Protein 5OLP (pdb70)

Structure (mmCIF, N/CA/C/O backbone):
data_5OLP
#
_entry.id   5OLP
#
_cell.length_a   127.545
_cell.length_b   127.545
_cell.length_c   263.641
_cell.angle_alpha   90.00
_cell.angle_beta   90.00
_cell.angle_gamma   90.00
#
_symmetry.space_group_name_H-M   'I 4 2 2'
#
loop_
_entity.id
_entity.type
_entity.pdbx_description
1 polymer 'Pectate lyase'
2 non-polymer 'CALCIUM ION'
3 water water
#
loop_
_atom_site.group_PDB
_atom_site.id
_atom_site.type_symbol
_atom_site.label_atom_id
_atom_site.label_alt_id
_atom_site.label_comp_id
_atom_site.label_asym_id
_atom_site.label_entity_id
_atom_site.label_seq_id
_atom_site.pdbx_PDB_ins_code
_atom_site.Cartn_x
_atom_site.Cartn_y
_atom_site.Cartn_z
_atom_site.occupancy
_atom_site.B_iso_or_equiv
_atom_site.auth_seq_id
_atom_site.auth_comp_id
_atom_site.auth_asym_id
_atom_site.auth_atom_id
_atom_site.pdbx_PDB_model_num
ATOM 1 N N . GLN A 1 20 ? 9.392 69.488 25.402 1.00 48.76 20 GLN A N 1
ATOM 2 C CA . GLN A 1 20 ? 8.435 69.699 26.541 1.00 51.01 20 GLN A CA 1
ATOM 3 C C . GLN A 1 20 ? 8.918 69.155 27.875 1.00 52.28 20 GLN A C 1
ATOM 4 O O . GLN A 1 20 ? 9.394 68.012 27.943 1.00 52.32 20 GLN A O 1
ATOM 10 N N . TYR A 1 21 ? 8.685 69.933 28.937 1.00 48.36 21 TYR A N 1
ATOM 11 C CA . TYR A 1 21 ? 9.216 69.664 30.267 1.00 48.12 21 TYR A CA 1
ATOM 12 C C . TYR A 1 21 ? 8.232 70.031 31.373 1.00 50.01 21 TYR A C 1
ATOM 13 O O . TYR A 1 21 ? 7.490 70.998 31.246 1.00 54.77 21 TYR A O 1
ATOM 22 N N . LYS A 1 22 ? 8.229 69.250 32.451 1.00 49.21 22 LYS A N 1
ATOM 23 C CA . LYS A 1 22 ? 7.788 69.741 33.763 1.00 52.00 22 LYS A CA 1
ATOM 24 C C . LYS A 1 22 ? 8.995 70.433 34.411 1.00 50.73 22 LYS A C 1
ATOM 25 O O . LYS A 1 22 ? 10.100 70.422 33.849 1.00 45.33 22 LYS A O 1
ATOM 31 N N . THR A 1 23 ? 8.784 71.040 35.577 1.00 51.20 23 THR A N 1
ATOM 32 C CA . THR A 1 23 ? 9.895 71.516 36.422 1.00 54.11 23 THR A CA 1
ATOM 33 C C . THR A 1 23 ? 9.574 71.176 37.874 1.00 54.52 23 THR A C 1
ATOM 34 O O . THR A 1 23 ? 8.422 71.259 38.267 1.00 54.28 23 THR A O 1
ATOM 38 N N . VAL A 1 24 ? 10.592 70.767 38.644 1.00 53.61 24 VAL A N 1
ATOM 39 C CA . VAL A 1 24 ? 10.428 70.336 40.042 1.00 55.09 24 VAL A CA 1
ATOM 40 C C . VAL A 1 24 ? 11.173 71.318 40.955 1.00 56.94 24 VAL A C 1
ATOM 41 O O . VAL A 1 24 ? 12.364 71.602 40.738 1.00 57.47 24 VAL A O 1
ATOM 45 N N . LYS A 1 25 ? 10.453 71.839 41.955 1.00 56.85 25 LYS A N 1
ATOM 46 C CA . LYS A 1 25 ? 10.975 72.860 42.873 1.00 50.72 25 LYS A CA 1
ATOM 47 C C . LYS A 1 25 ? 11.572 72.155 44.061 1.00 43.80 25 LYS A C 1
ATOM 48 O O . LYS A 1 25 ? 11.013 71.164 44.551 1.00 40.56 25 LYS A O 1
ATOM 54 N N . VAL A 1 26 ? 12.698 72.686 44.531 1.00 38.01 26 VAL A N 1
ATOM 55 C CA . VAL A 1 26 ? 13.450 72.076 45.613 1.00 37.74 26 VAL A CA 1
ATOM 56 C C . VAL A 1 26 ? 13.910 73.169 46.563 1.00 35.87 26 VAL A C 1
ATOM 57 O O . VAL A 1 26 ? 14.598 74.101 46.149 1.00 36.60 26 VAL A O 1
ATOM 61 N N . LYS A 1 27 ? 13.560 73.034 47.830 1.00 34.22 27 LYS A N 1
ATOM 62 C CA . LYS A 1 27 ? 13.977 73.992 48.844 1.00 36.61 27 LYS A CA 1
ATOM 63 C C . LYS A 1 27 ? 15.361 73.616 49.378 1.00 32.89 27 LYS A C 1
ATOM 64 O O . LYS A 1 27 ? 15.706 72.431 49.482 1.00 32.31 27 LYS A O 1
ATOM 70 N N . ALA A 1 28 ? 16.152 74.638 49.673 1.00 28.21 28 ALA A N 1
ATOM 71 C CA . ALA A 1 28 ? 17.507 74.468 50.211 1.00 27.87 28 ALA A CA 1
ATOM 72 C C . ALA A 1 28 ? 17.983 75.787 50.853 1.00 25.79 28 ALA A C 1
ATOM 73 O O . ALA A 1 28 ? 17.419 76.840 50.569 1.00 23.96 28 ALA A O 1
ATOM 75 N N . PRO A 1 29 ? 19.042 75.733 51.693 1.00 26.04 29 PRO A N 1
ATOM 76 C CA . PRO A 1 29 ? 19.636 76.959 52.269 1.00 26.41 29 PRO A CA 1
ATOM 77 C C . PRO A 1 29 ? 20.507 77.773 51.297 1.00 26.59 29 PRO A C 1
ATOM 78 O O . PRO A 1 29 ? 21.051 78.806 51.686 1.00 28.93 29 PRO A O 1
ATOM 82 N N . PHE A 1 30 ? 20.631 77.317 50.057 1.00 24.31 30 PHE A N 1
ATOM 83 C CA . PHE A 1 30 ? 21.290 78.055 49.005 1.00 23.82 30 PHE A CA 1
ATOM 84 C C . PHE A 1 30 ? 20.348 78.111 47.815 1.00 24.63 30 PHE A C 1
ATOM 85 O O . PHE A 1 30 ? 19.393 77.319 47.723 1.00 22.80 30 PHE A O 1
ATOM 93 N N . PRO A 1 31 ? 20.624 79.028 46.879 1.00 26.78 31 PRO A N 1
ATOM 94 C CA . PRO A 1 31 ? 19.840 79.073 45.637 1.00 27.69 31 PRO A CA 1
ATOM 95 C C . PRO A 1 31 ? 19.867 77.769 44.809 1.00 28.47 31 PRO A C 1
ATOM 96 O O . PRO A 1 31 ? 20.937 77.216 44.540 1.00 26.74 31 PRO A O 1
ATOM 108 N N . GLN A 1 33 ? 17.871 76.231 41.372 1.00 38.67 33 GLN A N 1
ATOM 109 C CA . GLN A 1 33 ? 16.919 76.363 40.250 1.00 43.29 33 GLN A CA 1
ATOM 110 C C . GLN A 1 33 ? 15.995 75.147 40.178 1.00 44.04 33 GLN A C 1
ATOM 111 O O . GLN A 1 33 ? 16.354 74.065 40.637 1.00 41.68 33 GLN A O 1
ATOM 117 N N . PRO A 1 34 ? 14.786 75.313 39.609 1.00 49.29 34 PRO A N 1
ATOM 118 C CA . PRO A 1 34 ? 13.932 74.123 39.506 1.00 47.55 34 PRO A CA 1
ATOM 119 C C . PRO A 1 34 ? 14.478 73.176 38.412 1.00 39.88 34 PRO A C 1
ATOM 120 O O . PRO A 1 34 ? 15.190 73.608 37.500 1.00 36.12 34 PRO A O 1
ATOM 124 N N . ILE A 1 35 ? 14.216 71.894 38.573 1.00 37.76 35 ILE A N 1
ATOM 125 C CA . ILE A 1 35 ? 14.895 70.871 37.786 1.00 38.69 35 ILE A CA 1
ATOM 126 C C . ILE A 1 35 ? 14.008 70.425 36.625 1.00 37.24 35 ILE A C 1
ATOM 127 O O . ILE A 1 35 ? 12.915 69.938 36.847 1.00 34.47 35 ILE A O 1
ATOM 132 N N . LYS A 1 36 ? 14.505 70.570 35.401 1.00 39.92 36 LYS A N 1
ATOM 133 C CA . LYS A 1 36 ? 13.757 70.147 34.202 1.00 41.08 36 LYS A CA 1
ATOM 134 C C . LYS A 1 36 ? 13.610 68.618 34.124 1.00 37.57 36 LYS A C 1
ATOM 135 O O . LYS A 1 36 ? 14.570 67.893 34.370 1.00 36.11 36 LYS A O 1
ATOM 141 N N . VAL A 1 37 ? 12.385 68.159 33.846 1.00 36.80 37 VAL A N 1
ATOM 142 C CA . VAL A 1 37 ? 12.032 66.741 33.694 1.00 36.10 37 VAL A CA 1
ATOM 143 C C . VAL A 1 37 ? 11.360 66.535 32.328 1.00 37.14 37 VAL A C 1
ATOM 144 O O . VAL A 1 37 ? 10.256 67.021 32.086 1.00 39.25 37 VAL A O 1
ATOM 148 N N . PHE A 1 38 ? 12.037 65.806 31.450 1.00 34.84 38 PHE A N 1
ATOM 149 C CA . PHE A 1 38 ? 11.577 65.575 30.078 1.00 34.00 38 PHE A CA 1
ATOM 150 C C . PHE A 1 38 ? 10.303 64.718 30.077 1.00 32.56 38 PHE A C 1
ATOM 151 O O . PHE A 1 38 ? 10.192 63.756 30.826 1.00 31.03 38 PHE A O 1
ATOM 159 N N . ILE A 1 39 ? 9.329 65.111 29.262 1.00 34.14 39 ILE A N 1
ATOM 160 C CA . ILE A 1 39 ? 8.127 64.304 29.024 1.00 34.17 39 ILE A CA 1
ATOM 161 C C . ILE A 1 39 ? 8.392 63.552 27.724 1.00 30.34 39 ILE A C 1
ATOM 162 O O . ILE A 1 39 ? 8.505 64.161 26.674 1.00 30.30 39 ILE A O 1
ATOM 167 N N . TYR A 1 40 ? 8.519 62.236 27.783 1.00 28.88 40 TYR A N 1
ATOM 168 C CA . TYR A 1 40 ? 8.960 61.498 26.595 1.00 28.35 40 TYR A CA 1
ATOM 169 C C . TYR A 1 40 ? 7.817 61.429 25.565 1.00 28.70 40 TYR A C 1
ATOM 170 O O . TYR A 1 40 ? 6.656 61.379 25.952 1.00 28.14 40 TYR A O 1
ATOM 179 N N . PRO A 1 41 ? 8.132 61.471 24.259 1.00 27.99 41 PRO A N 1
ATOM 180 C CA . PRO A 1 41 ? 7.080 61.117 23.296 1.00 29.72 41 PRO A CA 1
ATOM 181 C C . PRO A 1 41 ? 6.441 59.778 23.615 1.00 29.87 41 PRO A C 1
ATOM 182 O O . PRO A 1 41 ? 7.119 58.838 24.067 1.00 28.40 41 PRO A O 1
ATOM 186 N N . ASP A 1 42 ? 5.143 59.688 23.377 1.00 31.33 42 ASP A N 1
ATOM 187 C CA . ASP A 1 42 ? 4.384 58.488 23.681 1.00 34.55 42 ASP A CA 1
ATOM 188 C C . ASP A 1 42 ? 4.550 57.418 22.580 1.00 36.33 42 ASP A C 1
ATOM 189 O O . ASP A 1 42 ? 3.614 57.137 21.822 1.00 38.81 42 ASP A O 1
ATOM 194 N N . ARG A 1 43 ? 5.745 56.828 22.523 1.00 34.10 43 ARG A N 1
ATOM 195 C CA . ARG A 1 43 ? 6.115 55.790 21.560 1.00 35.09 43 ARG A CA 1
ATOM 196 C C . ARG A 1 43 ? 6.898 54.680 22.280 1.00 32.74 43 ARG A C 1
ATOM 197 O O . ARG A 1 43 ? 7.727 54.980 23.141 1.00 30.69 43 ARG A O 1
ATOM 205 N N . ASP A 1 44 ? 6.631 53.419 21.925 1.00 29.63 44 ASP A N 1
ATOM 206 C CA . ASP A 1 44 ? 7.275 52.252 22.543 1.00 30.93 44 ASP A CA 1
ATOM 207 C C . ASP A 1 44 ? 8.024 51.398 21.521 1.00 30.21 44 ASP A C 1
ATOM 208 O O . ASP A 1 44 ? 7.426 50.910 20.555 1.00 31.69 44 ASP A O 1
ATOM 213 N N . PHE A 1 45 ? 9.325 51.206 21.738 1.00 27.66 45 PHE A N 1
ATOM 214 C CA . PHE A 1 45 ? 10.163 50.379 20.863 1.00 26.84 45 PHE A CA 1
ATOM 215 C C . PHE A 1 45 ? 10.568 49.118 21.634 1.00 26.97 45 PHE A C 1
ATOM 216 O O . PHE A 1 45 ? 11.518 49.131 22.433 1.00 24.22 45 PHE A O 1
ATOM 224 N N . LYS A 1 46 ? 9.811 48.044 21.406 1.00 26.49 46 LYS A N 1
ATOM 225 C CA . LYS A 1 46 ? 9.956 46.782 22.134 1.00 28.10 46 LYS A CA 1
ATOM 226 C C . LYS A 1 46 ? 11.172 46.061 21.613 1.00 26.29 46 LYS A C 1
ATOM 227 O O . LYS A 1 46 ? 11.316 45.915 20.408 1.00 26.43 46 LYS A O 1
ATOM 233 N N . ILE A 1 47 ? 12.061 45.630 22.502 1.00 23.58 47 ILE A N 1
ATOM 234 C CA . ILE A 1 47 ? 13.323 45.026 22.045 1.00 23.83 47 ILE A CA 1
ATOM 235 C C . ILE A 1 47 ? 13.126 43.698 21.263 1.00 23.83 47 ILE A C 1
ATOM 236 O O . ILE A 1 47 ? 13.937 43.356 20.390 1.00 21.03 47 ILE A O 1
ATOM 241 N N . THR A 1 48 ? 12.038 42.983 21.549 1.00 25.43 48 THR A N 1
ATOM 242 C CA . THR A 1 48 ? 11.691 41.759 20.787 1.00 26.93 48 THR A CA 1
ATOM 243 C C . THR A 1 48 ? 11.338 42.044 19.324 1.00 28.67 48 THR A C 1
ATOM 244 O O . THR A 1 48 ? 11.522 41.186 18.479 1.00 28.56 48 THR A O 1
ATOM 248 N N . ASP A 1 49 ? 10.863 43.246 19.003 1.00 30.49 49 ASP A N 1
ATOM 249 C CA . ASP A 1 49 ? 10.698 43.623 17.593 1.00 32.17 49 ASP A CA 1
ATOM 250 C C . ASP A 1 49 ? 12.012 43.834 16.841 1.00 30.99 49 ASP A C 1
ATOM 251 O O . ASP A 1 49 ? 11.995 43.943 15.623 1.00 30.92 49 ASP A O 1
ATOM 256 N N . PHE A 1 50 ? 13.142 43.896 17.541 1.00 28.88 50 PHE A N 1
ATOM 257 C CA . PHE A 1 50 ? 14.458 44.027 16.888 1.00 26.96 50 PHE A CA 1
ATOM 258 C C . PHE A 1 50 ? 15.307 42.774 17.080 1.00 26.36 50 PHE A C 1
ATOM 259 O O . PHE A 1 50 ? 16.526 42.825 16.927 1.00 28.78 50 PHE A O 1
ATOM 267 N N . GLY A 1 51 ? 14.670 41.658 17.439 1.00 25.25 51 GLY A N 1
ATOM 268 C CA . GLY A 1 51 ? 15.331 40.354 17.492 1.00 25.56 51 GLY A CA 1
ATOM 269 C C . GLY A 1 51 ? 15.731 39.844 18.868 1.00 25.19 51 GLY A C 1
ATOM 270 O O . GLY A 1 51 ? 16.411 38.823 18.959 1.00 23.45 51 GLY A O 1
ATOM 271 N N . ALA A 1 52 ? 15.312 40.516 19.941 1.00 23.54 52 ALA A N 1
ATOM 272 C CA . ALA A 1 52 ? 15.702 40.082 21.292 1.00 23.90 52 ALA A CA 1
ATOM 273 C C . ALA A 1 52 ? 15.008 38.784 21.695 1.00 23.53 52 ALA A C 1
ATOM 274 O O . ALA A 1 52 ? 13.841 38.565 21.354 1.00 22.12 52 ALA A O 1
ATOM 276 N N . VAL A 1 53 ? 15.731 37.941 22.432 1.00 23.34 53 VAL A N 1
ATOM 277 C CA . VAL A 1 53 ? 15.207 36.656 22.909 1.00 24.23 53 VAL A CA 1
ATOM 278 C C . VAL A 1 53 ? 15.526 36.471 24.390 1.00 23.50 53 VAL A C 1
ATOM 279 O O . VAL A 1 53 ? 16.688 36.649 24.791 1.00 24.00 53 VAL A O 1
ATOM 283 N N . PRO A 1 54 ? 14.512 36.068 25.194 1.00 24.63 54 PRO A N 1
ATOM 284 C CA . PRO A 1 54 ? 14.730 35.891 26.634 1.00 25.09 54 PRO A CA 1
ATOM 285 C C . PRO A 1 54 ? 15.337 34.528 27.027 1.00 27.00 54 PRO A C 1
ATOM 286 O O . PRO A 1 54 ? 15.596 33.658 26.158 1.00 27.33 54 PRO A O 1
ATOM 290 N N . GLY A 1 55 ? 15.561 34.356 28.328 1.00 26.80 55 GLY A N 1
ATOM 291 C CA . GLY A 1 55 ? 16.076 33.111 28.893 1.00 27.63 55 GLY A CA 1
ATOM 292 C C . GLY A 1 55 ? 17.487 33.202 29.420 1.00 29.29 55 GLY A C 1
ATOM 293 O O . GLY A 1 55 ? 17.920 32.295 30.102 1.00 28.69 55 GLY A O 1
ATOM 294 N N . GLY A 1 56 ? 18.218 34.275 29.085 1.00 31.80 56 GLY A N 1
ATOM 295 C CA . GLY A 1 56 ? 19.536 34.528 29.663 1.00 31.00 56 GLY A CA 1
ATOM 296 C C . GLY A 1 56 ? 20.716 33.880 28.973 1.00 33.74 56 GLY A C 1
ATOM 297 O O . GLY A 1 56 ? 21.825 33.913 29.510 1.00 36.84 56 GLY A O 1
ATOM 298 N N . GLU A 1 57 ? 20.509 33.317 27.779 1.00 33.72 57 GLU A N 1
ATOM 299 C CA . GLU A 1 57 ? 21.601 32.748 26.970 1.00 32.98 57 GLU A CA 1
ATOM 300 C C . GLU A 1 57 ? 21.803 33.407 25.587 1.00 30.86 57 GLU A C 1
ATOM 301 O O . GLU A 1 57 ? 22.935 33.504 25.128 1.00 27.28 57 GLU A O 1
ATOM 307 N N . VAL A 1 58 ? 20.725 33.850 24.934 1.00 28.58 58 VAL A N 1
ATOM 308 C CA . VAL A 1 58 ? 20.840 34.646 23.704 1.00 28.31 58 VAL A CA 1
ATOM 309 C C . VAL A 1 58 ? 21.392 36.051 24.041 1.00 27.27 58 VAL A C 1
ATOM 310 O O . VAL A 1 58 ? 20.924 36.682 24.977 1.00 26.07 58 VAL A O 1
ATOM 314 N N . ASP A 1 59 ? 22.393 36.502 23.287 1.00 27.56 59 ASP A N 1
ATOM 315 C CA . ASP A 1 59 ? 23.021 37.808 23.507 1.00 29.17 59 ASP A CA 1
ATOM 316 C C . ASP A 1 59 ? 22.228 38.929 22.814 1.00 27.63 59 ASP A C 1
ATOM 317 O O . ASP A 1 59 ? 22.188 39.000 21.583 1.00 26.79 59 ASP A O 1
ATOM 322 N N . ASN A 1 60 ? 21.627 39.829 23.601 1.00 24.90 60 ASN A N 1
ATOM 323 C CA . ASN A 1 60 ? 20.741 40.859 23.041 1.00 24.13 60 ASN A CA 1
ATOM 324 C C . ASN A 1 60 ? 21.335 42.250 22.798 1.00 23.82 60 ASN A C 1
ATOM 325 O O . ASN A 1 60 ? 20.577 43.187 22.509 1.00 22.03 60 ASN A O 1
ATOM 330 N N . THR A 1 61 ? 22.664 42.369 22.865 1.00 23.35 61 THR A N 1
ATOM 331 C CA . THR A 1 61 ? 23.386 43.632 22.636 1.00 24.14 61 THR A CA 1
ATOM 332 C C . THR A 1 61 ? 22.949 44.334 21.346 1.00 25.82 61 THR A C 1
ATOM 333 O O . THR A 1 61 ? 22.617 45.524 21.376 1.00 24.24 61 THR A O 1
ATOM 337 N N . LYS A 1 62 ? 22.898 43.586 20.237 1.00 26.97 62 LYS A N 1
ATOM 338 C CA . LYS A 1 62 ? 22.550 44.161 18.924 1.00 29.46 62 LYS A CA 1
ATOM 339 C C . LYS A 1 62 ? 21.082 44.546 18.830 1.00 26.32 62 LYS A C 1
ATOM 340 O O . LYS A 1 62 ? 20.762 45.569 18.251 1.00 24.78 62 LYS A O 1
ATOM 346 N N . ALA A 1 63 ? 20.188 43.711 19.351 1.00 24.62 63 ALA A N 1
ATOM 347 C CA . ALA A 1 63 ? 18.764 44.051 19.367 1.00 24.65 63 ALA A CA 1
ATOM 348 C C . ALA A 1 63 ? 18.475 45.355 20.148 1.00 24.27 63 ALA A C 1
ATOM 349 O O . ALA A 1 63 ? 17.684 46.206 19.702 1.00 24.38 63 ALA A O 1
ATOM 351 N N . ILE A 1 64 ? 19.117 45.508 21.304 1.00 22.95 64 ILE A N 1
ATOM 352 C CA . ILE A 1 64 ? 18.924 46.706 22.126 1.00 22.22 64 ILE A CA 1
ATOM 353 C C . ILE A 1 64 ? 19.435 47.957 21.408 1.00 21.51 64 ILE A C 1
ATOM 354 O O . ILE A 1 64 ? 18.715 48.976 21.320 1.00 21.07 64 ILE A O 1
ATOM 359 N N . ALA A 1 65 ? 20.643 47.857 20.859 1.00 21.97 65 ALA A N 1
ATOM 360 C CA . ALA A 1 65 ? 21.232 48.918 20.014 1.00 22.58 65 ALA A CA 1
ATOM 361 C C . ALA A 1 65 ? 20.356 49.333 18.805 1.00 23.18 65 ALA A C 1
ATOM 362 O O . ALA A 1 65 ? 20.242 50.527 18.514 1.00 22.84 65 ALA A O 1
ATOM 364 N N . ALA A 1 66 ? 19.728 48.358 18.136 1.00 24.11 66 ALA A N 1
ATOM 365 C CA . ALA A 1 66 ? 18.810 48.628 16.986 1.00 24.09 66 ALA A CA 1
ATOM 366 C C . ALA A 1 66 ? 17.534 49.351 17.425 1.00 23.28 66 ALA A C 1
ATOM 367 O O . ALA A 1 66 ? 17.075 50.270 16.755 1.00 22.59 66 ALA A O 1
ATOM 369 N N . ALA A 1 67 ? 16.974 48.944 18.564 1.00 22.75 67 ALA A N 1
ATOM 370 C CA . ALA A 1 67 ? 15.831 49.655 19.157 1.00 22.12 67 ALA A CA 1
ATOM 371 C C . ALA A 1 67 ? 16.186 51.115 19.548 1.00 21.78 67 ALA A C 1
ATOM 372 O O . ALA A 1 67 ? 15.408 52.041 19.312 1.00 21.90 67 ALA A O 1
ATOM 374 N N . ILE A 1 68 ? 17.373 51.315 20.113 1.00 21.72 68 ILE A N 1
ATOM 375 C CA . ILE A 1 68 ? 17.824 52.646 20.485 1.00 22.04 68 ILE A CA 1
ATOM 376 C C . ILE A 1 68 ? 18.009 53.513 19.225 1.00 23.16 68 ILE A C 1
ATOM 377 O O . ILE A 1 68 ? 17.622 54.674 19.227 1.00 21.54 68 ILE A O 1
ATOM 382 N N . ASP A 1 69 ? 18.581 52.955 18.162 1.00 24.24 69 ASP A N 1
ATOM 383 C CA . ASP A 1 69 ? 18.785 53.724 16.930 1.00 27.03 69 ASP A CA 1
ATOM 384 C C . ASP A 1 69 ? 17.427 54.185 16.314 1.00 26.12 69 ASP A C 1
ATOM 385 O O . ASP A 1 69 ? 17.274 55.354 15.922 1.00 25.41 69 ASP A O 1
ATOM 390 N N . ALA A 1 70 ? 16.454 53.278 16.279 1.00 24.93 70 ALA A N 1
ATOM 391 C CA . ALA A 1 70 ? 15.124 53.568 15.736 1.00 26.57 70 ALA A CA 1
ATOM 392 C C . ALA A 1 70 ? 14.372 54.598 16.580 1.00 26.06 70 ALA A C 1
ATOM 393 O O . ALA A 1 70 ? 13.786 55.523 16.034 1.00 26.09 70 ALA A O 1
ATOM 395 N N . CYS A 1 71 ? 14.406 54.447 17.906 1.00 26.17 71 CYS A N 1
ATOM 396 C CA . CYS A 1 71 ? 13.772 55.412 18.817 1.00 25.89 71 CYS A CA 1
ATOM 397 C C . CYS A 1 71 ? 14.328 56.834 18.649 1.00 26.83 71 CYS A C 1
ATOM 398 O O . CYS A 1 71 ? 13.566 57.778 18.442 1.00 25.22 71 CYS A O 1
ATOM 401 N N . ASN A 1 72 ? 15.649 56.980 18.730 1.00 26.56 72 ASN A N 1
ATOM 402 C CA . ASN A 1 72 ? 16.303 58.281 18.530 1.00 28.67 72 ASN A CA 1
ATOM 403 C C . ASN A 1 72 ? 16.009 58.882 17.131 1.00 29.72 72 ASN A C 1
ATOM 404 O O . ASN A 1 72 ? 15.752 60.077 17.027 1.00 28.63 72 ASN A O 1
ATOM 409 N N . LYS A 1 73 ? 16.037 58.066 16.075 1.00 31.88 73 LYS A N 1
ATOM 410 C CA . LYS A 1 73 ? 15.723 58.566 14.715 1.00 34.07 73 LYS A CA 1
ATOM 411 C C . LYS A 1 73 ? 14.292 59.087 14.614 1.00 32.63 73 LYS A C 1
ATOM 412 O O . LYS A 1 73 ? 14.046 60.060 13.920 1.00 33.73 73 LYS A O 1
ATOM 418 N N . ALA A 1 74 ? 13.368 58.451 15.332 1.00 29.63 74 ALA A N 1
ATOM 419 C CA . ALA A 1 74 ? 11.978 58.874 15.372 1.00 29.07 74 ALA A CA 1
ATOM 420 C C . ALA A 1 74 ? 11.695 60.090 16.254 1.00 29.55 74 ALA A C 1
ATOM 421 O O . ALA A 1 74 ? 10.554 60.535 16.302 1.00 29.55 74 ALA A O 1
ATOM 423 N N . GLY A 1 75 ? 12.700 60.623 16.950 1.00 29.00 75 GLY A N 1
ATOM 424 C CA . GLY A 1 75 ? 12.513 61.780 17.806 1.00 29.89 75 GLY A CA 1
ATOM 425 C C . GLY A 1 75 ? 12.422 61.439 19.283 1.00 29.25 75 GLY A C 1
ATOM 426 O O . GLY A 1 75 ? 12.209 62.323 20.081 1.00 27.29 75 GLY A O 1
ATOM 427 N N . GLY A 1 76 ? 12.588 60.170 19.646 1.00 28.67 76 GLY A N 1
ATOM 428 C CA . GLY A 1 76 ? 12.582 59.745 21.056 1.00 30.10 76 GLY A CA 1
ATOM 429 C C . GLY A 1 76 ? 11.366 58.951 21.507 1.00 29.11 76 GLY A C 1
ATOM 430 O O . GLY A 1 76 ? 10.430 58.719 20.735 1.00 28.65 76 GLY A O 1
ATOM 431 N N . GLY A 1 77 ? 11.395 58.520 22.768 1.00 27.11 77 GLY A N 1
ATOM 432 C CA . GLY A 1 77 ? 10.379 57.618 23.321 1.00 26.22 77 GLY A CA 1
ATOM 433 C C . GLY A 1 77 ? 10.991 56.600 24.271 1.00 25.73 77 GLY A C 1
ATOM 434 O O . GLY A 1 77 ? 12.078 56.835 24.810 1.00 24.60 77 GLY A O 1
ATOM 435 N N . ARG A 1 78 ? 10.292 55.484 24.479 1.00 24.19 78 ARG A N 1
ATOM 436 C CA . ARG A 1 78 ? 10.751 54.396 25.357 1.00 26.43 78 ARG A CA 1
ATOM 437 C C . ARG A 1 78 ? 11.336 53.192 24.587 1.00 24.76 78 ARG A C 1
ATOM 438 O O . ARG A 1 78 ? 10.736 52.747 23.598 1.00 23.59 78 ARG A O 1
ATOM 446 N N . VAL A 1 79 ? 12.480 52.671 25.051 1.00 22.39 79 VAL A N 1
ATOM 447 C CA . VAL A 1 79 ? 13.018 51.374 24.615 1.00 20.21 79 VAL A CA 1
ATOM 448 C C . VAL A 1 79 ? 12.632 50.408 25.715 1.00 21.00 79 VAL A C 1
ATOM 449 O O . VAL A 1 79 ? 13.081 50.566 26.853 1.00 20.60 79 VAL A O 1
ATOM 453 N N . VAL A 1 80 ? 11.790 49.418 25.413 1.00 20.28 80 VAL A N 1
ATOM 454 C CA . VAL A 1 80 ? 11.174 48.607 26.466 1.00 20.93 80 VAL A CA 1
ATOM 455 C C . VAL A 1 80 ? 11.717 47.178 26.570 1.00 21.52 80 VAL A C 1
ATOM 456 O O . VAL A 1 80 ? 11.722 46.430 25.578 1.00 22.42 80 VAL A O 1
ATOM 460 N N . VAL A 1 81 ? 12.178 46.826 27.777 1.00 20.14 81 VAL A N 1
ATOM 461 C CA . VAL A 1 81 ? 12.565 45.460 28.151 1.00 21.36 81 VAL A CA 1
ATOM 462 C C . VAL A 1 81 ? 11.400 44.835 28.921 1.00 21.48 81 VAL A C 1
ATOM 463 O O . VAL A 1 81 ? 11.113 45.239 30.055 1.00 21.14 81 VAL A O 1
ATOM 467 N N . PRO A 1 82 ? 10.693 43.876 28.307 1.00 22.65 82 PRO A N 1
ATOM 468 C CA . PRO A 1 82 ? 9.541 43.278 28.982 1.00 23.87 82 PRO A CA 1
ATOM 469 C C . PRO A 1 82 ? 9.950 42.225 30.011 1.00 24.09 82 PRO A C 1
ATOM 470 O O . PRO A 1 82 ? 11.142 41.940 30.147 1.00 23.55 82 PRO A O 1
ATOM 474 N N . ALA A 1 83 ? 8.967 41.655 30.714 1.00 25.21 83 ALA A N 1
ATOM 475 C CA . ALA A 1 83 ? 9.200 40.565 31.680 1.00 25.39 83 ALA A CA 1
ATOM 476 C C . ALA A 1 83 ? 9.999 39.415 31.082 1.00 25.51 83 ALA A C 1
ATOM 477 O O . ALA A 1 83 ? 9.777 39.064 29.933 1.00 25.44 83 ALA A O 1
ATOM 479 N N . GLY A 1 84 ? 10.918 38.853 31.874 1.00 25.03 84 GLY A N 1
ATOM 480 C CA . GLY A 1 84 ? 11.834 37.783 31.477 1.00 25.48 84 GLY A CA 1
ATOM 481 C C . GLY A 1 84 ? 13.276 38.161 31.799 1.00 25.48 84 GLY A C 1
ATOM 482 O O . GLY A 1 84 ? 13.526 39.274 32.257 1.00 27.25 84 GLY A O 1
ATOM 483 N N . ILE A 1 85 ? 14.208 37.240 31.568 1.00 24.06 85 ILE A N 1
ATOM 484 C CA . ILE A 1 85 ? 15.650 37.476 31.728 1.00 25.50 85 ILE A CA 1
ATOM 485 C C . ILE A 1 85 ? 16.289 37.668 30.355 1.00 25.85 85 ILE A C 1
ATOM 486 O O . ILE A 1 85 ? 16.124 36.817 29.474 1.00 26.42 85 ILE A O 1
ATOM 491 N N . TRP A 1 86 ? 17.037 38.758 30.185 1.00 23.79 86 TRP A N 1
ATOM 492 C CA . TRP A 1 86 ? 17.603 39.143 28.899 1.00 22.71 86 TRP A CA 1
ATOM 493 C C . TRP A 1 86 ? 19.098 39.354 29.049 1.00 23.14 86 TRP A C 1
ATOM 494 O O . TRP A 1 86 ? 19.516 40.302 29.715 1.00 22.85 86 TRP A O 1
ATOM 505 N N . LEU A 1 87 ? 19.904 38.468 28.452 1.00 22.58 87 LEU A N 1
ATOM 506 C CA . LEU A 1 87 ? 21.364 38.620 28.466 1.00 23.57 87 LEU A CA 1
ATOM 507 C C . LEU A 1 87 ? 21.806 39.717 27.493 1.00 22.95 87 LEU A C 1
ATOM 508 O O . LEU A 1 87 ? 21.294 39.784 26.377 1.00 22.22 87 LEU A O 1
ATOM 513 N N . THR A 1 88 ? 22.772 40.541 27.900 1.00 22.49 88 THR A N 1
ATOM 514 C CA . THR A 1 88 ? 23.300 41.619 27.043 1.00 23.08 88 THR A CA 1
ATOM 515 C C . THR A 1 88 ? 24.726 42.007 27.437 1.00 23.11 88 THR A C 1
ATOM 516 O O . THR A 1 88 ? 25.132 41.848 28.607 1.00 22.90 88 THR A O 1
ATOM 520 N N . GLY A 1 89 ? 25.464 42.526 26.457 1.00 20.91 89 GLY A N 1
ATOM 521 C CA . GLY A 1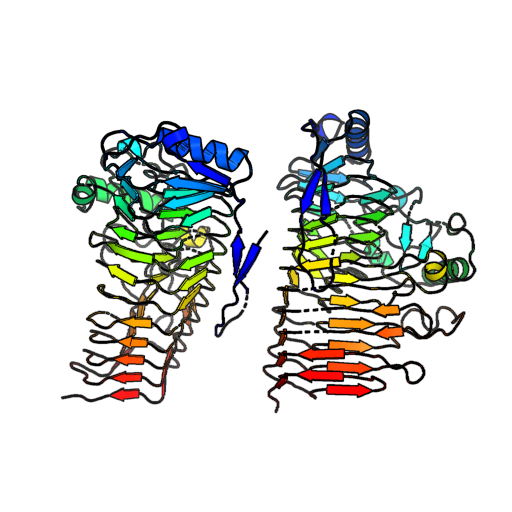 89 ? 26.675 43.292 26.708 1.00 21.14 89 GLY A CA 1
ATOM 522 C C . GLY A 1 89 ? 26.300 44.747 27.016 1.00 20.57 89 GLY A C 1
ATOM 523 O O . GLY A 1 89 ? 25.218 45.011 27.528 1.00 20.60 89 GLY A O 1
ATOM 524 N N . PRO A 1 90 ? 27.178 45.700 26.701 1.00 20.46 90 PRO A N 1
ATOM 525 C CA . PRO A 1 90 ? 26.889 47.091 27.093 1.00 21.69 90 PRO A CA 1
ATOM 526 C C . PRO A 1 90 ? 25.734 47.742 26.323 1.00 21.69 90 PRO A C 1
ATOM 527 O O . PRO A 1 90 ? 25.449 47.385 25.171 1.00 22.38 90 PRO A O 1
ATOM 531 N N . VAL A 1 91 ? 25.066 48.692 26.967 1.00 22.20 91 VAL A N 1
ATOM 532 C CA . VAL A 1 91 ? 23.999 49.448 26.344 1.00 20.91 91 VAL A CA 1
ATOM 533 C C . VAL A 1 91 ? 24.498 50.881 26.205 1.00 20.99 91 VAL A C 1
ATOM 534 O O . VAL A 1 91 ? 24.866 51.501 27.198 1.00 19.83 91 VAL A O 1
ATOM 538 N N . HIS A 1 92 ? 24.523 51.401 24.984 1.00 21.40 92 HIS A N 1
ATOM 539 C CA . HIS A 1 92 ? 25.006 52.770 24.720 1.00 22.35 92 HIS A CA 1
ATOM 540 C C . HIS A 1 92 ? 23.836 53.655 24.346 1.00 22.03 92 HIS A C 1
ATOM 541 O O . HIS A 1 92 ? 23.166 53.414 23.353 1.00 22.01 92 HIS A O 1
ATOM 548 N N . PHE A 1 93 ? 23.600 54.685 25.150 1.00 22.55 93 PHE A N 1
ATOM 549 C CA . PHE A 1 93 ? 22.459 55.586 24.956 1.00 22.10 93 PHE A CA 1
ATOM 550 C C . PHE A 1 93 ? 22.695 56.545 23.800 1.00 23.22 93 PHE A C 1
ATOM 551 O O . PHE A 1 93 ? 23.839 56.877 23.464 1.00 22.13 93 PHE A O 1
ATOM 559 N N . LYS A 1 94 ? 21.592 56.997 23.203 1.00 24.22 94 LYS A N 1
ATOM 560 C CA . LYS A 1 94 ? 21.578 58.231 22.429 1.00 25.31 94 LYS A CA 1
ATOM 561 C C . LYS A 1 94 ? 20.563 59.174 23.074 1.00 23.85 94 LYS A C 1
ATOM 562 O O . LYS A 1 94 ? 19.838 58.782 23.986 1.00 24.61 94 LYS A O 1
ATOM 568 N N . SER A 1 95 ? 20.482 60.404 22.578 1.00 23.00 95 SER A N 1
ATOM 569 C CA . SER A 1 95 ? 19.570 61.391 23.157 1.00 23.34 95 SER A CA 1
ATOM 570 C C . SER A 1 95 ? 18.093 61.009 23.016 1.00 23.32 95 SER A C 1
ATOM 571 O O . SER A 1 95 ? 17.702 60.340 22.055 1.00 20.77 95 SER A O 1
ATOM 574 N N . ASN A 1 96 ? 17.301 61.459 23.993 1.00 23.00 96 ASN A N 1
ATOM 575 C CA . ASN A 1 96 ? 15.838 61.316 24.017 1.00 25.19 96 ASN A CA 1
ATOM 576 C C . ASN A 1 96 ? 15.286 59.885 24.173 1.00 24.98 96 ASN A C 1
ATOM 577 O O . ASN A 1 96 ? 14.148 59.595 23.739 1.00 24.57 96 ASN A O 1
ATOM 582 N N . ILE A 1 97 ? 16.060 59.036 24.863 1.00 24.69 97 ILE A N 1
ATOM 583 C CA . ILE A 1 97 ? 15.756 57.617 25.105 1.00 23.91 97 ILE A CA 1
ATOM 584 C C . ILE A 1 97 ? 15.431 57.419 26.594 1.00 22.33 97 ILE A C 1
ATOM 585 O O . ILE A 1 97 ? 16.155 57.903 27.452 1.00 22.61 97 ILE A O 1
ATOM 590 N N . ASN A 1 98 ? 14.334 56.728 26.881 1.00 21.51 98 ASN A N 1
ATOM 591 C CA . ASN A 1 98 ? 13.999 56.226 28.212 1.00 22.35 98 ASN A CA 1
ATOM 592 C C . ASN A 1 98 ? 14.046 54.673 28.184 1.00 22.55 98 ASN A C 1
ATOM 593 O O . ASN A 1 98 ? 13.182 54.033 27.564 1.00 22.31 98 ASN A O 1
ATOM 598 N N . LEU A 1 99 ? 15.051 54.075 28.831 1.00 21.25 99 LEU A N 1
ATOM 599 C CA . LEU A 1 99 ? 15.143 52.613 28.934 1.00 21.82 99 LEU A CA 1
ATOM 600 C C . LEU A 1 99 ? 14.225 52.149 30.048 1.00 23.71 99 LEU A C 1
ATOM 601 O O . LEU A 1 99 ? 14.474 52.414 31.252 1.00 22.24 99 LEU A O 1
ATOM 606 N N . CYS A 1 100 ? 13.143 51.483 29.647 1.00 24.51 100 CYS A N 1
ATOM 607 C CA . CYS A 1 100 ? 12.086 51.069 30.557 1.00 26.93 100 CYS A CA 1
ATOM 608 C C . CYS A 1 100 ? 12.227 49.597 30.876 1.00 25.64 100 CYS A C 1
ATOM 609 O O . CYS A 1 100 ? 12.171 48.776 29.964 1.00 24.94 100 CYS A O 1
ATOM 612 N N . LEU A 1 101 ? 12.415 49.287 32.157 1.00 24.85 101 LEU A N 1
ATOM 613 C CA . LEU A 1 101 ? 12.489 47.926 32.658 1.00 25.01 101 LEU A CA 1
ATOM 614 C C . LEU A 1 101 ? 11.122 47.611 33.285 1.00 26.51 101 LEU A C 1
ATOM 615 O O . LEU A 1 101 ? 10.780 48.150 34.340 1.00 24.38 101 LEU A O 1
ATOM 620 N N . GLU A 1 102 ? 10.331 46.762 32.627 1.00 26.65 102 GLU A N 1
ATOM 621 C CA . GLU A 1 102 ? 8.990 46.448 33.122 1.00 29.07 102 GLU A CA 1
ATOM 622 C C . GLU A 1 102 ? 9.117 45.575 34.365 1.00 28.41 102 GLU A C 1
ATOM 623 O O . GLU A 1 102 ? 10.201 45.022 34.669 1.00 24.18 10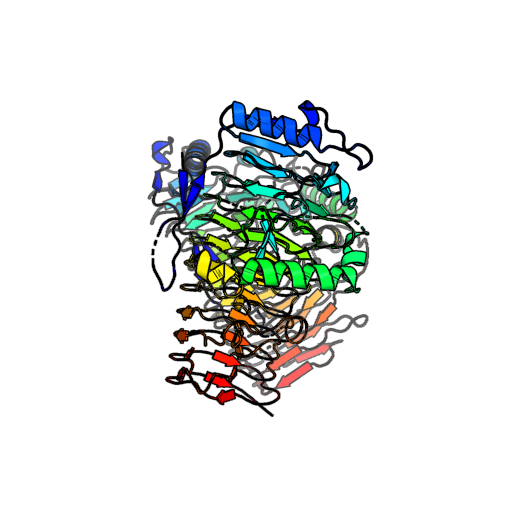2 GLU A O 1
ATOM 629 N N . GLU A 1 103 ? 8.012 45.448 35.084 1.00 29.45 103 GLU A N 1
ATOM 630 C CA . GLU A 1 103 ? 7.983 44.585 36.254 1.00 33.58 103 GLU A CA 1
ATOM 631 C C . GLU A 1 103 ? 8.328 43.145 35.869 1.00 32.44 103 GLU A C 1
ATOM 632 O O . GLU A 1 103 ? 7.880 42.646 34.834 1.00 32.64 103 GLU A O 1
ATOM 638 N N . ASP A 1 104 ? 9.177 42.513 36.681 1.00 31.06 104 ASP A N 1
ATOM 639 C CA . ASP A 1 104 ? 9.742 41.191 36.393 1.00 32.49 104 ASP A CA 1
ATOM 640 C C . ASP A 1 104 ? 10.666 41.103 35.155 1.00 30.27 104 ASP A C 1
ATOM 641 O O . ASP A 1 104 ? 10.997 40.008 34.718 1.00 30.68 104 ASP A O 1
ATOM 646 N N . ALA A 1 105 ? 11.115 42.240 34.625 1.00 27.31 105 ALA A N 1
ATOM 647 C CA . ALA A 1 105 ? 12.222 42.263 33.669 1.00 26.30 105 ALA A CA 1
ATOM 648 C C . ALA A 1 105 ? 13.569 42.249 34.433 1.00 25.30 105 ALA A C 1
ATOM 649 O O . ALA A 1 105 ? 13.698 42.890 35.484 1.00 24.89 105 ALA A O 1
ATOM 651 N N . VAL A 1 106 ? 14.544 41.490 33.909 1.00 24.55 106 VAL A N 1
ATOM 652 C CA . VAL A 1 106 ? 15.903 41.420 34.435 1.00 23.48 106 VAL A CA 1
ATOM 653 C C . VAL A 1 106 ? 16.870 41.584 33.277 1.00 24.03 106 VAL A C 1
ATOM 654 O O . VAL A 1 106 ? 16.898 40.739 32.370 1.00 24.35 106 VAL A O 1
ATOM 658 N N . LEU A 1 107 ? 17.644 42.669 33.283 1.00 23.51 107 LEU A N 1
ATOM 659 C CA . LEU A 1 107 ? 18.808 42.792 32.397 1.00 23.11 107 LEU A CA 1
ATOM 660 C C . LEU A 1 107 ? 20.025 42.143 33.035 1.00 23.86 107 LEU A C 1
ATOM 661 O O . LEU A 1 107 ? 20.580 42.650 34.031 1.00 22.94 107 LEU A O 1
ATOM 666 N N . SER A 1 108 ? 20.441 41.031 32.431 1.00 22.58 108 SER A N 1
ATOM 667 C CA . SER A 1 108 ? 21.562 40.228 32.866 1.00 23.10 108 SER A CA 1
ATOM 668 C C . SER A 1 108 ? 22.781 40.570 32.010 1.00 23.18 108 SER A C 1
ATOM 669 O O . SER A 1 108 ? 22.793 40.275 30.808 1.00 24.95 108 SER A O 1
ATOM 672 N N . PHE A 1 109 ? 23.790 41.201 32.605 1.00 21.29 109 PHE A N 1
ATOM 673 C CA . PHE A 1 109 ? 24.979 41.587 31.845 1.00 22.18 109 PHE A CA 1
ATOM 674 C C . PHE A 1 109 ? 26.060 40.514 31.835 1.00 22.22 109 PHE A C 1
ATOM 675 O O . PHE A 1 109 ? 26.367 39.922 32.881 1.00 20.23 109 PHE A O 1
ATOM 683 N N . THR A 1 110 ? 26.657 40.289 30.661 1.00 21.69 110 THR A N 1
ATOM 684 C CA . THR A 1 110 ? 27.744 39.304 30.548 1.00 23.73 110 THR A CA 1
ATOM 685 C C . THR A 1 110 ? 28.961 39.767 31.351 1.00 23.54 110 THR A C 1
ATOM 686 O O . THR A 1 110 ? 29.131 40.968 31.601 1.00 22.13 110 THR A O 1
ATOM 690 N N . ASP A 1 111 ? 29.793 38.801 31.748 1.00 24.24 111 ASP A N 1
ATOM 691 C CA . ASP A 1 111 ? 31.085 39.065 32.421 1.00 24.98 111 ASP A CA 1
ATOM 692 C C . ASP A 1 111 ? 32.290 38.669 31.542 1.00 25.21 111 ASP A C 1
ATOM 693 O O . ASP A 1 111 ? 33.351 38.334 32.054 1.00 25.00 111 ASP A O 1
ATOM 698 N N . ASN A 1 112 ? 32.111 38.753 30.220 1.00 26.98 112 ASN A N 1
ATOM 699 C CA . ASN A 1 112 ? 33.162 38.517 29.234 1.00 27.94 112 ASN A CA 1
ATOM 700 C C . ASN A 1 112 ? 33.782 39.842 28.824 1.00 26.18 112 ASN A C 1
ATOM 701 O O . ASN A 1 112 ? 33.134 40.624 28.108 1.00 26.72 112 ASN A O 1
ATOM 706 N N . PRO A 1 113 ? 35.037 40.105 29.233 1.00 25.43 113 PRO A N 1
ATOM 707 C CA . PRO A 1 113 ? 35.616 41.446 28.985 1.00 26.22 113 PRO A CA 1
ATOM 708 C C . PRO A 1 113 ? 35.618 41.926 27.530 1.00 27.54 113 PRO A C 1
ATOM 709 O O . PRO A 1 113 ? 35.454 43.136 27.255 1.00 25.85 113 PRO A O 1
ATOM 713 N N . GLU A 1 114 ? 35.767 40.984 26.601 1.00 28.75 114 GLU A N 1
ATOM 714 C CA . GLU A 1 114 ? 35.749 41.297 25.169 1.00 30.50 114 GLU A CA 1
ATOM 715 C C . GLU A 1 114 ? 34.414 41.893 24.653 1.00 27.14 114 GLU A C 1
ATOM 716 O O . GLU A 1 114 ? 34.429 42.645 23.691 1.00 25.66 114 GLU A O 1
ATOM 722 N N . ASP A 1 115 ? 33.283 41.593 25.300 1.00 25.25 115 ASP A N 1
ATOM 723 C CA . ASP A 1 115 ? 31.989 42.238 24.954 1.00 24.39 115 ASP A CA 1
ATOM 724 C C . ASP A 1 115 ? 31.983 43.755 25.239 1.00 23.08 115 ASP A C 1
ATOM 725 O O . ASP A 1 115 ? 31.177 44.494 24.671 1.00 21.12 115 ASP A O 1
ATOM 730 N N . TYR A 1 116 ? 32.891 44.214 26.101 1.00 21.95 116 TYR A N 1
ATOM 731 C CA . TYR A 1 116 ? 32.978 45.634 26.458 1.00 22.33 116 TYR A CA 1
ATOM 732 C C . TYR A 1 116 ? 34.086 46.396 25.718 1.00 22.58 116 TYR A C 1
ATOM 733 O O . TYR A 1 116 ? 34.436 47.492 26.115 1.00 21.85 116 TYR A O 1
ATOM 742 N N . LEU A 1 117 ? 34.615 45.813 24.634 1.00 23.42 117 LEU A N 1
ATOM 743 C CA . LEU A 1 117 ? 35.500 46.521 23.707 1.00 24.31 117 LEU A CA 1
ATOM 744 C C . LEU A 1 117 ? 34.724 46.943 22.436 1.00 24.01 117 LEU A C 1
ATOM 745 O O . LEU A 1 117 ? 33.728 46.312 22.096 1.00 23.74 117 LEU A O 1
ATOM 750 N N . PRO A 1 118 ? 35.133 48.004 21.737 1.00 24.76 118 PRO A N 1
ATOM 751 C CA . PRO A 1 118 ? 36.330 48.805 22.027 1.00 24.69 118 PRO A CA 1
ATOM 752 C C . PRO A 1 118 ? 36.169 49.756 23.208 1.00 23.45 118 PRO A C 1
ATOM 753 O O . PRO A 1 118 ? 35.049 50.018 23.661 1.00 23.88 118 PRO A O 1
ATOM 757 N N . ALA A 1 119 ? 37.292 50.265 23.698 1.00 23.02 119 ALA A N 1
ATOM 758 C CA . ALA A 1 119 ? 37.287 51.164 24.838 1.00 23.01 119 ALA A CA 1
ATOM 759 C C . ALA A 1 119 ? 36.609 52.499 24.485 1.00 22.77 119 ALA A C 1
ATOM 760 O O . ALA A 1 119 ? 36.618 52.929 23.323 1.00 20.75 119 ALA A O 1
ATOM 762 N N . VAL A 1 120 ? 36.039 53.134 25.509 1.00 21.89 120 VAL A N 1
ATOM 763 C CA . VAL A 1 120 ? 35.324 54.394 25.373 1.00 21.63 120 VAL A CA 1
ATOM 764 C C . VAL A 1 120 ? 35.897 55.385 26.394 1.00 21.74 120 VAL A C 1
ATOM 765 O O . VAL A 1 120 ? 36.520 54.975 27.382 1.00 21.23 120 VAL A O 1
ATOM 777 N N . THR A 1 122 ? 35.975 57.650 29.502 1.00 20.25 122 THR A N 1
ATOM 778 C CA . THR A 1 122 ? 35.363 57.527 30.833 1.00 21.02 122 THR A CA 1
ATOM 779 C C . THR A 1 122 ? 36.298 58.164 31.879 1.00 20.71 122 THR A C 1
ATOM 780 O O . THR A 1 122 ? 37.218 58.917 31.531 1.00 21.60 122 THR A O 1
ATOM 784 N N . SER A 1 123 ? 36.025 57.903 33.149 1.00 20.30 123 SER A N 1
ATOM 785 C CA . SER A 1 123 ? 36.862 58.331 34.261 1.00 21.01 123 SER A CA 1
ATOM 786 C C . SER A 1 123 ? 36.867 57.187 35.272 1.00 21.22 123 SER A C 1
ATOM 787 O O . SER A 1 123 ? 35.804 56.665 35.577 1.00 21.92 123 SER A O 1
ATOM 790 N N . TRP A 1 124 ? 38.044 56.841 35.800 1.00 20.20 124 TRP A N 1
ATOM 791 C CA . TRP A 1 124 ? 38.204 55.686 36.687 1.00 19.91 124 TRP A CA 1
ATOM 792 C C . TRP A 1 124 ? 38.962 56.122 37.957 1.00 19.79 124 TRP A C 1
ATOM 793 O O . TRP A 1 124 ? 40.117 56.569 37.881 1.00 20.17 124 TRP A O 1
ATOM 804 N N . GLU A 1 125 ? 38.298 56.032 39.113 1.00 20.01 125 GLU A N 1
ATOM 805 C CA . GLU A 1 125 ? 38.823 56.527 40.397 1.00 21.99 125 GLU A CA 1
ATOM 806 C C . GLU A 1 125 ? 39.348 57.960 40.313 1.00 21.37 125 GLU A C 1
ATOM 807 O O . GLU A 1 125 ? 40.375 58.273 40.885 1.00 21.60 125 GLU A O 1
ATOM 813 N N . GLY A 1 126 ? 38.626 58.812 39.583 1.00 21.24 126 GLY A N 1
ATOM 814 C CA . GLY A 1 126 ? 38.924 60.248 39.477 1.00 21.06 126 GLY A CA 1
ATOM 815 C C . GLY A 1 126 ? 39.971 60.697 38.459 1.00 20.40 126 GLY A C 1
ATOM 816 O O . GLY A 1 126 ? 40.468 61.827 38.556 1.00 22.91 126 GLY A O 1
ATOM 817 N N . LEU A 1 127 ? 40.270 59.837 37.489 1.00 19.63 127 LEU A N 1
ATOM 818 C CA . LEU A 1 127 ? 41.279 60.053 36.431 1.00 19.87 127 LEU A CA 1
ATOM 819 C C . LEU A 1 127 ? 40.667 59.680 35.081 1.00 20.23 127 LEU A C 1
ATOM 820 O O . LEU A 1 127 ? 40.208 58.543 34.908 1.00 18.64 127 LEU A O 1
ATOM 825 N N . GLU A 1 128 ? 40.641 60.624 34.137 1.00 21.18 128 GLU A N 1
ATOM 826 C CA . GLU A 1 128 ? 40.027 60.388 32.815 1.00 22.39 128 GLU A CA 1
ATOM 827 C C . GLU A 1 128 ? 40.871 59.427 31.988 1.00 22.88 128 GLU A C 1
ATOM 828 O O . GLU A 1 128 ? 42.104 59.497 32.023 1.00 22.39 128 GLU A O 1
ATOM 834 N N . CYS A 1 129 ? 40.211 58.537 31.260 1.00 22.19 129 CYS A N 1
ATOM 835 C CA . CYS A 1 129 ? 40.916 57.547 30.430 1.00 22.49 129 CYS A CA 1
ATOM 836 C C . CYS A 1 129 ? 39.975 56.908 29.411 1.00 21.87 129 CYS A C 1
ATOM 837 O O . CYS A 1 129 ? 38.777 57.239 29.398 1.00 23.22 129 CYS A O 1
ATOM 840 N N . TYR A 1 130 ? 40.502 56.003 28.579 1.00 20.67 130 TYR A N 1
ATOM 841 C CA . TYR A 1 130 ? 39.689 55.082 27.750 1.00 21.20 130 TYR A CA 1
ATOM 842 C C . TYR A 1 130 ? 39.754 53.722 28.410 1.00 21.03 130 TYR A C 1
ATOM 843 O O . TYR A 1 130 ? 40.838 53.240 28.705 1.00 22.17 130 TYR A O 1
ATOM 852 N N . ASN A 1 131 ? 38.599 53.113 28.669 1.00 20.02 131 ASN A N 1
ATOM 853 C CA . ASN A 1 131 ? 38.534 51.803 29.338 1.00 19.70 131 ASN A CA 1
ATOM 854 C C . ASN A 1 131 ? 37.369 51.009 28.788 1.00 19.50 131 ASN A C 1
ATOM 855 O O . ASN A 1 131 ? 36.604 51.520 27.959 1.00 19.32 131 ASN A O 1
ATOM 860 N N . TYR A 1 132 ? 37.282 49.743 29.194 1.00 20.50 132 TYR A N 1
ATOM 861 C CA . TYR A 1 132 ? 36.120 48.872 28.928 1.00 20.43 132 TYR A CA 1
ATOM 862 C C . TYR A 1 132 ? 34.829 49.644 29.137 1.00 20.31 132 TYR A C 1
ATOM 863 O O . TYR A 1 132 ? 34.713 50.422 30.101 1.00 19.51 132 TYR A O 1
ATOM 872 N N . SER A 1 133 ? 33.874 49.460 28.216 1.00 19.81 133 SER A N 1
ATOM 873 C CA . SER A 1 133 ? 32.628 50.207 28.272 1.00 20.20 133 SER A CA 1
ATOM 874 C C . SER A 1 133 ? 31.913 49.931 29.587 1.00 18.94 133 SER A C 1
ATOM 875 O O . SER A 1 133 ? 31.819 48.761 30.004 1.00 19.79 133 SER A O 1
ATOM 878 N N . PRO A 1 134 ? 31.420 50.997 30.250 1.00 17.83 134 PRO A N 1
ATOM 879 C CA . PRO A 1 134 ? 30.419 50.811 31.295 1.00 17.51 134 PRO A CA 1
ATOM 880 C C . PRO A 1 134 ? 29.230 50.011 30.775 1.00 17.23 134 PRO A C 1
ATOM 881 O O . PRO A 1 134 ? 28.972 50.005 29.563 1.00 16.10 134 PRO A O 1
ATOM 885 N N . LEU A 1 135 ? 28.547 49.312 31.678 1.00 17.75 135 LEU A N 1
ATOM 886 C CA . LEU A 1 135 ? 27.449 48.430 31.270 1.00 18.30 135 LEU A CA 1
ATOM 887 C C . LEU A 1 135 ? 26.253 49.237 30.703 1.00 19.05 135 LEU A C 1
ATOM 888 O O . LEU A 1 135 ? 25.586 48.790 29.745 1.00 18.40 135 LEU A O 1
ATOM 893 N N . LEU A 1 136 ? 26.016 50.414 31.284 1.00 18.22 136 LEU A N 1
ATOM 894 C CA . LEU A 1 136 ? 25.027 51.373 30.788 1.00 19.47 136 LEU A CA 1
ATOM 895 C C . LEU A 1 136 ? 25.747 52.711 30.620 1.00 19.35 136 LEU A C 1
ATOM 896 O O . LEU A 1 136 ? 26.123 53.343 31.623 1.00 18.36 136 LEU A O 1
ATOM 901 N N . TYR A 1 137 ? 25.962 53.123 29.371 1.00 19.81 137 TYR A N 1
ATOM 902 C CA . TYR A 1 137 ? 26.902 54.232 29.044 1.00 19.73 137 TYR A CA 1
ATOM 903 C C . TYR A 1 137 ? 26.202 55.311 28.251 1.00 19.92 137 TYR A C 1
ATOM 904 O O . TYR A 1 137 ? 25.570 55.027 27.243 1.00 20.49 137 TYR A O 1
ATOM 913 N N . ALA A 1 138 ? 26.338 56.561 28.684 1.00 20.13 138 ALA A N 1
ATOM 914 C CA . ALA A 1 138 ? 25.814 57.706 27.930 1.00 20.29 138 ALA A CA 1
ATOM 915 C C . ALA A 1 138 ? 26.890 58.767 27.923 1.00 20.81 138 ALA A C 1
ATOM 916 O O . ALA A 1 138 ? 27.441 59.083 28.978 1.00 20.03 138 ALA A O 1
ATOM 918 N N . PHE A 1 139 ? 27.212 59.278 26.743 1.00 20.80 139 PHE A N 1
ATOM 919 C CA . PHE A 1 139 ? 28.262 60.289 26.576 1.00 22.51 139 PHE A CA 1
ATOM 920 C C . PHE A 1 139 ? 27.728 61.453 25.741 1.00 23.02 139 PHE A C 1
ATOM 921 O O . PHE A 1 139 ? 27.335 61.256 24.601 1.00 21.52 139 PHE A O 1
ATOM 929 N N . GLU A 1 140 ? 27.736 62.651 26.328 1.00 23.23 140 GLU A N 1
ATOM 930 C CA . GLU A 1 140 ? 27.205 63.872 25.718 1.00 24.90 140 GLU A CA 1
ATOM 931 C C . GLU A 1 140 ? 25.792 63.739 25.145 1.00 24.86 140 GLU A C 1
ATOM 932 O O . GLU A 1 140 ? 25.510 64.234 24.067 1.00 24.82 140 GLU A O 1
ATOM 938 N N . CYS A 1 141 ? 24.901 63.084 25.884 1.00 24.41 141 CYS A N 1
ATOM 939 C CA . CYS A 1 141 ? 23.493 63.015 25.497 1.00 25.15 141 CYS A CA 1
ATOM 940 C C . CYS A 1 141 ? 22.650 63.991 26.300 1.00 25.17 141 CYS A C 1
ATOM 941 O O . CYS A 1 141 ? 23.051 64.429 27.382 1.00 23.39 141 CYS A O 1
ATOM 944 N N . GLU A 1 142 ? 21.470 64.314 25.783 1.00 25.72 142 GLU A N 1
ATOM 945 C CA . GLU A 1 142 ? 20.479 65.041 26.569 1.00 29.20 142 GLU A CA 1
ATOM 946 C C . GLU A 1 142 ? 19.196 64.222 26.668 1.00 26.14 142 GLU A C 1
ATOM 947 O O . GLU A 1 142 ? 18.907 63.430 25.770 1.00 23.10 142 GLU A O 1
ATOM 953 N N . ASN A 1 143 ? 18.489 64.354 27.796 1.00 23.14 143 ASN A N 1
ATOM 954 C CA . ASN A 1 143 ? 17.189 63.695 28.019 1.00 23.76 143 ASN A CA 1
ATOM 955 C C . ASN A 1 143 ? 17.267 62.150 28.017 1.00 22.99 143 ASN A C 1
ATOM 956 O O . ASN A 1 143 ? 16.574 61.489 27.233 1.00 20.36 143 ASN A O 1
ATOM 961 N N . VAL A 1 144 ? 18.096 61.590 28.901 1.00 21.87 144 VAL A N 1
ATOM 962 C CA . VAL A 1 144 ? 18.301 60.137 28.981 1.00 21.45 144 VAL A CA 1
ATOM 963 C C . VAL A 1 144 ? 17.747 59.649 30.302 1.00 21.20 144 VAL A C 1
ATOM 964 O O . VAL A 1 144 ? 17.866 60.331 31.318 1.00 23.97 144 VAL A O 1
ATOM 968 N N . ALA A 1 145 ? 17.140 58.475 30.294 1.00 20.15 145 ALA A N 1
ATOM 969 C CA . ALA A 1 145 ? 16.486 57.943 31.475 1.00 19.63 145 ALA A CA 1
ATOM 970 C C . ALA A 1 145 ? 16.566 56.430 31.565 1.00 19.48 145 ALA A C 1
ATOM 971 O O . ALA A 1 145 ? 16.690 55.738 30.534 1.00 17.72 145 ALA A O 1
ATOM 973 N N . ILE A 1 146 ? 16.529 55.939 32.805 1.00 18.78 146 ILE A N 1
ATOM 974 C CA . ILE A 1 146 ? 16.242 54.537 33.112 1.00 20.33 146 ILE A CA 1
ATOM 975 C C . ILE A 1 146 ? 15.067 54.543 34.102 1.00 21.24 146 ILE A C 1
ATOM 976 O O . ILE A 1 146 ? 15.087 55.263 35.115 1.00 20.42 146 ILE A O 1
ATOM 981 N N . SER A 1 147 ? 14.041 53.754 33.800 1.00 22.25 147 SER A N 1
ATOM 982 C CA . SER A 1 147 ? 12.812 53.739 34.591 1.00 23.81 147 SER A CA 1
ATOM 983 C C . SER A 1 147 ? 12.144 52.359 34.613 1.00 24.42 147 SER A C 1
ATOM 984 O O . SER A 1 147 ? 12.531 51.446 33.864 1.00 23.99 147 SER A O 1
ATOM 987 N N . GLY A 1 148 ? 11.176 52.218 35.515 1.00 23.88 148 GLY A N 1
ATOM 988 C CA . GLY A 1 148 ? 10.327 51.036 35.613 1.00 24.66 148 GLY A CA 1
ATOM 989 C C . GLY A 1 148 ? 10.625 50.251 36.871 1.00 25.52 148 GLY A C 1
ATOM 990 O O . GLY A 1 148 ? 11.521 50.615 37.633 1.00 24.44 148 GLY A O 1
ATOM 991 N N . LYS A 1 149 ? 9.881 49.166 37.079 1.00 26.34 149 LYS A N 1
ATOM 992 C CA . LYS A 1 149 ? 10.016 48.325 38.278 1.00 27.80 149 LYS A CA 1
ATOM 993 C C . LYS A 1 149 ? 10.967 47.134 38.145 1.00 25.71 149 LYS A C 1
ATOM 994 O O . LYS A 1 149 ? 11.085 46.361 39.085 1.00 23.76 149 LYS A O 1
ATOM 1000 N N . GLY A 1 150 ? 11.641 46.982 36.996 1.00 24.36 150 GLY A N 1
ATOM 1001 C CA . GLY A 1 150 ? 12.546 45.852 36.746 1.00 22.86 150 GLY A CA 1
ATOM 1002 C C . GLY A 1 150 ? 13.905 45.995 37.419 1.00 22.42 150 GLY A C 1
ATOM 1003 O O . GLY A 1 150 ? 14.095 46.883 38.264 1.00 20.72 150 GLY A O 1
ATOM 1004 N N . THR A 1 151 ? 14.852 45.146 36.998 1.00 20.46 151 THR A N 1
ATOM 1005 C CA . THR A 1 151 ? 16.105 44.938 37.699 1.00 20.24 151 THR A CA 1
ATOM 1006 C C . THR A 1 151 ? 17.315 44.948 36.767 1.00 19.76 151 THR A C 1
ATOM 1007 O O . THR A 1 151 ? 17.297 44.339 35.697 1.00 19.69 151 THR A O 1
ATOM 1011 N N . LEU A 1 152 ? 18.373 45.631 37.207 1.00 19.84 152 LEU A N 1
ATOM 1012 C CA . LEU A 1 152 ? 19.726 45.497 36.642 1.00 20.42 152 LEU A CA 1
ATOM 1013 C C . LEU A 1 152 ? 20.532 44.468 37.471 1.00 20.59 152 LEU A C 1
ATOM 1014 O O . LEU A 1 152 ? 20.658 44.610 38.716 1.00 17.80 152 LEU A O 1
ATOM 1019 N N . GLN A 1 153 ? 21.047 43.433 36.788 1.00 20.13 153 GLN A N 1
ATOM 1020 C CA . GLN A 1 153 ? 21.680 42.290 37.439 1.00 22.19 153 GLN A CA 1
ATOM 1021 C C . GLN A 1 153 ? 22.899 41.767 36.667 1.00 22.34 153 GLN A C 1
ATOM 1022 O O . GLN A 1 153 ? 22.797 40.806 35.903 1.00 21.21 153 GLN A O 1
ATOM 1028 N N . PRO A 1 154 ? 24.070 42.404 36.867 1.00 22.36 154 PRO A N 1
ATOM 1029 C CA . PRO A 1 154 ? 25.287 41.924 36.196 1.00 21.89 154 PRO A CA 1
ATOM 1030 C C . PRO A 1 154 ? 25.780 40.597 36.739 1.00 23.11 154 PRO A C 1
ATOM 1031 O O . PRO A 1 154 ? 25.732 40.363 37.955 1.00 21.54 154 PRO A O 1
ATOM 1035 N N . LYS A 1 155 ? 26.258 39.726 35.847 1.00 24.22 155 LYS A N 1
ATOM 1036 C CA . LYS A 1 155 ? 26.982 38.519 36.273 1.00 24.82 155 LYS A CA 1
ATOM 1037 C C . LYS A 1 155 ? 28.320 38.947 36.874 1.00 25.07 155 LYS A C 1
ATOM 1038 O O . LYS A 1 155 ? 28.931 39.886 36.359 1.00 25.46 155 LYS A O 1
ATOM 1052 N N . GLY A 1 157 ? 31.194 36.728 38.026 1.00 25.44 157 GLY A N 1
ATOM 1053 C CA . GLY A 1 157 ? 32.334 35.783 38.003 1.00 25.97 157 GLY A CA 1
ATOM 1054 C C . GLY A 1 157 ? 33.725 36.350 37.731 1.00 24.92 157 GLY A C 1
ATOM 1055 O O . GLY A 1 157 ? 34.590 36.323 38.594 1.00 24.49 157 GLY A O 1
ATOM 1056 N N . THR A 1 158 ? 33.929 36.868 36.528 1.00 24.76 158 THR A N 1
ATOM 1057 C CA . THR A 1 158 ? 35.197 37.473 36.128 1.00 25.77 158 THR A CA 1
ATOM 1058 C C . THR A 1 158 ? 35.574 38.696 36.974 1.00 24.76 158 THR A C 1
ATOM 1059 O O . THR A 1 158 ? 36.724 38.874 37.323 1.00 24.98 158 THR A O 1
ATOM 1063 N N . TRP A 1 159 ? 34.593 39.520 37.308 1.00 23.21 159 TRP A N 1
ATOM 1064 C CA . TRP A 1 159 ? 34.862 40.775 38.015 1.00 23.30 159 TRP A CA 1
ATOM 1065 C C . TRP A 1 159 ? 35.385 40.522 39.436 1.00 24.12 159 TRP A C 1
ATOM 1066 O O . TRP A 1 159 ? 36.267 41.258 39.889 1.00 23.34 159 TRP A O 1
ATOM 1077 N N . LYS A 1 160 ? 34.877 39.478 40.116 1.00 24.59 160 LYS A N 1
ATOM 1078 C CA . LYS A 1 160 ? 35.405 39.074 41.440 1.00 26.82 160 LYS A CA 1
ATOM 1079 C C . LYS A 1 160 ? 36.883 38.733 41.407 1.00 26.16 160 LYS A C 1
ATOM 1080 O O . LYS A 1 160 ? 37.612 39.104 42.327 1.00 25.72 160 LYS A O 1
ATOM 1086 N N . VAL A 1 161 ? 37.322 38.074 40.333 1.00 25.59 161 VAL A N 1
ATOM 1087 C CA . VAL A 1 161 ? 38.759 37.834 40.082 1.00 24.84 161 VAL A CA 1
ATOM 1088 C C . VAL A 1 161 ? 39.541 39.163 39.978 1.00 25.52 161 VAL A C 1
ATOM 1089 O O . VAL A 1 161 ? 40.631 39.303 40.574 1.00 23.18 161 VAL A O 1
ATOM 1093 N N . TRP A 1 162 ? 38.973 40.131 39.239 1.00 24.19 162 TRP A N 1
ATOM 1094 C CA . TRP A 1 162 ? 39.566 41.479 39.110 1.00 22.58 162 TRP A CA 1
ATOM 1095 C C . TRP A 1 162 ? 39.496 42.364 40.403 1.00 22.39 162 TRP A C 1
ATOM 1096 O O . TRP A 1 162 ? 40.042 43.479 40.392 1.00 23.05 162 TRP A O 1
ATOM 1107 N N . PHE A 1 163 ? 38.846 41.910 41.484 1.00 22.08 163 PHE A N 1
ATOM 1108 C CA . PHE A 1 163 ? 38.970 42.567 42.826 1.00 23.20 163 PHE A CA 1
ATOM 1109 C C . PHE A 1 163 ? 40.404 42.552 43.348 1.00 25.14 163 PHE A C 1
ATOM 1110 O O . PHE A 1 163 ? 40.784 43.414 44.125 1.00 23.80 163 PHE A O 1
ATOM 1118 N N . LYS A 1 164 ? 41.181 41.548 42.962 1.00 27.88 164 LYS A N 1
ATOM 1119 C CA . LYS A 1 164 ? 42.578 41.442 43.402 1.00 31.71 164 LYS A CA 1
ATOM 1120 C C . LYS A 1 164 ? 43.491 42.494 42.735 1.00 29.79 164 LYS A C 1
ATOM 1121 O O . LYS A 1 164 ? 43.149 43.079 41.708 1.00 27.99 164 LYS A O 1
ATOM 1127 N N . ARG A 1 165 ? 44.644 42.713 43.354 1.00 28.22 165 ARG A N 1
ATOM 1128 C CA . ARG A 1 165 ? 45.583 43.727 42.933 1.00 28.22 165 ARG A CA 1
ATOM 1129 C C . ARG A 1 165 ? 46.952 43.081 42.651 1.00 27.49 165 ARG A C 1
ATOM 1130 O O . ARG A 1 165 ? 47.953 43.425 43.296 1.00 26.93 165 ARG A O 1
ATOM 1138 N N . PRO A 1 166 ? 47.003 42.145 41.690 1.00 26.64 166 PRO A N 1
ATOM 1139 C CA . PRO A 1 166 ? 48.311 41.587 41.291 1.00 26.00 166 PRO A CA 1
ATOM 1140 C C . PRO A 1 166 ? 49.178 42.619 40.544 1.00 25.85 166 PRO A C 1
ATOM 1141 O O . PRO A 1 166 ? 48.680 43.703 40.168 1.00 26.71 166 PRO A O 1
ATOM 1145 N N . ALA A 1 167 ? 50.444 42.278 40.292 1.00 25.43 167 ALA A N 1
ATOM 1146 C CA . ALA A 1 167 ? 51.421 43.239 39.742 1.00 25.24 167 ALA A CA 1
ATOM 1147 C C . ALA A 1 167 ? 50.972 43.977 38.466 1.00 25.19 167 ALA A C 1
ATOM 1148 O O . ALA A 1 167 ? 51.130 45.183 38.391 1.00 22.52 167 ALA A O 1
ATOM 1150 N N . PRO A 1 168 ? 50.411 43.253 37.459 1.00 24.36 168 PRO A N 1
ATOM 1151 C CA . PRO A 1 168 ? 50.014 43.994 36.237 1.00 24.62 168 PRO A CA 1
ATOM 1152 C C . PRO A 1 168 ? 48.890 45.042 36.452 1.00 23.49 168 PRO A C 1
ATOM 1153 O O . PRO A 1 168 ? 48.853 46.052 35.743 1.00 22.98 168 PRO A O 1
ATOM 1157 N N . HIS A 1 169 ? 48.015 44.806 37.425 1.00 21.85 169 HIS A N 1
ATOM 1158 C CA . HIS A 1 169 ? 46.967 45.759 37.755 1.00 23.13 169 HIS A CA 1
ATOM 1159 C C . HIS A 1 169 ? 47.571 47.010 38.418 1.00 23.40 169 HIS A C 1
ATOM 1160 O O . HIS A 1 169 ? 47.166 48.134 38.091 1.00 22.87 169 HIS A O 1
ATOM 1167 N N . LEU A 1 170 ? 48.556 46.810 39.299 1.00 23.88 170 LEU A N 1
ATOM 1168 C CA . LEU A 1 170 ? 49.265 47.922 39.936 1.00 24.35 170 LEU A CA 1
ATOM 1169 C C . LEU A 1 170 ? 50.069 48.747 38.927 1.00 25.42 170 LEU A C 1
ATOM 1170 O O . LEU A 1 170 ? 50.116 49.982 39.040 1.00 24.56 170 LEU A O 1
ATOM 1175 N N . GLN A 1 171 ? 50.685 48.069 37.951 1.00 25.75 171 GLN A N 1
ATOM 1176 C CA . GLN A 1 171 ? 51.376 48.740 36.856 1.00 27.67 171 GLN A CA 1
ATOM 1177 C C . GLN A 1 171 ? 50.443 49.661 36.050 1.00 25.87 171 GLN A C 1
ATOM 1178 O O . GLN A 1 171 ? 50.814 50.788 35.713 1.00 25.23 171 GLN A O 1
ATOM 1184 N N . ALA A 1 172 ? 49.249 49.174 35.733 1.00 24.43 172 ALA A N 1
ATOM 1185 C CA . ALA A 1 172 ? 48.242 49.994 35.035 1.00 24.56 172 ALA A CA 1
ATOM 1186 C C . ALA A 1 172 ? 47.784 51.249 35.838 1.00 23.97 172 ALA A C 1
ATOM 1187 O O . ALA A 1 172 ? 47.644 52.331 35.268 1.00 23.47 172 ALA A O 1
ATOM 1189 N N . LEU A 1 173 ? 47.557 51.106 37.140 1.00 23.46 173 LEU A N 1
ATOM 1190 C CA . LEU A 1 173 ? 47.195 52.260 37.982 1.00 23.89 173 LEU A CA 1
ATOM 1191 C C . LEU A 1 173 ? 48.290 53.333 37.986 1.00 24.32 173 LEU A C 1
ATOM 1192 O O . LEU A 1 173 ? 48.002 54.525 37.912 1.00 21.73 173 LEU A O 1
ATOM 1197 N N . LYS A 1 174 ? 49.547 52.894 38.062 1.00 26.59 174 LYS A N 1
ATOM 1198 C CA . LYS A 1 174 ? 50.688 53.802 37.980 1.00 27.91 174 LYS A CA 1
ATOM 1199 C C . LYS A 1 174 ? 50.751 54.505 36.650 1.00 26.13 174 LYS A C 1
ATOM 1200 O O . LYS A 1 174 ? 50.988 55.712 36.609 1.00 25.38 174 LYS A O 1
ATOM 1206 N N . GLU A 1 175 ? 50.596 53.740 35.573 1.00 25.52 175 GLU A N 1
ATOM 1207 C CA . GLU A 1 175 ? 50.575 54.292 34.217 1.00 27.57 175 GLU A CA 1
ATOM 1208 C C . GLU A 1 175 ? 49.485 55.372 34.093 1.00 26.14 175 GLU A C 1
ATOM 1209 O O . GLU A 1 175 ? 49.757 56.454 33.588 1.00 24.26 175 GLU A O 1
ATOM 1215 N N . LEU A 1 176 ? 48.269 55.068 34.545 1.00 24.29 176 LEU A N 1
ATOM 1216 C CA . LEU A 1 176 ? 47.145 56.033 34.464 1.00 24.79 176 LEU A CA 1
ATOM 1217 C C . LEU A 1 176 ? 47.447 57.338 35.264 1.00 22.43 176 LEU A C 1
ATOM 1218 O O . LEU A 1 176 ? 47.358 58.438 34.730 1.00 20.24 176 LEU A O 1
ATOM 1223 N N . TYR A 1 177 ? 47.880 57.179 36.507 1.00 22.77 177 TYR A N 1
ATOM 1224 C CA . TYR A 1 177 ? 48.228 58.311 37.391 1.00 23.41 177 TYR A CA 1
ATOM 1225 C C . TYR A 1 177 ? 49.349 59.194 36.855 1.00 23.75 177 TYR A C 1
ATOM 1226 O O . TYR A 1 177 ? 49.253 60.393 36.954 1.00 24.69 177 TYR A O 1
ATOM 1235 N N . THR A 1 178 ? 50.395 58.603 36.284 1.00 25.32 178 THR A N 1
ATOM 1236 C CA . THR A 1 178 ? 51.529 59.360 35.711 1.00 25.31 178 THR A CA 1
ATOM 1237 C C . THR A 1 178 ? 51.104 60.202 34.500 1.00 25.49 178 THR A C 1
ATOM 1238 O O . THR A 1 178 ? 51.457 61.390 34.400 1.00 23.86 178 THR A O 1
ATOM 1242 N N . LYS A 1 179 ? 50.353 59.579 33.590 1.00 25.07 179 LYS A N 1
ATOM 1243 C CA . LYS A 1 179 ? 49.828 60.279 32.420 1.00 26.94 179 LYS A CA 1
ATOM 1244 C C . LYS A 1 179 ? 48.844 61.403 32.800 1.00 27.22 179 LYS A C 1
ATOM 1245 O O . LYS A 1 179 ? 48.951 62.521 32.295 1.00 25.29 179 LYS A O 1
ATOM 1251 N N . ALA A 1 180 ? 47.900 61.092 33.687 1.00 27.03 180 ALA A N 1
ATOM 1252 C CA . ALA A 1 180 ? 46.929 62.078 34.188 1.00 28.12 180 ALA A CA 1
ATOM 1253 C C . ALA A 1 180 ? 47.599 63.253 34.882 1.00 28.21 180 ALA A C 1
ATOM 1254 O O . ALA A 1 180 ? 47.230 64.410 34.656 1.00 28.31 180 ALA A O 1
ATOM 1256 N N . SER A 1 181 ? 48.580 62.937 35.726 1.00 28.40 181 SER A N 1
ATOM 1257 C CA . SER A 1 181 ? 49.303 63.930 36.506 1.00 28.22 181 SER A CA 1
ATOM 1258 C C . SER A 1 181 ? 50.250 64.800 35.682 1.00 29.33 181 SER A C 1
ATOM 1259 O O . SER A 1 181 ? 50.624 65.854 36.157 1.00 30.58 181 SER A O 1
ATOM 1262 N N . THR A 1 182 ? 50.631 64.379 34.475 1.00 30.65 182 THR A N 1
ATOM 1263 C CA . THR A 1 182 ? 51.528 65.158 33.616 1.00 30.22 182 THR A CA 1
ATOM 1264 C C . THR A 1 182 ? 50.831 65.700 32.359 1.00 31.42 182 THR A C 1
ATOM 1265 O O . THR A 1 182 ? 51.507 66.105 31.417 1.00 30.48 182 THR A O 1
ATOM 1269 N N . ASN A 1 183 ? 49.491 65.732 32.352 1.00 31.83 183 ASN A N 1
ATOM 1270 C CA . ASN A 1 183 ? 48.680 66.264 31.228 1.00 32.50 183 ASN A CA 1
ATOM 1271 C C . ASN A 1 183 ? 48.907 65.592 29.853 1.00 33.04 183 ASN A C 1
ATOM 1272 O O . ASN A 1 183 ? 48.772 66.241 28.818 1.00 30.01 183 ASN A O 1
ATOM 1277 N N . VAL A 1 184 ? 49.188 64.285 29.840 1.00 32.62 184 VAL A N 1
ATOM 1278 C CA . VAL A 1 184 ? 49.198 63.506 28.583 1.00 32.93 184 VAL A CA 1
ATOM 1279 C C . VAL A 1 184 ? 47.754 63.394 28.049 1.00 33.00 184 VAL A C 1
ATOM 1280 O O . VAL A 1 184 ? 46.843 63.058 28.827 1.00 34.57 184 VAL A O 1
ATOM 1284 N N . PRO A 1 185 ? 47.524 63.687 26.746 1.00 31.34 185 PRO A N 1
ATOM 1285 C CA . PRO A 1 185 ? 46.161 63.633 26.193 1.00 31.29 185 PRO A CA 1
ATOM 1286 C C . PRO A 1 185 ? 45.362 62.379 26.561 1.00 31.14 185 PRO A C 1
ATOM 1287 O O . PRO A 1 185 ? 45.932 61.296 26.711 1.00 29.22 185 PRO A O 1
ATOM 1291 N N . VAL A 1 186 ? 44.051 62.542 26.716 1.00 30.46 186 VAL A N 1
ATOM 1292 C CA . VAL A 1 186 ? 43.207 61.466 27.240 1.00 30.65 186 VAL A CA 1
ATOM 1293 C C . VAL A 1 186 ? 43.160 60.274 26.282 1.00 30.16 186 VAL A C 1
ATOM 1294 O O . VAL A 1 186 ? 43.131 59.133 26.722 1.00 30.46 186 VAL A O 1
ATOM 1298 N N . ILE A 1 187 ? 43.195 60.537 24.982 1.00 31.70 187 ILE A N 1
ATOM 1299 C CA . ILE A 1 187 ? 43.237 59.465 23.963 1.00 32.51 187 ILE A CA 1
ATOM 1300 C C . ILE A 1 187 ? 44.502 58.563 24.029 1.00 29.87 187 ILE A C 1
ATOM 1301 O O . ILE A 1 187 ? 44.477 57.422 23.563 1.00 28.90 187 ILE A O 1
ATOM 1306 N N . GLU A 1 188 ? 45.596 59.070 24.602 1.00 28.69 188 GLU A N 1
ATOM 1307 C CA . GLU A 1 188 ? 46.810 58.256 24.846 1.00 29.87 188 GLU A CA 1
ATOM 1308 C C . GLU A 1 188 ? 46.761 57.464 26.164 1.00 28.39 188 GLU A C 1
ATOM 1309 O O . GLU A 1 188 ? 47.770 56.881 26.558 1.00 29.30 188 GLU A O 1
ATOM 1315 N N . ARG A 1 189 ? 45.612 57.473 26.854 1.00 27.22 189 ARG A N 1
ATOM 1316 C CA . ARG A 1 189 ? 45.443 56.768 28.115 1.00 26.66 189 ARG A CA 1
ATOM 1317 C C . ARG A 1 189 ? 44.565 55.522 27.871 1.00 26.54 189 ARG A C 1
ATOM 1318 O O . ARG A 1 189 ? 43.407 55.452 28.331 1.00 23.13 189 ARG A O 1
ATOM 1326 N N . GLN A 1 190 ? 45.137 54.550 27.151 1.00 25.73 190 GLN A N 1
ATOM 1327 C CA . GLN A 1 190 ? 44.399 53.373 26.663 1.00 25.15 190 GLN A CA 1
ATOM 1328 C C . GLN A 1 190 ? 44.557 52.205 27.635 1.00 24.56 190 GLN A C 1
ATOM 1329 O O . GLN A 1 190 ? 45.559 51.494 27.595 1.00 24.52 190 GLN A O 1
ATOM 1343 N N . ALA A 1 192 ? 42.411 49.450 28.435 1.00 24.55 192 ALA A N 1
ATOM 1344 C CA . ALA A 1 192 ? 41.805 48.125 28.191 1.00 25.93 192 ALA A CA 1
ATOM 1345 C C . ALA A 1 192 ? 42.733 47.217 27.366 1.00 27.17 192 ALA A C 1
ATOM 1346 O O . ALA A 1 192 ? 42.401 46.820 26.245 1.00 27.18 192 ALA A O 1
ATOM 1348 N N . ILE A 1 193 ? 43.881 46.898 27.964 1.00 27.67 193 ILE A N 1
ATOM 1349 C CA . ILE A 1 193 ? 45.001 46.215 27.314 1.00 30.40 193 ILE A CA 1
ATOM 1350 C C . ILE A 1 193 ? 45.510 45.137 28.267 1.00 30.17 193 ILE A C 1
ATOM 1351 O O . ILE A 1 193 ? 45.634 45.397 29.471 1.00 27.00 193 ILE A O 1
ATOM 1356 N N . GLY A 1 194 ? 45.796 43.940 27.744 1.00 28.51 194 GLY A N 1
ATOM 1357 C CA . GLY A 1 194 ? 46.476 42.883 28.511 1.00 27.19 194 GLY A CA 1
ATOM 1358 C C . GLY A 1 194 ? 45.834 42.591 29.840 1.00 26.91 194 GLY A C 1
ATOM 1359 O O . GLY A 1 194 ? 44.630 42.472 29.914 1.00 28.05 194 GLY A O 1
ATOM 1360 N N . GLU A 1 195 ? 46.633 42.550 30.903 1.00 28.38 195 GLU A N 1
ATOM 1361 C CA . GLU A 1 195 ? 46.144 42.249 32.252 1.00 29.38 195 GLU A CA 1
ATOM 1362 C C . GLU A 1 195 ? 45.912 43.493 33.127 1.00 26.59 195 GLU A C 1
ATOM 1363 O O . GLU A 1 195 ? 45.989 43.393 34.361 1.00 24.35 195 GLU A O 1
ATOM 1369 N N . ASN A 1 196 ? 45.634 44.651 32.518 1.00 25.48 196 ASN A N 1
ATOM 1370 C CA . ASN A 1 196 ? 45.430 45.905 33.288 1.00 24.29 196 ASN A CA 1
ATOM 1371 C C . ASN A 1 196 ? 44.285 45.749 34.275 1.00 23.48 196 ASN A C 1
ATOM 1372 O O . ASN A 1 196 ? 44.425 46.063 35.469 1.00 22.54 196 ASN A O 1
ATOM 1377 N N . HIS A 1 197 ? 43.173 45.212 33.773 1.00 23.07 197 HIS A N 1
ATOM 1378 C CA . HIS A 1 197 ? 42.046 44.746 34.601 1.00 21.79 197 HIS A CA 1
ATOM 1379 C C . HIS A 1 197 ? 41.408 45.839 35.472 1.00 20.64 197 HIS A C 1
ATOM 1380 O O . HIS A 1 197 ? 41.205 45.653 36.673 1.00 22.01 197 HIS A O 1
ATOM 1387 N N . LEU A 1 198 ? 41.067 46.971 34.848 1.00 21.31 198 LEU A N 1
ATOM 1388 C CA . LEU A 1 198 ? 40.226 48.018 35.486 1.00 20.63 198 LEU A CA 1
ATOM 1389 C C . LEU A 1 198 ? 38.745 47.681 35.211 1.00 18.95 198 LEU A C 1
ATOM 1390 O O . LEU A 1 198 ? 38.305 47.761 34.068 1.00 18.20 198 LEU A O 1
ATOM 1395 N N . ARG A 1 199 ? 37.994 47.347 36.262 1.00 18.07 199 ARG A N 1
ATOM 1396 C CA . ARG A 1 199 ? 36.585 46.912 36.127 1.00 18.35 199 ARG A CA 1
ATOM 1397 C C . ARG A 1 199 ? 35.677 48.027 35.594 1.00 18.52 199 ARG A C 1
ATOM 1398 O O . ARG A 1 199 ? 35.877 49.201 35.921 1.00 18.15 199 ARG A O 1
ATOM 1406 N N . PRO A 1 200 ? 34.686 47.666 34.760 1.00 19.14 200 PRO A N 1
ATOM 1407 C CA . PRO A 1 200 ? 33.752 48.687 34.264 1.00 19.37 200 PRO A CA 1
ATOM 1408 C C . PRO A 1 200 ? 32.606 49.054 35.255 1.00 19.33 200 PRO A C 1
ATOM 1409 O O . PRO A 1 200 ? 32.105 48.200 36.001 1.00 17.63 200 PRO A O 1
ATOM 1413 N N . HIS A 1 201 ? 32.164 50.312 35.184 1.00 18.83 201 HIS A N 1
ATOM 1414 C CA . HIS A 1 201 ? 31.048 50.825 35.979 1.00 19.02 201 HIS A CA 1
ATOM 1415 C C . HIS A 1 201 ? 29.744 50.112 35.546 1.00 19.16 201 HIS A C 1
ATOM 1416 O O . HIS A 1 201 ? 29.625 49.684 34.399 1.00 18.28 201 HIS A O 1
ATOM 1423 N N . LEU A 1 202 ? 28.769 50.018 36.450 1.00 19.06 202 LEU A N 1
ATOM 1424 C CA . LEU A 1 202 ? 27.394 49.684 36.056 1.00 19.49 202 LEU A CA 1
ATOM 1425 C C . LEU A 1 202 ? 26.759 50.843 35.249 1.00 19.68 202 LEU A C 1
ATOM 1426 O O . LEU A 1 202 ? 26.674 50.747 34.029 1.00 21.28 202 LEU A O 1
ATOM 1431 N N . ILE A 1 203 ? 26.368 51.940 35.906 1.00 18.86 203 ILE A N 1
ATOM 1432 C CA . ILE A 1 203 ? 25.865 53.126 35.207 1.00 19.02 203 ILE A CA 1
ATOM 1433 C C . ILE A 1 203 ? 26.948 54.204 35.228 1.00 19.54 203 ILE A C 1
ATOM 1434 O O . ILE A 1 203 ? 27.457 54.560 36.301 1.00 19.45 203 ILE A O 1
ATOM 1439 N N . HIS A 1 204 ? 27.309 54.688 34.041 1.00 18.58 204 HIS A N 1
ATOM 1440 C CA . HIS A 1 204 ? 28.232 55.812 33.878 1.00 18.53 204 HIS A CA 1
ATOM 1441 C C . HIS A 1 204 ? 27.677 56.761 32.814 1.00 18.31 204 HIS A C 1
ATOM 1442 O O . HIS A 1 204 ? 27.756 56.467 31.602 1.00 16.89 204 HIS A O 1
ATOM 1449 N N . PHE A 1 205 ? 27.106 57.878 33.279 1.00 17.85 205 PHE A N 1
ATOM 1450 C CA . PHE A 1 205 ? 26.602 58.947 32.414 1.00 18.57 205 PHE A CA 1
ATOM 1451 C C . PHE A 1 205 ? 27.607 60.105 32.498 1.00 18.86 205 PHE A C 1
ATOM 1452 O O . PHE A 1 205 ? 27.922 60.586 33.592 1.00 17.04 205 PHE A O 1
ATOM 1460 N N . ASN A 1 206 ? 28.120 60.499 31.330 1.00 18.94 206 ASN A N 1
ATOM 1461 C CA . ASN A 1 206 ? 29.267 61.386 31.159 1.00 19.37 206 ASN A CA 1
ATOM 1462 C C . ASN A 1 206 ? 28.881 62.634 30.319 1.00 19.48 206 ASN A C 1
ATOM 1463 O O . ASN A 1 206 ? 28.543 62.507 29.154 1.00 19.89 206 ASN A O 1
ATOM 1468 N N . ARG A 1 207 ? 28.938 63.820 30.906 1.00 19.51 207 ARG A N 1
ATOM 1469 C CA . ARG A 1 207 ? 28.643 65.087 30.201 1.00 20.81 207 ARG A CA 1
ATOM 1470 C C . ARG A 1 207 ? 27.204 65.178 29.638 1.00 21.87 207 ARG A C 1
ATOM 1471 O O . ARG A 1 207 ? 26.966 65.709 28.552 1.00 21.35 207 ARG A O 1
ATOM 1479 N N . CYS A 1 208 ? 26.245 64.657 30.385 1.00 22.45 208 CYS A N 1
ATOM 1480 C CA . CYS A 1 208 ? 24.868 64.585 29.914 1.00 23.51 208 CYS A CA 1
ATOM 1481 C C . CYS A 1 208 ? 24.044 65.683 30.554 1.00 23.99 208 CYS A C 1
ATOM 1482 O O . CYS A 1 208 ? 24.423 66.211 31.588 1.00 24.23 208 CYS A O 1
ATOM 1485 N N . LYS A 1 209 ? 22.914 66.004 29.934 1.00 25.18 209 LYS A N 1
ATOM 1486 C CA . LYS A 1 209 ? 21.953 66.971 30.457 1.00 26.75 209 LYS A CA 1
ATOM 1487 C C . LYS A 1 209 ? 20.581 66.350 30.585 1.00 24.46 209 LYS A C 1
ATOM 1488 O O . LYS A 1 209 ? 20.139 65.661 29.666 1.00 22.74 209 LYS A O 1
ATOM 1494 N N . ASN A 1 210 ? 19.903 66.640 31.694 1.00 23.33 210 ASN A N 1
ATOM 1495 C CA . ASN A 1 210 ? 18.520 66.184 31.971 1.00 23.15 210 ASN A CA 1
ATOM 1496 C C . ASN A 1 210 ? 18.418 64.657 32.104 1.00 22.62 210 ASN A C 1
ATOM 1497 O O . ASN A 1 210 ? 17.840 63.962 31.263 1.00 23.71 210 ASN A O 1
ATOM 1502 N N . VAL A 1 211 ? 18.996 64.166 33.189 1.00 22.18 211 VAL A N 1
ATOM 1503 C CA . VAL A 1 211 ? 19.007 62.744 33.541 1.00 23.92 211 VAL A CA 1
ATOM 1504 C C . VAL A 1 211 ? 17.829 62.395 34.482 1.00 23.01 211 VAL A C 1
ATOM 1505 O O . VAL A 1 211 ? 17.453 63.204 35.349 1.00 22.80 211 VAL A O 1
ATOM 1522 N N . LEU A 1 213 ? 16.544 58.836 36.728 1.00 21.92 213 LEU A N 1
ATOM 1523 C CA . LEU A 1 213 ? 16.583 57.437 37.143 1.00 21.93 213 LEU A CA 1
ATOM 1524 C C . LEU A 1 213 ? 15.415 57.245 38.100 1.00 21.05 213 LEU A C 1
ATOM 1525 O O . LEU A 1 213 ? 15.378 57.914 39.121 1.00 20.73 213 LEU A O 1
ATOM 1530 N N . ASP A 1 214 ? 14.477 56.348 37.794 1.00 20.15 214 ASP A N 1
ATOM 1531 C CA . ASP A 1 214 ? 13.212 56.215 38.545 1.00 21.60 214 ASP A CA 1
ATOM 1532 C C . ASP A 1 214 ? 12.708 54.776 38.712 1.00 21.20 214 ASP A C 1
ATOM 1533 O O . ASP A 1 214 ? 12.394 54.130 37.722 1.00 21.57 214 ASP A O 1
ATOM 1538 N N . GLY A 1 215 ? 12.572 54.301 39.943 1.00 19.82 215 GLY A N 1
ATOM 1539 C CA . GLY A 1 215 ? 11.764 53.112 40.220 1.00 20.20 215 GLY A CA 1
ATOM 1540 C C . GLY A 1 215 ? 12.398 51.740 40.274 1.00 21.05 215 GLY A C 1
ATOM 1541 O O . GLY A 1 215 ? 11.790 50.826 40.808 1.00 21.57 215 GLY A O 1
ATOM 1542 N N . PHE A 1 216 ? 13.615 51.582 39.738 1.00 22.15 216 PHE A N 1
ATOM 1543 C CA . PHE A 1 216 ? 14.157 50.256 39.430 1.00 21.10 216 PHE A CA 1
ATOM 1544 C C . PHE A 1 216 ? 15.021 49.664 40.557 1.00 21.57 216 PHE A C 1
ATOM 1545 O O . PHE A 1 216 ? 15.384 50.368 41.498 1.00 20.90 216 PHE A O 1
ATOM 1553 N N . LYS A 1 217 ? 15.314 48.364 40.456 1.00 21.63 217 LYS A N 1
ATOM 1554 C CA . LYS A 1 217 ? 16.214 47.646 41.372 1.00 22.24 217 LYS A CA 1
ATOM 1555 C C . LYS A 1 217 ? 17.626 47.462 40.794 1.00 21.81 217 LYS A C 1
ATOM 1556 O O . LYS A 1 217 ? 17.783 47.247 39.584 1.00 22.17 217 LYS A O 1
ATOM 1562 N N . ILE A 1 218 ? 18.646 47.542 41.658 1.00 20.63 218 ILE A N 1
ATOM 1563 C CA . ILE A 1 218 ? 20.026 47.161 41.298 1.00 19.88 218 ILE A CA 1
ATOM 1564 C C . ILE A 1 218 ? 20.458 46.014 42.195 1.00 19.40 218 ILE A C 1
ATOM 1565 O O . ILE A 1 218 ? 20.288 46.079 43.420 1.00 17.58 218 ILE A O 1
ATOM 1570 N N . ARG A 1 219 ? 20.996 44.961 41.571 1.00 19.29 219 ARG A N 1
ATOM 1571 C CA . ARG A 1 219 ? 21.514 43.783 42.280 1.00 19.84 219 ARG A CA 1
ATOM 1572 C C . ARG A 1 219 ? 22.966 43.476 41.843 1.00 20.84 219 ARG A C 1
ATOM 1573 O O . ARG A 1 219 ? 23.213 42.755 40.853 1.00 18.71 219 ARG A O 1
ATOM 1581 N N . GLU A 1 220 ? 23.912 44.077 42.581 1.00 20.15 220 GLU A N 1
ATOM 1582 C CA . GLU A 1 220 ? 25.375 43.968 42.373 1.00 20.92 220 GLU A CA 1
ATOM 1583 C C . GLU A 1 220 ? 25.893 44.877 41.244 1.00 20.50 220 GLU A C 1
ATOM 1584 O O . GLU A 1 220 ? 25.131 45.362 40.420 1.00 19.58 220 GLU A O 1
ATOM 1590 N N . SER A 1 221 ? 27.199 45.109 41.237 1.00 20.55 221 SER A N 1
ATOM 1591 C CA . SER A 1 221 ? 27.820 45.980 40.266 1.00 20.09 221 SER A CA 1
ATOM 1592 C C . SER A 1 221 ? 29.309 45.633 40.134 1.00 19.84 221 SER A C 1
ATOM 1593 O O . SER A 1 221 ? 29.979 45.436 41.156 1.00 21.13 221 SER A O 1
ATOM 1596 N N . PRO A 1 222 ? 29.840 45.573 38.892 1.00 18.92 222 PRO A N 1
ATOM 1597 C CA . PRO A 1 222 ? 31.267 45.283 38.742 1.00 18.88 222 PRO A CA 1
ATOM 1598 C C . PRO A 1 222 ? 32.222 46.309 39.357 1.00 19.36 222 PRO A C 1
ATOM 1599 O O . PRO A 1 222 ? 33.275 45.901 39.870 1.00 18.53 222 PRO A O 1
ATOM 1603 N N . PHE A 1 223 ? 31.878 47.602 39.265 1.00 19.71 223 PHE A N 1
ATOM 1604 C CA . PHE A 1 223 ? 32.706 48.708 39.813 1.00 20.36 223 PHE A CA 1
ATOM 1605 C C . PHE A 1 223 ? 31.715 49.712 40.429 1.00 20.31 223 PHE A C 1
ATOM 1606 O O . PHE A 1 223 ? 30.799 49.265 41.116 1.00 22.16 223 PHE A O 1
ATOM 1614 N N . TRP A 1 224 ? 31.831 51.027 40.184 1.00 19.92 224 TRP A N 1
ATOM 1615 C CA . TRP A 1 224 ? 30.933 51.989 40.807 1.00 19.33 224 TRP A CA 1
ATOM 1616 C C . TRP A 1 224 ? 29.520 51.765 40.259 1.00 19.11 224 TRP A C 1
ATOM 1617 O O . TRP A 1 224 ? 29.313 51.526 39.049 1.00 20.36 224 TRP A O 1
ATOM 1628 N N . THR A 1 225 ? 28.557 51.842 41.161 1.00 18.17 225 THR A N 1
ATOM 1629 C CA . THR A 1 225 ? 27.191 51.449 40.903 1.00 17.90 225 THR A CA 1
ATOM 1630 C C . THR A 1 225 ? 26.432 52.480 40.038 1.00 17.68 225 THR A C 1
ATOM 1631 O O . THR A 1 225 ? 25.861 52.133 39.003 1.00 17.72 225 THR A O 1
ATOM 1635 N N . ILE A 1 226 ? 26.379 53.730 40.486 1.00 16.89 226 ILE A N 1
ATOM 1636 C CA . ILE A 1 226 ? 25.705 54.820 39.742 1.00 16.80 226 ILE A CA 1
ATOM 1637 C C . ILE A 1 226 ? 26.674 56.021 39.703 1.00 17.09 226 ILE A C 1
ATOM 1638 O O . ILE A 1 226 ? 26.807 56.733 40.692 1.00 17.08 226 ILE A O 1
ATOM 1643 N N . HIS A 1 227 ? 27.371 56.193 38.581 1.00 17.25 227 HIS A N 1
ATOM 1644 C CA . HIS A 1 227 ? 28.343 57.274 38.388 1.00 18.84 227 HIS A CA 1
ATOM 1645 C C . HIS A 1 227 ? 27.787 58.387 37.467 1.00 19.29 227 HIS A C 1
ATOM 1646 O O . HIS A 1 227 ? 27.644 58.194 36.238 1.00 19.69 227 HIS A O 1
ATOM 1653 N N . LEU A 1 228 ? 27.431 59.526 38.069 1.00 18.52 228 LEU A N 1
ATOM 1654 C CA . LEU A 1 228 ? 26.946 60.686 37.318 1.00 18.63 228 LEU A CA 1
ATOM 1655 C C . LEU A 1 228 ? 28.100 61.696 37.269 1.00 18.53 228 LEU A C 1
ATOM 1656 O O . LEU A 1 228 ? 28.422 62.350 38.264 1.00 18.99 228 LEU A O 1
ATOM 1661 N N . TYR A 1 229 ? 28.706 61.782 36.093 1.00 17.56 229 TYR A N 1
ATOM 1662 C CA . TYR A 1 229 ? 29.990 62.423 35.872 1.00 17.85 229 TYR A CA 1
ATOM 1663 C C . TYR A 1 229 ? 29.859 63.572 34.884 1.00 17.79 229 TYR A C 1
ATOM 1664 O O . TYR A 1 229 ? 29.468 63.371 33.738 1.00 16.93 229 TYR A O 1
ATOM 1681 N N . CYS A 1 231 ? 27.658 65.815 34.725 1.00 19.21 231 CYS A N 1
ATOM 1682 C CA . CYS A 1 231 ? 26.269 65.992 34.283 1.00 20.43 231 CYS A CA 1
ATOM 1683 C C . CYS A 1 231 ? 25.648 67.257 34.855 1.00 20.89 231 CYS A C 1
ATOM 1684 O O . CYS A 1 231 ? 26.042 67.727 35.928 1.00 19.76 231 CYS A O 1
ATOM 1687 N N . ASP A 1 232 ? 24.655 67.787 34.140 1.00 22.43 232 ASP A N 1
ATOM 1688 C CA . ASP A 1 232 ? 23.942 69.018 34.530 1.00 23.57 232 ASP A CA 1
ATOM 1689 C C . ASP A 1 232 ? 22.430 68.860 34.410 1.00 21.99 232 ASP A C 1
ATOM 1690 O O . ASP A 1 232 ? 21.878 68.845 33.293 1.00 20.70 232 ASP A O 1
ATOM 1695 N N . GLY A 1 233 ? 21.786 68.750 35.577 1.00 20.58 233 GLY A N 1
ATOM 1696 C CA . GLY A 1 233 ? 20.338 68.671 35.716 1.00 21.73 233 GLY A CA 1
ATOM 1697 C C . GLY A 1 233 ? 19.814 67.248 35.793 1.00 20.53 233 GLY A C 1
ATOM 1698 O O . GLY A 1 233 ? 19.983 66.479 34.851 1.00 19.72 233 GLY A O 1
ATOM 1699 N N . GLY A 1 234 ? 19.155 66.891 36.889 1.00 20.25 234 GLY A N 1
ATOM 1700 C CA . GLY A 1 234 ? 18.474 65.601 36.946 1.00 20.46 234 GLY A CA 1
ATOM 1701 C C . GLY A 1 234 ? 17.847 65.207 38.251 1.00 20.53 234 GLY A C 1
ATOM 1702 O O . GLY A 1 234 ? 17.953 65.915 39.262 1.00 20.36 234 GLY A O 1
ATOM 1703 N N . ILE A 1 235 ? 17.178 64.054 38.217 1.00 21.07 235 ILE A N 1
ATOM 1704 C CA . ILE A 1 235 ? 16.479 63.501 39.362 1.00 22.43 235 ILE A CA 1
ATOM 1705 C C . ILE A 1 235 ? 16.782 62.014 39.498 1.00 21.62 235 ILE A C 1
ATOM 1706 O O . ILE A 1 235 ? 16.791 61.294 38.500 1.00 21.67 235 ILE A O 1
ATOM 1711 N N . VAL A 1 236 ? 17.009 61.564 40.729 1.00 20.10 236 VAL A N 1
ATOM 1712 C CA . VAL A 1 236 ? 17.199 60.152 41.047 1.00 20.38 236 VAL A CA 1
ATOM 1713 C C . VAL A 1 236 ? 16.178 59.765 42.120 1.00 21.44 236 VAL A C 1
ATOM 1714 O O . VAL A 1 236 ? 16.241 60.279 43.243 1.00 20.97 236 VAL A O 1
ATOM 1718 N N . ARG A 1 237 ? 15.226 58.880 41.814 1.00 20.96 237 ARG A N 1
ATOM 1719 C CA . ARG A 1 237 ? 14.217 58.548 42.823 1.00 23.35 237 ARG A CA 1
ATOM 1720 C C . ARG A 1 237 ? 13.645 57.159 42.785 1.00 22.32 237 ARG A C 1
ATOM 1721 O O . ARG A 1 237 ? 13.672 56.500 41.745 1.00 21.55 237 ARG A O 1
ATOM 1729 N N . ASN A 1 238 ? 13.129 56.740 43.942 1.00 22.33 238 ASN A N 1
ATOM 1730 C CA . ASN A 1 238 ? 12.422 55.468 44.121 1.00 23.83 238 ASN A CA 1
ATOM 1731 C C . ASN A 1 238 ? 13.302 54.252 43.768 1.00 24.67 238 ASN A C 1
ATOM 1732 O O . ASN A 1 238 ? 12.787 53.226 43.319 1.00 23.92 238 ASN A O 1
ATOM 1737 N N . LEU A 1 239 ? 14.623 54.356 43.991 1.00 23.24 239 LEU A N 1
ATOM 1738 C CA . LEU A 1 239 ? 15.534 53.252 43.693 1.00 21.95 239 LEU A CA 1
ATOM 1739 C C . LEU A 1 239 ? 15.706 52.327 44.883 1.00 21.66 239 LEU A C 1
ATOM 1740 O O . LEU A 1 239 ? 15.653 52.776 46.028 1.00 21.84 239 LEU A O 1
ATOM 1745 N N . ASP A 1 240 ? 15.913 51.039 44.590 1.00 21.06 240 ASP A N 1
ATOM 1746 C CA . ASP A 1 240 ? 16.197 49.989 45.588 1.00 22.36 240 ASP A CA 1
ATOM 1747 C C . ASP A 1 240 ? 17.564 49.392 45.213 1.00 21.21 240 ASP A C 1
ATOM 1748 O O . ASP A 1 240 ? 17.646 48.495 44.350 1.00 21.03 240 ASP A O 1
ATOM 1753 N N . VAL A 1 241 ? 18.623 49.886 45.848 1.00 20.06 241 VAL A N 1
ATOM 1754 C CA . VAL A 1 241 ? 20.003 49.546 45.461 1.00 20.89 241 VAL A CA 1
ATOM 1755 C C . VAL A 1 241 ? 20.629 48.576 46.458 1.00 21.67 241 VAL A C 1
ATOM 1756 O O . VAL A 1 241 ? 20.666 48.857 47.659 1.00 21.61 241 VAL A O 1
ATOM 1760 N N . ARG A 1 242 ? 21.134 47.444 45.958 1.00 23.88 242 ARG A N 1
ATOM 1761 C CA . ARG A 1 242 ? 21.873 46.479 46.765 1.00 25.61 242 ARG A CA 1
ATOM 1762 C C . ARG A 1 242 ? 23.128 45.993 46.041 1.00 25.35 242 ARG A C 1
ATOM 1763 O O . ARG A 1 242 ? 23.022 45.362 44.986 1.00 26.08 242 ARG A O 1
ATOM 1771 N N . ALA A 1 243 ? 24.307 46.284 46.601 1.00 24.37 243 ALA A N 1
ATOM 1772 C CA . ALA A 1 243 ? 25.586 45.829 46.043 1.00 25.15 243 ALA A CA 1
ATOM 1773 C C . ALA A 1 243 ? 26.678 45.687 47.097 1.00 26.77 243 ALA A C 1
ATOM 1774 O O . ALA A 1 243 ? 27.055 46.676 47.745 1.00 26.13 243 ALA A O 1
ATOM 1776 N N . HIS A 1 244 ? 27.211 44.473 47.215 1.00 27.81 244 HIS A N 1
ATOM 1777 C CA . HIS A 1 244 ? 28.143 44.092 48.279 1.00 31.63 244 HIS A CA 1
ATOM 1778 C C . HIS A 1 244 ? 29.495 43.577 47.765 1.00 32.18 244 HIS A C 1
ATOM 1779 O O . HIS A 1 244 ? 30.134 42.760 48.425 1.00 34.90 244 HIS A O 1
ATOM 1786 N N . GLY A 1 245 ? 29.931 44.048 46.600 1.00 29.81 245 GLY A N 1
ATOM 1787 C CA . GLY A 1 245 ? 31.288 43.763 46.091 1.00 31.85 245 GLY A CA 1
ATOM 1788 C C . GLY A 1 245 ? 32.231 44.898 46.461 1.00 32.22 245 GLY A C 1
ATOM 1789 O O . GLY A 1 245 ? 31.908 45.715 47.329 1.00 36.50 245 GLY A O 1
ATOM 1790 N N . HIS A 1 246 ? 33.372 44.978 45.785 1.00 30.73 246 HIS A N 1
ATOM 1791 C CA . HIS A 1 246 ? 34.369 46.005 46.083 1.00 30.58 246 HIS A CA 1
ATOM 1792 C C . HIS A 1 246 ? 34.028 47.290 45.314 1.00 28.35 246 HIS A C 1
ATOM 1793 O O . HIS A 1 246 ? 33.610 47.223 44.139 1.00 26.65 246 HIS A O 1
ATOM 1800 N N . ASN A 1 247 ? 34.216 48.442 45.981 1.00 24.57 247 ASN A N 1
ATOM 1801 C CA . ASN A 1 247 ? 34.017 49.785 45.397 1.00 23.90 247 ASN A CA 1
ATOM 1802 C C . ASN A 1 247 ? 32.555 50.034 44.959 1.00 21.89 247 ASN A C 1
ATOM 1803 O O . ASN A 1 247 ? 32.315 50.522 43.845 1.00 22.02 247 ASN A O 1
ATOM 1808 N N . ASN A 1 248 ? 31.610 49.640 45.810 1.00 19.57 248 ASN A N 1
ATOM 1809 C CA . ASN A 1 248 ? 30.169 49.714 45.545 1.00 20.93 248 ASN A CA 1
ATOM 1810 C C . ASN A 1 248 ? 29.488 50.707 46.509 1.00 21.07 248 ASN A C 1
ATOM 1811 O O . ASN A 1 248 ? 28.868 50.296 47.511 1.00 21.60 248 ASN A O 1
ATOM 1816 N N . ASP A 1 249 ? 29.627 52.008 46.233 1.00 21.03 249 ASP A N 1
ATOM 1817 C CA . ASP A 1 249 ? 28.824 53.033 46.914 1.00 21.08 249 ASP A CA 1
ATOM 1818 C C . ASP A 1 249 ? 27.438 52.986 46.285 1.00 21.00 249 ASP A C 1
ATOM 1819 O O . ASP A 1 249 ? 27.277 52.487 45.164 1.00 22.20 249 ASP A O 1
ATOM 1824 N N . GLY A 1 250 ? 26.445 53.544 46.964 1.00 19.91 250 GLY A N 1
ATOM 1825 C CA . GLY A 1 250 ? 25.091 53.622 46.428 1.00 20.83 250 GLY A CA 1
ATOM 1826 C C . GLY A 1 250 ? 24.969 54.537 45.215 1.00 20.59 250 GLY A C 1
ATOM 1827 O O . GLY A 1 250 ? 24.421 54.140 44.181 1.00 21.38 250 GLY A O 1
ATOM 1828 N N . ILE A 1 251 ? 25.450 55.767 45.356 1.00 19.25 251 ILE A N 1
ATOM 1829 C CA . ILE A 1 251 ? 25.539 56.732 44.246 1.00 19.88 251 ILE A CA 1
ATOM 1830 C C . ILE A 1 251 ? 26.798 57.644 44.392 1.00 19.27 251 ILE A C 1
ATOM 1831 O O . ILE A 1 251 ? 27.101 58.092 45.501 1.00 18.28 251 ILE A O 1
ATOM 1836 N N . ASP A 1 252 ? 27.543 57.835 43.290 1.00 18.85 252 ASP A N 1
ATOM 1837 C CA . ASP A 1 252 ? 28.726 58.691 43.213 1.00 18.54 252 ASP A CA 1
ATOM 1838 C C . ASP A 1 252 ? 28.473 59.859 42.244 1.00 18.43 252 ASP A C 1
ATOM 1839 O O . ASP A 1 252 ? 28.465 59.671 41.018 1.00 18.27 252 ASP A O 1
ATOM 1844 N N . PHE A 1 253 ? 28.243 61.049 42.794 1.00 17.59 253 PHE A N 1
ATOM 1845 C CA . PHE A 1 253 ? 28.193 62.282 42.006 1.00 18.66 253 PHE A CA 1
ATOM 1846 C C . PHE A 1 253 ? 29.608 62.816 41.861 1.00 19.17 253 PHE A C 1
ATOM 1847 O O . PHE A 1 253 ? 30.265 62.999 42.873 1.00 21.13 253 PHE A O 1
ATOM 1855 N N . GLU A 1 254 ? 30.062 63.056 40.629 1.00 18.53 254 GLU A N 1
ATOM 1856 C CA . GLU A 1 254 ? 31.407 63.554 40.358 1.00 19.03 254 GLU A CA 1
ATOM 1857 C C . GLU A 1 254 ? 31.393 64.682 39.322 1.00 18.76 254 GLU A C 1
ATOM 1858 O O . GLU A 1 254 ? 31.016 64.467 38.160 1.00 18.87 254 GLU A O 1
ATOM 1872 N N . SER A 1 256 ? 29.339 67.051 39.009 1.00 18.53 256 SER A N 1
ATOM 1873 C CA . SER A 1 256 ? 27.979 67.214 38.511 1.00 19.64 256 SER A CA 1
ATOM 1874 C C . SER A 1 256 ? 27.247 68.333 39.257 1.00 20.62 256 SER A C 1
ATOM 1875 O O . SER A 1 256 ? 27.652 68.748 40.355 1.00 20.51 256 SER A O 1
ATOM 1878 N N . ARG A 1 257 ? 26.149 68.803 38.676 1.00 20.74 257 ARG A N 1
ATOM 1879 C CA . ARG A 1 257 ? 25.373 69.892 39.284 1.00 22.25 257 ARG A CA 1
ATOM 1880 C C . ARG A 1 257 ? 23.874 69.810 39.039 1.00 20.61 257 ARG A C 1
ATOM 1881 O O . ARG A 1 257 ? 23.440 69.301 38.012 1.00 18.59 257 ARG A O 1
ATOM 1889 N N . ASN A 1 258 ? 23.114 70.346 39.992 1.00 20.04 258 ASN A N 1
ATOM 1890 C CA . ASN A 1 258 ? 21.659 70.535 39.893 1.00 21.47 258 ASN A CA 1
ATOM 1891 C C . ASN A 1 258 ? 20.889 69.225 39.877 1.00 20.85 258 ASN A C 1
ATOM 1892 O O . ASN A 1 258 ? 20.127 68.971 38.958 1.00 21.15 258 ASN A O 1
ATOM 1897 N N . PHE A 1 259 ? 21.097 68.413 40.910 1.00 19.69 259 PHE A N 1
ATOM 1898 C CA . PHE A 1 259 ? 20.408 67.137 41.075 1.00 19.04 259 PHE A CA 1
ATOM 1899 C C . PHE A 1 259 ? 19.594 67.073 42.375 1.00 19.36 259 PHE A C 1
ATOM 1900 O O . PHE A 1 259 ? 19.993 67.620 43.406 1.00 18.58 259 PHE A O 1
ATOM 1908 N N . LEU A 1 260 ? 18.443 66.406 42.296 1.00 19.50 260 LEU A N 1
ATOM 1909 C CA . LEU A 1 260 ? 17.671 65.962 43.453 1.00 20.13 260 LEU A CA 1
ATOM 1910 C C . LEU A 1 260 ? 17.691 64.436 43.554 1.00 19.58 260 LEU A C 1
ATOM 1911 O O . LEU A 1 260 ? 17.428 63.755 42.552 1.00 19.89 260 LEU A O 1
ATOM 1916 N N . VAL A 1 261 ? 17.994 63.912 44.744 1.00 18.55 261 VAL A N 1
ATOM 1917 C CA . VAL A 1 261 ? 17.828 62.487 45.072 1.00 19.19 261 VAL A CA 1
ATOM 1918 C C . VAL A 1 261 ? 16.750 62.354 46.147 1.00 21.22 261 VAL A C 1
ATOM 1919 O O . VAL A 1 261 ? 16.835 62.995 47.210 1.00 21.42 261 VAL A O 1
ATOM 1923 N N . GLU A 1 262 ? 15.750 61.509 45.907 1.00 22.26 262 GLU A N 1
ATOM 1924 C CA . GLU A 1 262 ? 14.691 61.301 46.897 1.00 23.56 262 GLU A CA 1
ATOM 1925 C C . GLU A 1 262 ? 14.099 59.896 46.914 1.00 23.47 262 GLU A C 1
ATOM 1926 O O . GLU A 1 262 ? 13.997 59.233 45.876 1.00 20.96 262 GLU A O 1
ATOM 1932 N N . ASP A 1 263 ? 13.706 59.443 48.103 1.00 24.34 263 ASP A N 1
ATOM 1933 C CA . ASP A 1 263 ? 12.933 58.193 48.265 1.00 26.78 263 ASP A CA 1
ATOM 1934 C C . ASP A 1 263 ? 13.677 56.921 47.847 1.00 27.66 263 ASP A C 1
ATOM 1935 O O . ASP A 1 263 ? 13.059 56.005 47.342 1.00 29.27 263 ASP A O 1
ATOM 1940 N N . CYS A 1 264 ? 14.999 56.866 48.036 1.00 27.04 264 CYS A N 1
ATOM 1941 C CA . CYS A 1 264 ? 15.790 55.675 47.662 1.00 25.66 264 CYS A CA 1
ATOM 1942 C C . CYS A 1 264 ? 16.191 54.880 48.915 1.00 24.86 264 CYS A C 1
ATOM 1943 O O . CYS A 1 264 ? 16.254 55.455 50.003 1.00 22.35 264 CYS A O 1
ATOM 1946 N N . SER A 1 265 ? 16.440 53.576 48.742 1.00 23.91 265 SER A N 1
ATOM 1947 C CA . SER A 1 265 ? 17.049 52.699 49.761 1.00 25.41 265 SER A CA 1
ATOM 1948 C C . SER A 1 265 ? 18.415 52.210 49.308 1.00 23.51 265 SER A C 1
ATOM 1949 O O . SER A 1 265 ? 18.571 51.779 48.170 1.00 23.24 265 SER A O 1
ATOM 1952 N N . PHE A 1 266 ? 19.371 52.208 50.231 1.00 23.04 266 PHE A N 1
ATOM 1953 C CA . PHE A 1 266 ? 20.771 51.843 49.950 1.00 22.41 266 PHE A CA 1
ATOM 1954 C C . PHE A 1 266 ? 21.241 50.713 50.860 1.00 21.92 266 PHE A C 1
ATOM 1955 O O . PHE A 1 266 ? 21.087 50.787 52.077 1.00 22.90 266 PHE A O 1
ATOM 1963 N N . ASP A 1 267 ? 21.794 49.662 50.257 1.00 23.05 267 ASP A N 1
ATOM 1964 C CA . ASP A 1 267 ? 22.249 48.451 50.957 1.00 25.12 267 ASP A CA 1
ATOM 1965 C C . ASP A 1 267 ? 23.604 48.070 50.355 1.00 24.00 267 ASP A C 1
ATOM 1966 O O . ASP A 1 267 ? 23.673 47.367 49.330 1.00 22.87 267 ASP A O 1
ATOM 1971 N N . GLN A 1 268 ? 24.677 48.546 50.992 1.00 23.99 268 GLN A N 1
ATOM 1972 C CA . GLN A 1 268 ? 25.979 48.677 50.339 1.00 24.49 268 GLN A CA 1
ATOM 1973 C C . GLN A 1 268 ? 27.125 48.031 51.095 1.00 25.47 268 GLN A C 1
ATOM 1974 O O . GLN A 1 268 ? 27.103 47.941 52.336 1.00 24.60 268 GLN A O 1
ATOM 1980 N N . GLY A 1 269 ? 28.128 47.606 50.321 1.00 26.13 269 GLY A N 1
ATOM 1981 C CA . GLY A 1 269 ? 29.431 47.209 50.857 1.00 27.62 269 GLY A CA 1
ATOM 1982 C C . GLY A 1 269 ? 30.238 48.414 51.342 1.00 27.86 269 GLY A C 1
ATOM 1983 O O . GLY A 1 269 ? 31.026 48.288 52.268 1.00 28.24 269 GLY A O 1
ATOM 1984 N N . ASP A 1 270 ? 30.046 49.579 50.712 1.00 28.08 270 ASP A N 1
ATOM 1985 C CA . ASP A 1 270 ? 30.749 50.816 51.070 1.00 28.67 270 ASP A CA 1
ATOM 1986 C C . ASP A 1 270 ? 29.760 51.893 51.603 1.00 26.94 270 ASP A C 1
ATOM 1987 O O . ASP A 1 270 ? 29.055 51.619 52.578 1.00 25.31 270 ASP A O 1
ATOM 1992 N N . ASP A 1 271 ? 29.695 53.084 50.998 1.00 24.39 271 ASP A N 1
ATOM 1993 C CA . ASP A 1 271 ? 28.885 54.206 51.510 1.00 24.65 271 ASP A CA 1
ATOM 1994 C C . ASP A 1 271 ? 27.591 54.431 50.706 1.00 24.78 271 ASP A C 1
ATOM 1995 O O . ASP A 1 271 ? 27.428 53.882 49.612 1.00 23.93 271 ASP A O 1
ATOM 2000 N N . ALA A 1 272 ? 26.669 55.239 51.233 1.00 22.39 272 ALA A N 1
ATOM 2001 C CA . ALA A 1 272 ? 25.389 55.446 50.562 1.00 21.71 272 ALA A CA 1
ATOM 2002 C C . ALA A 1 272 ? 25.476 56.511 49.484 1.00 20.58 272 ALA A C 1
ATOM 2003 O O . ALA A 1 272 ? 25.447 56.190 48.299 1.00 19.71 272 ALA A O 1
ATOM 2005 N N . VAL A 1 273 ? 25.576 57.770 49.888 1.00 19.97 273 VAL A N 1
ATOM 2006 C CA . VAL A 1 273 ? 25.645 58.891 48.955 1.00 19.99 273 VAL A CA 1
ATOM 2007 C C . VAL A 1 273 ? 27.020 59.534 49.084 1.00 18.64 273 VAL A C 1
ATOM 2008 O O . VAL A 1 273 ? 27.418 59.945 50.190 1.00 17.71 273 VAL A O 1
ATOM 2012 N N . VAL A 1 274 ? 27.747 59.600 47.975 1.00 17.69 274 VAL A N 1
ATOM 2013 C CA . VAL A 1 274 ? 29.118 60.119 47.973 1.00 18.00 274 VAL A CA 1
ATOM 2014 C C . VAL A 1 274 ? 29.277 61.220 46.928 1.00 17.59 274 VAL A C 1
ATOM 2015 O O . VAL A 1 274 ? 28.868 61.045 45.760 1.00 16.56 274 VAL A O 1
ATOM 2019 N N . ILE A 1 275 ? 29.876 62.347 47.345 1.00 16.56 275 ILE A N 1
ATOM 2020 C CA . ILE A 1 275 ? 30.070 63.525 46.482 1.00 16.35 275 ILE A CA 1
ATOM 2021 C C . ILE A 1 275 ? 31.575 63.676 46.189 1.00 17.08 275 ILE A C 1
ATOM 2022 O O . ILE A 1 275 ? 32.387 63.739 47.137 1.00 16.64 275 ILE A O 1
ATOM 2027 N N . LYS A 1 276 ? 31.939 63.757 44.898 1.00 17.69 276 LYS A N 1
ATOM 2028 C CA . LYS A 1 276 ? 33.353 63.814 44.460 1.00 19.21 276 LYS A CA 1
ATOM 2029 C C . LYS A 1 276 ? 33.615 64.844 43.374 1.00 19.32 276 LYS A C 1
ATOM 2030 O O . LYS A 1 276 ? 32.673 65.338 42.723 1.00 18.99 276 LYS A O 1
ATOM 2036 N N . ALA A 1 277 ? 34.902 65.117 43.138 1.00 18.79 277 ALA A N 1
ATOM 2037 C CA . ALA A 1 277 ? 35.330 65.989 42.034 1.00 19.77 277 ALA A CA 1
ATOM 2038 C C . ALA A 1 277 ? 36.753 65.703 41.531 1.00 19.67 277 ALA A C 1
ATOM 2039 O O . ALA A 1 277 ? 37.508 66.637 41.222 1.00 18.64 277 ALA A O 1
ATOM 2041 N N . GLY A 1 278 ? 37.095 64.417 41.413 1.00 19.19 278 GLY A N 1
ATOM 2042 C CA . GLY A 1 278 ? 38.331 64.002 40.734 1.00 19.83 278 GLY A CA 1
ATOM 2043 C C . GLY A 1 278 ? 39.594 64.047 41.597 1.00 19.24 278 GLY A C 1
ATOM 2044 O O . GLY A 1 278 ? 39.567 64.510 42.770 1.00 18.81 278 GLY A O 1
ATOM 2045 N N . ARG A 1 279 ? 40.685 63.558 41.012 1.00 18.25 279 ARG A N 1
ATOM 2046 C CA . ARG A 1 279 ? 41.948 63.320 41.733 1.00 20.04 279 ARG A CA 1
ATOM 2047 C C . ARG A 1 279 ? 43.086 64.220 41.210 1.00 19.79 279 ARG A C 1
ATOM 2048 O O . ARG A 1 279 ? 43.592 64.032 40.087 1.00 19.39 279 ARG A O 1
ATOM 2056 N N . ASN A 1 280 ? 43.467 65.187 42.047 1.00 20.14 280 ASN A N 1
ATOM 2057 C CA . ASN A 1 280 ? 44.676 66.006 41.867 1.00 20.27 280 ASN A CA 1
ATOM 2058 C C . ASN A 1 280 ? 44.697 66.771 40.505 1.00 20.86 280 ASN A C 1
ATOM 2059 O O . ASN A 1 280 ? 43.660 67.329 40.092 1.00 20.36 280 ASN A O 1
ATOM 2064 N N . GLN A 1 281 ? 45.854 66.795 39.824 1.00 21.68 281 GLN A N 1
ATOM 2065 C CA . GLN A 1 281 ? 46.088 67.589 38.604 1.00 23.00 281 GLN A CA 1
ATOM 2066 C C . GLN A 1 281 ? 45.082 67.392 37.479 1.00 22.74 281 GLN A C 1
ATOM 2067 O O . GLN A 1 281 ? 44.657 68.377 36.862 1.00 20.08 281 GLN A O 1
ATOM 2073 N N . ASP A 1 282 ? 44.743 66.133 37.185 1.00 21.89 282 ASP A N 1
ATOM 2074 C CA . ASP A 1 282 ? 43.754 65.836 36.130 1.00 22.95 282 ASP A CA 1
ATOM 2075 C C . ASP A 1 282 ? 42.433 66.578 36.390 1.00 21.99 282 ASP A C 1
ATOM 2076 O O . ASP A 1 282 ? 41.854 67.158 35.475 1.00 21.55 282 ASP A O 1
ATOM 2081 N N . ALA A 1 283 ? 42.014 66.624 37.655 1.00 22.01 283 ALA A N 1
ATOM 2082 C CA . ALA A 1 283 ? 40.815 67.374 38.048 1.00 23.14 283 ALA A CA 1
ATOM 2083 C C . ALA A 1 283 ? 40.991 68.915 38.012 1.00 23.73 283 ALA A C 1
ATOM 2084 O O . ALA A 1 283 ? 40.071 69.656 37.606 1.00 21.73 283 ALA A O 1
ATOM 2086 N N . TRP A 1 284 ? 42.151 69.392 38.458 1.00 22.83 284 TRP A N 1
ATOM 2087 C CA . TRP A 1 284 ? 42.469 70.828 38.368 1.00 23.23 284 TRP A CA 1
ATOM 2088 C C . TRP A 1 284 ? 42.355 71.320 36.918 1.00 23.18 284 TRP A C 1
ATOM 2089 O O . TRP A 1 284 ? 41.817 72.399 36.678 1.00 23.72 284 TRP A O 1
ATOM 2100 N N . ARG A 1 285 ? 42.849 70.510 35.975 1.00 23.71 285 ARG A N 1
ATOM 2101 C CA . ARG A 1 285 ? 42.749 70.759 34.525 1.00 23.95 285 ARG A CA 1
ATOM 2102 C C . ARG A 1 285 ? 41.292 70.907 34.092 1.00 24.68 285 ARG A C 1
ATOM 2103 O O . ARG A 1 285 ? 40.942 71.863 33.395 1.00 23.12 285 ARG A O 1
ATOM 2111 N N . LEU A 1 286 ? 40.449 69.961 34.502 1.00 23.26 286 LEU A N 1
ATOM 2112 C CA . LEU A 1 286 ? 39.023 70.004 34.166 1.00 23.69 286 LEU A CA 1
ATOM 2113 C C . LEU A 1 286 ? 38.261 71.171 34.849 1.00 22.93 286 LEU A C 1
ATOM 2114 O O . LEU A 1 286 ? 37.281 71.654 34.304 1.00 21.74 286 LEU A O 1
ATOM 2119 N N . ASN A 1 287 ? 38.706 71.582 36.038 1.00 22.15 287 ASN A N 1
ATOM 2120 C CA . ASN A 1 287 ? 38.155 72.733 36.785 1.00 23.88 287 ASN A CA 1
ATOM 2121 C C . ASN A 1 287 ? 36.582 72.828 36.818 1.00 24.37 287 ASN A C 1
ATOM 2122 O O . ASN A 1 287 ? 36.037 73.864 36.471 1.00 23.86 287 ASN A O 1
ATOM 2127 N N . THR A 1 288 ? 35.892 71.748 37.222 1.00 23.88 288 THR A N 1
ATOM 2128 C CA . THR A 1 288 ? 34.418 71.638 37.171 1.00 23.86 288 THR A CA 1
ATOM 2129 C C . THR A 1 288 ? 33.959 71.145 38.559 1.00 23.97 288 THR A C 1
ATOM 2130 O O . THR A 1 288 ? 34.144 69.970 38.888 1.00 24.39 288 THR A O 1
ATOM 2134 N N . PRO A 1 289 ? 33.406 72.045 39.408 1.00 24.15 289 PRO A N 1
ATOM 2135 C CA . PRO A 1 289 ? 33.032 71.576 40.751 1.00 23.18 289 PRO A CA 1
ATOM 2136 C C . PRO A 1 289 ? 31.757 70.733 40.776 1.00 22.65 289 PRO A C 1
ATOM 2137 O O . PRO A 1 289 ? 30.963 70.752 39.829 1.00 21.72 289 PRO A O 1
ATOM 2141 N N . CYS A 1 290 ? 31.596 69.968 41.853 1.00 21.91 290 CYS A N 1
ATOM 2142 C CA . CYS A 1 290 ? 30.357 69.245 42.109 1.00 21.34 290 CYS A CA 1
ATOM 2143 C C . CYS A 1 290 ? 29.531 70.164 42.997 1.00 20.80 290 CYS A C 1
ATOM 2144 O O . CYS A 1 290 ? 29.991 70.548 44.086 1.00 19.56 290 CYS A O 1
ATOM 2147 N N . GLU A 1 291 ? 28.329 70.530 42.568 1.00 21.18 291 GLU A N 1
ATOM 2148 C CA . GLU A 1 291 ? 27.553 71.536 43.332 1.00 22.81 291 GLU A CA 1
ATOM 2149 C C . GLU A 1 291 ? 26.052 71.492 43.139 1.00 21.65 291 GLU A C 1
ATOM 2150 O O . GLU A 1 291 ? 25.570 70.999 42.133 1.00 20.68 291 GLU A O 1
ATOM 2156 N N . ASN A 1 292 ? 25.328 72.051 44.104 1.00 21.13 292 ASN A N 1
ATOM 2157 C CA . ASN A 1 292 ? 23.866 72.170 44.047 1.00 21.90 292 ASN A CA 1
ATOM 2158 C C . ASN A 1 292 ? 23.163 70.810 43.913 1.00 21.82 292 ASN A C 1
ATOM 2159 O O . ASN A 1 292 ? 22.431 70.578 42.959 1.00 21.08 292 ASN A O 1
ATOM 2164 N N . ILE A 1 293 ? 23.399 69.943 44.902 1.00 20.64 293 ILE A N 1
ATOM 2165 C CA . ILE A 1 293 ? 22.830 68.608 45.012 1.00 20.68 293 ILE A CA 1
ATOM 2166 C C . ILE A 1 293 ? 22.020 68.579 46.295 1.00 19.73 293 ILE A C 1
ATOM 2167 O O . ILE A 1 293 ? 22.551 68.951 47.357 1.00 18.86 293 ILE A O 1
ATOM 2172 N N . VAL A 1 294 ? 20.767 68.126 46.215 1.00 19.03 294 VAL A N 1
ATOM 2173 C CA . VAL A 1 294 ? 19.881 67.973 47.377 1.00 19.01 294 VAL A CA 1
ATOM 2174 C C . VAL A 1 294 ? 19.439 66.492 47.500 1.00 19.14 294 VAL A C 1
ATOM 2175 O O . VAL A 1 294 ? 19.050 65.886 46.492 1.00 19.91 294 VAL A O 1
ATOM 2179 N N . ILE A 1 295 ? 19.543 65.917 48.706 1.00 17.95 295 ILE A N 1
ATOM 2180 C CA . ILE A 1 295 ? 19.143 64.520 48.991 1.00 18.34 295 ILE A CA 1
ATOM 2181 C C . ILE A 1 295 ? 18.099 64.566 50.094 1.00 19.11 295 ILE A C 1
ATOM 2182 O O . ILE A 1 295 ? 18.354 65.185 51.133 1.00 19.23 295 ILE A O 1
ATOM 2187 N N . ARG A 1 296 ? 16.931 63.942 49.890 1.00 19.97 296 ARG A N 1
ATOM 2188 C CA . ARG A 1 296 ? 15.866 63.905 50.926 1.00 21.03 296 ARG A CA 1
ATOM 2189 C C . ARG A 1 296 ? 15.089 62.602 50.984 1.00 21.49 296 ARG A C 1
ATOM 2190 O O . ARG A 1 296 ? 14.948 61.916 49.970 1.00 20.25 296 ARG A O 1
ATOM 2198 N N . ASN A 1 297 ? 14.594 62.266 52.177 1.00 22.10 297 ASN A N 1
ATOM 2199 C CA . ASN A 1 297 ? 13.758 61.078 52.406 1.00 24.49 297 ASN A CA 1
ATOM 2200 C C . ASN A 1 297 ? 14.399 59.758 51.922 1.00 25.31 297 ASN A C 1
ATOM 2201 O O . ASN A 1 297 ? 13.737 58.952 51.266 1.00 26.12 297 ASN A O 1
ATOM 2206 N N . CYS A 1 298 ? 15.686 59.565 52.218 1.00 24.49 298 CYS A N 1
ATOM 2207 C CA . CYS A 1 298 ? 16.407 58.343 51.844 1.00 25.05 298 CYS A CA 1
ATOM 2208 C C . CYS A 1 298 ? 16.777 57.561 53.089 1.00 24.58 298 CYS A C 1
ATOM 2209 O O . CYS A 1 298 ? 16.697 58.058 54.210 1.00 21.82 298 CYS A O 1
ATOM 2212 N N . ARG A 1 299 ? 17.221 56.336 52.870 1.00 24.75 299 ARG A N 1
ATOM 2213 C CA . ARG A 1 299 ? 17.391 55.357 53.926 1.00 27.20 299 ARG A CA 1
ATOM 2214 C C . ARG A 1 299 ? 18.627 54.516 53.627 1.00 26.71 299 ARG A C 1
ATOM 2215 O O . ARG A 1 299 ? 18.757 53.988 52.509 1.00 25.18 299 ARG A O 1
ATOM 2223 N N . ILE A 1 300 ? 19.533 54.397 54.600 1.00 24.74 300 ILE A N 1
ATOM 2224 C CA . ILE A 1 300 ? 20.657 53.459 54.491 1.00 25.11 300 ILE A CA 1
ATOM 2225 C C . ILE A 1 300 ? 20.422 52.277 55.426 1.00 24.95 300 ILE A C 1
ATOM 2226 O O . ILE A 1 300 ? 20.280 52.445 56.651 1.00 24.26 300 ILE A O 1
ATOM 2231 N N . LEU A 1 301 ? 20.389 51.082 54.835 1.00 25.52 301 LEU A N 1
ATOM 2232 C CA . LEU A 1 301 ? 20.161 49.835 55.568 1.00 27.82 301 LEU A CA 1
ATOM 2233 C C . LEU A 1 301 ? 21.444 49.122 55.989 1.00 26.69 301 LEU A C 1
ATOM 2234 O O . LEU A 1 301 ? 21.484 48.535 57.071 1.00 26.19 301 LEU A O 1
ATOM 2239 N N . LYS A 1 302 ? 22.446 49.124 55.107 1.00 26.67 302 LYS A N 1
ATOM 2240 C CA . LYS A 1 302 ? 23.806 48.653 55.394 1.00 27.62 302 LYS A CA 1
ATOM 2241 C C . LYS A 1 302 ? 24.799 49.539 54.669 1.00 25.29 302 LYS A C 1
ATOM 2242 O O . LYS A 1 302 ? 24.539 50.007 53.556 1.00 22.75 302 LYS A O 1
ATOM 2248 N N . GLY A 1 303 ? 25.969 49.685 55.272 1.00 24.59 303 GLY A N 1
ATOM 2249 C CA . GLY A 1 303 ? 27.012 50.550 54.743 1.00 24.01 303 GLY A CA 1
ATOM 2250 C C . GLY A 1 303 ? 27.733 51.287 55.829 1.00 23.37 303 GLY A C 1
ATOM 2251 O O . GLY A 1 303 ? 27.271 51.353 56.965 1.00 23.59 303 GLY A O 1
ATOM 2252 N N . HIS A 1 304 ? 28.870 51.856 55.464 1.00 23.47 304 HIS A N 1
ATOM 2253 C CA . HIS A 1 304 ? 29.776 52.487 56.426 1.00 24.56 304 HIS A CA 1
ATOM 2254 C C . HIS A 1 304 ? 29.504 53.959 56.705 1.00 23.98 304 HIS A C 1
ATOM 2255 O O . HIS A 1 304 ? 29.859 54.450 57.782 1.00 24.41 304 HIS A O 1
ATOM 2262 N N . THR A 1 305 ? 28.921 54.656 55.726 1.00 24.77 305 THR A N 1
ATOM 2263 C CA . THR A 1 305 ? 28.685 56.101 55.775 1.00 23.67 305 THR A CA 1
ATOM 2264 C C . THR A 1 305 ? 27.381 56.488 55.046 1.00 22.78 305 THR A C 1
ATOM 2265 O O . THR A 1 305 ? 27.086 55.963 53.949 1.00 22.18 305 THR A O 1
ATOM 2269 N N . LEU A 1 306 ? 26.610 57.395 55.648 1.00 20.32 306 LEU A N 1
ATOM 2270 C CA . LEU A 1 306 ? 25.383 57.908 55.035 1.00 20.53 306 LEU A CA 1
ATOM 2271 C C . LEU A 1 306 ? 25.690 58.978 53.962 1.00 21.59 306 LEU A C 1
ATOM 2272 O O . LEU A 1 306 ? 25.267 58.826 52.792 1.00 20.71 306 LEU A O 1
ATOM 2277 N N . LEU A 1 307 ? 26.401 60.050 54.354 1.00 20.52 307 LEU A N 1
ATOM 2278 C CA . LEU A 1 307 ? 26.885 61.089 53.435 1.00 20.12 307 LEU A CA 1
ATOM 2279 C C . LEU A 1 307 ? 28.406 61.180 53.521 1.00 20.10 307 LEU A C 1
ATOM 2280 O O . LEU A 1 307 ? 28.957 61.490 54.595 1.00 20.05 307 LEU A O 1
ATOM 2285 N N . GLY A 1 308 ? 29.074 60.872 52.407 1.00 18.50 308 GLY A N 1
ATOM 2286 C CA . GLY A 1 308 ? 30.535 60.939 52.275 1.00 19.05 308 GLY A CA 1
ATOM 2287 C C . GLY A 1 308 ? 30.905 62.056 51.312 1.00 19.56 308 GLY A C 1
ATOM 2288 O O . GLY A 1 308 ? 30.265 62.210 50.241 1.00 20.81 308 GLY A O 1
ATOM 2289 N N . ILE A 1 309 ? 31.891 62.867 51.690 1.00 18.87 309 ILE A N 1
ATOM 2290 C CA . ILE A 1 309 ? 32.470 63.870 50.781 1.00 18.96 309 ILE A CA 1
ATOM 2291 C C . ILE A 1 309 ? 33.928 63.475 50.559 1.00 19.06 309 ILE A C 1
ATOM 2292 O O . ILE A 1 309 ? 34.701 63.417 51.507 1.00 19.79 309 ILE A O 1
ATOM 2297 N N . GLY A 1 310 ? 34.303 63.184 49.315 1.00 19.38 310 GLY A N 1
ATOM 2298 C CA . GLY A 1 310 ? 35.684 62.851 48.985 1.00 20.92 310 GLY A CA 1
ATOM 2299 C C . GLY A 1 310 ? 35.966 61.346 49.044 1.00 21.11 310 GLY A C 1
ATOM 2300 O O . GLY A 1 310 ? 35.018 60.575 48.973 1.00 20.87 310 GLY A O 1
ATOM 2301 N N . SER A 1 311 ? 37.247 60.915 49.140 1.00 22.25 311 SER A N 1
ATOM 2302 C CA . SER A 1 311 ? 38.427 61.816 49.272 1.00 23.04 311 SER A CA 1
ATOM 2303 C C . SER A 1 311 ? 38.804 62.651 48.025 1.00 23.13 311 SER A C 1
ATOM 2304 O O . SER A 1 311 ? 39.565 63.632 48.135 1.00 23.58 311 SER A O 1
ATOM 2307 N N . GLU A 1 312 ? 38.263 62.281 46.870 1.00 23.23 312 GLU A N 1
ATOM 2308 C CA . GLU A 1 312 ? 38.566 62.904 45.595 1.00 24.18 312 GLU A CA 1
ATOM 2309 C C . GLU A 1 312 ? 37.689 64.126 45.486 1.00 23.55 312 GLU A C 1
ATOM 2310 O O . GLU A 1 312 ? 36.509 64.001 45.154 1.00 22.96 312 GLU A O 1
ATOM 2316 N N . ILE A 1 313 ? 38.253 65.299 45.781 1.00 22.79 313 ILE A N 1
ATOM 2317 C CA . ILE A 1 313 ? 37.512 66.554 45.836 1.00 23.50 313 ILE A CA 1
ATOM 2318 C C . ILE A 1 313 ? 38.160 67.688 45.019 1.00 23.10 313 ILE A C 1
ATOM 2319 O O . ILE A 1 313 ? 37.731 68.851 45.132 1.00 22.34 313 ILE A O 1
ATOM 2324 N N . SER A 1 314 ? 39.144 67.348 44.184 1.00 20.81 314 SER A N 1
ATOM 2325 C CA . SER A 1 314 ? 40.116 68.315 43.672 1.00 20.33 314 SER A CA 1
ATOM 2326 C C . SER A 1 314 ? 39.539 69.444 42.826 1.00 20.69 314 SER A C 1
ATOM 2327 O O . SER A 1 314 ? 40.083 70.560 42.839 1.00 20.60 314 SER A O 1
ATOM 2330 N N . GLY A 1 315 ? 38.440 69.170 42.121 1.00 20.52 315 GLY A N 1
ATOM 2331 C CA . GLY A 1 315 ? 37.778 70.178 41.292 1.00 19.75 315 GLY A CA 1
ATOM 2332 C C . GLY A 1 315 ? 36.895 71.139 42.073 1.00 19.82 315 GLY A C 1
ATOM 2333 O O . GLY A 1 315 ? 36.417 72.129 41.511 1.00 19.78 315 GLY A O 1
ATOM 2334 N N . GLY A 1 316 ? 36.633 70.840 43.344 1.00 19.30 316 GLY A N 1
ATOM 2335 C CA . GLY A 1 316 ? 35.767 71.671 44.196 1.00 19.82 316 GLY A CA 1
ATOM 2336 C C . GLY A 1 316 ? 34.407 71.043 44.484 1.00 19.74 316 GLY A C 1
ATOM 2337 O O . GLY A 1 316 ? 33.803 70.405 43.611 1.00 19.93 316 GLY A O 1
ATOM 2338 N N . ILE A 1 317 ? 33.943 71.208 45.716 1.00 19.63 317 ILE A N 1
ATOM 2339 C CA . ILE A 1 317 ? 32.642 70.729 46.151 1.00 21.13 317 ILE A CA 1
ATOM 2340 C C . ILE A 1 317 ? 31.960 71.884 46.899 1.00 21.33 317 ILE A C 1
ATOM 2341 O O . ILE A 1 317 ? 32.548 72.411 47.846 1.00 21.17 317 ILE A O 1
ATOM 2346 N N . ARG A 1 318 ? 30.722 72.216 46.529 1.00 21.76 318 ARG A N 1
ATOM 2347 C CA . ARG A 1 318 ? 30.006 73.373 47.084 1.00 24.75 318 ARG A CA 1
ATOM 2348 C C . ARG A 1 318 ? 28.468 73.172 47.103 1.00 22.85 318 ARG A C 1
ATOM 2349 O O . ARG A 1 318 ? 27.916 72.634 46.159 1.00 22.67 318 ARG A O 1
ATOM 2357 N N . ASN A 1 319 ? 27.790 73.626 48.154 1.00 20.66 319 ASN A N 1
ATOM 2358 C CA . ASN A 1 319 ? 26.300 73.661 48.202 1.00 20.78 319 ASN A CA 1
ATOM 2359 C C . ASN A 1 319 ? 25.647 72.252 48.057 1.00 19.32 319 ASN A C 1
ATOM 2360 O O . ASN A 1 319 ? 25.121 71.878 46.999 1.00 16.94 319 ASN A O 1
ATOM 2365 N N . ILE A 1 320 ? 25.752 71.484 49.133 1.00 18.37 320 ILE A N 1
ATOM 2366 C CA . ILE A 1 320 ? 25.215 70.117 49.231 1.00 19.17 320 ILE A CA 1
ATOM 2367 C C . ILE A 1 320 ? 24.315 70.089 50.465 1.00 18.84 320 ILE A C 1
ATOM 2368 O O . ILE A 1 320 ? 24.734 70.554 51.539 1.00 18.56 320 ILE A O 1
ATOM 2373 N N . TYR A 1 321 ? 23.114 69.523 50.331 1.00 18.95 321 TYR A N 1
ATOM 2374 C CA . TYR A 1 321 ? 22.112 69.509 51.412 1.00 20.05 321 TYR A CA 1
ATOM 2375 C C . TYR A 1 321 ? 21.464 68.138 51.515 1.00 19.84 321 TYR A C 1
ATOM 2376 O O . TYR A 1 321 ? 20.853 67.680 50.546 1.00 19.59 321 TYR A O 1
ATOM 2393 N N . HIS A 1 323 ? 18.703 66.079 53.953 1.00 21.27 323 HIS A N 1
ATOM 2394 C CA . HIS A 1 323 ? 17.735 66.237 55.032 1.00 22.12 323 HIS A CA 1
ATOM 2395 C C . HIS A 1 323 ? 16.690 65.163 55.077 1.00 22.69 323 HIS A C 1
ATOM 2396 O O . HIS A 1 323 ? 16.367 64.561 54.050 1.00 23.71 323 HIS A O 1
ATOM 2403 N N . ASP A 1 324 ? 16.162 64.922 56.275 1.00 23.27 324 ASP A N 1
ATOM 2404 C CA . ASP A 1 324 ? 15.073 63.969 56.492 1.00 25.47 324 ASP A CA 1
ATOM 2405 C C . ASP A 1 324 ? 15.426 62.570 55.992 1.00 25.78 324 ASP A C 1
ATOM 2406 O O . ASP A 1 324 ? 14.693 62.003 55.195 1.00 28.02 324 ASP A O 1
ATOM 2411 N N . CYS A 1 325 ? 16.551 62.034 56.459 1.00 24.66 325 CYS A N 1
ATOM 2412 C CA . CYS A 1 325 ? 17.023 60.700 56.083 1.00 24.45 325 CYS A CA 1
ATOM 2413 C C . CYS A 1 325 ? 17.212 59.863 57.355 1.00 23.71 325 CYS A C 1
ATOM 2414 O O . CYS A 1 325 ? 17.272 60.422 58.474 1.00 23.48 325 CYS A O 1
ATOM 2417 N N . THR A 1 326 ? 17.283 58.539 57.210 1.00 21.77 326 THR A N 1
ATOM 2418 C CA . THR A 1 326 ? 17.488 57.633 58.358 1.00 22.27 326 THR A CA 1
ATOM 2419 C C . THR A 1 326 ? 18.618 56.642 58.123 1.00 22.36 326 THR A C 1
ATOM 2420 O O . THR A 1 326 ? 18.903 56.265 56.978 1.00 21.97 326 THR A O 1
ATOM 2424 N N . ALA A 1 327 ? 19.221 56.191 59.227 1.00 22.40 327 ALA A N 1
ATOM 2425 C CA . ALA A 1 327 ? 20.214 55.121 59.232 1.00 22.44 327 ALA A CA 1
ATOM 2426 C C . ALA A 1 327 ? 19.983 54.224 60.472 1.00 23.64 327 ALA A C 1
ATOM 2427 O O . ALA A 1 327 ? 20.721 54.331 61.485 1.00 22.64 327 ALA A O 1
ATOM 2429 N N . PRO A 1 328 ? 18.970 53.343 60.406 1.00 23.43 328 PRO A N 1
ATOM 2430 C CA . PRO A 1 328 ? 18.498 52.620 61.613 1.00 24.90 328 PRO A CA 1
ATOM 2431 C C . PRO A 1 328 ? 19.416 51.539 62.202 1.00 24.98 328 PRO A C 1
ATOM 2432 O O . PRO A 1 328 ? 19.254 51.181 63.348 1.00 24.84 328 PRO A O 1
ATOM 2436 N N . ASN A 1 329 ? 20.355 51.027 61.422 1.00 25.31 329 ASN A N 1
ATOM 2437 C CA . ASN A 1 329 ? 21.243 49.956 61.867 1.00 26.74 329 ASN A CA 1
ATOM 2438 C C . ASN A 1 329 ? 22.578 50.601 62.261 1.00 26.93 329 ASN A C 1
ATOM 2439 O O . ASN A 1 329 ? 22.564 51.619 62.969 1.00 27.85 329 ASN A O 1
ATOM 2444 N N . SER A 1 330 ? 23.701 50.068 61.789 1.00 26.29 330 SER A N 1
ATOM 2445 C CA . SER A 1 330 ? 25.005 50.457 62.289 1.00 27.60 330 SER A CA 1
ATOM 2446 C C . SER A 1 330 ? 25.909 51.004 61.159 1.00 27.47 330 SER A C 1
ATOM 2447 O O . SER A 1 330 ? 26.049 50.354 60.114 1.00 28.77 330 SER A O 1
ATOM 2450 N N . VAL A 1 331 ? 26.495 52.193 61.370 1.00 24.63 331 VAL A N 1
ATOM 2451 C CA . VAL A 1 331 ? 27.458 52.817 60.434 1.00 24.33 331 VAL A CA 1
ATOM 2452 C C . VAL A 1 331 ? 28.802 53.060 61.112 1.00 24.76 331 VAL A C 1
ATOM 2453 O O . VAL A 1 331 ? 28.870 53.096 62.323 1.00 23.74 331 VAL A O 1
ATOM 2465 N N . ARG A 1 333 ? 30.848 56.066 60.130 1.00 25.08 333 ARG A N 1
ATOM 2466 C CA . ARG A 1 333 ? 30.680 57.536 60.293 1.00 26.91 333 ARG A CA 1
ATOM 2467 C C . ARG A 1 333 ? 29.439 57.999 59.579 1.00 25.87 333 ARG A C 1
ATOM 2468 O O . ARG A 1 333 ? 29.308 57.759 58.383 1.00 26.76 333 ARG A O 1
ATOM 2476 N N . LEU A 1 334 ? 28.539 58.681 60.279 1.00 23.63 334 LEU A N 1
ATOM 2477 C CA . LEU A 1 334 ? 27.300 59.102 59.663 1.00 23.02 334 LEU A CA 1
ATOM 2478 C C . LEU A 1 334 ? 27.534 60.187 58.591 1.00 23.28 334 LEU A C 1
ATOM 2479 O O . LEU A 1 334 ? 27.036 60.055 57.454 1.00 21.06 334 LEU A O 1
ATOM 2484 N N . PHE A 1 335 ? 28.334 61.200 58.938 1.00 21.21 335 PHE A N 1
ATOM 2485 C CA . PHE A 1 335 ? 28.697 62.327 58.047 1.00 20.77 335 PHE A CA 1
ATOM 2486 C C . PHE A 1 335 ? 30.234 62.345 58.035 1.00 20.46 335 PHE A C 1
ATOM 2487 O O . PHE A 1 335 ? 30.852 62.493 59.089 1.00 20.47 335 PHE A O 1
ATOM 2495 N N . PHE A 1 336 ? 30.851 62.127 56.868 1.00 20.13 336 PHE A N 1
ATOM 2496 C CA . PHE A 1 336 ? 32.312 61.914 56.769 1.00 20.52 336 PHE A CA 1
ATOM 2497 C C . PHE A 1 336 ? 32.862 62.788 55.660 1.00 21.46 336 PHE A C 1
ATOM 2498 O O . PHE A 1 336 ? 32.485 62.621 54.484 1.00 21.20 336 PHE A O 1
ATOM 2506 N N . VAL A 1 337 ? 33.756 63.715 56.025 1.00 20.27 337 VAL A N 1
ATOM 2507 C CA . VAL A 1 337 ? 34.397 64.603 55.062 1.00 20.76 337 VAL A CA 1
ATOM 2508 C C . VAL A 1 337 ? 35.909 64.308 54.991 1.00 21.94 337 VAL A C 1
ATOM 2509 O O . VAL A 1 337 ? 36.578 64.314 56.034 1.00 22.48 337 VAL A O 1
ATOM 2513 N N . LYS A 1 338 ? 36.424 64.054 53.778 1.00 20.83 338 LYS A N 1
ATOM 2514 C CA . LYS A 1 338 ? 37.795 63.541 53.557 1.00 22.95 338 LYS A CA 1
ATOM 2515 C C . LYS A 1 338 ? 38.576 64.267 52.473 1.00 21.18 338 LYS A C 1
ATOM 2516 O O . LYS A 1 338 ? 38.031 64.636 51.433 1.00 20.75 338 LYS A O 1
ATOM 2522 N N . THR A 1 339 ? 39.873 64.429 52.711 1.00 19.98 339 THR A N 1
ATOM 2523 C CA . THR A 1 339 ? 40.819 64.857 51.685 1.00 19.76 339 THR A CA 1
ATOM 2524 C C . THR A 1 339 ? 42.238 64.438 52.114 1.00 20.43 339 THR A C 1
ATOM 2525 O O . THR A 1 339 ? 42.418 63.721 53.126 1.00 20.98 339 THR A O 1
ATOM 2529 N N . ASN A 1 340 ? 43.232 64.835 51.332 1.00 20.22 340 ASN A N 1
ATOM 2530 C CA . ASN A 1 340 ? 44.633 64.673 51.730 1.00 20.94 340 ASN A CA 1
ATOM 2531 C C . ASN A 1 340 ? 45.493 65.769 51.076 1.00 21.13 340 ASN A C 1
ATOM 2532 O O . ASN A 1 340 ? 44.984 66.554 50.266 1.00 19.31 340 ASN A O 1
ATOM 2537 N N . HIS A 1 341 ? 46.785 65.792 51.435 1.00 21.86 341 HIS A N 1
ATOM 2538 C CA . HIS A 1 341 ? 47.731 66.840 51.008 1.00 22.81 341 HIS A CA 1
ATOM 2539 C C . HIS A 1 341 ? 47.984 66.978 49.497 1.00 22.28 341 HIS A C 1
ATOM 2540 O O . HIS A 1 341 ? 48.514 68.016 49.060 1.00 23.42 341 HIS A O 1
ATOM 2547 N N . ARG A 1 342 ? 47.628 65.967 48.696 1.00 20.96 342 ARG A N 1
ATOM 2548 C CA . ARG A 1 342 ? 47.760 66.056 47.241 1.00 20.12 342 ARG A CA 1
ATOM 2549 C C . ARG A 1 342 ? 46.585 66.769 46.528 1.00 20.22 342 ARG A C 1
ATOM 2550 O O . ARG A 1 342 ? 46.707 67.112 45.355 1.00 19.68 342 ARG A O 1
ATOM 2558 N N . ARG A 1 343 ? 45.459 66.991 47.217 1.00 20.06 343 ARG A N 1
ATOM 2559 C CA . ARG A 1 343 ? 44.156 67.248 46.532 1.00 19.45 343 ARG A CA 1
ATOM 2560 C C . ARG A 1 343 ? 43.868 68.683 46.056 1.00 18.88 343 ARG A C 1
ATOM 2561 O O . ARG A 1 343 ? 43.199 68.888 45.039 1.00 17.84 343 ARG A O 1
ATOM 2569 N N . GLY A 1 344 ? 44.354 69.671 46.804 1.00 19.56 344 GLY A N 1
ATOM 2570 C CA . GLY A 1 344 ? 43.977 71.046 46.575 1.00 20.05 344 GLY A CA 1
ATOM 2571 C C . GLY A 1 344 ? 42.462 71.200 46.678 1.00 20.96 344 GLY A C 1
ATOM 2572 O O . GLY A 1 344 ? 41.805 70.551 47.505 1.00 20.65 344 GLY A O 1
ATOM 2573 N N . GLY A 1 345 ? 41.923 72.047 45.811 1.00 21.17 345 GLY A N 1
ATOM 2574 C CA . GLY A 1 345 ? 40.493 72.310 45.762 1.00 21.80 345 GLY A CA 1
ATOM 2575 C C . GLY A 1 345 ? 39.932 72.875 47.038 1.00 21.79 345 GLY A C 1
ATOM 2576 O O . GLY A 1 345 ? 40.675 73.456 47.869 1.00 22.06 345 GLY A O 1
ATOM 2577 N N . PHE A 1 346 ? 38.615 72.690 47.192 1.00 21.31 346 PHE A N 1
ATOM 2578 C CA . PHE A 1 346 ? 37.844 73.249 48.295 1.00 20.42 346 PHE A CA 1
ATOM 2579 C C . PHE A 1 346 ? 36.599 72.416 48.593 1.00 20.52 346 PHE A C 1
ATOM 2580 O O . PHE A 1 346 ? 36.076 71.703 47.721 1.00 20.48 346 PHE A O 1
ATOM 2588 N N . ILE A 1 347 ? 36.153 72.504 49.836 1.00 19.45 347 ILE A N 1
ATOM 2589 C CA . ILE A 1 347 ? 34.894 71.930 50.282 1.00 20.70 347 ILE A CA 1
ATOM 2590 C C . ILE A 1 347 ? 34.161 73.021 51.068 1.00 20.90 347 ILE A C 1
ATOM 2591 O O . ILE A 1 347 ? 34.639 73.451 52.129 1.00 19.02 347 ILE A O 1
ATOM 2596 N N . GLU A 1 348 ? 33.011 73.459 50.559 1.00 22.46 348 GLU A N 1
ATOM 2597 C CA . GLU A 1 348 ? 32.279 74.582 51.171 1.00 23.76 348 GLU A CA 1
ATOM 2598 C C . GLU A 1 348 ? 30.772 74.397 51.157 1.00 22.40 348 GLU A C 1
ATOM 2599 O O . GLU A 1 348 ? 30.210 73.845 50.224 1.00 20.28 348 GLU A O 1
ATOM 2605 N N . ASN A 1 349 ? 30.144 74.818 52.252 1.00 23.01 349 ASN A N 1
ATOM 2606 C CA . ASN A 1 349 ? 28.689 74.791 52.443 1.00 25.51 349 ASN A CA 1
ATOM 2607 C C . ASN A 1 349 ? 28.026 73.426 52.258 1.00 24.56 349 ASN A C 1
ATOM 2608 O O . ASN A 1 349 ? 27.231 73.233 51.324 1.00 22.85 349 ASN A O 1
ATOM 2613 N N . ILE A 1 350 ? 28.355 72.512 53.172 1.00 21.85 350 ILE A N 1
ATOM 2614 C CA . ILE A 1 350 ? 27.772 71.164 53.246 1.00 22.28 350 ILE A CA 1
ATOM 2615 C C . ILE A 1 350 ? 26.844 71.118 54.474 1.00 21.13 350 ILE A C 1
ATOM 2616 O O . ILE A 1 350 ? 27.288 71.395 55.591 1.00 20.67 350 ILE A O 1
ATOM 2621 N N . TYR A 1 351 ? 25.576 70.755 54.269 1.00 20.87 351 TYR A N 1
ATOM 2622 C CA . TYR A 1 351 ? 24.538 70.737 55.306 1.00 20.66 351 TYR A CA 1
ATOM 2623 C C . TYR A 1 351 ? 23.908 69.354 55.466 1.00 21.76 351 TYR A C 1
ATOM 2624 O O . TYR A 1 351 ? 23.547 68.712 54.453 1.00 20.81 351 TYR A O 1
ATOM 2641 N N . LYS A 1 353 ? 20.656 67.864 57.915 1.00 22.75 353 LYS A N 1
ATOM 2642 C CA . LYS A 1 353 ? 19.566 68.256 58.831 1.00 23.95 353 LYS A CA 1
ATOM 2643 C C . LYS A 1 353 ? 18.530 67.155 59.002 1.00 23.99 353 LYS A C 1
ATOM 2644 O O . LYS A 1 353 ? 18.122 66.528 58.022 1.00 22.20 353 LYS A O 1
ATOM 2650 N N . ASN A 1 354 ? 18.074 66.952 60.234 1.00 22.96 354 ASN A N 1
ATOM 2651 C CA . ASN A 1 354 ? 16.925 66.097 60.512 1.00 24.56 354 ASN A CA 1
ATOM 2652 C C . ASN A 1 354 ? 17.243 64.638 60.093 1.00 23.51 354 ASN A C 1
ATOM 2653 O O . ASN A 1 354 ? 16.629 64.089 59.191 1.00 24.87 354 ASN A O 1
ATOM 2658 N N . VAL A 1 355 ? 18.227 64.047 60.762 1.00 22.47 355 VAL A N 1
ATOM 2659 C CA . VAL A 1 355 ? 18.652 62.673 60.512 1.00 23.08 355 VAL A CA 1
ATOM 2660 C C . VAL A 1 355 ? 18.595 61.879 61.805 1.00 23.72 355 VAL A C 1
ATOM 2661 O O . VAL A 1 355 ? 19.141 62.319 62.831 1.00 24.03 355 VAL A O 1
ATOM 2665 N N . ALA A 1 356 ? 17.948 60.708 61.755 1.00 23.55 356 ALA A N 1
ATOM 2666 C CA . ALA A 1 356 ? 17.908 59.741 62.864 1.00 23.66 356 ALA A CA 1
ATOM 2667 C C . ALA A 1 356 ? 18.823 58.523 62.596 1.00 23.92 356 ALA A C 1
ATOM 2668 O O . ALA A 1 356 ? 18.741 57.879 61.529 1.00 21.99 356 ALA A O 1
ATOM 2670 N N . SER A 1 357 ? 19.674 58.210 63.577 1.00 23.27 357 SER A N 1
ATOM 2671 C CA . SER A 1 357 ? 20.676 57.143 63.480 1.00 23.76 357 SER A CA 1
ATOM 2672 C C . SER A 1 357 ? 20.545 56.153 64.656 1.00 23.89 357 SER A C 1
ATOM 2673 O O . SER A 1 357 ? 20.208 56.550 65.798 1.00 23.65 357 SER A O 1
ATOM 2676 N N . GLY A 1 358 ? 20.796 54.878 64.366 1.00 23.23 358 GLY A N 1
ATOM 2677 C CA . GLY A 1 358 ? 20.850 53.815 65.389 1.00 24.37 358 GLY A CA 1
ATOM 2678 C C . GLY A 1 358 ? 22.184 53.776 66.118 1.00 25.60 358 GLY A C 1
ATOM 2679 O O . GLY A 1 358 ? 22.306 54.324 67.226 1.00 25.49 358 GLY A O 1
ATOM 2680 N N . THR A 1 359 ? 23.175 53.127 65.497 1.00 25.11 359 THR A N 1
ATOM 2681 C CA . THR A 1 359 ? 24.544 52.984 66.031 1.00 25.92 359 THR A CA 1
ATOM 2682 C C . THR A 1 359 ? 25.553 53.629 65.085 1.00 24.20 359 THR A C 1
ATOM 2683 O O . THR A 1 359 ? 25.460 53.438 63.884 1.00 23.30 359 THR A O 1
ATOM 2687 N N . ALA A 1 360 ? 26.545 54.337 65.621 1.00 23.32 360 ALA A N 1
ATOM 2688 C CA . ALA A 1 360 ? 27.634 54.869 64.804 1.00 23.61 360 ALA A CA 1
ATOM 2689 C C . ALA A 1 360 ? 28.952 54.887 65.558 1.00 25.29 360 ALA A C 1
ATOM 2690 O O . ALA A 1 360 ? 28.942 55.098 66.761 1.00 28.86 360 ALA A O 1
ATOM 2692 N N . GLN A 1 361 ? 30.092 54.691 64.888 1.00 24.44 361 GLN A N 1
ATOM 2693 C CA . GLN A 1 361 ? 31.392 54.945 65.549 1.00 25.27 361 GLN A CA 1
ATOM 2694 C C . GLN A 1 361 ? 31.671 56.462 65.738 1.00 24.31 361 GLN A C 1
ATOM 2695 O O . GLN A 1 361 ? 32.210 56.873 66.767 1.00 24.55 361 GLN A O 1
ATOM 2701 N N . ARG A 1 362 ? 31.343 57.273 64.734 1.00 21.94 362 ARG A N 1
ATOM 2702 C CA . ARG A 1 362 ? 31.357 58.749 64.833 1.00 22.64 362 ARG A CA 1
ATOM 2703 C C . ARG A 1 362 ? 30.080 59.283 64.206 1.00 22.70 362 ARG A C 1
ATOM 2704 O O . ARG A 1 362 ? 29.649 58.755 63.177 1.00 21.93 362 ARG A O 1
ATOM 2712 N N . VAL A 1 363 ? 29.493 60.319 64.800 1.00 21.12 363 VAL A N 1
ATOM 2713 C CA . VAL A 1 363 ? 28.374 61.005 64.180 1.00 21.30 363 VAL A CA 1
ATOM 2714 C C . VAL A 1 363 ? 28.920 61.907 63.066 1.00 21.85 363 VAL A C 1
ATOM 2715 O O . VAL A 1 363 ? 28.453 61.836 61.930 1.00 22.35 363 VAL A O 1
ATOM 2719 N N . LEU A 1 364 ? 29.931 62.718 63.370 1.00 22.03 364 LEU A N 1
ATOM 2720 C CA . LEU A 1 364 ? 30.620 63.552 62.366 1.00 21.46 364 LEU A CA 1
ATOM 2721 C C . LEU A 1 364 ? 32.130 63.366 62.472 1.00 21.31 364 LEU A C 1
ATOM 2722 O O . LEU A 1 364 ? 32.700 63.405 63.577 1.00 20.29 364 LEU A O 1
ATOM 2727 N N . GLU A 1 365 ? 32.776 63.157 61.328 1.00 22.09 365 GLU A N 1
ATOM 2728 C CA . GLU A 1 365 ? 34.235 63.154 61.234 1.00 21.90 365 GLU A CA 1
ATOM 2729 C C . GLU A 1 365 ? 34.717 63.985 60.046 1.00 22.21 365 GLU A C 1
ATOM 2730 O O . GLU A 1 365 ? 34.162 63.876 58.939 1.00 21.34 365 GLU A O 1
ATOM 2736 N N . ILE A 1 366 ? 35.729 64.821 60.281 1.00 21.76 366 ILE A N 1
ATOM 2737 C CA . ILE A 1 366 ? 36.483 65.488 59.211 1.00 23.24 366 ILE A CA 1
ATOM 2738 C C . ILE A 1 366 ? 37.938 64.994 59.342 1.00 24.48 366 ILE A C 1
ATOM 2739 O O . ILE A 1 366 ? 38.561 65.148 60.412 1.00 26.14 366 ILE A O 1
ATOM 2744 N N . ASP A 1 367 ? 38.443 64.339 58.298 1.00 25.10 367 ASP A N 1
ATOM 2745 C CA . ASP A 1 367 ? 39.826 63.835 58.265 1.00 25.44 367 ASP A CA 1
ATOM 2746 C C . ASP A 1 367 ? 40.534 64.393 57.050 1.00 23.53 367 ASP A C 1
ATOM 2747 O O . ASP A 1 367 ? 40.214 64.015 55.930 1.00 24.15 367 ASP A O 1
ATOM 2752 N N . THR A 1 368 ? 41.528 65.253 57.275 1.00 23.17 368 THR A N 1
ATOM 2753 C CA . THR A 1 368 ? 42.258 65.934 56.193 1.00 22.88 368 THR A CA 1
ATOM 2754 C C . THR A 1 368 ? 43.544 65.221 55.722 1.00 22.99 368 THR A C 1
ATOM 2755 O O . THR A 1 368 ? 44.306 65.785 54.922 1.00 23.05 368 THR A O 1
ATOM 2759 N N . GLU A 1 369 ? 43.775 63.982 56.171 1.00 23.79 369 GLU A N 1
ATOM 2760 C CA . GLU A 1 369 ? 44.886 63.182 55.643 1.00 24.77 369 GLU A CA 1
ATOM 2761 C C . GLU A 1 369 ? 44.502 61.691 55.555 1.00 25.65 369 GLU A C 1
ATOM 2762 O O . GLU A 1 369 ? 44.989 60.845 56.320 1.00 26.95 369 GLU A O 1
ATOM 2768 N N . VAL A 1 370 ? 43.605 61.408 54.604 1.00 24.08 370 VAL A N 1
ATOM 2769 C CA . VAL A 1 370 ? 43.156 60.057 54.269 1.00 23.17 370 VAL A CA 1
ATOM 2770 C C . VAL A 1 370 ? 43.915 59.643 53.025 1.00 22.83 370 VAL A C 1
ATOM 2771 O O . VAL A 1 370 ? 43.619 60.108 51.914 1.00 22.19 370 VAL A O 1
ATOM 2775 N N . LEU A 1 371 ? 44.919 58.795 53.216 1.00 24.53 371 LEU A N 1
ATOM 2776 C CA . LEU A 1 371 ? 45.797 58.344 52.141 1.00 26.74 371 LEU A CA 1
ATOM 2777 C C . LEU A 1 371 ? 46.369 56.985 52.549 1.00 29.62 371 LEU A C 1
ATOM 2778 O O . LEU A 1 371 ? 47.169 56.920 53.481 1.00 29.31 371 LEU A O 1
ATOM 2783 N N . TYR A 1 372 ? 45.896 55.920 51.887 1.00 33.70 372 TYR A N 1
ATOM 2784 C CA . TYR A 1 372 ? 46.287 54.535 52.158 1.00 37.86 372 TYR A CA 1
ATOM 2785 C C . TYR A 1 372 ? 46.690 53.828 50.857 1.00 32.56 372 TYR A C 1
ATOM 2786 O O . TYR A 1 372 ? 47.868 53.728 50.594 1.00 30.06 372 TYR A O 1
ATOM 2795 N N . GLN A 1 373 ? 45.741 53.386 50.032 1.00 31.16 373 GLN A N 1
ATOM 2796 C CA . GLN A 1 373 ? 46.084 52.573 48.850 1.00 32.39 373 GLN A CA 1
ATOM 2797 C C . GLN A 1 373 ? 47.008 53.232 47.847 1.00 28.58 373 GLN A C 1
ATOM 2798 O O . GLN A 1 373 ? 47.828 52.538 47.231 1.00 26.46 373 GLN A O 1
ATOM 2804 N N . TRP A 1 374 ? 46.844 54.544 47.649 1.00 25.20 374 TRP A N 1
ATOM 2805 C CA . TRP A 1 374 ? 47.695 55.309 46.721 1.00 25.36 374 TRP A CA 1
ATOM 2806 C C . TRP A 1 374 ? 48.954 55.926 47.392 1.00 24.07 374 TRP A C 1
ATOM 2807 O O . TRP A 1 374 ? 49.746 56.563 46.720 1.00 24.44 374 TRP A O 1
ATOM 2818 N N . LYS A 1 375 ? 49.156 55.706 48.689 1.00 26.36 375 LYS A N 1
ATOM 2819 C CA . LYS A 1 375 ? 50.248 56.341 49.459 1.00 28.97 375 LYS A CA 1
ATOM 2820 C C . LYS A 1 375 ? 51.653 56.012 48.915 1.00 28.33 375 LYS A C 1
ATOM 2821 O O . LYS A 1 375 ? 52.474 56.913 48.754 1.00 26.98 375 LYS A O 1
ATOM 2827 N N . ASP A 1 376 ? 51.913 54.734 48.645 1.00 27.84 376 ASP A N 1
ATOM 2828 C CA . ASP A 1 376 ? 53.231 54.254 48.170 1.00 29.61 376 ASP A CA 1
ATOM 2829 C C . ASP A 1 376 ? 53.281 53.928 46.688 1.00 27.38 376 ASP A C 1
ATOM 2830 O O . ASP A 1 376 ? 54.357 53.953 46.072 1.00 26.12 376 ASP A O 1
ATOM 2835 N N . LEU A 1 377 ? 52.129 53.588 46.111 1.00 26.70 377 LEU A N 1
ATOM 2836 C CA . LEU A 1 377 ? 52.054 53.166 44.716 1.00 25.21 377 LEU A CA 1
ATOM 2837 C C . LEU A 1 377 ? 52.594 54.223 43.742 1.00 25.33 377 LEU A C 1
ATOM 2838 O O . LEU A 1 377 ? 53.242 53.883 42.754 1.00 24.76 377 LEU A O 1
ATOM 2843 N N . VAL A 1 378 ? 52.318 55.502 44.046 1.00 24.07 378 VAL A N 1
ATOM 2844 C CA . VAL A 1 378 ? 52.660 56.629 43.200 1.00 23.57 378 VAL A CA 1
ATOM 2845 C C . VAL A 1 378 ? 53.228 57.769 44.051 1.00 22.98 378 VAL A C 1
ATOM 2846 O O . VAL A 1 378 ? 52.992 57.825 45.262 1.00 22.93 378 VAL A O 1
ATOM 2850 N N . PRO A 1 379 ? 53.965 58.692 43.426 1.00 23.77 379 PRO A N 1
ATOM 2851 C CA . PRO A 1 379 ? 54.462 59.839 44.202 1.00 25.26 379 PRO A CA 1
ATOM 2852 C C . PRO A 1 379 ? 53.463 61.018 44.340 1.00 25.44 379 PRO A C 1
ATOM 2853 O O . PRO A 1 379 ? 52.441 61.099 43.613 1.00 23.83 379 PRO A O 1
ATOM 2857 N N . THR A 1 380 ? 53.781 61.905 45.279 1.00 25.40 380 THR A N 1
ATOM 2858 C CA . THR A 1 380 ? 53.180 63.235 45.375 1.00 26.89 380 THR A CA 1
ATOM 2859 C C . THR A 1 380 ? 53.844 64.163 44.338 1.00 27.54 380 THR A C 1
ATOM 2860 O O . THR A 1 380 ? 55.037 64.442 44.432 1.00 28.18 380 THR A O 1
ATOM 2864 N N . TYR A 1 381 ? 53.092 64.623 43.343 1.00 27.39 381 TYR A N 1
ATOM 2865 C CA . TYR A 1 381 ? 53.618 65.583 42.368 1.00 27.64 381 TYR A CA 1
ATOM 2866 C C . TYR A 1 381 ? 53.631 66.997 42.953 1.00 28.61 381 TYR A C 1
ATOM 2867 O O . TYR A 1 381 ? 54.454 67.818 42.556 1.00 29.69 381 TYR A O 1
ATOM 2876 N N . GLU A 1 382 ? 52.706 67.288 43.865 1.00 28.45 382 GLU A N 1
ATOM 2877 C CA . GLU A 1 382 ? 52.570 68.625 44.430 1.00 29.33 382 GLU A CA 1
ATOM 2878 C C . GLU A 1 382 ? 51.684 68.547 45.647 1.00 28.85 382 GLU A C 1
ATOM 2879 O O . GLU A 1 382 ? 50.611 67.936 45.611 1.00 27.58 382 GLU A O 1
ATOM 2885 N N . LYS A 1 383 ? 52.147 69.186 46.714 1.00 27.44 383 LYS A N 1
ATOM 2886 C CA . LYS A 1 383 ? 51.380 69.372 47.918 1.00 27.16 383 LYS A CA 1
ATOM 2887 C C . LYS A 1 383 ? 50.532 70.642 47.751 1.00 26.83 383 LYS A C 1
ATOM 2888 O O . LYS A 1 383 ? 51.077 71.705 47.501 1.00 28.19 383 LYS A O 1
ATOM 2894 N N . ARG A 1 384 ? 49.212 70.526 47.898 1.00 23.73 384 ARG A N 1
ATOM 2895 C CA . ARG A 1 384 ? 48.301 71.675 47.883 1.00 22.95 384 ARG A CA 1
ATOM 2896 C C . ARG A 1 384 ? 47.161 71.386 48.879 1.00 22.77 384 ARG A C 1
ATOM 2897 O O . ARG A 1 384 ? 46.397 70.437 48.699 1.00 22.66 384 ARG A O 1
ATOM 2905 N N . ILE A 1 385 ? 47.066 72.197 49.929 1.00 22.67 385 ILE A N 1
ATOM 2906 C CA . ILE A 1 385 ? 46.172 71.925 51.051 1.00 23.46 385 ILE A CA 1
ATOM 2907 C C . ILE A 1 385 ? 44.751 72.424 50.720 1.00 23.87 385 ILE A C 1
ATOM 2908 O O . ILE A 1 385 ? 44.562 73.560 50.241 1.00 23.22 385 ILE A O 1
ATOM 2913 N N . THR A 1 386 ? 43.770 71.552 50.949 1.00 22.12 386 THR A N 1
ATOM 2914 C CA . THR A 1 386 ? 42.375 71.825 50.630 1.00 21.33 386 THR A CA 1
ATOM 2915 C C . THR A 1 386 ? 41.785 72.858 51.581 1.00 20.63 386 THR A C 1
ATOM 2916 O O . THR A 1 386 ? 41.988 72.782 52.784 1.00 22.31 386 THR A O 1
ATOM 2920 N N . ARG A 1 387 ? 41.033 73.802 51.039 1.00 21.53 387 ARG A N 1
ATOM 2921 C CA . ARG A 1 387 ? 40.347 74.823 51.845 1.00 22.53 387 ARG A CA 1
ATOM 2922 C C . ARG A 1 387 ? 38.972 74.303 52.232 1.00 21.51 387 ARG A C 1
ATOM 2923 O O . ARG A 1 387 ? 38.163 74.036 51.355 1.00 22.19 387 ARG A O 1
ATOM 2931 N N . ILE A 1 388 ? 38.711 74.132 53.527 1.00 21.63 388 ILE A N 1
ATOM 2932 C CA . ILE A 1 388 ? 37.415 73.646 54.026 1.00 23.05 388 ILE A CA 1
ATOM 2933 C C . ILE A 1 388 ? 36.713 74.738 54.845 1.00 23.91 388 ILE A C 1
ATOM 2934 O O . ILE A 1 388 ? 37.274 75.239 55.827 1.00 24.81 388 ILE A O 1
ATOM 2939 N N . ASP A 1 389 ? 35.482 75.085 54.451 1.00 24.67 389 ASP A N 1
ATOM 2940 C CA . ASP A 1 389 ? 34.749 76.232 55.021 1.00 24.96 389 ASP A CA 1
ATOM 2941 C C . ASP A 1 389 ? 33.222 76.055 54.949 1.00 23.35 389 ASP A C 1
ATOM 2942 O O . ASP A 1 389 ? 32.640 76.132 53.870 1.00 23.99 389 ASP A O 1
ATOM 2947 N N . GLY A 1 390 ? 32.588 75.842 56.103 1.00 22.92 390 GLY A N 1
ATOM 2948 C CA . GLY A 1 390 ? 31.116 75.713 56.221 1.00 22.54 390 GLY A CA 1
ATOM 2949 C C . GLY A 1 390 ? 30.624 74.265 56.181 1.00 22.86 390 GLY A C 1
ATOM 2950 O O . GLY A 1 390 ? 30.197 73.795 55.128 1.00 22.31 390 GLY A O 1
ATOM 2951 N N . ILE A 1 391 ? 30.701 73.568 57.323 1.00 23.23 391 ILE A N 1
ATOM 2952 C CA . ILE A 1 391 ? 30.222 72.187 57.488 1.00 22.55 391 ILE A CA 1
ATOM 2953 C C . ILE A 1 391 ? 29.219 72.245 58.639 1.00 23.31 391 ILE A C 1
ATOM 2954 O O . ILE A 1 391 ? 29.594 72.555 59.777 1.00 23.92 391 ILE A O 1
ATOM 2959 N N . TYR A 1 392 ? 27.956 71.938 58.355 1.00 22.12 392 TYR A N 1
ATOM 2960 C CA . TYR A 1 392 ? 26.835 72.284 59.246 1.00 22.88 392 TYR A CA 1
ATOM 2961 C C . TYR A 1 392 ? 25.995 71.033 59.501 1.00 22.72 392 TYR A C 1
ATOM 2962 O O . TYR A 1 392 ? 25.568 70.378 58.548 1.00 23.32 392 TYR A O 1
ATOM 2979 N N . ASP A 1 394 ? 22.676 69.865 61.856 1.00 24.98 394 ASP A N 1
ATOM 2980 C CA . ASP A 1 394 ? 21.552 70.316 62.707 1.00 26.28 394 ASP A CA 1
ATOM 2981 C C . ASP A 1 394 ? 20.493 69.206 62.885 1.00 26.12 394 ASP A C 1
ATOM 2982 O O . ASP A 1 394 ? 20.093 68.566 61.904 1.00 22.40 394 ASP A O 1
ATOM 2987 N N . LYS A 1 395 ? 19.992 69.026 64.101 1.00 24.69 395 LYS A N 1
ATOM 2988 C CA . LYS A 1 395 ? 18.854 68.139 64.366 1.00 27.34 395 LYS A CA 1
ATOM 2989 C C . LYS A 1 395 ? 19.163 66.665 64.011 1.00 26.28 395 LYS A C 1
ATOM 2990 O O . LYS A 1 395 ? 18.539 66.061 63.119 1.00 22.50 395 LYS A O 1
ATOM 2996 N N . VAL A 1 396 ? 20.149 66.114 64.706 1.00 25.14 396 VAL A N 1
ATOM 2997 C CA . VAL A 1 396 ? 20.573 64.733 64.512 1.00 26.18 396 VAL A CA 1
ATOM 2998 C C . VAL A 1 396 ? 20.505 64.009 65.841 1.00 26.62 396 VAL A C 1
ATOM 2999 O O . VAL A 1 396 ? 20.942 64.549 66.856 1.00 26.81 396 VAL A O 1
ATOM 3003 N N . THR A 1 397 ? 19.926 62.807 65.826 1.00 26.29 397 THR A N 1
ATOM 3004 C CA . THR A 1 397 ? 19.911 61.906 66.979 1.00 26.32 397 THR A CA 1
ATOM 3005 C C . THR A 1 397 ? 20.618 60.590 66.643 1.00 25.74 397 THR A C 1
ATOM 3006 O O . THR A 1 397 ? 20.526 60.079 65.521 1.00 23.75 397 THR A O 1
ATOM 3010 N N . CYS A 1 398 ? 21.326 60.050 67.621 1.00 24.66 398 CYS A N 1
ATOM 3011 C CA . CYS A 1 398 ? 21.974 58.757 67.495 1.00 25.51 398 CYS A CA 1
ATOM 3012 C C . CYS A 1 398 ? 21.753 58.019 68.800 1.00 26.65 398 CYS A C 1
ATOM 3013 O O . CYS A 1 398 ? 21.976 58.599 69.855 1.00 24.70 398 CYS A O 1
ATOM 3016 N N . GLU A 1 399 ? 21.315 56.761 68.756 1.00 26.24 399 GLU A N 1
ATOM 3017 C CA . GLU A 1 399 ? 21.077 56.034 70.007 1.00 29.46 399 GLU A CA 1
ATOM 3018 C C . GLU A 1 399 ? 22.386 55.742 70.744 1.00 27.07 399 GLU A C 1
ATOM 3019 O O . GLU A 1 399 ? 22.452 55.954 71.953 1.00 27.46 399 GLU A O 1
ATOM 3025 N N . SER A 1 400 ? 23.406 55.273 70.025 1.00 25.99 400 SER A N 1
ATOM 3026 C CA . SER A 1 400 ? 24.715 54.910 70.611 1.00 27.65 400 SER A CA 1
ATOM 3027 C C . SER A 1 400 ? 25.865 55.218 69.693 1.00 25.39 400 SER A C 1
ATOM 3028 O O . SER A 1 400 ? 25.889 54.750 68.554 1.00 26.07 400 SER A O 1
ATOM 3031 N N . ALA A 1 401 ? 26.853 55.927 70.212 1.00 24.10 401 ALA A N 1
ATOM 3032 C CA . ALA A 1 401 ? 28.030 56.327 69.433 1.00 23.48 401 ALA A CA 1
ATOM 3033 C C . ALA A 1 401 ? 29.306 56.104 70.206 1.00 24.39 401 ALA A C 1
ATOM 3034 O O . ALA A 1 401 ? 29.325 56.337 71.415 1.00 24.13 401 ALA A O 1
ATOM 3036 N N . ASP A 1 402 ? 30.391 55.698 69.534 1.00 25.74 402 ASP A N 1
ATOM 3037 C CA . ASP A 1 402 ? 31.710 55.672 70.199 1.00 25.91 402 ASP A CA 1
ATOM 3038 C C . ASP A 1 402 ? 32.166 57.097 70.556 1.00 25.32 402 ASP A C 1
ATOM 3039 O O . ASP A 1 402 ? 32.622 57.352 71.673 1.00 23.70 402 ASP A O 1
ATOM 3044 N N . ALA A 1 403 ? 32.025 58.016 69.608 1.00 23.22 403 ALA A N 1
ATOM 3045 C CA . ALA A 1 403 ? 32.184 59.456 69.863 1.00 23.45 403 ALA A CA 1
ATOM 3046 C C . ALA A 1 403 ? 31.197 60.294 69.043 1.00 23.31 403 ALA A C 1
ATOM 3047 O O . ALA A 1 403 ? 30.764 59.864 67.970 1.00 22.26 403 ALA A O 1
ATOM 3049 N N . VAL A 1 404 ? 30.876 61.497 69.528 1.00 21.93 404 VAL A N 1
ATOM 3050 C CA . VAL A 1 404 ? 29.986 62.408 68.790 1.00 23.46 404 VAL A CA 1
ATOM 3051 C C . VAL A 1 404 ? 30.717 62.982 67.566 1.00 24.29 404 VAL A C 1
ATOM 3052 O O . VAL A 1 404 ? 30.213 62.883 66.436 1.00 21.73 404 VAL A O 1
ATOM 3056 N N . TYR A 1 405 ? 31.899 63.566 67.765 1.00 23.56 405 TYR A N 1
ATOM 3057 C CA . TYR A 1 405 ? 32.636 64.057 66.621 1.00 25.75 405 TYR A CA 1
ATOM 3058 C C . TYR A 1 405 ? 34.125 64.168 66.777 1.00 24.28 405 TYR A C 1
ATOM 3059 O O . TYR A 1 405 ? 34.643 64.368 67.874 1.00 24.71 405 TYR A O 1
ATOM 3068 N N . GLU A 1 406 ? 34.805 64.068 65.644 1.00 22.74 406 GLU A N 1
ATOM 3069 C CA . GLU A 1 406 ? 36.248 64.063 65.618 1.00 24.67 406 GLU A CA 1
ATOM 3070 C C . GLU A 1 406 ? 36.726 64.791 64.365 1.00 24.70 406 GLU A C 1
ATOM 3071 O O . GLU A 1 406 ? 36.467 64.360 63.238 1.00 22.39 406 GLU A O 1
ATOM 3077 N N . LEU A 1 407 ? 37.410 65.907 64.598 1.00 24.71 407 LEU A N 1
ATOM 3078 C CA . LEU A 1 407 ? 37.824 66.846 63.558 1.00 26.14 407 LEU A CA 1
ATOM 3079 C C . LEU A 1 407 ? 39.356 66.961 63.547 1.00 26.01 407 LEU A C 1
ATOM 3080 O O . LEU A 1 407 ? 39.965 67.356 64.553 1.00 27.26 407 LEU A O 1
ATOM 3085 N N . LYS A 1 408 ? 39.964 66.607 62.417 1.00 27.33 408 LYS A N 1
ATOM 3086 C CA . LYS A 1 408 ? 41.421 66.612 62.246 1.00 29.11 408 LYS A CA 1
ATOM 3087 C C . LYS A 1 408 ? 41.838 67.495 61.079 1.00 27.58 408 LYS A C 1
ATOM 3088 O O . LYS A 1 408 ? 42.050 67.008 59.960 1.00 26.29 408 LYS A O 1
ATOM 3094 N N . GLY A 1 409 ? 41.984 68.789 61.341 1.00 27.39 409 GLY A N 1
ATOM 3095 C CA . GLY A 1 409 ? 42.455 69.747 60.318 1.00 27.45 409 GLY A CA 1
ATOM 3096 C C . GLY A 1 409 ? 43.968 69.748 60.098 1.00 28.50 409 GLY A C 1
ATOM 3097 O O . GLY A 1 409 ? 44.715 69.174 60.895 1.00 27.65 409 GLY A O 1
ATOM 3098 N N . ASN A 1 410 ? 44.403 70.414 59.024 1.00 28.25 410 ASN A N 1
ATOM 3099 C CA . ASN A 1 410 ? 45.825 70.688 58.728 1.00 29.82 410 ASN A CA 1
ATOM 3100 C C . ASN A 1 410 ? 46.235 72.052 59.327 1.00 31.97 410 ASN A C 1
ATOM 3101 O O . ASN A 1 410 ? 45.522 73.074 59.168 1.00 29.40 410 ASN A O 1
ATOM 3106 N N . ALA A 1 411 ? 47.394 72.072 59.992 1.00 31.28 411 ALA A N 1
ATOM 3107 C CA . ALA A 1 411 ? 47.870 73.270 60.687 1.00 33.76 411 ALA A CA 1
ATOM 3108 C C . ALA A 1 411 ? 48.198 74.392 59.723 1.00 33.15 411 ALA A C 1
ATOM 3109 O O . ALA A 1 411 ? 47.989 75.550 60.058 1.00 34.65 411 ALA A O 1
ATOM 3111 N N . GLU A 1 412 ? 48.701 74.047 58.539 1.00 35.08 412 GLU A N 1
ATOM 3112 C CA . GLU A 1 412 ? 48.999 75.032 57.491 1.00 39.45 412 GLU A CA 1
ATOM 3113 C C . GLU A 1 412 ? 47.769 75.766 56.905 1.00 38.46 412 GLU A C 1
ATOM 3114 O O . GLU A 1 412 ? 47.923 76.862 56.378 1.00 41.91 412 GLU A O 1
ATOM 3120 N N . LEU A 1 413 ? 46.573 75.171 56.961 1.00 36.78 413 LEU A N 1
ATOM 3121 C CA . LEU A 1 413 ? 45.338 75.849 56.520 1.00 32.98 413 LEU A CA 1
ATOM 3122 C C . LEU A 1 413 ? 44.134 75.295 57.288 1.00 30.88 413 LEU A C 1
ATOM 3123 O O . LEU A 1 413 ? 43.454 74.374 56.836 1.00 29.93 413 LEU A O 1
ATOM 3128 N N . PRO A 1 414 ? 43.872 75.846 58.475 1.00 30.10 414 PRO A N 1
ATOM 3129 C CA . PRO A 1 414 ? 42.830 75.245 59.301 1.00 28.29 414 PRO A CA 1
ATOM 3130 C C . PRO A 1 414 ? 41.432 75.251 58.667 1.00 26.53 414 PRO A C 1
ATOM 3131 O O . PRO A 1 414 ? 41.105 76.132 57.872 1.00 22.65 414 PRO A O 1
ATOM 3135 N N . VAL A 1 415 ? 40.647 74.246 59.043 1.00 25.84 415 VAL A N 1
ATOM 3136 C CA . VAL A 1 415 ? 39.231 74.145 58.700 1.00 27.41 415 VAL A CA 1
ATOM 3137 C C . VAL A 1 415 ? 38.509 75.287 59.417 1.00 29.03 415 VAL A C 1
ATOM 3138 O O . VAL A 1 415 ? 38.852 75.578 60.563 1.00 30.26 415 VAL A O 1
ATOM 3142 N N . LYS A 1 416 ? 37.537 75.921 58.753 1.00 27.67 416 LYS A N 1
ATOM 3143 C CA . LYS A 1 416 ? 36.734 77.030 59.331 1.00 29.72 416 LYS A CA 1
ATOM 3144 C C . LYS A 1 416 ? 35.240 76.747 59.320 1.00 28.10 416 LYS A C 1
ATOM 3145 O O . LYS A 1 416 ? 34.720 76.168 58.362 1.00 25.41 416 LYS A O 1
ATOM 3151 N N . ASN A 1 417 ? 34.550 77.219 60.355 1.00 27.61 417 ASN A N 1
ATOM 3152 C CA . ASN A 1 417 ? 33.082 77.325 60.371 1.00 26.20 417 ASN A CA 1
ATOM 3153 C C . ASN A 1 417 ? 32.431 75.941 60.309 1.00 25.75 417 ASN A C 1
ATOM 3154 O O . ASN A 1 417 ? 32.001 75.478 59.257 1.00 22.71 417 ASN A O 1
ATOM 3159 N N . VAL A 1 418 ? 32.438 75.272 61.451 1.00 25.21 418 VAL A N 1
ATOM 3160 C CA . VAL A 1 418 ? 31.754 74.014 61.628 1.00 26.00 418 VAL A CA 1
ATOM 3161 C C . VAL A 1 418 ? 30.671 74.271 62.683 1.00 26.99 418 VAL A C 1
ATOM 3162 O O . VAL A 1 418 ? 30.973 74.853 63.724 1.00 30.04 418 VAL A O 1
ATOM 3166 N N . ARG A 1 419 ? 29.427 73.867 62.432 1.00 27.15 419 ARG A N 1
ATOM 3167 C CA . ARG A 1 419 ? 28.360 73.975 63.452 1.00 28.60 419 ARG A CA 1
ATOM 3168 C C . ARG A 1 419 ? 27.743 72.613 63.749 1.00 29.31 419 ARG A C 1
ATOM 3169 O O . ARG A 1 419 ? 27.381 71.886 62.815 1.00 29.19 419 ARG A O 1
ATOM 3177 N N . ILE A 1 420 ? 27.632 72.290 65.041 1.00 26.80 420 ILE A N 1
ATOM 3178 C CA . ILE A 1 420 ? 26.950 71.109 65.565 1.00 26.74 420 ILE A CA 1
ATOM 3179 C C . ILE A 1 420 ? 25.812 71.592 66.472 1.00 27.06 420 ILE A C 1
ATOM 3180 O O . ILE A 1 420 ? 26.084 72.056 67.590 1.00 26.33 420 ILE A O 1
ATOM 3185 N N . LYS A 1 421 ? 24.554 71.456 66.033 1.00 24.94 421 LYS A N 1
ATOM 3186 C CA . LYS A 1 421 ? 23.423 72.052 66.739 1.00 24.52 421 LYS A CA 1
ATOM 3187 C C . LYS A 1 421 ? 22.208 71.128 66.867 1.00 24.70 421 LYS A C 1
ATOM 3188 O O . LYS A 1 421 ? 21.811 70.481 65.902 1.00 24.46 421 LYS A O 1
ATOM 3194 N N . ASP A 1 422 ? 21.602 71.106 68.052 1.00 23.08 422 ASP A N 1
ATOM 3195 C CA . ASP A 1 422 ? 20.472 70.232 68.384 1.00 25.19 422 ASP A CA 1
ATOM 3196 C C . ASP A 1 422 ? 20.802 68.777 68.028 1.00 24.42 422 ASP A C 1
ATOM 3197 O O . ASP A 1 422 ? 20.119 68.145 67.229 1.00 22.82 422 ASP A O 1
ATOM 3202 N N . VAL A 1 423 ? 21.902 68.302 68.600 1.00 24.73 423 VAL A N 1
ATOM 3203 C CA . VAL A 1 423 ? 22.394 66.954 68.415 1.00 25.31 423 VAL A CA 1
ATOM 3204 C C . VAL A 1 423 ? 22.285 66.251 69.769 1.00 26.16 423 VAL A C 1
ATOM 3205 O O . VAL A 1 423 ? 22.792 66.766 70.778 1.00 26.94 423 VAL A O 1
ATOM 3209 N N . LYS A 1 424 ? 21.633 65.091 69.791 1.00 26.38 424 LYS A N 1
ATOM 3210 C CA . LYS A 1 424 ? 21.441 64.290 71.011 1.00 26.93 424 LYS A CA 1
ATOM 3211 C C . LYS A 1 424 ? 21.935 62.847 70.807 1.00 26.69 424 LYS A C 1
ATOM 3212 O O . LYS A 1 424 ? 21.533 62.190 69.846 1.00 24.71 424 LYS A O 1
ATOM 3218 N N . VAL A 1 425 ? 22.775 62.361 71.716 1.00 24.18 425 VAL A N 1
ATOM 3219 C CA . VAL A 1 425 ? 23.287 61.011 71.673 1.00 24.96 425 VAL A CA 1
ATOM 3220 C C . VAL A 1 425 ? 22.907 60.287 72.975 1.00 25.53 425 VAL A C 1
ATOM 3221 O O . VAL A 1 425 ? 23.238 60.744 74.081 1.00 25.47 425 VAL A O 1
ATOM 3225 N N . GLY A 1 426 ? 22.200 59.170 72.832 1.00 24.34 426 GLY A N 1
ATOM 3226 C CA . GLY A 1 426 ? 21.675 58.419 73.970 1.00 25.54 426 GLY A CA 1
ATOM 3227 C C . GLY A 1 426 ? 22.743 57.857 74.880 1.00 25.83 426 GLY A C 1
ATOM 3228 O O . GLY A 1 426 ? 22.592 57.874 76.095 1.00 27.54 426 GLY A O 1
ATOM 3229 N N . SER A 1 427 ? 23.835 57.389 74.290 1.00 27.03 427 SER A N 1
ATOM 3230 C CA . SER A 1 427 ? 24.956 56.816 75.032 1.00 28.58 427 SER A CA 1
ATOM 3231 C C . SER A 1 427 ? 26.249 57.011 74.233 1.00 29.07 427 SER A C 1
ATOM 3232 O O . SER A 1 427 ? 26.298 56.686 73.039 1.00 29.68 427 SER A O 1
ATOM 3235 N N . VAL A 1 428 ? 27.277 57.560 74.886 1.00 26.74 428 VAL A N 1
ATOM 3236 C CA . VAL A 1 428 ? 28.602 57.761 74.295 1.00 27.19 428 VAL A CA 1
ATOM 3237 C C . VAL A 1 428 ? 29.550 56.756 74.939 1.00 28.51 428 VAL A C 1
ATOM 3238 O O . VAL A 1 428 ? 29.590 56.675 76.160 1.00 29.15 428 VAL A O 1
ATOM 3242 N N . LYS A 1 429 ? 30.288 55.986 74.135 1.00 28.01 429 LYS A N 1
ATOM 3243 C CA . LYS A 1 429 ? 31.100 54.876 74.657 1.00 30.95 429 LYS A CA 1
ATOM 3244 C C . LYS A 1 429 ? 32.574 55.218 74.876 1.00 31.54 429 LYS A C 1
ATOM 3245 O O . LYS A 1 429 ? 33.185 54.613 75.733 1.00 31.76 429 LYS A O 1
ATOM 3251 N N . LYS A 1 430 ? 33.160 56.127 74.096 1.00 30.13 430 LYS A N 1
ATOM 3252 C CA . LYS A 1 430 ? 34.596 56.395 74.202 1.00 31.57 430 LYS A CA 1
ATOM 3253 C C . LYS A 1 430 ? 34.912 57.811 74.662 1.00 31.14 430 LYS A C 1
ATOM 3254 O O . LYS A 1 430 ? 35.531 57.973 75.692 1.00 31.49 430 LYS A O 1
ATOM 3260 N N . PHE A 1 431 ? 34.522 58.820 73.888 1.00 28.40 431 PHE A N 1
ATOM 3261 C CA . PHE A 1 431 ? 34.745 60.225 74.249 1.00 28.75 431 PHE A CA 1
ATOM 3262 C C . PHE A 1 431 ? 33.726 61.103 73.525 1.00 27.90 431 PHE A C 1
ATOM 3263 O O . PHE A 1 431 ? 33.159 60.668 72.537 1.00 26.76 431 PHE A O 1
ATOM 3271 N N . VAL A 1 432 ? 33.479 62.318 74.008 1.00 27.49 432 VAL A N 1
ATOM 3272 C CA . VAL A 1 432 ? 32.468 63.177 73.391 1.00 28.72 432 VAL A CA 1
ATOM 3273 C C . VAL A 1 432 ? 33.024 63.759 72.091 1.00 28.57 432 VAL A C 1
ATOM 3274 O O . VAL A 1 432 ? 32.445 63.532 71.038 1.00 27.03 432 VAL A O 1
ATOM 3278 N N . LYS A 1 433 ? 34.167 64.445 72.161 1.00 29.25 433 LYS A N 1
ATOM 3279 C CA . LYS A 1 433 ? 34.772 65.065 70.984 1.00 30.74 433 LYS A CA 1
ATOM 3280 C C . LYS A 1 433 ? 36.281 65.189 71.069 1.00 31.58 433 LYS A C 1
ATOM 3281 O O . LYS A 1 433 ? 36.826 65.262 72.159 1.00 29.97 433 LYS A O 1
ATOM 3287 N N . LYS A 1 434 ? 36.932 65.230 69.905 1.00 31.56 434 LYS A N 1
ATOM 3288 C CA . LYS A 1 434 ? 38.343 65.643 69.758 1.00 33.52 434 LYS A CA 1
ATOM 3289 C C . LYS A 1 434 ? 38.506 66.564 68.548 1.00 34.19 434 LYS A C 1
ATOM 3290 O O . LYS A 1 434 ? 38.119 66.207 67.427 1.00 33.12 434 LYS A O 1
ATOM 3296 N N . VAL A 1 435 ? 39.119 67.720 68.772 1.00 33.74 435 VAL A N 1
ATOM 3297 C CA . VAL A 1 435 ? 39.290 68.748 67.754 1.00 35.20 435 VAL A CA 1
ATOM 3298 C C . VAL A 1 435 ? 40.763 69.136 67.626 1.00 36.65 435 VAL A C 1
ATOM 3299 O O . VAL A 1 435 ? 41.495 69.180 68.605 1.00 36.67 435 VAL A O 1
ATOM 3303 N N . SER A 1 436 ? 41.178 69.441 66.408 1.00 36.47 436 SER A N 1
ATOM 3304 C CA . SER A 1 436 ? 42.561 69.763 66.126 1.00 37.16 436 SER A CA 1
ATOM 3305 C C . SER A 1 436 ? 42.647 70.585 64.813 1.00 36.89 436 SER A C 1
ATOM 3306 O O . SER A 1 436 ? 42.173 70.119 63.773 1.00 33.89 436 SER A O 1
ATOM 3309 N N . ASN A 1 437 ? 43.198 71.809 64.887 1.00 32.90 437 ASN A N 1
ATOM 3310 C CA . ASN A 1 437 ? 43.355 72.723 63.735 1.00 31.31 437 ASN A CA 1
ATOM 3311 C C . ASN A 1 437 ? 42.045 73.108 62.990 1.00 30.34 437 ASN A C 1
ATOM 3312 O O . ASN A 1 437 ? 41.956 73.049 61.737 1.00 30.63 437 ASN A O 1
ATOM 3317 N N . VAL A 1 438 ? 41.041 73.499 63.767 1.00 28.59 438 VAL A N 1
ATOM 3318 C CA . VAL A 1 438 ? 39.756 73.967 63.257 1.00 29.93 438 VAL A CA 1
ATOM 3319 C C . VAL A 1 438 ? 39.442 75.294 63.943 1.00 31.99 438 VAL A C 1
ATOM 3320 O O . VAL A 1 438 ? 39.554 75.376 65.148 1.00 32.19 438 VAL A O 1
ATOM 3324 N N . GLU A 1 439 ? 39.017 76.304 63.190 1.00 33.48 439 GLU A N 1
ATOM 3325 C CA . GLU A 1 439 ? 38.597 77.600 63.752 1.00 36.40 439 GLU A CA 1
ATOM 3326 C C . GLU A 1 439 ? 37.088 77.779 63.662 1.00 37.20 439 GLU A C 1
ATOM 3327 O O . GLU A 1 439 ? 36.473 77.324 62.705 1.00 37.75 439 GLU A O 1
ATOM 3333 N N . ASN A 1 440 ? 36.519 78.504 64.623 1.00 36.85 440 ASN A N 1
ATOM 3334 C CA . ASN A 1 440 ? 35.092 78.867 64.649 1.00 39.65 440 ASN A CA 1
ATOM 3335 C C . ASN A 1 440 ? 34.217 77.633 64.661 1.00 37.74 440 ASN A C 1
ATOM 3336 O O . ASN A 1 440 ? 33.340 77.494 63.795 1.00 33.96 440 ASN A O 1
ATOM 3341 N N . VAL A 1 441 ? 34.499 76.730 65.609 1.00 34.56 441 VAL A N 1
ATOM 3342 C CA . VAL A 1 441 ? 33.625 75.599 65.881 1.00 32.79 441 VAL A CA 1
ATOM 3343 C C . VAL A 1 441 ? 32.551 76.114 66.797 1.00 32.01 441 VAL A C 1
ATOM 3344 O O . VAL A 1 441 ? 32.870 76.641 67.849 1.00 36.29 441 VAL A O 1
ATOM 3348 N N . VAL A 1 442 ? 31.296 75.964 66.383 1.00 28.87 442 VAL A N 1
ATOM 3349 C CA . VAL A 1 442 ? 30.148 76.394 67.151 1.00 28.97 442 VAL A CA 1
ATOM 3350 C C . VAL A 1 442 ? 29.323 75.148 67.528 1.00 27.31 442 VAL A C 1
ATOM 3351 O O . VAL A 1 442 ? 28.772 74.478 66.654 1.00 26.71 442 VAL A O 1
ATOM 3355 N N . GLU A 1 443 ? 29.265 74.845 68.823 1.00 26.30 443 GLU A N 1
ATOM 3356 C CA . GLU A 1 443 ? 28.387 73.814 69.389 1.00 27.88 443 GLU A CA 1
ATOM 3357 C C . GLU A 1 443 ? 27.232 74.502 70.115 1.00 27.42 443 GLU A C 1
ATOM 3358 O O . GLU A 1 443 ? 27.445 75.413 70.913 1.00 25.95 443 GLU A O 1
ATOM 3364 N N . LYS A 1 444 ? 26.012 74.076 69.825 1.00 27.33 444 LYS A N 1
ATOM 3365 C CA . LYS A 1 444 ? 24.819 74.700 70.371 1.00 27.89 444 LYS A CA 1
ATOM 3366 C C . LYS A 1 444 ? 23.850 73.581 70.715 1.00 27.79 444 LYS A C 1
ATOM 3367 O O . LYS A 1 444 ? 23.445 72.827 69.833 1.00 26.63 444 LYS A O 1
ATOM 3373 N N . ASN A 1 445 ? 23.486 73.469 71.987 1.00 27.09 445 ASN A N 1
ATOM 3374 C CA . ASN A 1 445 ? 22.527 72.459 72.463 1.00 28.91 445 ASN A CA 1
ATOM 3375 C C . ASN A 1 445 ? 22.882 71.039 72.028 1.00 27.36 445 ASN A C 1
ATOM 3376 O O . ASN A 1 445 ? 22.112 70.373 71.328 1.00 25.50 445 ASN A O 1
ATOM 3381 N N . VAL A 1 446 ? 24.072 70.615 72.439 1.00 25.52 446 VAL A N 1
ATOM 3382 C CA . VAL A 1 446 ? 24.508 69.229 72.322 1.00 25.49 446 VAL A CA 1
ATOM 3383 C C . VAL A 1 446 ? 24.190 68.523 73.649 1.00 25.98 446 VAL A C 1
ATOM 3384 O O . VAL A 1 446 ? 24.559 69.029 74.733 1.00 25.66 446 VAL A O 1
ATOM 3388 N N . THR A 1 447 ? 23.481 67.394 73.577 1.00 24.24 447 THR A N 1
ATOM 3389 C CA . THR A 1 447 ? 23.133 66.589 74.749 1.00 25.07 447 THR A CA 1
ATOM 3390 C C . THR A 1 447 ? 23.718 65.177 74.627 1.00 26.39 447 THR A C 1
ATOM 3391 O O . THR A 1 447 ? 23.639 64.549 73.559 1.00 25.72 447 THR A O 1
ATOM 3395 N N . TYR A 1 448 ? 24.317 64.688 75.715 1.00 25.28 448 TYR A N 1
ATOM 3396 C CA . TYR A 1 448 ? 24.881 63.339 75.762 1.00 25.86 448 TYR A CA 1
ATOM 3397 C C . TYR A 1 448 ? 24.757 62.707 77.138 1.00 26.01 448 TYR A C 1
ATOM 3398 O O . TYR A 1 448 ? 24.457 63.381 78.131 1.00 25.22 448 TYR A O 1
ATOM 3407 N N . SER A 1 449 ? 24.992 61.400 77.162 1.00 25.65 449 SER A N 1
ATOM 3408 C CA . SER A 1 449 ? 25.125 60.609 78.396 1.00 25.95 449 SER A CA 1
ATOM 3409 C C . SER A 1 449 ? 26.307 59.653 78.221 1.00 27.05 449 SER A C 1
ATOM 3410 O O . SER A 1 449 ? 26.569 59.212 77.099 1.00 24.83 449 SER A O 1
ATOM 3413 N N . GLN A 1 450 ? 27.012 59.346 79.314 1.00 25.89 450 GLN A N 1
ATOM 3414 C CA . GLN A 1 450 ? 28.265 58.569 79.262 1.00 30.60 450 GLN A CA 1
ATOM 3415 C C . GLN A 1 450 ? 28.587 57.855 80.589 1.00 33.00 450 GLN A C 1
ATOM 3416 O O . GLN A 1 450 ? 28.460 58.440 81.660 1.00 31.67 450 GLN A O 1
ATOM 3422 N N . LYS A 1 451 ? 28.986 56.594 80.485 1.00 38.19 451 LYS A N 1
ATOM 3423 C CA . LYS A 1 451 ? 29.624 55.846 81.567 1.00 42.70 451 LYS A CA 1
ATOM 3424 C C . LYS A 1 451 ? 30.397 54.650 80.998 1.00 45.64 451 LYS A C 1
ATOM 3425 O O . LYS A 1 451 ? 30.994 53.875 81.739 1.00 51.69 451 LYS A O 1
ATOM 3431 N N . GLN B 1 20 ? 6.273 70.337 6.246 1.00 60.36 20 GLN B N 1
ATOM 3432 C CA . GLN B 1 20 ? 7.379 71.347 6.295 1.00 58.81 20 GLN B CA 1
ATOM 3433 C C . GLN B 1 20 ? 7.621 72.068 7.645 1.00 56.04 20 GLN B C 1
ATOM 3434 O O . GLN B 1 20 ? 8.601 72.806 7.762 1.00 54.47 20 GLN B O 1
ATOM 3440 N N . TYR B 1 21 ? 6.752 71.852 8.644 1.00 52.46 21 TYR B N 1
ATOM 3441 C CA . TYR B 1 21 ? 6.877 72.459 9.984 1.00 49.50 21 TYR B CA 1
ATOM 3442 C C . TYR B 1 21 ? 6.688 71.437 11.118 1.00 46.84 21 TYR B C 1
ATOM 3443 O O . TYR B 1 21 ? 5.861 70.543 11.007 1.00 48.94 21 TYR B O 1
ATOM 3452 N N . LYS B 1 22 ? 7.476 71.569 12.185 1.00 45.14 22 LYS B N 1
ATOM 3453 C CA . LYS B 1 22 ? 7.141 71.028 13.512 1.00 46.02 22 LYS B CA 1
ATOM 3454 C C . LYS B 1 22 ? 6.369 72.112 14.288 1.00 44.31 22 LYS B C 1
ATOM 3455 O O . LYS B 1 22 ? 6.188 73.243 13.795 1.00 39.21 22 LYS B O 1
ATOM 3461 N N . THR B 1 23 ? 5.913 71.767 15.496 1.00 41.68 23 THR B N 1
ATOM 3462 C CA . THR B 1 23 ? 5.314 72.755 16.404 1.00 42.25 23 THR B CA 1
ATOM 3463 C C . THR B 1 23 ? 5.778 72.580 17.846 1.00 41.20 23 THR B C 1
ATOM 3464 O O . THR B 1 23 ? 6.235 71.512 18.236 1.00 42.11 23 THR B O 1
ATOM 3468 N N . VAL B 1 24 ? 5.660 73.668 18.609 1.00 40.33 24 VAL B N 1
ATOM 3469 C CA . VAL B 1 24 ? 5.970 73.699 20.036 1.00 42.13 24 VAL B CA 1
ATOM 3470 C C . VAL B 1 24 ? 4.752 74.310 20.737 1.00 40.99 24 VAL B C 1
ATOM 3471 O O . VAL B 1 24 ? 4.346 75.430 20.409 1.00 36.77 24 VAL B O 1
ATOM 3475 N N . LYS B 1 25 ? 4.159 73.541 21.654 1.00 43.04 25 LYS B N 1
ATOM 3476 C CA . LYS B 1 25 ? 3.029 73.991 22.478 1.00 44.14 25 LYS B CA 1
ATOM 3477 C C . LYS B 1 25 ? 3.561 74.542 23.783 1.00 39.44 25 LYS B C 1
ATOM 3478 O O . LYS B 1 25 ? 4.495 74.005 24.369 1.00 41.08 25 LYS B O 1
ATOM 3484 N N . VAL B 1 26 ? 2.969 75.642 24.219 1.00 35.48 26 VAL B N 1
ATOM 3485 C CA . VAL B 1 26 ? 3.450 76.386 25.355 1.00 33.86 26 VAL B CA 1
ATOM 3486 C C . VAL B 1 26 ? 2.293 76.574 26.340 1.00 32.23 26 VAL B C 1
ATOM 3487 O O . VAL B 1 26 ? 1.223 77.037 25.952 1.00 27.93 26 VAL B O 1
ATOM 3491 N N . LYS B 1 27 ? 2.540 76.231 27.606 1.00 33.77 27 LYS B N 1
ATOM 3492 C CA . LYS B 1 27 ? 1.605 76.494 28.700 1.00 32.66 27 LYS B CA 1
ATOM 3493 C C . LYS B 1 27 ? 1.736 77.919 29.228 1.00 30.03 27 LYS B C 1
ATOM 3494 O O . LYS B 1 27 ? 2.850 78.444 29.376 1.00 27.48 27 LYS B O 1
ATOM 3500 N N . ALA B 1 28 ? 0.589 78.528 29.517 1.00 24.96 28 ALA B N 1
ATOM 3501 C CA . ALA B 1 28 ? 0.523 79.887 30.061 1.00 25.40 28 ALA B CA 1
ATOM 3502 C C . ALA B 1 28 ? -0.858 80.123 30.727 1.00 24.84 28 ALA B C 1
ATOM 3503 O O . ALA B 1 28 ? -1.787 79.372 30.478 1.00 22.93 28 ALA B O 1
ATOM 3505 N N . PRO B 1 29 ? -1.021 81.201 31.519 1.00 25.35 29 PRO B N 1
ATOM 3506 C CA . PRO B 1 29 ? -2.387 81.490 32.021 1.00 26.07 29 PRO B CA 1
ATOM 3507 C C . PRO B 1 29 ? -3.379 82.036 30.965 1.00 28.15 29 PRO B C 1
ATOM 3508 O O . PRO B 1 29 ? -4.564 82.225 31.282 1.00 28.11 29 PRO B O 1
ATOM 3512 N N . PHE B 1 30 ? -2.908 82.288 29.738 1.00 26.08 30 PHE B N 1
ATOM 3513 C CA . PHE B 1 30 ? -3.764 82.597 28.592 1.00 25.60 30 PHE B CA 1
ATOM 3514 C C . PHE B 1 30 ? -3.476 81.528 27.542 1.00 26.07 30 PHE B C 1
ATOM 3515 O O . PHE B 1 30 ? -2.398 80.957 27.545 1.00 25.58 30 PHE B O 1
ATOM 3523 N N . PRO B 1 31 ? -4.425 81.250 26.637 1.00 28.50 31 PRO B N 1
ATOM 3524 C CA . PRO B 1 31 ? -4.162 80.229 25.616 1.00 30.10 31 PRO B CA 1
ATOM 3525 C C . PRO B 1 31 ? -3.152 80.668 24.551 1.00 31.28 31 PRO B C 1
ATOM 3526 O O . PRO B 1 31 ? -3.164 81.825 24.122 1.00 33.58 31 PRO B O 1
ATOM 3543 N N . GLN B 1 33 ? -1.507 79.348 20.851 1.00 36.10 33 GLN B N 1
ATOM 3544 C CA . GLN B 1 33 ? -1.499 78.402 19.735 1.00 39.32 33 GLN B CA 1
ATOM 3545 C C . GLN B 1 33 ? -0.084 77.827 19.578 1.00 38.88 33 GLN B C 1
ATOM 3546 O O . GLN B 1 33 ? 0.885 78.478 19.992 1.00 35.68 33 GLN B O 1
ATOM 3552 N N . PRO B 1 34 ? 0.034 76.594 19.021 1.00 39.83 34 PRO B N 1
ATOM 3553 C CA . PRO B 1 34 ? 1.364 75.970 18.900 1.00 39.53 34 PRO B CA 1
ATOM 3554 C C . PRO B 1 34 ? 2.237 76.824 17.974 1.00 35.09 34 PRO B C 1
ATOM 3555 O O . PRO B 1 34 ? 1.722 77.398 17.049 1.00 32.26 34 PRO B O 1
ATOM 3559 N N . ILE B 1 35 ? 3.523 76.946 18.247 1.00 35.39 35 ILE B N 1
ATOM 3560 C CA . ILE B 1 35 ? 4.381 77.828 17.444 1.00 35.99 35 ILE B CA 1
ATOM 3561 C C . ILE B 1 35 ? 5.113 77.006 16.365 1.00 35.56 35 ILE B C 1
ATOM 3562 O O . ILE B 1 35 ? 5.851 76.077 16.694 1.00 33.75 35 ILE B O 1
ATOM 3567 N N . LYS B 1 36 ? 4.887 77.362 15.096 1.00 35.68 36 LYS B N 1
ATOM 3568 C CA . LYS B 1 36 ? 5.579 76.744 13.945 1.00 37.91 36 LYS B CA 1
ATOM 3569 C C . LYS B 1 36 ? 7.091 76.951 13.942 1.00 36.62 36 LYS B C 1
ATOM 3570 O O . LYS B 1 36 ? 7.581 78.079 14.140 1.00 34.45 36 LYS B O 1
ATOM 3576 N N . VAL B 1 37 ? 7.794 75.853 13.669 1.00 35.89 37 VAL B N 1
ATOM 3577 C CA . VAL B 1 37 ? 9.239 75.797 13.481 1.00 37.42 37 VAL B CA 1
ATOM 3578 C C . VAL B 1 37 ? 9.536 75.158 12.112 1.00 38.47 37 VAL B C 1
ATOM 3579 O O . VAL B 1 37 ? 9.290 73.963 11.931 1.00 40.28 37 VAL B O 1
ATOM 3583 N N . PHE B 1 38 ? 10.064 75.940 11.166 1.00 37.44 38 PHE B N 1
ATOM 3584 C CA . PHE B 1 38 ? 10.360 75.480 9.791 1.00 37.60 38 PHE B CA 1
ATOM 3585 C C . PHE B 1 38 ? 11.411 74.374 9.799 1.00 37.85 38 PHE B C 1
ATOM 3586 O O . PHE B 1 38 ? 12.334 74.420 10.583 1.00 35.75 38 PHE B O 1
ATOM 3594 N N . ILE B 1 39 ? 11.241 73.349 8.966 1.00 43.03 39 ILE B N 1
ATOM 3595 C CA . ILE B 1 39 ? 12.275 72.306 8.802 1.00 45.76 39 ILE B CA 1
ATOM 3596 C C . ILE B 1 39 ? 13.039 72.697 7.545 1.00 44.76 39 ILE B C 1
ATOM 3597 O O . ILE B 1 39 ? 12.449 72.760 6.459 1.00 41.05 39 ILE B O 1
ATOM 3602 N N . TYR B 1 40 ? 14.328 73.004 7.704 1.00 43.17 40 TYR B N 1
ATOM 3603 C CA . TYR B 1 40 ? 15.120 73.540 6.587 1.00 43.47 40 TYR B CA 1
ATOM 3604 C C . TYR B 1 40 ? 15.545 72.398 5.651 1.00 41.52 40 TYR B C 1
ATOM 3605 O O . TYR B 1 40 ? 15.995 71.345 6.132 1.00 39.21 40 TYR B O 1
ATOM 3614 N N . PRO B 1 41 ? 15.395 72.595 4.321 1.00 43.94 41 PRO B N 1
ATOM 3615 C CA . PRO B 1 41 ? 16.016 71.690 3.340 1.00 45.38 41 PRO B CA 1
ATOM 3616 C C . PRO B 1 41 ? 17.458 71.339 3.699 1.00 48.72 41 PRO B C 1
ATOM 3617 O O . PRO B 1 41 ? 18.166 72.175 4.277 1.00 45.85 41 PRO B O 1
ATOM 3621 N N . ASP B 1 42 ? 17.890 70.128 3.345 1.00 53.39 42 ASP B N 1
ATOM 3622 C CA . ASP B 1 42 ? 19.244 69.654 3.657 1.00 56.40 42 ASP B CA 1
ATOM 3623 C C . ASP B 1 42 ? 20.321 70.111 2.632 1.00 58.17 42 ASP B C 1
ATOM 3624 O O . ASP B 1 42 ? 21.080 69.290 2.134 1.00 59.83 42 ASP B O 1
ATOM 3629 N N . ARG B 1 43 ? 20.379 71.417 2.344 1.00 58.62 43 ARG B N 1
ATOM 3630 C CA . ARG B 1 43 ? 21.386 72.025 1.464 1.00 61.98 43 ARG B CA 1
ATOM 3631 C C . ARG B 1 43 ? 22.234 73.056 2.230 1.00 62.60 43 ARG B C 1
ATOM 3632 O O . ARG B 1 43 ? 21.689 74.025 2.764 1.00 61.28 43 ARG B O 1
ATOM 3640 N N . ASP B 1 44 ? 23.555 72.842 2.268 1.00 58.98 44 ASP B N 1
ATOM 3641 C CA . ASP B 1 44 ? 24.513 73.762 2.896 1.00 58.50 44 ASP B CA 1
ATOM 3642 C C . ASP B 1 44 ? 25.291 74.596 1.870 1.00 54.89 44 ASP B C 1
ATOM 3643 O O . ASP B 1 44 ? 25.956 74.042 1.006 1.00 57.60 44 ASP B O 1
ATOM 3648 N N . PHE B 1 45 ? 25.203 75.922 1.988 1.00 51.63 45 PHE B N 1
ATOM 3649 C CA . PHE B 1 45 ? 25.907 76.887 1.138 1.00 50.74 45 PHE B CA 1
ATOM 3650 C C . PHE B 1 45 ? 27.032 77.570 1.947 1.00 51.23 45 PHE B C 1
ATOM 3651 O O . PHE B 1 45 ? 26.818 78.549 2.675 1.00 44.92 45 PHE B O 1
ATOM 3659 N N . LYS B 1 46 ? 28.233 77.022 1.824 1.00 49.94 46 LYS B N 1
ATOM 3660 C CA . LYS B 1 46 ? 29.386 77.479 2.588 1.00 51.06 46 LYS B CA 1
ATOM 3661 C C . LYS B 1 46 ? 29.821 78.841 2.011 1.00 49.23 46 LYS B C 1
ATOM 3662 O O . LYS B 1 46 ? 29.911 78.983 0.790 1.00 52.11 46 LYS B O 1
ATOM 3668 N N . ILE B 1 47 ? 30.029 79.850 2.869 1.00 45.84 47 ILE B N 1
ATOM 3669 C CA . ILE B 1 47 ? 30.402 81.208 2.386 1.00 43.66 47 ILE B CA 1
ATOM 3670 C C . ILE B 1 47 ? 31.770 81.228 1.671 1.00 42.86 47 ILE B C 1
ATOM 3671 O O . ILE B 1 47 ? 31.959 82.012 0.737 1.00 40.37 47 ILE B O 1
ATOM 3676 N N . THR B 1 48 ? 32.690 80.360 2.096 1.00 44.53 48 THR B N 1
ATOM 3677 C CA . THR B 1 48 ? 33.991 80.213 1.445 1.00 48.60 48 THR B CA 1
ATOM 3678 C C . THR B 1 48 ? 33.851 79.971 -0.072 1.00 53.03 48 THR B C 1
ATOM 3679 O O . THR B 1 48 ? 34.616 80.535 -0.850 1.00 55.57 48 THR B O 1
ATOM 3683 N N . ASP B 1 49 ? 32.830 79.217 -0.490 1.00 53.96 49 ASP B N 1
ATOM 3684 C CA . ASP B 1 49 ? 32.609 78.922 -1.918 1.00 52.38 49 ASP B CA 1
ATOM 3685 C C . ASP B 1 49 ? 32.007 80.074 -2.716 1.00 52.51 49 ASP B C 1
ATOM 3686 O O . ASP B 1 49 ? 31.776 79.923 -3.910 1.00 54.82 49 ASP B O 1
ATOM 3691 N N . PHE B 1 50 ? 31.738 81.213 -2.076 1.00 50.53 50 PHE B N 1
ATOM 3692 C CA . PHE B 1 50 ? 31.316 82.439 -2.774 1.00 48.74 50 PHE B CA 1
ATOM 3693 C C . PHE B 1 50 ? 32.336 83.575 -2.570 1.00 46.84 50 PHE B C 1
ATOM 3694 O O . PHE B 1 50 ? 32.024 84.752 -2.789 1.00 45.28 50 PHE B O 1
ATOM 3702 N N . GLY B 1 51 ? 33.556 83.200 -2.171 1.00 48.11 51 GLY B N 1
ATOM 3703 C CA . GLY B 1 51 ? 34.711 84.102 -2.159 1.00 52.51 51 GLY B CA 1
ATOM 3704 C C . GLY B 1 51 ? 35.019 84.754 -0.822 1.00 54.15 51 GLY B C 1
ATOM 3705 O O . GLY B 1 51 ? 35.465 85.904 -0.793 1.00 54.93 51 GLY B O 1
ATOM 3706 N N . ALA B 1 52 ? 34.810 84.016 0.275 1.00 50.61 52 ALA B N 1
ATOM 3707 C CA . ALA B 1 52 ? 35.003 84.542 1.629 1.00 47.53 52 ALA B CA 1
ATOM 3708 C C . ALA B 1 52 ? 36.381 84.172 2.153 1.00 43.96 52 ALA B C 1
ATOM 3709 O O . ALA B 1 52 ? 36.880 83.076 1.880 1.00 44.78 52 ALA B O 1
ATOM 3711 N N . VAL B 1 53 ? 36.976 85.077 2.932 1.00 38.15 53 VAL B N 1
ATOM 3712 C CA . VAL B 1 53 ? 38.312 84.880 3.506 1.00 36.84 53 VAL B CA 1
ATOM 3713 C C . VAL B 1 53 ? 38.337 85.345 4.977 1.00 35.46 53 VAL B C 1
ATOM 3714 O O . VAL B 1 53 ? 37.884 86.451 5.274 1.00 33.71 53 VAL B O 1
ATOM 3718 N N . PRO B 1 54 ? 38.867 84.509 5.891 1.00 34.41 54 PRO B N 1
ATOM 3719 C CA . PRO B 1 54 ? 38.933 84.866 7.318 1.00 35.74 54 PRO B CA 1
ATOM 3720 C C . PRO B 1 54 ? 40.163 85.692 7.684 1.00 36.76 54 PRO B C 1
ATOM 3721 O O . PRO B 1 54 ? 40.988 85.960 6.821 1.00 41.34 54 PRO B O 1
ATOM 3725 N N . GLY B 1 55 ? 40.270 86.089 8.951 1.00 34.64 55 GLY B N 1
ATOM 3726 C CA . GLY B 1 55 ? 41.394 86.891 9.448 1.00 33.48 55 GLY B CA 1
ATOM 3727 C C . GLY B 1 55 ? 41.071 88.336 9.816 1.00 33.41 55 GLY B C 1
ATOM 3728 O O . GLY B 1 55 ? 41.824 88.960 10.558 1.00 34.50 55 GLY B O 1
ATOM 3729 N N . GLY B 1 56 ? 39.968 88.884 9.321 1.00 34.39 56 GLY B N 1
ATOM 3730 C CA . GLY B 1 56 ? 39.575 90.258 9.673 1.00 36.68 56 GLY B CA 1
ATOM 3731 C C . GLY B 1 56 ? 40.119 91.389 8.808 1.00 38.20 56 GLY B C 1
ATOM 3732 O O . GLY B 1 56 ? 39.825 92.555 9.078 1.00 38.33 56 GLY B O 1
ATOM 3733 N N . GLU B 1 57 ? 40.891 91.055 7.771 1.00 41.73 57 GLU B N 1
ATOM 3734 C CA . GLU B 1 57 ? 41.398 92.035 6.794 1.00 44.98 57 GLU B CA 1
ATOM 3735 C C . GLU B 1 57 ? 40.476 92.123 5.573 1.00 40.88 57 GLU B C 1
ATOM 3736 O O . GLU B 1 57 ? 40.053 93.209 5.192 1.00 40.81 57 GLU B O 1
ATOM 3742 N N . VAL B 1 58 ? 40.182 90.972 4.975 1.00 36.28 58 VAL B N 1
ATOM 3743 C CA . VAL B 1 58 ? 39.329 90.878 3.791 1.00 36.51 58 VAL B CA 1
ATOM 3744 C C . VAL B 1 58 ? 37.855 91.066 4.185 1.00 37.45 58 VAL B C 1
ATOM 3745 O O . VAL B 1 58 ? 37.380 90.444 5.132 1.00 34.47 58 VAL B O 1
ATOM 3749 N N . ASP B 1 59 ? 37.149 91.920 3.448 1.00 38.97 59 ASP B N 1
ATOM 3750 C CA . ASP B 1 59 ? 35.727 92.164 3.656 1.00 44.44 59 ASP B CA 1
ATOM 3751 C C . ASP B 1 59 ? 34.944 91.005 3.064 1.00 44.56 59 ASP B C 1
ATOM 3752 O O . ASP B 1 59 ? 35.319 90.489 2.020 1.00 45.47 59 ASP B O 1
ATOM 3757 N N . ASN B 1 60 ? 33.862 90.595 3.726 1.00 43.32 60 ASN B N 1
ATOM 3758 C CA . ASN B 1 60 ? 33.095 89.399 3.304 1.00 40.98 60 ASN B CA 1
ATOM 3759 C C . ASN B 1 60 ? 31.625 89.688 3.008 1.00 38.50 60 ASN B C 1
ATOM 3760 O O . ASN B 1 60 ? 30.843 88.755 2.844 1.00 36.96 60 ASN B O 1
ATOM 3765 N N . THR B 1 61 ? 31.259 90.966 2.903 1.00 37.58 61 THR B N 1
ATOM 3766 C CA . THR B 1 61 ? 29.867 91.374 2.725 1.00 38.73 61 THR B CA 1
ATOM 3767 C C . THR B 1 61 ? 29.240 90.729 1.488 1.00 42.23 61 THR B C 1
ATOM 3768 O O . THR B 1 61 ? 28.250 90.011 1.602 1.00 38.79 61 THR B O 1
ATOM 3772 N N . LYS B 1 62 ? 29.878 90.930 0.332 1.00 43.88 62 LYS B N 1
ATOM 3773 C CA . LYS B 1 62 ? 29.305 90.562 -0.969 1.00 43.59 62 LYS B CA 1
ATOM 3774 C C . LYS B 1 62 ? 29.234 89.047 -1.160 1.00 40.20 62 LYS B C 1
ATOM 3775 O O . LYS B 1 62 ? 28.364 88.553 -1.884 1.00 42.03 62 LYS B O 1
ATOM 3781 N N . ALA B 1 63 ? 30.142 88.326 -0.504 1.00 39.23 63 ALA B N 1
ATOM 3782 C CA . ALA B 1 63 ? 30.154 86.861 -0.477 1.00 40.00 63 ALA B CA 1
ATOM 3783 C C . ALA B 1 63 ? 29.041 86.246 0.376 1.00 45.22 63 ALA B C 1
ATOM 3784 O O . ALA B 1 63 ? 28.475 85.202 -0.001 1.00 43.25 63 ALA B O 1
ATOM 3786 N N . ILE B 1 64 ? 28.767 86.846 1.546 1.00 44.31 64 ILE B N 1
ATOM 3787 C CA . ILE B 1 64 ? 27.624 86.423 2.385 1.00 41.41 64 ILE B CA 1
ATOM 3788 C C . ILE B 1 64 ? 26.314 86.674 1.606 1.00 38.33 64 ILE B C 1
ATOM 3789 O O . ILE B 1 64 ? 25.470 85.788 1.531 1.00 39.12 64 ILE B O 1
ATOM 3794 N N . ALA B 1 65 ? 26.196 87.845 0.986 1.00 37.05 65 ALA B N 1
ATOM 3795 C CA . ALA B 1 65 ? 25.029 88.216 0.168 1.00 38.29 65 ALA B CA 1
ATOM 3796 C C . ALA B 1 65 ? 24.810 87.352 -1.088 1.00 44.13 65 ALA B C 1
ATOM 3797 O O . ALA B 1 65 ? 23.667 87.228 -1.551 1.00 40.06 65 ALA B O 1
ATOM 3799 N N . ALA B 1 66 ? 25.892 86.779 -1.634 1.00 46.71 66 ALA B N 1
ATOM 3800 C CA . ALA B 1 66 ? 25.796 85.851 -2.771 1.00 47.84 66 ALA B CA 1
ATOM 3801 C C . ALA B 1 66 ? 25.335 84.453 -2.332 1.00 47.61 66 ALA B C 1
ATOM 3802 O O . ALA B 1 66 ? 24.508 83.841 -3.001 1.00 49.16 66 ALA B O 1
ATOM 3804 N N . ALA B 1 67 ? 25.885 83.955 -1.223 1.00 46.02 67 ALA B N 1
ATOM 3805 C CA . ALA B 1 67 ? 25.481 82.667 -0.644 1.00 44.01 67 ALA B CA 1
ATOM 3806 C C . ALA B 1 67 ? 24.027 82.634 -0.168 1.00 42.90 67 ALA B C 1
ATOM 3807 O O . ALA B 1 67 ? 23.393 81.575 -0.206 1.00 42.68 67 ALA B O 1
ATOM 3809 N N . ILE B 1 68 ? 23.530 83.776 0.300 1.00 39.35 68 ILE B N 1
ATOM 3810 C CA . ILE B 1 68 ? 22.117 83.951 0.620 1.00 40.22 68 ILE B CA 1
ATOM 3811 C C . ILE B 1 68 ? 21.258 83.954 -0.654 1.00 43.82 68 ILE B C 1
ATOM 3812 O O . ILE B 1 68 ? 20.186 83.353 -0.674 1.00 45.86 68 ILE B O 1
ATOM 3817 N N . ASP B 1 69 ? 21.705 84.661 -1.691 1.00 48.64 69 ASP B N 1
ATOM 3818 C CA . ASP B 1 69 ? 21.027 84.657 -3.010 1.00 51.17 69 ASP B CA 1
ATOM 3819 C C . ASP B 1 69 ? 20.839 83.244 -3.540 1.00 50.50 69 ASP B C 1
ATOM 3820 O O . ASP B 1 69 ? 19.748 82.872 -3.965 1.00 52.04 69 ASP B O 1
ATOM 3825 N N . ALA B 1 70 ? 21.915 82.466 -3.489 1.00 49.80 70 ALA B N 1
ATOM 3826 C CA . ALA B 1 70 ? 21.920 81.092 -3.983 1.00 51.35 70 ALA B CA 1
ATOM 3827 C C . ALA B 1 70 ? 20.912 80.233 -3.230 1.00 52.48 70 ALA B C 1
ATOM 3828 O O . ALA B 1 70 ? 20.016 79.636 -3.843 1.00 53.11 70 ALA B O 1
ATOM 3830 N N . CYS B 1 71 ? 21.061 80.213 -1.904 1.00 50.65 71 CYS B N 1
ATOM 3831 C CA . CYS B 1 71 ? 20.187 79.464 -0.989 1.00 49.77 71 CYS B CA 1
ATOM 3832 C C . CYS B 1 71 ? 18.713 79.748 -1.239 1.00 47.58 71 CYS B C 1
ATOM 3833 O O . CYS B 1 71 ? 17.929 78.820 -1.373 1.00 51.28 71 CYS B O 1
ATOM 3836 N N . ASN B 1 72 ? 18.357 81.027 -1.347 1.00 44.58 72 ASN B N 1
ATOM 3837 C CA . ASN B 1 72 ? 16.971 81.442 -1.585 1.00 45.39 72 ASN B CA 1
ATOM 3838 C C . ASN B 1 72 ? 16.436 80.984 -2.956 1.00 51.81 72 ASN B C 1
ATOM 3839 O O . ASN B 1 72 ? 15.325 80.469 -3.037 1.00 48.78 72 ASN B O 1
ATOM 3844 N N . LYS B 1 73 ? 17.229 81.176 -4.016 1.00 55.44 73 LYS B N 1
ATOM 3845 C CA . LYS B 1 73 ? 16.879 80.714 -5.378 1.00 55.89 73 LYS B CA 1
ATOM 3846 C C . LYS B 1 73 ? 16.609 79.217 -5.463 1.00 51.80 73 LYS B C 1
ATOM 3847 O O . LYS B 1 73 ? 15.679 78.796 -6.145 1.00 54.30 73 LYS B O 1
ATOM 3853 N N . ALA B 1 74 ? 17.421 78.433 -4.760 1.00 48.79 74 ALA B N 1
ATOM 3854 C CA . ALA B 1 74 ? 17.252 76.987 -4.670 1.00 48.30 74 ALA B CA 1
ATOM 3855 C C . ALA B 1 74 ? 16.121 76.507 -3.736 1.00 50.95 74 ALA B C 1
ATOM 3856 O O . ALA B 1 74 ? 15.946 75.293 -3.580 1.00 53.00 74 ALA B O 1
ATOM 3858 N N . GLY B 1 75 ? 15.386 77.423 -3.091 1.00 51.72 75 GLY B N 1
ATOM 3859 C CA . GLY B 1 75 ? 14.292 77.067 -2.162 1.00 50.03 75 GLY B CA 1
ATOM 3860 C C . GLY B 1 75 ? 14.654 76.896 -0.689 1.00 49.38 75 GLY B C 1
ATOM 3861 O O . GLY B 1 75 ? 13.902 76.269 0.049 1.00 47.31 75 GLY B O 1
ATOM 3862 N N . GLY B 1 76 ? 15.808 77.432 -0.268 1.00 46.78 76 GLY B N 1
ATOM 3863 C CA . GLY B 1 76 ? 16.216 77.476 1.134 1.00 42.44 76 GLY B CA 1
ATOM 3864 C C . GLY B 1 76 ? 17.204 76.434 1.621 1.00 42.88 76 GLY B C 1
ATOM 3865 O O . GLY B 1 76 ? 17.438 75.410 0.981 1.00 44.38 76 GLY B O 1
ATOM 3866 N N . GLY B 1 77 ? 17.778 76.706 2.788 1.00 41.53 77 GLY B N 1
ATOM 3867 C CA . GLY B 1 77 ? 18.775 75.834 3.410 1.00 41.20 77 GLY B CA 1
ATOM 3868 C C . GLY B 1 77 ? 19.651 76.622 4.368 1.00 44.03 77 GLY B C 1
ATOM 3869 O O . GLY B 1 77 ? 19.245 77.695 4.834 1.00 43.72 77 GLY B O 1
ATOM 3870 N N . ARG B 1 78 ? 20.851 76.100 4.633 1.00 43.41 78 ARG B N 1
ATOM 3871 C CA . ARG B 1 78 ? 21.834 76.736 5.517 1.00 45.72 78 ARG B CA 1
ATOM 3872 C C . ARG B 1 78 ? 22.939 77.508 4.780 1.00 47.73 78 ARG B C 1
ATOM 3873 O O . ARG B 1 78 ? 23.597 76.952 3.897 1.00 44.37 78 ARG B O 1
ATOM 3881 N N . VAL B 1 79 ? 23.149 78.771 5.165 1.00 43.76 79 VAL B N 1
ATOM 3882 C CA . VAL B 1 79 ? 24.340 79.537 4.795 1.00 41.58 79 VAL B CA 1
ATOM 3883 C C . VAL B 1 79 ? 25.354 79.361 5.928 1.00 40.53 79 VAL B C 1
ATOM 3884 O O . VAL B 1 79 ? 25.166 79.884 7.023 1.00 44.71 79 VAL B O 1
ATOM 3888 N N . VAL B 1 80 ? 26.414 78.610 5.667 1.00 37.26 80 VAL B N 1
ATOM 3889 C CA . VAL B 1 80 ? 27.348 78.189 6.699 1.00 38.42 80 VAL B CA 1
ATOM 3890 C C . VAL B 1 80 ? 28.542 79.156 6.773 1.00 40.35 80 VAL B C 1
ATOM 3891 O O . VAL B 1 80 ? 29.171 79.467 5.749 1.00 37.39 80 VAL B O 1
ATOM 3895 N N . VAL B 1 81 ? 28.813 79.629 7.991 1.00 38.80 81 VAL B N 1
ATOM 3896 C CA . VAL B 1 81 ? 29.961 80.454 8.312 1.00 38.04 81 VAL B CA 1
ATOM 3897 C C . VAL B 1 81 ? 30.886 79.537 9.099 1.00 38.82 81 VAL B C 1
ATOM 3898 O O . VAL B 1 81 ? 30.607 79.238 10.257 1.00 37.47 81 VAL B O 1
ATOM 3902 N N . PRO B 1 82 ? 32.003 79.087 8.485 1.00 38.66 82 PRO B N 1
ATOM 3903 C CA . PRO B 1 82 ? 32.909 78.214 9.234 1.00 37.08 82 PRO B CA 1
ATOM 3904 C C . PRO B 1 82 ? 33.682 78.948 10.325 1.00 36.25 82 PRO B C 1
ATOM 3905 O O . PRO B 1 82 ? 33.577 80.179 10.437 1.00 35.57 82 PRO B O 1
ATOM 3909 N N . ALA B 1 83 ? 34.436 78.184 11.117 1.00 34.54 83 ALA B N 1
ATOM 3910 C CA . ALA B 1 83 ? 35.364 78.727 12.118 1.00 35.42 83 ALA B CA 1
ATOM 3911 C C . ALA B 1 83 ? 36.328 79.768 11.520 1.00 36.98 83 ALA B C 1
ATOM 3912 O O . ALA B 1 83 ? 36.803 79.604 10.401 1.00 36.14 83 ALA B O 1
ATOM 3914 N N . GLY B 1 84 ? 36.606 80.824 12.282 1.00 36.10 84 GLY B N 1
ATOM 3915 C CA . GLY B 1 84 ? 37.414 81.968 11.826 1.00 35.47 84 GLY B CA 1
ATOM 3916 C C . GLY B 1 84 ? 36.769 83.303 12.162 1.00 35.52 84 GLY B C 1
ATOM 3917 O O . GLY B 1 84 ? 35.605 83.360 12.562 1.00 34.10 84 GLY B O 1
ATOM 3918 N N . ILE B 1 85 ? 37.536 84.377 12.001 1.00 34.25 85 ILE B N 1
ATOM 3919 C CA . ILE B 1 85 ? 37.023 85.738 12.144 1.00 34.31 85 ILE B CA 1
ATOM 3920 C C . ILE B 1 85 ? 36.766 86.275 10.744 1.00 33.80 85 ILE B C 1
ATOM 3921 O O . ILE B 1 85 ? 37.673 86.244 9.906 1.00 32.05 85 ILE B O 1
ATOM 3926 N N . TRP B 1 86 ? 35.554 86.790 10.519 1.00 30.15 86 TRP B N 1
ATOM 3927 C CA . TRP B 1 86 ? 35.052 87.171 9.206 1.00 31.93 86 TRP B CA 1
ATOM 3928 C C . TRP B 1 86 ? 34.567 88.615 9.219 1.00 31.63 86 TRP B C 1
ATOM 3929 O O . TRP B 1 86 ? 33.464 88.894 9.709 1.00 32.34 86 TRP B O 1
ATOM 3940 N N . LEU B 1 87 ? 35.376 89.532 8.683 1.00 30.83 87 LEU B N 1
ATOM 3941 C CA . LEU B 1 87 ? 35.014 90.954 8.644 1.00 30.72 87 LEU B CA 1
ATOM 3942 C C . LEU B 1 87 ? 33.863 91.148 7.657 1.00 29.94 87 LEU B C 1
ATOM 3943 O O . LEU B 1 87 ? 33.849 90.516 6.609 1.00 32.63 87 LEU B O 1
ATOM 3948 N N . THR B 1 88 ? 32.909 92.018 7.980 1.00 29.38 88 THR B N 1
ATOM 3949 C CA . THR B 1 88 ? 31.696 92.213 7.152 1.00 28.05 88 THR B CA 1
ATOM 3950 C C . THR B 1 88 ? 30.926 93.501 7.485 1.00 28.23 88 THR B C 1
ATOM 3951 O O . THR B 1 88 ? 30.975 94.001 8.612 1.00 28.53 88 THR B O 1
ATOM 3955 N N . GLY B 1 89 ? 30.218 94.032 6.495 1.00 27.88 89 GLY B N 1
ATOM 3956 C CA . GLY B 1 89 ? 29.142 95.002 6.709 1.00 27.41 89 GLY B CA 1
ATOM 3957 C C . GLY B 1 89 ? 27.799 94.284 6.944 1.00 26.58 89 GLY B C 1
ATOM 3958 O O . GLY B 1 89 ? 27.786 93.115 7.361 1.00 24.24 89 GLY B O 1
ATOM 3959 N N . PRO B 1 90 ? 26.664 94.967 6.675 1.00 26.86 90 PRO B N 1
ATOM 3960 C CA . PRO B 1 90 ? 25.362 94.384 7.030 1.00 28.57 90 PRO B CA 1
ATOM 3961 C C . PRO B 1 90 ? 24.991 93.135 6.235 1.00 31.31 90 PRO B C 1
ATOM 3962 O O . PRO B 1 90 ? 25.471 92.940 5.103 1.00 30.53 90 PRO B O 1
ATOM 3966 N N . VAL B 1 91 ? 24.171 92.290 6.863 1.00 30.56 91 VAL B N 1
ATOM 3967 C CA . VAL B 1 91 ? 23.662 91.051 6.281 1.00 30.53 91 VAL B CA 1
ATOM 3968 C C . VAL B 1 91 ? 22.168 91.215 6.085 1.00 31.75 91 VAL B C 1
ATOM 3969 O O . VAL B 1 91 ? 21.447 91.420 7.066 1.00 31.54 91 VAL B O 1
ATOM 3973 N N . HIS B 1 92 ? 21.707 91.158 4.833 1.00 31.58 92 HIS B N 1
ATOM 3974 C CA . HIS B 1 92 ? 20.275 91.321 4.497 1.00 31.91 92 HIS B CA 1
ATOM 3975 C C . HIS B 1 92 ? 19.640 89.956 4.160 1.00 33.31 92 HIS B C 1
ATOM 3976 O O . HIS B 1 92 ? 20.045 89.289 3.190 1.00 32.14 92 HIS B O 1
ATOM 3983 N N . PHE B 1 93 ? 18.656 89.537 4.965 1.00 30.01 93 PHE B N 1
ATOM 3984 C CA . PHE B 1 93 ? 18.016 88.239 4.780 1.00 30.71 93 PHE B CA 1
ATOM 3985 C C . PHE B 1 93 ? 17.039 88.204 3.582 1.00 31.93 93 PHE B C 1
ATOM 3986 O O . PHE B 1 93 ? 16.515 89.241 3.119 1.00 30.90 93 PHE B O 1
ATOM 3994 N N . LYS B 1 94 ? 16.821 86.979 3.101 1.00 34.09 94 LYS B N 1
ATOM 3995 C CA . LYS B 1 94 ? 15.699 86.614 2.229 1.00 34.78 94 LYS B CA 1
ATOM 3996 C C . LYS B 1 94 ? 14.996 85.402 2.864 1.00 33.70 94 LYS B C 1
ATOM 3997 O O . LYS B 1 94 ? 15.575 84.726 3.716 1.00 33.43 94 LYS B O 1
ATOM 4003 N N . SER B 1 95 ? 13.776 85.099 2.423 1.00 35.38 95 SER B N 1
ATOM 4004 C CA . SER B 1 95 ? 13.001 83.960 2.980 1.00 34.70 95 SER B CA 1
ATOM 4005 C C . SER B 1 95 ? 13.735 82.616 2.874 1.00 36.06 95 SER B C 1
ATOM 4006 O O . SER B 1 95 ? 14.472 82.381 1.918 1.00 39.57 95 SER B O 1
ATOM 4009 N N . ASN B 1 96 ? 13.558 81.774 3.892 1.00 35.54 96 ASN B N 1
ATOM 4010 C CA . ASN B 1 96 ? 14.006 80.375 3.934 1.00 36.99 96 ASN B CA 1
ATOM 4011 C C . ASN B 1 96 ? 15.523 80.163 4.160 1.00 38.32 96 ASN B C 1
ATOM 4012 O O . ASN B 1 96 ? 16.067 79.090 3.850 1.00 37.09 96 ASN B O 1
ATOM 4017 N N . ILE B 1 97 ? 16.173 81.146 4.781 1.00 38.21 97 ILE B N 1
ATOM 4018 C CA . ILE B 1 97 ? 17.607 81.091 5.092 1.00 39.52 97 ILE B CA 1
ATOM 4019 C C . ILE B 1 97 ? 17.833 80.783 6.563 1.00 38.87 97 ILE B C 1
ATOM 4020 O O . ILE B 1 97 ? 17.199 81.379 7.424 1.00 40.59 97 ILE B O 1
ATOM 4025 N N . ASN B 1 98 ? 18.755 79.877 6.844 1.00 37.75 98 ASN B N 1
ATOM 4026 C CA . ASN B 1 98 ? 19.249 79.643 8.189 1.00 38.32 98 ASN B CA 1
ATOM 4027 C C . ASN B 1 98 ? 20.759 79.985 8.248 1.00 39.84 98 ASN B C 1
ATOM 4028 O O . ASN B 1 98 ? 21.601 79.188 7.836 1.00 39.63 98 ASN B O 1
ATOM 4033 N N . LEU B 1 99 ? 21.095 81.165 8.767 1.00 37.65 99 LEU B N 1
ATOM 4034 C CA . LEU B 1 99 ? 22.500 81.566 8.934 1.00 36.86 99 LEU B CA 1
ATOM 4035 C C . LEU B 1 99 ? 23.167 80.797 10.075 1.00 37.42 99 LEU B C 1
ATOM 4036 O O . LEU B 1 99 ? 22.851 81.061 11.245 1.00 37.20 99 LEU B O 1
ATOM 4041 N N . CYS B 1 100 ? 24.065 79.847 9.758 1.00 37.02 100 CYS B N 1
ATOM 4042 C CA . CYS B 1 100 ? 24.733 79.008 10.784 1.00 39.65 100 CYS B CA 1
ATOM 4043 C C . CYS B 1 100 ? 26.112 79.505 11.131 1.00 41.85 100 CYS B C 1
ATOM 4044 O O . CYS B 1 100 ? 27.017 79.484 10.293 1.00 44.28 100 CYS B O 1
ATOM 4047 N N . LEU B 1 101 ? 26.268 79.912 12.383 1.00 40.23 101 LEU B N 1
ATOM 4048 C CA . LEU B 1 101 ? 27.525 80.335 12.928 1.00 40.56 101 LEU B CA 1
ATOM 4049 C C . LEU B 1 101 ? 28.124 79.139 13.639 1.00 41.34 101 LEU B C 1
ATOM 4050 O O . LEU B 1 101 ? 27.778 78.852 14.790 1.00 39.03 101 LEU B O 1
ATOM 4055 N N . GLU B 1 102 ? 29.034 78.451 12.947 1.00 41.40 102 GLU B N 1
ATOM 4056 C CA . GLU B 1 102 ? 29.704 77.277 13.493 1.00 41.89 102 GLU B CA 1
ATOM 4057 C C . GLU B 1 102 ? 30.573 77.649 14.677 1.00 40.37 102 GLU B C 1
ATOM 4058 O O . GLU B 1 102 ? 30.842 78.820 14.911 1.00 40.75 102 GLU B O 1
ATOM 4064 N N . GLU B 1 103 ? 30.970 76.650 15.452 1.00 42.29 103 GLU B N 1
ATOM 4065 C CA . GLU B 1 103 ? 31.727 76.894 16.668 1.00 45.29 103 GLU B CA 1
ATOM 4066 C C . GLU B 1 103 ? 33.083 77.559 16.327 1.00 43.73 103 GLU B C 1
ATOM 4067 O O . GLU B 1 103 ? 33.754 77.165 15.368 1.00 41.15 103 GLU B O 1
ATOM 4073 N N . ASP B 1 104 ? 33.435 78.591 17.093 1.00 41.06 104 ASP B N 1
ATOM 4074 C CA . ASP B 1 104 ? 34.586 79.489 16.820 1.00 41.39 104 ASP B CA 1
ATOM 4075 C C . ASP B 1 104 ? 34.486 80.321 15.533 1.00 36.33 104 ASP B C 1
ATOM 4076 O O . ASP B 1 104 ? 35.480 80.859 15.071 1.00 38.25 104 ASP B O 1
ATOM 4081 N N . ALA B 1 105 ? 33.305 80.443 14.958 1.00 33.67 105 ALA B N 1
ATOM 4082 C CA . ALA B 1 105 ? 33.056 81.485 13.977 1.00 34.45 105 ALA B CA 1
ATOM 4083 C C . ALA B 1 105 ? 32.717 82.806 14.704 1.00 33.63 105 ALA B C 1
ATOM 4084 O O . ALA B 1 105 ? 32.063 82.809 15.758 1.00 33.45 105 ALA B O 1
ATOM 4086 N N . VAL B 1 106 ? 33.193 83.911 14.138 1.00 32.35 106 VAL B N 1
ATOM 4087 C CA . VAL B 1 106 ? 32.932 85.260 14.637 1.00 31.44 106 VAL B CA 1
ATOM 4088 C C . VAL B 1 106 ? 32.613 86.129 13.417 1.00 33.50 106 VAL B C 1
ATOM 4089 O O . VAL B 1 106 ? 33.385 86.143 12.435 1.00 32.27 106 VAL B O 1
ATOM 4093 N N . LEU B 1 107 ? 31.463 86.807 13.448 1.00 32.79 107 LEU B N 1
ATOM 4094 C CA . LEU B 1 107 ? 31.179 87.892 12.503 1.00 32.33 107 LEU B CA 1
ATOM 4095 C C . LEU B 1 107 ? 31.595 89.207 13.157 1.00 33.36 107 LEU B C 1
ATOM 4096 O O . LEU B 1 107 ? 31.031 89.616 14.175 1.00 32.16 107 LEU B O 1
ATOM 4101 N N . SER B 1 108 ? 32.610 89.836 12.567 1.00 32.80 108 SER B N 1
ATOM 4102 C CA . SER B 1 108 ? 33.145 91.105 13.010 1.00 30.97 108 SER B CA 1
ATOM 4103 C C . SER B 1 108 ? 32.589 92.179 12.074 1.00 30.48 108 SER B C 1
ATOM 4104 O O . SER B 1 108 ? 32.969 92.236 10.899 1.00 28.29 108 SER B O 1
ATOM 4107 N N . PHE B 1 109 ? 31.674 93.004 12.594 1.00 27.60 109 PHE B N 1
ATOM 4108 C CA . PHE B 1 109 ? 30.963 94.014 11.802 1.00 27.38 109 PHE B CA 1
ATOM 4109 C C . PHE B 1 109 ? 31.732 95.327 11.835 1.00 27.71 109 PHE B C 1
ATOM 4110 O O . PHE B 1 109 ? 32.193 95.742 12.908 1.00 25.35 109 PHE B O 1
ATOM 4118 N N . THR B 1 110 ? 31.872 95.974 10.668 1.00 27.03 110 THR B N 1
ATOM 4119 C CA . THR B 1 110 ? 32.623 97.251 10.582 1.00 27.84 110 THR B CA 1
ATOM 4120 C C . THR B 1 110 ? 31.856 98.318 11.313 1.00 28.54 110 THR B C 1
ATOM 4121 O O . THR B 1 110 ? 30.643 98.205 11.459 1.00 26.35 110 THR B O 1
ATOM 4125 N N . ASP B 1 111 ? 32.577 99.352 11.746 1.00 29.93 111 ASP B N 1
ATOM 4126 C CA . ASP B 1 111 ? 31.981 100.557 12.327 1.00 31.36 111 ASP B CA 1
ATOM 4127 C C . ASP B 1 111 ? 32.064 101.772 11.376 1.00 31.63 111 ASP B C 1
ATOM 4128 O O . ASP B 1 111 ? 32.010 102.911 11.838 1.00 30.15 111 ASP B O 1
ATOM 4133 N N . ASN B 1 112 ? 32.160 101.534 10.059 1.00 30.39 112 ASN B N 1
ATOM 4134 C CA . ASN B 1 112 ? 32.099 102.631 9.079 1.00 29.72 112 ASN B CA 1
ATOM 4135 C C . ASN B 1 112 ? 30.637 102.866 8.713 1.00 27.55 112 ASN B C 1
ATOM 4136 O O . ASN B 1 112 ? 30.041 102.008 8.082 1.00 27.47 112 ASN B O 1
ATOM 4141 N N . PRO B 1 113 ? 30.057 104.025 9.094 1.00 26.26 113 PRO B N 1
ATOM 4142 C CA . PRO B 1 113 ? 28.649 104.288 8.772 1.00 27.45 113 PRO B CA 1
ATOM 4143 C C . PRO B 1 113 ? 28.270 104.186 7.283 1.00 28.88 113 PRO B C 1
ATOM 4144 O O . PRO B 1 113 ? 27.126 103.824 6.988 1.00 30.72 113 PRO B O 1
ATOM 4148 N N . GLU B 1 114 ? 29.197 104.489 6.365 1.00 29.38 114 GLU B N 1
ATOM 4149 C CA . GLU B 1 114 ? 28.895 104.413 4.925 1.00 29.38 114 GLU B CA 1
ATOM 4150 C C . GLU B 1 114 ? 28.619 102.971 4.458 1.00 26.81 114 GLU B C 1
ATOM 4151 O O . GLU B 1 114 ? 27.848 102.793 3.539 1.00 27.04 114 GLU B O 1
ATOM 4157 N N . ASP B 1 115 ? 29.206 101.961 5.111 1.00 27.06 115 ASP B N 1
ATOM 4158 C CA . ASP B 1 115 ? 28.895 100.535 4.839 1.00 27.63 115 ASP B CA 1
ATOM 4159 C C . ASP B 1 115 ? 27.417 100.133 5.110 1.00 27.78 115 ASP B C 1
ATOM 4160 O O . ASP B 1 115 ? 26.977 99.093 4.628 1.00 27.66 115 ASP B O 1
ATOM 4165 N N . TYR B 1 116 ? 26.690 100.941 5.887 1.00 26.38 116 TYR B N 1
ATOM 4166 C CA . TYR B 1 116 ? 25.291 100.688 6.285 1.00 27.15 116 TYR B CA 1
ATOM 4167 C C . TYR B 1 116 ? 24.301 101.581 5.524 1.00 28.53 116 TYR B C 1
ATOM 4168 O O . TYR B 1 116 ? 23.134 101.705 5.922 1.00 28.87 116 TYR B O 1
ATOM 4177 N N . LEU B 1 117 ? 24.765 102.180 4.415 1.00 30.23 117 LEU B N 1
ATOM 4178 C CA . LEU B 1 117 ? 23.899 102.886 3.466 1.00 29.74 117 LEU B CA 1
ATOM 4179 C C . LEU B 1 117 ? 23.789 102.004 2.208 1.00 28.97 117 LEU B C 1
ATOM 4180 O O . LEU B 1 117 ? 24.671 101.193 1.940 1.00 27.68 117 LEU B O 1
ATOM 4185 N N . PRO B 1 118 ? 22.723 102.117 1.430 1.00 29.22 118 PRO B N 1
ATOM 4186 C CA . PRO B 1 118 ? 21.620 103.049 1.601 1.00 30.33 118 PRO B CA 1
ATOM 4187 C C . PRO B 1 118 ? 20.672 102.698 2.771 1.00 30.56 118 PRO B C 1
ATOM 4188 O O . PRO B 1 118 ? 20.652 101.565 3.237 1.00 27.82 118 PRO B O 1
ATOM 4192 N N . ALA B 1 119 ? 19.908 103.696 3.197 1.00 30.95 119 ALA B N 1
ATOM 4193 C CA . ALA B 1 119 ? 18.948 103.572 4.276 1.00 34.09 119 ALA B CA 1
ATOM 4194 C C . ALA B 1 119 ? 17.911 102.482 3.973 1.00 34.99 119 ALA B C 1
ATOM 4195 O O . ALA B 1 119 ? 17.713 102.122 2.810 1.00 33.55 119 ALA B O 1
ATOM 4197 N N . VAL B 1 120 ? 17.292 101.940 5.026 1.00 32.26 120 VAL B N 1
ATOM 4198 C CA . VAL B 1 120 ? 16.238 100.923 4.885 1.00 29.67 120 VAL B CA 1
ATOM 4199 C C . VAL B 1 120 ? 15.080 101.241 5.829 1.00 29.57 120 VAL B C 1
ATOM 4200 O O . VAL B 1 120 ? 15.251 102.038 6.749 1.00 26.89 120 VAL B O 1
ATOM 4212 N N . THR B 1 122 ? 12.651 100.867 8.861 1.00 28.37 122 THR B N 1
ATOM 4213 C CA . THR B 1 122 ? 12.936 100.402 10.241 1.00 28.01 122 THR B CA 1
ATOM 4214 C C . THR B 1 122 ? 12.131 101.216 11.260 1.00 25.97 122 THR B C 1
ATOM 4215 O O . THR B 1 122 ? 11.208 101.940 10.901 1.00 24.83 122 THR B O 1
ATOM 4219 N N . SER B 1 123 ? 12.460 101.056 12.541 1.00 27.45 123 SER B N 1
ATOM 4220 C CA . SER B 1 123 ? 11.818 101.812 13.626 1.00 25.17 123 SER B CA 1
ATOM 4221 C C . SER B 1 123 ? 12.878 102.143 14.672 1.00 24.66 123 SER B C 1
ATOM 4222 O O . SER B 1 123 ? 13.679 101.285 15.031 1.00 23.72 123 SER B O 1
ATOM 4225 N N . TRP B 1 124 ? 12.894 103.398 15.126 1.00 24.11 124 TRP B N 1
ATOM 4226 C CA . TRP B 1 124 ? 13.961 103.911 15.980 1.00 23.76 124 TRP B CA 1
ATOM 4227 C C . TRP B 1 124 ? 13.318 104.610 17.180 1.00 23.43 124 TRP B C 1
ATOM 4228 O O . TRP B 1 124 ? 12.622 105.607 17.008 1.00 23.48 124 TRP B O 1
ATOM 4239 N N . GLU B 1 125 ? 13.553 104.066 18.377 1.00 23.33 125 GLU B N 1
ATOM 4240 C CA . GLU B 1 125 ? 12.892 104.493 19.627 1.00 24.79 125 GLU B CA 1
ATOM 4241 C C . GLU B 1 125 ? 11.367 104.654 19.515 1.00 23.23 125 GLU B C 1
ATOM 4242 O O . GLU B 1 125 ? 10.796 105.633 20.005 1.00 21.06 125 GLU B O 1
ATOM 4248 N N . GLY B 1 126 ? 10.728 103.670 18.866 1.00 22.47 126 GLY B N 1
ATOM 4249 C CA . GLY B 1 126 ? 9.262 103.634 18.736 1.00 23.03 126 GLY B CA 1
ATOM 4250 C C . GLY B 1 126 ? 8.667 104.523 17.652 1.00 24.28 126 GLY B C 1
ATOM 4251 O O . GLY B 1 126 ? 7.445 104.762 17.657 1.00 23.85 126 GLY B O 1
ATOM 4252 N N . LEU B 1 127 ? 9.516 104.966 16.706 1.00 24.15 127 LEU B N 1
ATOM 4253 C CA . LEU B 1 127 ? 9.128 105.860 15.580 1.00 24.74 127 LEU B CA 1
ATOM 4254 C C . LEU B 1 127 ? 9.575 105.288 14.227 1.00 23.31 127 LEU B C 1
ATOM 4255 O O . LEU B 1 127 ? 10.761 105.041 14.030 1.00 21.73 127 LEU B O 1
ATOM 4260 N N . GLU B 1 128 ? 8.632 105.034 13.311 1.00 22.24 128 GLU B N 1
ATOM 4261 C CA . GLU B 1 128 ? 8.985 104.446 11.999 1.00 24.17 128 GLU B CA 1
ATOM 4262 C C . GLU B 1 128 ? 9.758 105.479 11.178 1.00 23.08 128 GLU B C 1
ATOM 4263 O O . GLU B 1 128 ? 9.425 106.660 11.219 1.00 23.25 128 GLU B O 1
ATOM 4269 N N . CYS B 1 129 ? 10.773 105.015 10.451 1.00 24.08 129 CYS B N 1
ATOM 4270 C CA . CYS B 1 129 ? 11.607 105.887 9.625 1.00 24.96 129 CYS B CA 1
ATOM 4271 C C . CYS B 1 129 ? 12.495 105.074 8.712 1.00 24.26 129 CYS B C 1
ATOM 4272 O O . CYS B 1 129 ? 12.494 103.847 8.776 1.00 24.92 129 CYS B O 1
ATOM 4275 N N . TYR B 1 130 ? 13.264 105.777 7.877 1.00 24.50 130 TYR B N 1
ATOM 4276 C CA . TYR B 1 130 ? 14.366 105.187 7.116 1.00 25.92 130 TYR B CA 1
ATOM 4277 C C . TYR B 1 130 ? 15.682 105.592 7.769 1.00 25.20 130 TYR B C 1
ATOM 4278 O O . TYR B 1 130 ? 15.902 106.773 8.025 1.00 26.32 130 TYR B O 1
ATOM 4287 N N . ASN B 1 131 ? 16.560 104.622 7.992 1.00 24.90 131 ASN B N 1
ATOM 4288 C CA . ASN B 1 131 ? 17.833 104.847 8.704 1.00 25.15 131 ASN B CA 1
ATOM 4289 C C . ASN B 1 131 ? 18.887 103.841 8.275 1.00 24.55 131 ASN B C 1
ATOM 4290 O O . ASN B 1 131 ? 18.570 102.859 7.570 1.00 24.43 131 ASN B O 1
ATOM 4295 N N . TYR B 1 132 ? 20.141 104.088 8.687 1.00 24.15 132 TYR B N 1
ATOM 4296 C CA . TYR B 1 132 ? 21.256 103.143 8.491 1.00 23.08 132 TYR B CA 1
ATOM 4297 C C . TYR B 1 132 ? 20.787 101.725 8.713 1.00 25.06 132 TYR B C 1
ATOM 4298 O O . TYR B 1 132 ? 20.000 101.457 9.638 1.00 26.08 132 TYR B O 1
ATOM 4307 N N . SER B 1 133 ? 21.262 100.814 7.871 1.00 24.39 133 SER B N 1
ATOM 4308 C CA . SER B 1 133 ? 20.845 99.427 7.931 1.00 24.94 133 SER B CA 1
ATOM 4309 C C . SER B 1 133 ? 21.245 98.778 9.256 1.00 26.09 133 SER B C 1
ATOM 4310 O O . SER B 1 133 ? 22.401 98.858 9.660 1.00 24.96 133 SER B O 1
ATOM 4313 N N . PRO B 1 134 ? 20.290 98.095 9.914 1.00 25.95 134 PRO B N 1
ATOM 4314 C CA . PRO B 1 134 ? 20.648 97.171 10.982 1.00 25.03 134 PRO B CA 1
ATOM 4315 C C . PRO B 1 134 ? 21.752 96.199 10.530 1.00 25.87 134 PRO B C 1
ATOM 4316 O O . PRO B 1 134 ? 21.848 95.881 9.344 1.00 26.90 134 PRO B O 1
ATOM 4320 N N . LEU B 1 135 ? 22.583 95.741 11.450 1.00 23.92 135 LEU B N 1
ATOM 4321 C CA . LEU B 1 135 ? 23.693 94.847 11.073 1.00 25.09 135 LEU B CA 1
ATOM 4322 C C . LEU B 1 135 ? 23.206 93.488 10.544 1.00 28.10 135 LEU B C 1
ATOM 4323 O O . LEU B 1 135 ? 23.865 92.864 9.679 1.00 26.29 135 LEU B O 1
ATOM 4328 N N . LEU B 1 136 ? 22.068 93.029 11.089 1.00 27.03 136 LEU B N 1
ATOM 4329 C CA . LEU B 1 136 ? 21.374 91.846 10.618 1.00 27.17 136 LEU B CA 1
ATOM 4330 C C . LEU B 1 136 ? 19.908 92.217 10.422 1.00 27.32 136 LEU B C 1
ATOM 4331 O O . LEU B 1 136 ? 19.180 92.417 11.400 1.00 27.14 136 LEU B O 1
ATOM 4336 N N . TYR B 1 137 ? 19.492 92.342 9.158 1.00 24.69 137 TYR B N 1
ATOM 4337 C CA . TYR B 1 137 ? 18.223 92.954 8.784 1.00 25.28 137 TYR B CA 1
ATOM 4338 C C . TYR B 1 137 ? 17.382 91.981 7.981 1.00 28.33 137 TYR B C 1
ATOM 4339 O O . TYR B 1 137 ? 17.905 91.253 7.128 1.00 29.13 137 TYR B O 1
ATOM 4348 N N . ALA B 1 138 ? 16.081 91.974 8.257 1.00 29.81 138 ALA B N 1
ATOM 4349 C CA . ALA B 1 138 ? 15.124 91.137 7.533 1.00 30.49 138 ALA B CA 1
ATOM 4350 C C . ALA B 1 138 ? 13.831 91.892 7.440 1.00 31.26 138 ALA B C 1
ATOM 4351 O O . ALA B 1 138 ? 13.334 92.362 8.455 1.00 31.25 138 ALA B O 1
ATOM 4353 N N . PHE B 1 139 ? 13.308 92.047 6.227 1.00 30.80 139 PHE B N 1
ATOM 4354 C CA . PHE B 1 139 ? 12.087 92.795 5.995 1.00 33.22 139 PHE B CA 1
ATOM 4355 C C . PHE B 1 139 ? 11.106 91.939 5.205 1.00 35.97 139 PHE B C 1
ATOM 4356 O O . PHE B 1 139 ? 11.424 91.497 4.111 1.00 36.26 139 PHE B O 1
ATOM 4364 N N . GLU B 1 140 ? 9.932 91.702 5.786 1.00 36.89 140 GLU B N 1
ATOM 4365 C CA . GLU B 1 140 ? 8.861 90.899 5.186 1.00 37.03 140 GLU B CA 1
ATOM 4366 C C . GLU B 1 140 ? 9.313 89.574 4.638 1.00 34.96 140 GLU B C 1
ATOM 4367 O O . GLU B 1 140 ? 9.012 89.233 3.516 1.00 37.14 140 GLU B O 1
ATOM 4373 N N . CYS B 1 141 ? 10.051 88.841 5.447 1.00 35.21 141 CYS B N 1
ATOM 4374 C CA . CYS B 1 141 ? 10.511 87.511 5.109 1.00 36.94 141 CYS B CA 1
ATOM 4375 C C . CYS B 1 141 ? 9.759 86.462 5.936 1.00 38.92 141 CYS B C 1
ATOM 4376 O O . CYS B 1 141 ? 9.235 86.774 7.010 1.00 36.65 141 CYS B O 1
ATOM 4379 N N . GLU B 1 142 ? 9.740 85.221 5.444 1.00 36.81 142 GLU B N 1
ATOM 4380 C CA . GLU B 1 142 ? 9.228 84.079 6.197 1.00 37.35 142 GLU B CA 1
ATOM 4381 C C . GLU B 1 142 ? 10.347 83.059 6.352 1.00 34.94 142 GLU B C 1
ATOM 4382 O O . GLU B 1 142 ? 11.199 82.935 5.478 1.00 34.10 142 GLU B O 1
ATOM 4388 N N . ASN B 1 143 ? 10.345 82.357 7.476 1.00 32.02 143 ASN B N 1
ATOM 4389 C CA . ASN B 1 143 ? 11.269 81.257 7.768 1.00 35.14 143 ASN B CA 1
ATOM 4390 C C . ASN B 1 143 ? 12.733 81.679 7.796 1.00 37.42 143 ASN B C 1
ATOM 4391 O O . ASN B 1 143 ? 13.582 81.055 7.144 1.00 37.64 143 ASN B O 1
ATOM 4396 N N . VAL B 1 144 ? 13.018 82.710 8.594 1.00 35.46 144 VAL B N 1
ATOM 4397 C CA . VAL B 1 144 ? 14.390 83.215 8.771 1.00 34.03 144 VAL B CA 1
ATOM 4398 C C . VAL B 1 144 ? 14.947 82.798 10.116 1.00 32.65 144 VAL B C 1
ATOM 4399 O O . VAL B 1 144 ? 14.225 82.809 11.131 1.00 31.47 144 VAL B O 1
ATOM 4403 N N . ALA B 1 145 ? 16.217 82.384 10.117 1.00 29.74 145 ALA B N 1
ATOM 4404 C CA . ALA B 1 145 ? 16.885 81.885 11.314 1.00 29.61 145 ALA B CA 1
ATOM 4405 C C . ALA B 1 145 ? 18.352 82.341 11.438 1.00 31.00 145 ALA B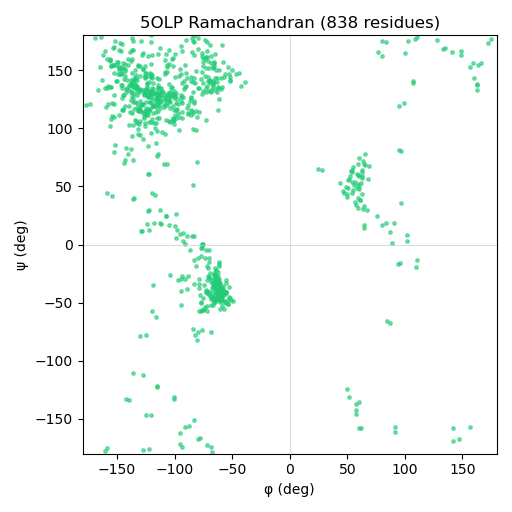 C 1
ATOM 4406 O O . ALA B 1 145 ? 19.001 82.636 10.432 1.00 30.15 145 ALA B O 1
ATOM 4408 N N . ILE B 1 146 ? 18.839 82.389 12.682 1.00 27.92 146 ILE B N 1
ATOM 4409 C CA . ILE B 1 146 ? 20.261 82.461 12.999 1.00 28.80 146 ILE B CA 1
ATOM 4410 C C . ILE B 1 146 ? 20.477 81.380 14.045 1.00 30.72 146 ILE B C 1
ATOM 4411 O O . ILE B 1 146 ? 19.714 81.300 15.019 1.00 32.36 146 ILE B O 1
ATOM 4416 N N . SER B 1 147 ? 21.500 80.551 13.844 1.00 30.63 147 SER B N 1
ATOM 4417 C CA . SER B 1 147 ? 21.776 79.424 14.713 1.00 31.95 147 SER B CA 1
ATOM 4418 C C . SER B 1 147 ? 23.264 79.096 14.840 1.00 33.81 147 SER B C 1
ATOM 4419 O O . SER B 1 147 ? 24.106 79.712 14.181 1.00 35.49 147 SER B O 1
ATOM 4422 N N . GLY B 1 148 ? 23.566 78.158 15.731 1.00 31.36 148 GLY B N 1
ATOM 4423 C CA . GLY B 1 148 ? 24.903 77.613 15.930 1.00 32.05 148 GLY B CA 1
ATOM 4424 C C . GLY B 1 148 ? 25.574 78.178 17.154 1.00 32.33 148 GLY B C 1
ATOM 4425 O O . GLY B 1 148 ? 25.042 79.083 17.807 1.00 34.55 148 GLY B O 1
ATOM 4426 N N . LYS B 1 149 ? 26.753 77.661 17.461 1.00 32.75 149 LYS B N 1
ATOM 4427 C CA . LYS B 1 149 ? 27.518 78.082 18.641 1.00 35.62 149 LYS B CA 1
ATOM 4428 C C . LYS B 1 149 ? 28.497 79.272 18.431 1.00 34.54 149 LYS B C 1
ATOM 4429 O O . LYS B 1 149 ? 29.250 79.603 19.353 1.00 34.05 149 LYS B O 1
ATOM 4435 N N . GLY B 1 150 ? 28.468 79.926 17.265 1.00 32.72 150 GLY B N 1
ATOM 4436 C CA . GLY B 1 150 ? 29.350 81.070 16.982 1.00 34.02 150 GLY B CA 1
ATOM 4437 C C . GLY B 1 150 ? 28.903 82.394 17.589 1.00 32.84 150 GLY B C 1
ATOM 4438 O O . GLY B 1 150 ? 27.982 82.428 18.417 1.00 33.11 150 GLY B O 1
ATOM 4439 N N . THR B 1 151 ? 29.527 83.485 17.147 1.00 30.53 151 THR B N 1
ATOM 4440 C CA . THR B 1 151 ? 29.426 84.805 17.810 1.00 29.77 151 THR B CA 1
ATOM 4441 C C . THR B 1 151 ? 29.154 85.977 16.855 1.00 31.07 151 THR B C 1
ATOM 4442 O O . THR B 1 151 ? 29.621 85.981 15.701 1.00 32.20 151 THR B O 1
ATOM 4446 N N . LEU B 1 152 ? 28.393 86.961 17.343 1.00 29.58 152 LEU B N 1
ATOM 4447 C CA . LEU B 1 152 ? 28.167 88.241 16.660 1.00 29.13 152 LEU B CA 1
ATOM 4448 C C . LEU B 1 152 ? 28.912 89.319 17.449 1.00 29.53 152 LEU B C 1
ATOM 4449 O O . LEU B 1 152 ? 28.633 89.523 18.633 1.00 26.35 152 LEU B O 1
ATOM 4454 N N . GLN B 1 153 ? 29.860 90.000 16.797 1.00 28.36 153 GLN B N 1
ATOM 4455 C CA . GLN B 1 153 ? 30.803 90.882 17.505 1.00 29.17 153 GLN B CA 1
ATOM 4456 C C . GLN B 1 153 ? 31.035 92.194 16.750 1.00 27.91 153 GLN B C 1
ATOM 4457 O O . GLN B 1 153 ? 32.003 92.330 16.005 1.00 27.51 153 GLN B O 1
ATOM 4463 N N . PRO B 1 154 ? 30.128 93.156 16.909 1.00 25.87 154 PRO B N 1
ATOM 4464 C CA . PRO B 1 154 ? 30.338 94.423 16.200 1.00 26.01 154 PRO B CA 1
ATOM 4465 C C . PRO B 1 154 ? 31.515 95.224 16.746 1.00 26.26 154 PRO B C 1
ATOM 4466 O O . PRO B 1 154 ? 31.710 95.275 17.962 1.00 26.87 154 PRO B O 1
ATOM 4470 N N . LYS B 1 155 ? 32.299 95.819 15.852 1.00 26.80 155 LYS B N 1
ATOM 4471 C CA . LYS B 1 155 ? 33.261 96.847 16.259 1.00 27.68 155 LYS B CA 1
ATOM 4472 C C . LYS B 1 155 ? 32.477 98.060 16.731 1.00 26.79 155 LYS B C 1
ATOM 4473 O O . LYS B 1 155 ? 31.499 98.445 16.085 1.00 29.97 155 LYS B O 1
ATOM 4487 N N . GLY B 1 157 ? 33.951 101.303 17.918 1.00 25.24 157 GLY B N 1
ATOM 4488 C CA . GLY B 1 157 ? 34.649 102.616 17.884 1.00 24.64 157 GLY B CA 1
ATOM 4489 C C . GLY B 1 157 ? 33.798 103.846 17.570 1.00 25.42 157 GLY B C 1
ATOM 4490 O O . GLY B 1 157 ? 33.573 104.691 18.426 1.00 26.37 157 GLY B O 1
ATOM 4491 N N . THR B 1 158 ? 33.293 103.933 16.342 1.00 25.34 158 THR B N 1
ATOM 4492 C CA . THR B 1 158 ? 32.480 105.064 15.894 1.00 24.62 158 THR B CA 1
ATOM 4493 C C . THR B 1 158 ? 31.165 105.223 16.653 1.00 24.38 158 THR B C 1
ATOM 4494 O O . THR B 1 158 ? 30.730 106.345 16.936 1.00 21.61 158 THR B O 1
ATOM 4498 N N . TRP B 1 159 ? 30.517 104.104 16.964 1.00 23.13 159 TRP B N 1
ATOM 4499 C CA . TRP B 1 159 ? 29.171 104.168 17.537 1.00 22.86 159 TRP B CA 1
ATOM 4500 C C . TRP B 1 159 ? 29.199 104.757 18.931 1.00 22.60 159 TRP B C 1
ATOM 4501 O O . TRP B 1 159 ? 28.250 105.429 19.330 1.00 23.34 159 TRP B O 1
ATOM 4512 N N . LYS B 1 160 ? 30.276 104.521 19.674 1.00 22.87 160 LYS B N 1
ATOM 4513 C CA . LYS B 1 160 ? 30.425 105.169 20.994 1.00 25.34 160 LYS B CA 1
ATOM 4514 C C . LYS B 1 160 ? 30.477 106.709 20.938 1.00 23.30 160 LYS B C 1
ATOM 4515 O O . LYS B 1 160 ? 29.975 107.393 21.846 1.00 22.03 160 LYS B O 1
ATOM 4521 N N . VAL B 1 161 ? 31.036 107.252 19.853 1.00 22.93 161 VAL B N 1
ATOM 4522 C CA . VAL B 1 161 ? 31.020 108.692 19.620 1.00 22.88 161 VAL B CA 1
ATOM 4523 C C . VAL B 1 161 ? 29.573 109.161 19.444 1.00 23.07 161 VAL B C 1
ATOM 4524 O O . VAL B 1 161 ? 29.216 110.247 19.901 1.00 21.95 161 VAL B O 1
ATOM 4528 N N . TRP B 1 162 ? 28.746 108.325 18.801 1.00 21.95 162 TRP B N 1
ATOM 4529 C CA . TRP B 1 162 ? 27.326 108.636 18.588 1.00 23.86 162 TRP B CA 1
ATOM 4530 C C . TRP B 1 162 ? 26.440 108.463 19.828 1.00 23.77 162 TRP B C 1
ATOM 4531 O O . TRP B 1 162 ? 25.240 108.761 19.757 1.00 23.39 162 TRP B O 1
ATOM 4542 N N . PHE B 1 163 ? 27.003 108.005 20.952 1.00 23.77 163 PHE B N 1
ATOM 4543 C CA . PHE B 1 163 ? 26.314 108.117 22.256 1.00 24.81 163 PHE B CA 1
ATOM 4544 C C . PHE B 1 163 ? 26.033 109.568 22.659 1.00 25.42 163 PHE B C 1
ATOM 4545 O O . PHE B 1 163 ? 25.044 109.814 23.322 1.00 25.63 163 PHE B O 1
ATOM 4553 N N . LYS B 1 164 ? 26.888 110.526 22.296 1.00 26.46 164 LYS B N 1
ATOM 4554 C CA . LYS B 1 164 ? 26.667 111.924 22.722 1.00 28.80 164 LYS B CA 1
ATOM 4555 C C . LYS B 1 164 ? 25.434 112.574 22.068 1.00 28.74 164 LYS B C 1
ATOM 4556 O O . LYS B 1 164 ? 24.935 112.092 21.042 1.00 27.65 164 LYS B O 1
ATOM 4562 N N . ARG B 1 165 ? 24.973 113.674 22.660 1.00 26.88 165 ARG B N 1
ATOM 4563 C CA . ARG B 1 165 ? 23.775 114.371 22.187 1.00 28.80 165 ARG B CA 1
ATO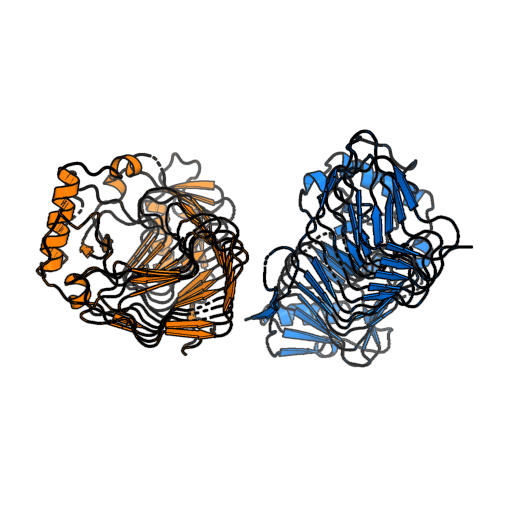M 4564 C C . ARG B 1 165 ? 24.025 115.842 21.822 1.00 25.89 165 ARG B C 1
ATOM 4565 O O . ARG B 1 165 ? 23.422 116.725 22.399 1.00 26.36 165 ARG B O 1
ATOM 4573 N N . PRO B 1 166 ? 24.910 116.102 20.843 1.00 25.63 166 PRO B N 1
ATOM 4574 C CA . PRO B 1 166 ? 25.163 117.480 20.414 1.00 24.85 166 PRO B CA 1
ATOM 4575 C C . PRO B 1 166 ? 23.996 118.032 19.586 1.00 25.29 166 PRO B C 1
ATOM 4576 O O . PRO B 1 166 ? 23.044 117.297 19.269 1.00 24.19 166 PRO B O 1
ATOM 4580 N N . ALA B 1 167 ? 24.083 119.305 19.209 1.00 25.82 167 ALA B N 1
ATOM 4581 C CA . ALA B 1 167 ? 22.938 119.994 18.598 1.00 25.06 167 ALA B CA 1
ATOM 4582 C C . ALA B 1 167 ? 22.352 119.334 17.309 1.00 23.74 167 ALA B C 1
ATOM 4583 O O . ALA B 1 167 ? 21.139 119.258 17.189 1.00 21.65 167 ALA B O 1
ATOM 4585 N N . PRO B 1 168 ? 23.198 118.865 16.365 1.00 23.92 168 PRO B N 1
ATOM 4586 C CA . PRO B 1 168 ? 22.674 118.216 15.149 1.00 24.77 168 PRO B CA 1
ATOM 4587 C C . PRO B 1 168 ? 21.873 116.923 15.385 1.00 25.15 168 PRO B C 1
ATOM 4588 O O . PRO B 1 168 ? 20.907 116.664 14.652 1.00 23.89 168 PRO B O 1
ATOM 4592 N N . HIS B 1 169 ? 22.269 116.136 16.389 1.00 24.45 169 HIS B N 1
ATOM 4593 C CA . HIS B 1 169 ? 21.523 114.936 16.789 1.00 25.08 169 HIS B CA 1
ATOM 4594 C C . HIS B 1 169 ? 20.180 115.320 17.413 1.00 24.82 169 HIS B C 1
ATOM 4595 O O . HIS B 1 169 ? 19.147 114.707 17.069 1.00 23.45 169 HIS B O 1
ATOM 4602 N N . LEU B 1 170 ? 20.172 116.331 18.294 1.00 23.72 170 L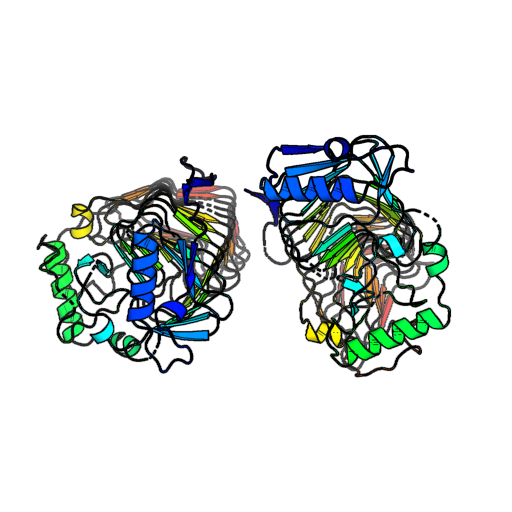EU B N 1
ATOM 4603 C CA . LEU B 1 170 ? 18.902 116.792 18.893 1.00 24.97 170 LEU B CA 1
ATOM 4604 C C . LEU B 1 170 ? 17.906 117.330 17.853 1.00 26.02 170 LEU B C 1
ATOM 4605 O O . LEU B 1 170 ? 16.691 117.094 17.962 1.00 25.00 170 LEU B O 1
ATOM 4610 N N . GLN B 1 171 ? 18.430 118.024 16.848 1.00 26.96 171 GLN B N 1
ATOM 4611 C CA . GLN B 1 171 ? 17.633 118.449 15.707 1.00 29.48 171 GLN B CA 1
ATOM 4612 C C . GLN B 1 171 ? 16.993 117.236 14.979 1.00 27.98 171 GLN B C 1
ATOM 4613 O O . GLN B 1 171 ? 15.802 117.259 14.687 1.00 28.50 171 GLN B O 1
ATOM 4619 N N . ALA B 1 172 ? 17.774 116.196 14.706 1.00 25.04 172 ALA B N 1
ATOM 4620 C CA . ALA B 1 172 ? 17.235 114.996 14.057 1.00 26.55 172 ALA B CA 1
ATOM 4621 C C . ALA B 1 172 ? 16.107 114.304 14.870 1.00 26.20 172 ALA B C 1
ATOM 4622 O O . ALA B 1 172 ? 15.115 113.868 14.289 1.00 24.55 172 ALA B O 1
ATOM 4624 N N . LEU B 1 173 ? 16.251 114.238 16.196 1.00 25.78 173 LEU B N 1
ATOM 4625 C CA . LEU B 1 173 ? 15.201 113.668 17.064 1.00 27.20 173 LEU B CA 1
ATOM 4626 C C . LEU B 1 173 ? 13.909 114.501 17.023 1.00 27.05 173 LEU B C 1
ATOM 4627 O O . LEU B 1 173 ? 12.825 113.937 16.956 1.00 25.69 173 LEU B O 1
ATOM 4632 N N . LYS B 1 174 ? 14.036 115.827 17.036 1.00 26.99 174 LYS B N 1
ATOM 4633 C CA . LYS B 1 174 ? 12.892 116.720 16.862 1.00 29.27 174 LYS B CA 1
ATOM 4634 C C . LYS B 1 174 ? 12.173 116.529 15.518 1.00 29.90 174 LYS B C 1
ATOM 4635 O O . LYS B 1 174 ? 10.947 116.530 15.459 1.00 31.09 174 LYS B O 1
ATOM 4641 N N . GLU B 1 175 ? 12.941 116.377 14.448 1.00 30.50 175 GLU B N 1
ATOM 4642 C CA . GLU B 1 175 ? 12.383 116.174 13.113 1.00 30.32 175 GLU B CA 1
ATOM 4643 C C . GLU B 1 175 ? 11.617 114.841 13.024 1.00 28.65 175 GLU B C 1
ATOM 4644 O O . GLU B 1 175 ? 10.477 114.799 12.532 1.00 25.79 175 GLU B O 1
ATOM 4650 N N . LEU B 1 176 ? 12.250 113.757 13.472 1.00 25.26 176 LEU B N 1
ATOM 4651 C CA . LEU B 1 176 ? 11.612 112.451 13.468 1.00 25.83 176 LEU B CA 1
ATOM 4652 C C . LEU B 1 176 ? 10.269 112.477 14.233 1.00 25.96 176 LEU B C 1
ATOM 4653 O O . LEU B 1 176 ? 9.257 112.037 13.701 1.00 26.79 176 LEU B O 1
ATOM 4658 N N . TYR B 1 177 ? 10.278 113.002 15.456 1.00 25.59 177 TYR B N 1
ATOM 4659 C CA . TYR B 1 177 ? 9.096 113.050 16.316 1.00 26.79 177 TYR B CA 1
ATOM 4660 C C . TYR B 1 177 ? 7.978 113.903 15.700 1.00 28.10 177 TYR B C 1
ATOM 4661 O O . TYR B 1 177 ? 6.829 113.488 15.719 1.00 25.39 177 TYR B O 1
ATOM 4670 N N . THR B 1 178 ? 8.329 115.084 15.172 1.00 27.70 178 THR B N 1
ATOM 4671 C CA . THR B 1 178 ? 7.354 115.982 14.532 1.00 27.90 178 THR B CA 1
ATOM 4672 C C . THR B 1 178 ? 6.690 115.292 13.340 1.00 28.20 178 THR B C 1
ATOM 4673 O O . THR B 1 178 ? 5.455 115.296 13.223 1.00 29.02 178 THR B O 1
ATOM 4677 N N . LYS B 1 179 ? 7.502 114.669 12.493 1.00 27.87 179 LYS B N 1
ATOM 4678 C CA . LYS B 1 179 ? 6.999 114.011 11.303 1.00 28.72 179 LYS B CA 1
ATOM 4679 C C . LYS B 1 179 ? 6.110 112.809 11.657 1.00 30.99 179 LYS B C 1
ATOM 4680 O O . LYS B 1 179 ? 4.987 112.666 11.136 1.00 26.99 179 LYS B O 1
ATOM 4686 N N . ALA B 1 180 ? 6.620 111.951 12.546 1.00 29.95 180 ALA B N 1
ATOM 4687 C CA . ALA B 1 180 ? 5.872 110.786 13.000 1.00 30.58 180 ALA B CA 1
ATOM 4688 C C . ALA B 1 180 ? 4.580 111.157 13.734 1.00 29.08 180 ALA B C 1
ATOM 4689 O O . ALA B 1 180 ? 3.596 110.435 13.621 1.00 31.59 180 ALA B O 1
ATOM 4691 N N . SER B 1 181 ? 4.573 112.279 14.453 1.00 26.72 181 SER B N 1
ATOM 4692 C CA . SER B 1 181 ? 3.414 112.679 15.263 1.00 27.68 181 SER B CA 1
ATOM 4693 C C . SER B 1 181 ? 2.366 113.486 14.493 1.00 29.54 181 SER B C 1
ATOM 4694 O O . SER B 1 181 ? 1.337 113.809 15.049 1.00 29.20 181 SER B O 1
ATOM 4697 N N . THR B 1 182 ? 2.635 113.821 13.226 1.00 31.44 182 THR B N 1
ATOM 4698 C CA . THR B 1 182 ? 1.691 114.551 12.357 1.00 30.91 182 THR B CA 1
ATOM 4699 C C . THR B 1 182 ? 1.398 113.801 11.049 1.00 32.70 182 THR B C 1
ATOM 4700 O O . THR B 1 182 ? 0.902 114.408 10.096 1.00 33.33 182 THR B O 1
ATOM 4704 N N . ASN B 1 183 ? 1.709 112.493 11.021 1.00 33.76 183 ASN B N 1
ATOM 4705 C CA . ASN B 1 183 ? 1.413 111.556 9.917 1.00 35.62 183 ASN B CA 1
ATOM 4706 C C . ASN B 1 183 ? 2.102 111.847 8.583 1.00 37.29 183 ASN B C 1
ATOM 4707 O O . ASN B 1 183 ? 1.589 111.491 7.519 1.00 35.41 183 ASN B O 1
ATOM 4712 N N . VAL B 1 184 ? 3.289 112.439 8.643 1.00 35.19 184 VAL B N 1
ATOM 4713 C CA . VAL B 1 184 ? 4.100 112.629 7.448 1.00 34.93 184 VAL B CA 1
ATOM 4714 C C . VAL B 1 184 ? 4.490 111.239 6.949 1.00 33.75 184 VAL B C 1
ATOM 4715 O O . VAL B 1 184 ? 4.894 110.412 7.750 1.00 32.94 184 VAL B O 1
ATOM 4719 N N . PRO B 1 185 ? 4.338 110.958 5.636 1.00 34.51 185 PRO B N 1
ATOM 4720 C CA . PRO B 1 185 ? 4.640 109.607 5.133 1.00 34.06 185 PRO B CA 1
ATOM 4721 C C . PRO B 1 185 ? 6.024 109.112 5.530 1.00 34.59 185 PRO B C 1
ATOM 4722 O O . PRO B 1 185 ? 6.952 109.909 5.630 1.00 33.83 185 PRO B O 1
ATOM 4726 N N . VAL B 1 186 ? 6.148 107.805 5.746 1.00 34.54 186 VAL B N 1
ATOM 4727 C CA . VAL B 1 186 ? 7.365 107.210 6.305 1.00 34.10 186 VAL B CA 1
ATOM 4728 C C . VAL B 1 186 ? 8.568 107.406 5.359 1.00 35.87 186 VAL B C 1
ATOM 4729 O O . VAL B 1 186 ? 9.699 107.643 5.824 1.00 31.15 186 VAL B O 1
ATOM 4733 N N . ILE B 1 187 ? 8.333 107.324 4.044 1.00 35.25 187 ILE B N 1
ATOM 4734 C CA . ILE B 1 187 ? 9.423 107.543 3.070 1.00 35.04 187 ILE B CA 1
ATOM 4735 C C . ILE B 1 187 ? 10.003 108.982 3.102 1.00 32.36 187 ILE B C 1
ATOM 4736 O O . ILE B 1 187 ? 11.143 109.199 2.677 1.00 31.38 187 ILE B O 1
ATOM 4741 N N . GLU B 1 188 ? 9.230 109.941 3.610 1.00 31.30 188 GLU B N 1
ATOM 4742 C CA . GLU B 1 188 ? 9.727 111.303 3.856 1.00 33.38 188 GLU B CA 1
ATOM 4743 C C . GLU B 1 188 ? 10.473 111.475 5.190 1.00 31.41 188 GLU B C 1
ATOM 4744 O O . GLU B 1 188 ? 10.803 112.605 5.552 1.00 28.83 188 GLU B O 1
ATOM 4750 N N . ARG B 1 189 ? 10.739 110.381 5.910 1.00 31.81 189 ARG B N 1
ATOM 4751 C CA . ARG B 1 189 ? 11.466 110.429 7.194 1.00 30.87 189 ARG B CA 1
ATOM 4752 C C . ARG B 1 189 ? 12.834 109.815 6.931 1.00 30.53 189 ARG B C 1
ATOM 4753 O O . ARG B 1 189 ? 13.136 108.702 7.383 1.00 30.07 189 ARG B O 1
ATOM 4761 N N . GLN B 1 190 ? 13.650 110.526 6.151 1.00 29.72 190 GLN B N 1
ATOM 4762 C CA . GLN B 1 190 ? 14.980 110.028 5.763 1.00 29.72 190 GLN B CA 1
ATOM 4763 C C . GLN B 1 190 ? 15.999 110.511 6.785 1.00 28.88 190 GLN B C 1
ATOM 4764 O O . GLN B 1 190 ? 16.433 111.658 6.731 1.00 30.79 190 GLN B O 1
ATOM 4778 N N . ALA B 1 192 ? 19.142 109.136 7.707 1.00 26.40 192 ALA B N 1
ATOM 4779 C CA . ALA B 1 192 ? 20.575 108.854 7.576 1.00 26.99 192 ALA B CA 1
ATOM 4780 C C . ALA B 1 192 ? 21.292 109.914 6.725 1.00 27.95 192 ALA B C 1
ATOM 4781 O O . ALA B 1 192 ? 21.852 109.599 5.676 1.00 28.16 192 ALA B O 1
ATOM 4783 N N . ILE B 1 193 ? 21.314 111.137 7.250 1.00 28.05 193 ILE B N 1
ATOM 4784 C CA . ILE B 1 193 ? 21.708 112.367 6.543 1.00 31.80 193 ILE B CA 1
ATOM 4785 C C . ILE B 1 193 ? 22.612 113.200 7.463 1.00 32.83 193 ILE B C 1
ATOM 4786 O O . ILE B 1 193 ? 22.323 113.343 8.661 1.00 31.89 193 ILE B O 1
ATOM 4791 N N . GLY B 1 194 ? 23.694 113.751 6.905 1.00 31.56 194 GLY B N 1
ATOM 4792 C CA . GLY B 1 194 ? 24.571 114.671 7.633 1.00 28.96 194 GLY B CA 1
ATOM 4793 C C . GLY B 1 194 ? 24.998 114.137 8.987 1.00 27.23 194 GLY B C 1
ATOM 4794 O O . GLY B 1 194 ? 25.523 113.036 9.088 1.00 27.31 194 GLY B O 1
ATOM 4795 N N . GLU B 1 195 ? 24.740 114.908 10.028 1.00 26.89 195 GLU B N 1
ATOM 4796 C CA . GLU B 1 195 ? 25.194 114.570 11.382 1.00 28.25 195 GLU B CA 1
ATOM 4797 C C . GLU B 1 195 ? 24.052 114.117 12.301 1.00 25.13 195 GLU B C 1
ATOM 4798 O O . GLU B 1 195 ? 24.158 114.195 13.528 1.00 23.47 195 GLU B O 1
ATOM 4804 N N . ASN B 1 196 ? 22.977 113.600 11.698 1.00 24.05 196 ASN B N 1
ATOM 4805 C CA . ASN B 1 196 ? 21.818 113.075 12.435 1.00 23.24 196 ASN B CA 1
ATOM 4806 C C . ASN B 1 196 ? 22.266 112.025 13.466 1.00 22.30 196 ASN B C 1
ATOM 4807 O O . ASN B 1 196 ? 21.926 112.134 14.651 1.00 22.82 196 ASN B O 1
ATOM 4812 N N . HIS B 1 197 ? 23.052 111.057 12.999 1.00 21.50 197 HIS B N 1
ATOM 4813 C CA . HIS B 1 197 ? 23.778 110.110 13.858 1.00 23.40 197 HIS B CA 1
ATOM 4814 C C . HIS B 1 197 ? 22.852 109.232 14.781 1.00 24.02 197 HIS B C 1
ATOM 4815 O O . HIS B 1 197 ? 23.120 109.072 15.999 1.00 22.44 197 HIS B O 1
ATOM 4822 N N . LEU B 1 198 ? 21.795 108.653 14.185 1.00 23.23 198 LEU B N 1
ATOM 4823 C CA . LEU B 1 198 ? 20.963 107.608 14.849 1.00 23.88 198 LEU B CA 1
ATOM 4824 C C . LEU B 1 198 ? 21.631 106.245 14.643 1.00 23.81 198 LEU B C 1
ATOM 4825 O O . LEU B 1 198 ? 21.735 105.769 13.500 1.00 24.23 198 LEU B O 1
ATOM 4830 N N . ARG B 1 199 ? 22.082 105.620 15.737 1.00 23.32 199 ARG B N 1
ATOM 4831 C CA . ARG B 1 199 ? 22.826 104.354 15.662 1.00 24.00 199 ARG B CA 1
ATOM 4832 C C . ARG B 1 199 ? 21.964 103.186 15.135 1.00 23.19 199 ARG B C 1
ATOM 4833 O O . ARG B 1 199 ? 20.789 103.093 15.477 1.00 22.69 199 ARG B O 1
ATOM 4841 N N . PRO B 1 200 ? 22.535 102.306 14.284 1.00 21.24 200 PRO B N 1
ATOM 4842 C CA . PRO B 1 200 ? 21.787 101.127 13.819 1.00 21.41 200 PRO B CA 1
ATOM 4843 C C . PRO B 1 200 ? 21.656 99.980 14.858 1.00 20.97 200 PRO B C 1
ATOM 4844 O O . PRO B 1 200 ? 22.595 99.722 15.621 1.00 19.62 200 PRO B O 1
ATOM 4848 N N . HIS B 1 201 ? 20.538 99.252 14.784 1.00 20.54 201 HIS B N 1
ATOM 4849 C CA . HIS B 1 201 ? 20.278 98.066 15.607 1.00 21.25 201 HIS B CA 1
ATOM 4850 C C . HIS B 1 201 ? 21.259 96.963 15.257 1.00 21.45 201 HIS B C 1
ATOM 4851 O O . HIS B 1 201 ? 21.781 96.942 14.148 1.00 21.74 201 HIS B O 1
ATOM 4858 N N . LEU B 1 202 ? 21.494 96.025 16.176 1.00 22.06 202 LEU B N 1
ATOM 4859 C CA . LEU B 1 202 ? 22.255 94.819 15.842 1.00 22.65 202 LEU B CA 1
ATOM 4860 C C . LEU B 1 202 ? 21.345 93.852 15.035 1.00 24.53 202 LEU B C 1
ATOM 4861 O O . LEU B 1 202 ? 21.545 93.696 13.823 1.00 23.77 202 LEU B O 1
ATOM 4866 N N . ILE B 1 203 ? 20.377 93.203 15.705 1.00 22.92 203 ILE B N 1
ATOM 4867 C CA . ILE B 1 203 ? 19.326 92.413 15.026 1.00 23.68 203 ILE B CA 1
ATOM 4868 C C . ILE B 1 203 ? 18.026 93.220 14.935 1.00 24.23 203 ILE B C 1
ATOM 4869 O O . ILE B 1 203 ? 17.525 93.727 15.965 1.00 23.37 203 ILE B O 1
ATOM 4874 N N . HIS B 1 204 ? 17.484 93.354 13.718 1.00 24.99 204 HIS B N 1
ATOM 4875 C CA . HIS B 1 204 ? 16.144 93.961 13.490 1.00 24.84 204 HIS B CA 1
ATOM 4876 C C . HIS B 1 204 ? 15.387 93.185 12.426 1.00 26.30 204 HIS B C 1
ATOM 4877 O O . HIS B 1 204 ? 15.664 93.333 11.217 1.00 28.60 204 HIS B O 1
ATOM 4884 N N . PHE B 1 205 ? 14.435 92.358 12.861 1.00 25.84 205 PHE B N 1
ATOM 4885 C CA . PHE B 1 205 ? 13.514 91.682 11.936 1.00 26.33 205 PHE B CA 1
ATOM 4886 C C . PHE B 1 205 ? 12.186 92.415 11.970 1.00 26.64 205 PHE B C 1
ATOM 4887 O O . PHE B 1 205 ? 11.625 92.677 13.055 1.00 26.88 205 PHE B O 1
ATOM 4895 N N . ASN B 1 206 ? 11.698 92.751 10.777 1.00 25.55 206 ASN B N 1
ATOM 4896 C CA . ASN B 1 206 ? 10.597 93.683 10.563 1.00 25.76 206 ASN B CA 1
ATOM 4897 C C . ASN B 1 206 ? 9.536 92.970 9.710 1.00 27.17 206 ASN B C 1
ATOM 4898 O O . ASN B 1 206 ? 9.789 92.616 8.550 1.00 26.11 206 ASN B O 1
ATOM 4903 N N . ARG B 1 207 ? 8.360 92.752 10.297 1.00 25.86 207 ARG B N 1
ATOM 4904 C CA . ARG B 1 207 ? 7.216 92.144 9.602 1.00 26.79 207 ARG B CA 1
ATOM 4905 C C . ARG B 1 207 ? 7.531 90.756 9.080 1.00 26.32 207 ARG B C 1
ATOM 4906 O O . ARG B 1 207 ? 7.131 90.426 7.985 1.00 28.05 207 ARG B O 1
ATOM 4914 N N . CYS B 1 208 ? 8.254 89.956 9.853 1.00 26.25 208 CYS B N 1
ATOM 4915 C CA . CYS B 1 208 ? 8.547 88.583 9.453 1.00 31.27 208 CYS B CA 1
ATOM 4916 C C . CYS B 1 208 ? 7.618 87.557 10.138 1.00 35.17 208 CYS B C 1
ATOM 4917 O O . CYS B 1 208 ? 6.955 87.864 11.141 1.00 34.79 208 CYS B O 1
ATOM 4920 N N . LYS B 1 209 ? 7.599 86.350 9.575 1.00 35.90 209 LYS B N 1
ATOM 4921 C CA . LYS B 1 209 ? 6.864 85.195 10.091 1.00 37.15 209 LYS B CA 1
ATOM 4922 C C . LYS B 1 209 ? 7.801 84.016 10.313 1.00 34.92 209 LYS B C 1
ATOM 4923 O O . LYS B 1 209 ? 8.633 83.732 9.457 1.00 34.83 209 LYS B O 1
ATOM 4929 N N . ASN B 1 210 ? 7.661 83.333 11.446 1.00 31.58 210 ASN B N 1
ATOM 4930 C CA . ASN B 1 210 ? 8.422 82.124 11.768 1.00 33.56 210 ASN B CA 1
ATOM 4931 C C . ASN B 1 210 ? 9.922 82.396 11.884 1.00 34.86 210 ASN B C 1
ATOM 4932 O O . ASN B 1 210 ? 10.730 81.990 11.027 1.00 34.58 210 ASN B O 1
ATOM 4937 N N . VAL B 1 211 ? 10.270 83.081 12.971 1.00 33.13 211 VAL B N 1
ATOM 4938 C CA . VAL B 1 211 ? 11.640 83.453 13.312 1.00 30.58 211 VAL B CA 1
ATOM 4939 C C . VAL B 1 211 ? 12.225 82.414 14.267 1.00 31.01 211 VAL B C 1
ATOM 4940 O O . VAL B 1 211 ? 11.531 81.917 15.158 1.00 29.48 211 VAL B O 1
ATOM 4952 N N . LEU B 1 213 ? 15.822 82.104 16.593 1.00 29.79 213 LEU B N 1
ATOM 4953 C CA . LEU B 1 213 ? 17.157 82.421 17.065 1.00 28.55 213 LEU B CA 1
ATOM 4954 C C . LEU B 1 213 ? 17.585 81.337 18.044 1.00 29.54 213 LEU B C 1
ATOM 4955 O O . LEU B 1 213 ? 16.921 81.132 19.069 1.00 28.52 213 LEU B O 1
ATOM 4960 N N . ASP B 1 214 ? 18.685 80.642 17.751 1.00 29.26 214 ASP B N 1
ATOM 4961 C CA . ASP B 1 214 ? 19.052 79.466 18.524 1.00 30.92 214 ASP B CA 1
ATOM 4962 C C . ASP B 1 214 ? 20.556 79.255 18.695 1.00 31.22 214 ASP B C 1
ATOM 4963 O O . ASP B 1 214 ? 21.247 78.997 17.717 1.00 31.41 214 ASP B O 1
ATOM 4968 N N . GLY B 1 215 ? 21.035 79.325 19.940 1.00 28.12 215 GLY B N 1
ATOM 4969 C CA . GLY B 1 215 ? 22.346 78.814 20.325 1.00 27.70 215 GLY B CA 1
ATOM 4970 C C . GLY B 1 215 ? 23.557 79.740 20.380 1.00 28.55 215 GLY B C 1
ATOM 4971 O O . GLY B 1 215 ? 24.579 79.376 20.986 1.00 28.92 215 GLY B O 1
ATOM 4972 N N . PHE B 1 216 ? 23.464 80.924 19.772 1.00 28.03 216 PHE B N 1
ATOM 4973 C CA . PHE B 1 216 ? 24.664 81.763 19.503 1.00 28.40 216 PHE B CA 1
ATOM 4974 C C . PHE B 1 216 ? 24.965 82.811 20.576 1.00 30.81 216 PHE B C 1
ATOM 4975 O O . PHE B 1 216 ? 24.167 83.027 21.497 1.00 29.58 216 PHE B O 1
ATOM 4983 N N . LYS B 1 217 ? 26.132 83.440 20.458 1.00 29.62 217 LYS B N 1
ATOM 4984 C CA . LYS B 1 217 ? 26.581 84.453 21.404 1.00 30.66 217 LYS B CA 1
ATOM 4985 C C . LYS B 1 217 ? 26.504 85.852 20.802 1.00 28.57 217 LYS B C 1
ATOM 4986 O O . LYS B 1 217 ? 26.685 86.029 19.585 1.00 27.76 217 LYS B O 1
ATOM 4992 N N . ILE B 1 218 ? 26.250 86.844 21.653 1.00 25.93 218 ILE B N 1
ATOM 4993 C CA . ILE B 1 218 ? 26.278 88.266 21.251 1.00 25.57 218 ILE B CA 1
ATOM 4994 C C . ILE B 1 218 ? 27.291 88.979 22.144 1.00 24.80 218 ILE B C 1
ATOM 4995 O O . ILE B 1 218 ? 27.280 88.799 23.363 1.00 24.50 218 ILE B O 1
ATOM 5000 N N . ARG B 1 219 ? 28.182 89.765 21.533 1.00 24.74 219 ARG B N 1
ATOM 5001 C CA . ARG B 1 219 ? 29.166 90.564 22.275 1.00 25.22 219 ARG B CA 1
ATOM 5002 C C . ARG B 1 219 ? 29.138 92.003 21.790 1.00 24.52 219 ARG B C 1
ATOM 5003 O O . ARG B 1 219 ? 29.785 92.359 20.803 1.00 24.42 219 ARG B O 1
ATOM 5011 N N . GLU B 1 220 ? 28.356 92.805 22.500 1.00 24.78 220 GLU B N 1
ATOM 5012 C CA . GLU B 1 220 ? 28.068 94.215 22.209 1.00 25.33 220 GLU B CA 1
ATOM 5013 C C . GLU B 1 220 ? 27.064 94.460 21.060 1.00 23.90 220 GLU B C 1
ATOM 5014 O O . GLU B 1 220 ? 26.692 93.543 20.301 1.00 24.28 220 GLU B O 1
ATOM 5020 N N . SER B 1 221 ? 26.585 95.704 20.990 1.00 23.15 221 SER B N 1
ATOM 5021 C CA . SER B 1 221 ? 25.579 96.144 20.013 1.00 22.69 221 SER B CA 1
ATOM 5022 C C . SER B 1 221 ? 25.604 97.668 19.872 1.00 22.49 221 SER B C 1
ATOM 5023 O O . SER B 1 221 ? 25.622 98.369 20.875 1.00 23.09 221 SER B O 1
ATOM 5026 N N . PRO B 1 222 ? 25.571 98.195 18.626 1.00 24.15 222 PRO B N 1
ATOM 5027 C CA . PRO B 1 222 ? 25.555 99.650 18.461 1.00 22.28 222 PRO B CA 1
ATOM 5028 C C . PRO B 1 222 ? 24.298 100.338 18.992 1.00 23.22 222 PRO B C 1
ATOM 5029 O O . PRO B 1 222 ? 24.375 101.490 19.456 1.00 24.11 222 PRO B O 1
ATOM 5033 N N . PHE B 1 223 ? 23.149 99.664 18.909 1.00 22.44 223 PHE B N 1
ATOM 5034 C CA . PHE B 1 223 ? 21.884 100.224 19.405 1.00 22.24 223 PHE B CA 1
ATOM 5035 C C . PHE B 1 223 ? 21.085 99.055 20.036 1.00 21.63 223 PHE B C 1
ATOM 5036 O O . PHE B 1 223 ? 21.700 98.254 20.758 1.00 22.63 223 PHE B O 1
ATOM 5044 N N . TRP B 1 224 ? 19.791 98.873 19.743 1.00 21.31 224 TRP B N 1
ATOM 5045 C CA . TRP B 1 224 ? 19.030 97.791 20.374 1.00 21.75 224 TRP B CA 1
ATOM 5046 C C . TRP B 1 224 ? 19.583 96.449 19.880 1.00 21.91 224 TRP B C 1
ATOM 5047 O O . TRP B 1 224 ? 19.877 96.271 18.686 1.00 21.41 224 TRP B O 1
ATOM 5058 N N . THR B 1 225 ? 19.727 95.516 20.816 1.00 22.15 225 THR B N 1
ATOM 5059 C CA . THR B 1 225 ? 20.464 94.279 20.591 1.00 21.52 225 THR B CA 1
ATOM 5060 C C . THR B 1 225 ? 19.680 93.306 19.722 1.00 22.53 225 THR B C 1
ATOM 5061 O O . THR B 1 225 ? 20.196 92.815 18.705 1.00 22.57 225 THR B O 1
ATOM 5065 N N . ILE B 1 226 ? 18.456 92.986 20.151 1.00 22.50 226 ILE B N 1
ATOM 5066 C CA . ILE B 1 226 ? 17.556 92.061 19.419 1.00 23.08 226 ILE B CA 1
ATOM 5067 C C . ILE B 1 226 ? 16.168 92.706 19.375 1.00 23.27 226 ILE B C 1
ATOM 5068 O O . ILE B 1 226 ? 15.478 92.750 20.395 1.00 25.81 226 ILE B O 1
ATOM 5073 N N . HIS B 1 227 ? 15.773 93.196 18.202 1.00 21.70 227 HIS B N 1
ATOM 5074 C CA . HIS B 1 227 ? 14.552 93.955 18.019 1.00 21.77 227 HIS B CA 1
ATOM 5075 C C . HIS B 1 227 ? 13.664 93.176 17.065 1.00 23.07 227 HIS B C 1
ATOM 5076 O O . HIS B 1 227 ? 13.933 93.129 15.851 1.00 22.63 227 HIS B O 1
ATOM 5083 N N . LEU B 1 228 ? 12.629 92.537 17.617 1.00 22.82 228 LEU B N 1
ATOM 5084 C CA . LEU B 1 228 ? 11.638 91.808 16.824 1.00 22.44 228 LEU B CA 1
ATOM 5085 C C . LEU B 1 228 ? 10.393 92.696 16.722 1.00 22.96 228 LEU B C 1
ATOM 5086 O O . LEU B 1 228 ? 9.633 92.885 17.699 1.00 21.22 228 LEU B O 1
ATOM 5091 N N . TYR B 1 229 ? 10.214 93.265 15.522 1.00 22.85 229 TYR B N 1
ATOM 5092 C CA . TYR B 1 229 ? 9.291 94.353 15.272 1.00 23.30 229 TYR B CA 1
ATOM 5093 C C . TYR B 1 229 ? 8.212 93.899 14.301 1.00 24.75 229 TYR B C 1
ATOM 5094 O O . TYR B 1 229 ? 8.514 93.510 13.168 1.00 23.06 229 TYR B O 1
ATOM 5111 N N . CYS B 1 231 ? 6.566 91.227 14.131 1.00 24.23 231 CYS B N 1
ATOM 5112 C CA . CYS B 1 231 ? 6.731 89.841 13.678 1.00 26.00 231 CYS B CA 1
ATOM 5113 C C . CYS B 1 231 ? 5.597 88.937 14.216 1.00 27.41 231 CYS B C 1
ATOM 5114 O O . CYS B 1 231 ? 4.993 89.247 15.271 1.00 26.09 231 CYS B O 1
ATOM 5117 N N . ASP B 1 232 ? 5.341 87.818 13.527 1.00 27.87 232 ASP B N 1
ATOM 5118 C CA . ASP B 1 232 ? 4.301 86.863 13.956 1.00 28.56 232 ASP B CA 1
ATOM 5119 C C . ASP B 1 232 ? 4.823 85.450 13.920 1.00 27.34 232 ASP B C 1
ATOM 5120 O O . ASP B 1 232 ? 4.978 84.858 12.852 1.00 27.23 232 ASP B O 1
ATOM 5125 N N . GLY B 1 233 ? 5.113 84.926 15.104 1.00 26.33 233 GLY B N 1
ATOM 5126 C CA . GLY B 1 233 ? 5.479 83.532 15.298 1.00 25.99 233 GLY B CA 1
ATOM 5127 C C . GLY B 1 233 ? 6.972 83.336 15.403 1.00 25.35 233 GLY B C 1
ATOM 5128 O O . GLY B 1 233 ? 7.710 83.700 14.483 1.00 23.52 233 GLY B O 1
ATOM 5129 N N . GLY B 1 234 ? 7.428 82.764 16.516 1.00 25.14 234 GLY B N 1
ATOM 5130 C CA . GLY B 1 234 ? 8.827 82.464 16.656 1.00 25.10 234 GLY B CA 1
ATOM 5131 C C . GLY B 1 234 ? 9.340 81.990 17.980 1.00 26.54 234 GLY B C 1
ATOM 5132 O O . GLY B 1 234 ? 8.619 81.998 18.995 1.00 27.49 234 GLY B O 1
ATOM 5133 N N . ILE B 1 235 ? 10.617 81.604 17.957 1.00 25.63 235 ILE B N 1
ATOM 5134 C CA . ILE B 1 235 ? 11.312 81.067 19.114 1.00 27.76 235 ILE B CA 1
ATOM 5135 C C . ILE B 1 235 ? 12.695 81.674 19.254 1.00 27.53 235 ILE B C 1
ATOM 5136 O O . ILE B 1 235 ? 13.407 81.856 18.264 1.00 27.11 235 ILE B O 1
ATOM 5141 N N . VAL B 1 236 ? 13.069 81.948 20.501 1.00 25.56 236 VAL B N 1
ATOM 5142 C CA . VAL B 1 236 ? 14.367 82.469 20.854 1.00 24.77 236 VAL B CA 1
ATOM 5143 C C . VAL B 1 236 ? 14.893 81.618 21.993 1.00 26.76 236 VAL B C 1
ATOM 5144 O O . VAL B 1 236 ? 14.307 81.603 23.084 1.00 24.45 236 VAL B O 1
ATOM 5148 N N . ARG B 1 237 ? 16.003 80.912 21.768 1.00 28.97 237 ARG B N 1
ATOM 5149 C CA . ARG B 1 237 ? 16.498 79.986 22.768 1.00 29.88 237 ARG B CA 1
ATOM 5150 C C . ARG B 1 237 ? 18.008 79.816 22.779 1.00 29.33 237 ARG B C 1
ATOM 5151 O O . ARG B 1 237 ? 18.679 80.019 21.749 1.00 26.67 237 ARG B O 1
ATOM 5159 N N . ASN B 1 238 ? 18.505 79.455 23.965 1.00 28.37 238 ASN B N 1
ATOM 5160 C CA . ASN B 1 238 ? 19.910 79.114 24.228 1.00 31.50 238 ASN B CA 1
ATOM 5161 C C . ASN B 1 238 ? 20.902 80.209 23.849 1.00 29.85 238 ASN B C 1
ATOM 5162 O O . ASN B 1 238 ? 21.996 79.903 23.408 1.00 33.41 238 ASN B O 1
ATOM 5167 N N . LEU B 1 239 ? 20.547 81.480 24.046 1.00 28.90 239 LEU B N 1
ATOM 5168 C CA . LEU B 1 239 ? 21.459 82.585 23.697 1.00 27.51 239 LEU B CA 1
ATOM 5169 C C . LEU B 1 239 ? 22.273 83.036 24.892 1.00 27.58 239 LEU B C 1
ATOM 5170 O O . LEU B 1 239 ? 21.799 83.004 26.034 1.00 25.15 239 LEU B O 1
ATOM 5175 N N . ASP B 1 240 ? 23.502 83.455 24.603 1.00 26.58 240 ASP B N 1
ATOM 5176 C CA . ASP B 1 240 ? 24.409 84.036 25.573 1.00 28.91 240 ASP B CA 1
ATOM 5177 C C . ASP B 1 240 ? 24.654 85.503 25.145 1.00 28.55 240 ASP B C 1
ATOM 5178 O O . ASP B 1 240 ? 25.479 85.765 24.258 1.00 27.90 240 ASP B O 1
ATOM 5183 N N . VAL B 1 241 ? 23.927 86.444 25.766 1.00 27.09 241 VAL B N 1
ATOM 5184 C CA . VAL B 1 241 ? 23.955 87.858 25.364 1.00 27.46 241 VAL B CA 1
ATOM 5185 C C . VAL B 1 241 ? 24.717 88.708 26.377 1.00 28.67 241 VAL B C 1
ATOM 5186 O O . VAL B 1 241 ? 24.439 88.644 27.585 1.00 26.95 241 VAL B O 1
ATOM 5190 N N . ARG B 1 242 ? 25.688 89.484 25.877 1.00 28.01 242 ARG B N 1
ATOM 5191 C CA . ARG B 1 242 ? 26.439 90.460 26.668 1.00 29.63 242 ARG B CA 1
ATOM 5192 C C . ARG B 1 242 ? 26.549 91.777 25.911 1.00 27.86 242 ARG B C 1
ATOM 5193 O O . ARG B 1 242 ? 27.072 91.797 24.795 1.00 26.65 242 ARG B O 1
ATOM 5201 N N . ALA B 1 243 ? 26.072 92.869 26.505 1.00 25.86 243 ALA B N 1
ATOM 5202 C CA . ALA B 1 243 ? 26.139 94.179 25.860 1.00 25.08 243 ALA B CA 1
ATOM 5203 C C . ALA B 1 243 ? 26.004 95.296 26.867 1.00 25.66 243 ALA B C 1
ATOM 5204 O O . ALA B 1 243 ? 24.958 95.422 27.529 1.00 26.34 243 ALA B O 1
ATOM 5206 N N . HIS B 1 244 ? 27.045 96.123 26.966 1.00 25.62 244 HIS B N 1
ATOM 5207 C CA . HIS B 1 244 ? 27.144 97.155 27.990 1.00 28.73 244 HIS B CA 1
ATOM 5208 C C . HIS B 1 244 ? 27.324 98.569 27.468 1.00 29.23 244 HIS B C 1
ATOM 5209 O O . HIS B 1 244 ? 27.908 99.403 28.156 1.00 33.77 244 HIS B O 1
ATOM 5216 N N . GLY B 1 245 ? 26.814 98.853 26.274 1.00 27.98 245 GLY B N 1
ATOM 5217 C CA . GLY B 1 245 ? 26.755 100.221 25.756 1.00 27.53 245 GLY B CA 1
ATOM 5218 C C . GLY B 1 245 ? 25.445 100.902 26.114 1.00 28.73 245 GLY B C 1
ATOM 5219 O O . GLY B 1 245 ? 24.770 100.504 27.063 1.00 33.98 245 GLY B O 1
ATOM 5220 N N . HIS B 1 246 ? 25.077 101.919 25.339 1.00 27.46 246 HIS B N 1
ATOM 5221 C CA . HIS B 1 246 ? 23.857 102.676 25.572 1.00 26.25 246 HIS B CA 1
ATOM 5222 C C . HIS B 1 246 ? 22.722 102.007 24.817 1.00 25.22 246 HIS B C 1
ATOM 5223 O O . HIS B 1 246 ? 22.925 101.517 23.696 1.00 23.33 246 HIS B O 1
ATOM 5230 N N . ASN B 1 247 ? 21.530 102.018 25.424 1.00 23.71 247 ASN B N 1
ATOM 5231 C CA . ASN B 1 247 ? 20.310 101.435 24.843 1.00 24.36 247 ASN B CA 1
ATOM 5232 C C . ASN B 1 247 ? 20.498 99.945 24.453 1.00 24.29 247 ASN B C 1
ATOM 5233 O O . ASN B 1 247 ? 20.133 99.551 23.331 1.00 24.25 247 ASN B O 1
ATOM 5238 N N . ASN B 1 248 ? 21.084 99.145 25.35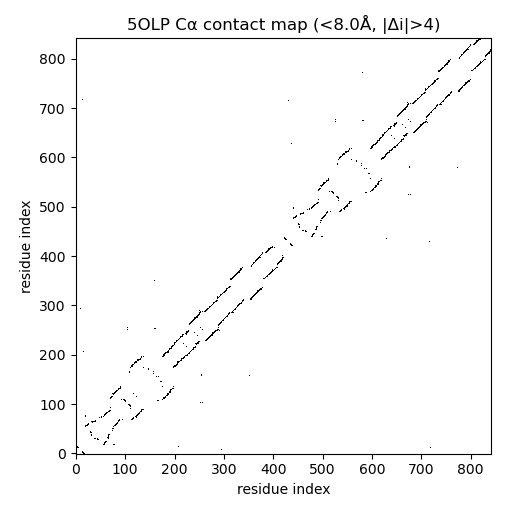8 1.00 23.30 248 ASN B N 1
ATOM 5239 C CA . ASN B 1 248 ? 21.365 97.728 25.130 1.00 24.52 248 ASN B CA 1
ATOM 5240 C C . ASN B 1 248 ? 20.549 96.821 26.076 1.00 25.53 248 ASN B C 1
ATOM 5241 O O . ASN B 1 248 ? 21.077 96.286 27.044 1.00 26.46 248 ASN B O 1
ATOM 5246 N N . ASP B 1 249 ? 19.261 96.656 25.790 1.00 25.33 249 ASP B N 1
ATOM 5247 C CA . ASP B 1 249 ? 18.453 95.618 26.424 1.00 25.25 249 ASP B CA 1
ATOM 5248 C C . ASP B 1 249 ? 18.848 94.265 25.831 1.00 24.87 249 ASP B C 1
ATOM 5249 O O . ASP B 1 249 ? 19.437 94.196 24.736 1.00 24.61 249 ASP B O 1
ATOM 5254 N N . GLY B 1 250 ? 18.533 93.194 26.552 1.00 23.87 250 GLY B N 1
ATOM 5255 C CA . GLY B 1 250 ? 18.781 91.816 26.073 1.00 22.57 250 GLY B CA 1
ATOM 5256 C C . GLY B 1 250 ? 17.924 91.434 24.867 1.00 23.00 250 GLY B C 1
ATOM 5257 O O . GLY B 1 250 ? 18.437 90.877 23.875 1.00 21.18 250 GLY B O 1
ATOM 5258 N N . ILE B 1 251 ? 16.621 91.719 24.966 1.00 22.27 251 ILE B N 1
ATOM 5259 C CA . ILE B 1 251 ? 15.693 91.592 23.847 1.00 23.08 251 ILE B CA 1
ATOM 5260 C C . ILE B 1 251 ? 14.515 92.609 23.953 1.00 22.72 251 ILE B C 1
ATOM 5261 O O . ILE B 1 251 ? 13.988 92.864 25.060 1.00 22.22 251 ILE B O 1
ATOM 5266 N N . ASP B 1 252 ? 14.119 93.184 22.807 1.00 21.42 252 ASP B N 1
ATOM 5267 C CA . ASP B 1 252 ? 13.024 94.163 22.706 1.00 21.00 252 ASP B CA 1
ATOM 5268 C C . ASP B 1 252 ? 11.963 93.656 21.728 1.00 21.98 252 ASP B C 1
ATOM 5269 O O . ASP B 1 252 ? 12.188 93.674 20.514 1.00 20.75 252 ASP B O 1
ATOM 5274 N N . PHE B 1 253 ? 10.829 93.188 22.259 1.00 21.04 253 PHE B N 1
ATOM 5275 C CA . PHE B 1 253 ? 9.662 92.813 21.451 1.00 21.15 253 PHE B CA 1
ATOM 5276 C C . PHE B 1 253 ? 8.853 94.076 21.234 1.00 21.91 253 PHE B C 1
ATOM 5277 O O . PHE B 1 253 ? 8.548 94.786 22.207 1.00 21.44 253 PHE B O 1
ATOM 5285 N N . GLU B 1 254 ? 8.534 94.393 19.979 1.00 21.19 254 GLU B N 1
ATOM 5286 C CA . GLU B 1 254 ? 7.736 95.587 19.698 1.00 22.07 254 GLU B CA 1
ATOM 5287 C C . GLU B 1 254 ? 6.655 95.288 18.659 1.00 22.80 254 GLU B C 1
ATOM 5288 O O . GLU B 1 254 ? 6.971 94.995 17.489 1.00 20.73 254 GLU B O 1
ATOM 5302 N N . SER B 1 256 ? 4.866 92.734 18.317 1.00 23.62 256 SER B N 1
ATOM 5303 C CA . SER B 1 256 ? 5.011 91.363 17.843 1.00 23.58 256 SER B CA 1
ATOM 5304 C C . SER B 1 256 ? 4.061 90.411 18.613 1.00 24.96 256 SER B C 1
ATOM 5305 O O . SER B 1 256 ? 3.492 90.780 19.666 1.00 22.18 256 SER B O 1
ATOM 5308 N N . ARG B 1 257 ? 3.891 89.192 18.094 1.00 24.92 257 ARG B N 1
ATOM 5309 C CA . ARG B 1 257 ? 2.962 88.213 18.693 1.00 26.80 257 ARG B CA 1
ATOM 5310 C C . ARG B 1 257 ? 3.411 86.770 18.514 1.00 26.18 257 ARG B C 1
ATOM 5311 O O . ARG B 1 257 ? 4.093 86.425 17.549 1.00 23.93 257 ARG B O 1
ATOM 5319 N N . ASN B 1 258 ? 3.025 85.933 19.474 1.00 26.97 258 ASN B N 1
ATOM 5320 C CA . ASN B 1 258 ? 3.244 84.486 19.432 1.00 25.70 258 ASN B CA 1
ATOM 5321 C C . ASN B 1 258 ? 4.734 84.100 19.418 1.00 26.30 258 ASN B C 1
ATOM 5322 O O . ASN B 1 258 ? 5.200 83.408 18.515 1.00 23.00 258 ASN B O 1
ATOM 5327 N N . PHE B 1 259 ? 5.454 84.519 20.463 1.00 25.39 259 PHE B N 1
ATOM 5328 C CA . PHE B 1 259 ? 6.850 84.145 20.679 1.00 24.43 259 PHE B CA 1
ATOM 5329 C C . PHE B 1 259 ? 7.073 83.399 21.995 1.00 25.21 259 PHE B C 1
ATOM 5330 O O . PHE B 1 259 ? 6.392 83.680 22.997 1.00 24.63 259 PHE B O 1
ATOM 5338 N N . LEU B 1 260 ? 8.026 82.464 21.964 1.00 24.08 260 LEU B N 1
ATOM 5339 C CA . LEU B 1 260 ? 8.602 81.801 23.133 1.00 25.94 260 LEU B CA 1
ATOM 5340 C C . LEU B 1 260 ? 10.093 82.170 23.261 1.00 25.70 260 LEU B C 1
ATOM 5341 O O . LEU B 1 260 ? 10.835 82.056 22.275 1.00 27.92 260 LEU B O 1
ATOM 5346 N N . VAL B 1 261 ? 10.514 82.593 24.456 1.00 25.36 261 VAL B N 1
ATOM 5347 C CA . VAL B 1 261 ? 11.928 82.849 24.810 1.00 26.06 261 VAL B CA 1
ATOM 5348 C C . VAL B 1 261 ? 12.307 81.855 25.898 1.00 27.65 261 VAL B C 1
ATOM 5349 O O . VAL B 1 261 ? 11.658 81.829 26.950 1.00 25.90 261 VAL B O 1
ATOM 5353 N N . GLU B 1 262 ? 13.334 81.036 25.680 1.00 28.50 262 GLU B N 1
ATOM 5354 C CA . GLU B 1 262 ? 13.739 80.081 26.714 1.00 28.96 262 GLU B CA 1
ATOM 5355 C C . GLU B 1 262 ? 15.238 79.788 26.800 1.00 30.13 262 GLU B C 1
ATOM 5356 O O . GLU B 1 262 ? 15.935 79.805 25.782 1.00 28.84 262 GLU B O 1
ATOM 5362 N N . ASP B 1 263 ? 15.711 79.524 28.022 1.00 29.44 263 ASP B N 1
ATOM 5363 C CA . ASP B 1 263 ? 17.092 79.079 28.302 1.00 30.96 263 ASP B CA 1
ATOM 5364 C C . ASP B 1 263 ? 18.178 80.081 27.875 1.00 31.02 263 ASP B C 1
ATOM 5365 O O . ASP B 1 263 ? 19.225 79.673 27.396 1.00 32.07 263 ASP B O 1
ATOM 5370 N N . CYS B 1 264 ? 17.927 81.379 28.051 1.00 29.54 264 CYS B N 1
ATOM 5371 C CA . CYS B 1 264 ? 18.876 82.422 27.656 1.00 27.90 264 CYS B CA 1
ATOM 5372 C C . CYS B 1 264 ? 19.527 83.029 28.896 1.00 27.85 264 CYS B C 1
ATOM 5373 O O . CYS B 1 264 ? 18.937 82.987 29.983 1.00 26.47 264 CYS B O 1
ATOM 5376 N N . SER B 1 265 ? 20.748 83.550 28.731 1.00 26.18 265 SER B N 1
ATOM 5377 C CA . SER B 1 265 ? 21.438 84.379 29.722 1.00 27.67 265 SER B CA 1
ATOM 5378 C C . SER B 1 265 ? 21.616 85.794 29.189 1.00 28.42 265 SER B C 1
ATOM 5379 O O . SER B 1 265 ? 22.077 85.969 28.045 1.00 26.85 265 SER B O 1
ATOM 5382 N N . PHE B 1 266 ? 21.322 86.775 30.043 1.00 25.95 266 PHE B N 1
ATOM 5383 C CA . PHE B 1 266 ? 21.394 88.197 29.719 1.00 25.84 266 PHE B CA 1
ATOM 5384 C C . PHE B 1 266 ? 22.324 88.919 30.697 1.00 26.11 266 PHE B C 1
ATOM 5385 O O . PHE B 1 266 ? 22.155 88.819 31.917 1.00 25.99 266 PHE B O 1
ATOM 5393 N N . ASP B 1 267 ? 23.296 89.636 30.137 1.00 25.14 267 ASP B N 1
ATOM 5394 C CA . ASP B 1 267 ? 24.303 90.418 30.862 1.00 26.75 267 ASP B CA 1
ATOM 5395 C C . ASP B 1 267 ? 24.349 91.807 30.190 1.00 25.48 267 ASP B C 1
ATOM 5396 O O . ASP B 1 267 ? 25.031 91.983 29.170 1.00 23.81 267 ASP B O 1
ATOM 5401 N N . GLN B 1 268 ? 23.610 92.766 30.743 1.00 24.24 268 GLN B N 1
ATOM 5402 C CA . GLN B 1 268 ? 23.253 94.000 30.041 1.00 24.19 268 GLN B CA 1
ATOM 5403 C C . GLN B 1 268 ? 23.590 95.284 30.799 1.00 25.53 268 GLN B C 1
ATOM 5404 O O . GLN B 1 268 ? 23.612 95.301 32.032 1.00 25.71 268 GLN B O 1
ATOM 5410 N N . GLY B 1 269 ? 23.850 96.354 30.035 1.00 26.38 269 GLY B N 1
ATOM 5411 C CA . GLY B 1 269 ? 23.869 97.715 30.565 1.00 26.05 269 GLY B CA 1
ATOM 5412 C C . GLY B 1 269 ? 22.477 98.196 30.937 1.00 26.77 269 GLY B C 1
ATOM 5413 O O . GLY B 1 269 ? 22.343 99.021 31.830 1.00 27.00 269 GLY B O 1
ATOM 5414 N N . ASP B 1 270 ? 21.438 97.688 30.263 1.00 27.81 270 ASP B N 1
ATOM 5415 C CA . ASP B 1 270 ? 20.053 98.085 30.558 1.00 28.87 270 ASP B CA 1
ATOM 5416 C C . ASP B 1 270 ? 19.232 96.898 31.099 1.00 27.90 270 ASP B C 1
ATOM 5417 O O . ASP B 1 270 ? 19.639 96.321 32.113 1.00 27.55 270 ASP B O 1
ATOM 5422 N N . ASP B 1 271 ? 18.129 96.509 30.453 1.00 26.92 271 ASP B N 1
ATOM 5423 C CA . ASP B 1 271 ? 17.203 95.502 30.997 1.00 26.39 271 ASP B CA 1
ATOM 5424 C C . ASP B 1 271 ? 17.306 94.174 30.254 1.00 26.72 271 ASP B C 1
ATOM 5425 O O . ASP B 1 271 ? 17.863 94.110 29.147 1.00 26.14 271 ASP B O 1
ATOM 5430 N N . ALA B 1 272 ? 16.767 93.112 30.855 1.00 23.27 272 ALA B N 1
ATOM 5431 C CA . ALA B 1 272 ? 16.820 91.797 30.243 1.00 22.61 272 ALA B CA 1
ATOM 5432 C C . ALA B 1 272 ? 15.751 91.622 29.144 1.00 23.41 272 ALA B C 1
ATOM 5433 O O . ALA B 1 272 ? 16.082 91.625 27.950 1.00 21.50 272 ALA B O 1
ATOM 5435 N N . VAL B 1 273 ? 14.490 91.438 29.529 1.00 22.10 273 VAL B N 1
ATOM 5436 C CA . VAL B 1 273 ? 13.416 91.253 28.549 1.00 22.80 273 VAL B CA 1
ATOM 5437 C C . VAL B 1 273 ? 12.508 92.458 28.613 1.00 23.56 273 VAL B C 1
ATOM 5438 O O . VAL B 1 273 ? 12.071 92.849 29.717 1.00 22.67 273 VAL B O 1
ATOM 5442 N N . VAL B 1 274 ? 12.250 93.065 27.452 1.00 22.45 274 VAL B N 1
ATOM 5443 C CA . VAL B 1 274 ? 11.446 94.296 27.392 1.00 22.73 274 VAL B CA 1
ATOM 5444 C C . VAL B 1 274 ? 10.366 94.218 26.306 1.00 21.80 274 VAL B C 1
ATOM 5445 O O . VAL B 1 274 ? 10.633 93.770 25.196 1.00 22.57 274 VAL B O 1
ATOM 5449 N N . ILE B 1 275 ? 9.157 94.664 26.647 1.00 20.49 275 ILE B N 1
ATOM 5450 C CA . ILE B 1 275 ? 7.966 94.568 25.801 1.00 20.87 275 ILE B CA 1
ATOM 5451 C C . ILE B 1 275 ? 7.454 95.987 25.503 1.00 20.58 275 ILE B C 1
ATOM 5452 O O . ILE B 1 275 ? 7.199 96.779 26.431 1.00 20.50 275 ILE B O 1
ATOM 5457 N N . LYS B 1 276 ? 7.308 96.286 24.211 1.00 20.47 276 LYS B N 1
ATOM 5458 C CA . LYS B 1 276 ? 7.002 97.635 23.704 1.00 21.00 276 LYS B CA 1
ATOM 5459 C C . LYS B 1 276 ? 5.946 97.594 22.608 1.00 20.64 276 LYS B C 1
ATOM 5460 O O . LYS B 1 276 ? 5.655 96.517 22.074 1.00 19.51 276 LYS B O 1
ATOM 5466 N N . ALA B 1 277 ? 5.410 98.775 22.273 1.00 19.66 277 ALA B N 1
ATOM 5467 C CA . ALA B 1 277 ? 4.441 98.944 21.188 1.00 21.24 277 ALA B CA 1
ATOM 5468 C C . ALA B 1 277 ? 4.352 100.393 20.656 1.00 21.02 277 ALA B C 1
ATOM 5469 O O . ALA B 1 277 ? 3.258 100.915 20.425 1.00 20.84 277 ALA B O 1
ATOM 5471 N N . GLY B 1 278 ? 5.513 101.028 20.452 1.00 22.04 278 GLY B N 1
ATOM 5472 C CA . GLY B 1 278 ? 5.607 102.329 19.785 1.00 21.76 278 GLY B CA 1
ATOM 5473 C C . GLY B 1 278 ? 5.281 103.541 20.644 1.00 22.47 278 GLY B C 1
ATOM 5474 O O . GLY B 1 278 ? 4.833 103.418 21.802 1.00 23.22 278 GLY B O 1
ATOM 5475 N N . ARG B 1 279 ? 5.479 104.717 20.045 1.00 21.88 279 ARG B N 1
ATOM 5476 C CA . ARG B 1 279 ? 5.454 106.011 20.745 1.00 22.33 279 ARG B CA 1
ATOM 5477 C C . ARG B 1 279 ? 4.369 106.944 20.167 1.00 23.46 279 ARG B C 1
ATOM 5478 O O . ARG B 1 279 ? 4.542 107.527 19.072 1.00 24.85 279 ARG B O 1
ATOM 5486 N N . ASN B 1 280 ? 3.277 107.090 20.926 1.00 22.97 280 ASN B N 1
ATOM 5487 C CA . ASN B 1 280 ? 2.213 108.083 20.697 1.00 23.55 280 ASN B CA 1
ATOM 5488 C C . ASN B 1 280 ? 1.517 107.914 19.316 1.00 24.72 280 ASN B C 1
ATOM 5489 O O . ASN B 1 280 ? 1.248 106.777 18.888 1.00 23.76 280 ASN B O 1
ATOM 5494 N N . GLN B 1 281 ? 1.286 109.018 18.598 1.00 25.73 281 GLN B N 1
ATOM 5495 C CA . GLN B 1 281 ? 0.421 109.032 17.399 1.00 26.21 281 GLN B CA 1
ATOM 5496 C C . GLN B 1 281 ? 0.836 108.034 16.360 1.00 24.51 281 GLN B C 1
ATOM 5497 O O . GLN B 1 281 ? -0.016 107.362 15.806 1.00 23.72 281 GLN B O 1
ATOM 5503 N N . ASP B 1 282 ? 2.140 107.909 16.122 1.00 24.59 282 ASP B N 1
ATOM 5504 C CA . ASP B 1 282 ? 2.676 106.980 15.121 1.00 25.03 282 ASP B CA 1
ATOM 5505 C C . ASP B 1 282 ? 2.271 105.530 15.442 1.00 25.23 282 ASP B C 1
ATOM 5506 O O . ASP B 1 282 ? 2.003 104.712 14.538 1.00 23.85 282 ASP B O 1
ATOM 5511 N N . ALA B 1 283 ? 2.250 105.210 16.728 1.00 23.71 283 ALA B N 1
ATOM 5512 C CA . ALA B 1 283 ? 1.819 103.877 17.160 1.00 25.14 283 ALA B CA 1
ATOM 5513 C C . ALA B 1 283 ? 0.307 103.696 17.006 1.00 23.73 283 ALA B C 1
ATOM 5514 O O . ALA B 1 283 ? -0.133 102.616 16.637 1.00 23.82 283 ALA B O 1
ATOM 5516 N N . TRP B 1 284 ? -0.468 104.744 17.310 1.00 24.33 284 TRP B N 1
ATOM 5517 C CA . TRP B 1 284 ? -1.928 104.717 17.157 1.00 25.17 284 TRP B CA 1
ATOM 5518 C C . TRP B 1 284 ? -2.316 104.463 15.703 1.00 28.79 284 TRP B C 1
ATOM 5519 O O . TRP B 1 284 ? -3.220 103.667 15.449 1.00 28.79 284 TRP B O 1
ATOM 5530 N N . ARG B 1 285 ? -1.604 105.111 14.763 1.00 30.43 285 ARG B N 1
ATOM 5531 C CA . ARG B 1 285 ? -1.742 104.858 13.321 1.00 30.61 285 ARG B CA 1
ATOM 5532 C C . ARG B 1 285 ? -1.570 103.384 12.957 1.00 30.34 285 ARG B C 1
ATOM 5533 O O . ARG B 1 285 ? -2.392 102.836 12.241 1.00 30.98 285 ARG B O 1
ATOM 5541 N N . LEU B 1 286 ? -0.488 102.752 13.410 1.00 29.76 286 LEU B N 1
ATOM 5542 C CA . LEU B 1 286 ? -0.226 101.332 13.084 1.00 28.48 286 LEU B CA 1
ATOM 5543 C C . LEU B 1 286 ? -1.167 100.335 13.792 1.00 27.48 286 LEU B C 1
ATOM 5544 O O . LEU B 1 286 ? -1.343 99.236 13.302 1.00 27.89 286 LEU B O 1
ATOM 5549 N N . ASN B 1 287 ? -1.700 100.697 14.960 1.00 27.99 287 ASN B N 1
ATOM 5550 C CA . ASN B 1 287 ? -2.732 99.920 15.678 1.00 29.45 287 ASN B CA 1
ATOM 5551 C C . ASN B 1 287 ? -2.477 98.383 15.800 1.00 28.55 287 ASN B C 1
ATOM 5552 O O . ASN B 1 287 ? -3.375 97.584 15.569 1.00 30.24 287 ASN B O 1
ATOM 5557 N N . THR B 1 288 ? -1.259 97.993 16.174 1.00 25.84 288 THR B N 1
ATOM 5558 C CA . THR B 1 288 ? -0.830 96.590 16.270 1.00 24.99 288 THR B CA 1
ATOM 5559 C C . THR B 1 288 ? -0.258 96.327 17.685 1.00 25.46 288 THR B C 1
ATOM 5560 O O . THR B 1 288 ? 0.862 96.773 17.999 1.00 24.60 288 THR B O 1
ATOM 5564 N N . PRO B 1 289 ? -1.025 95.637 18.558 1.00 23.71 289 PRO B N 1
ATOM 5565 C CA . PRO B 1 289 ? -0.514 95.377 19.917 1.00 23.81 289 PRO B CA 1
ATOM 5566 C C . PRO B 1 289 ? 0.614 94.360 19.968 1.00 22.86 289 PRO B C 1
ATOM 5567 O O . PRO B 1 289 ? 0.776 93.565 19.039 1.00 22.36 289 PRO B O 1
ATOM 5571 N N . CYS B 1 290 ? 1.400 94.407 21.037 1.00 22.87 290 CYS B N 1
ATOM 5572 C CA . CYS B 1 290 ? 2.368 93.351 21.343 1.00 22.96 290 CYS B CA 1
ATOM 5573 C C . CYS B 1 290 ? 1.658 92.376 22.264 1.00 23.82 290 CYS B C 1
ATOM 5574 O O . CYS B 1 290 ? 1.114 92.801 23.287 1.00 24.16 290 CYS B O 1
ATOM 5577 N N . GLU B 1 291 ? 1.647 91.083 21.925 1.00 24.10 291 GLU B N 1
ATOM 5578 C CA . GLU B 1 291 ? 0.833 90.124 22.689 1.00 25.43 291 GLU B CA 1
ATOM 5579 C C . GLU B 1 291 ? 1.286 88.684 22.558 1.00 25.34 291 GLU B C 1
ATOM 5580 O O . GLU B 1 291 ? 1.978 88.341 21.606 1.00 23.36 291 GLU B O 1
ATOM 5586 N N . ASN B 1 292 ? 0.878 87.842 23.515 1.00 25.32 292 ASN B N 1
ATOM 5587 C CA . ASN B 1 292 ? 1.129 86.389 23.462 1.00 24.40 292 ASN B CA 1
ATOM 5588 C C . ASN B 1 292 ? 2.632 86.061 23.412 1.00 23.48 292 ASN B C 1
ATOM 5589 O O . ASN B 1 292 ? 3.126 85.415 22.474 1.00 21.72 292 ASN B O 1
ATOM 5594 N N . ILE B 1 293 ? 3.347 86.516 24.433 1.00 23.11 293 ILE B N 1
ATOM 5595 C CA . ILE B 1 293 ? 4.780 86.303 24.582 1.00 23.24 293 ILE B CA 1
ATOM 5596 C C . ILE B 1 293 ? 5.020 85.564 25.885 1.00 22.15 293 ILE B C 1
ATOM 5597 O O . ILE B 1 293 ? 4.570 86.018 26.949 1.00 20.32 293 ILE B O 1
ATOM 5602 N N . VAL B 1 294 ? 5.744 84.446 25.808 1.00 21.70 294 VAL B N 1
ATOM 5603 C CA . VAL B 1 294 ? 6.090 83.661 26.983 1.00 22.42 294 VAL B CA 1
ATOM 5604 C C . VAL B 1 294 ? 7.608 83.560 27.133 1.00 22.79 294 VAL B C 1
ATOM 5605 O O . VAL B 1 294 ? 8.296 83.220 26.179 1.00 24.17 294 VAL B O 1
ATOM 5609 N N . ILE B 1 295 ? 8.108 83.816 28.343 1.00 22.56 295 ILE B N 1
ATOM 5610 C CA . ILE B 1 295 ? 9.523 83.681 28.678 1.00 21.85 295 ILE B CA 1
ATOM 5611 C C . ILE B 1 295 ? 9.681 82.673 29.832 1.00 23.20 295 ILE B C 1
ATOM 5612 O O . ILE B 1 295 ? 9.008 82.795 30.851 1.00 21.18 295 ILE B O 1
ATOM 5617 N N . ARG B 1 296 ? 10.560 81.684 29.678 1.00 23.30 296 ARG B N 1
ATOM 5618 C CA . ARG B 1 296 ? 10.814 80.696 30.740 1.00 25.54 296 ARG B CA 1
ATOM 5619 C C . ARG B 1 296 ? 12.277 80.230 30.818 1.00 27.90 296 ARG B C 1
ATOM 5620 O O . ARG B 1 296 ? 12.995 80.239 29.802 1.00 25.22 296 ARG B O 1
ATOM 5628 N N . ASN B 1 297 ? 12.701 79.828 32.019 1.00 26.86 297 ASN B N 1
ATOM 5629 C CA . ASN B 1 297 ? 14.048 79.309 32.279 1.00 30.45 297 ASN B CA 1
ATOM 5630 C C . ASN B 1 297 ? 15.152 80.215 31.746 1.00 30.92 297 ASN B C 1
ATOM 5631 O O . ASN B 1 297 ? 16.055 79.746 31.084 1.00 30.96 297 ASN B O 1
ATOM 5636 N N . CYS B 1 298 ? 15.053 81.510 32.042 1.00 29.49 298 CYS B N 1
ATOM 5637 C CA . CYS B 1 298 ? 16.062 82.483 31.687 1.00 28.96 298 CYS B CA 1
ATOM 5638 C C . CYS B 1 298 ? 16.708 83.037 32.947 1.00 29.19 298 CYS B C 1
ATOM 5639 O O . CYS B 1 298 ? 16.170 82.917 34.053 1.00 27.09 298 CYS B O 1
ATOM 5642 N N . ARG B 1 299 ? 17.858 83.668 32.753 1.00 27.81 299 ARG B N 1
ATOM 5643 C CA . ARG B 1 299 ? 18.657 84.188 33.824 1.00 31.20 299 ARG B CA 1
ATOM 5644 C C . ARG B 1 299 ? 19.169 85.596 33.473 1.00 29.75 299 ARG B C 1
ATOM 5645 O O . ARG B 1 299 ? 19.629 85.822 32.346 1.00 29.31 299 ARG B O 1
ATOM 5653 N N . ILE B 1 300 ? 19.092 86.529 34.424 1.00 28.51 300 ILE B N 1
ATOM 5654 C CA . ILE B 1 300 ? 19.759 87.827 34.299 1.00 28.62 300 ILE B CA 1
ATOM 5655 C C . ILE B 1 300 ? 20.974 87.867 35.228 1.00 29.35 300 ILE B C 1
ATOM 5656 O O . ILE B 1 300 ? 20.833 87.707 36.446 1.00 30.12 300 ILE B O 1
ATOM 5661 N N . LEU B 1 301 ? 22.167 88.062 34.642 1.00 28.97 301 LEU B N 1
ATOM 5662 C CA . LEU B 1 301 ? 23.436 88.174 35.404 1.00 29.00 301 LEU B CA 1
ATOM 5663 C C . LEU B 1 301 ? 23.787 89.604 35.828 1.00 27.77 301 LEU B C 1
ATOM 5664 O O . LEU B 1 301 ? 24.309 89.819 36.927 1.00 26.22 301 LEU B O 1
ATOM 5669 N N . LYS B 1 302 ? 23.512 90.564 34.950 1.00 27.90 302 LYS B N 1
ATOM 5670 C CA . LYS B 1 302 ? 23.680 91.988 35.214 1.00 29.69 302 LYS B CA 1
ATOM 5671 C C . LYS B 1 302 ? 22.624 92.752 34.420 1.00 28.26 302 LYS B C 1
ATOM 5672 O O . LYS B 1 302 ? 22.238 92.324 33.320 1.00 26.02 302 LYS B O 1
ATOM 5678 N N . GLY B 1 303 ? 22.237 93.910 34.943 1.00 26.90 303 GLY B N 1
ATOM 5679 C CA . GLY B 1 303 ? 21.200 94.744 34.340 1.00 28.20 303 GLY B CA 1
ATOM 5680 C C . GLY B 1 303 ? 20.239 95.242 35.399 1.00 28.11 303 GLY B C 1
ATOM 5681 O O . GLY B 1 303 ? 20.265 94.773 36.545 1.00 28.00 303 GLY B O 1
ATOM 5682 N N . HIS B 1 304 ? 19.390 96.181 35.004 1.00 27.04 304 HIS B N 1
ATOM 5683 C CA . HIS B 1 304 ? 18.566 96.941 35.943 1.00 28.59 304 HIS B CA 1
ATOM 5684 C C . HIS B 1 304 ? 17.200 96.301 36.204 1.00 26.76 304 HIS B C 1
ATOM 5685 O O . HIS B 1 304 ? 16.637 96.480 37.276 1.00 25.71 304 HIS B O 1
ATOM 5692 N N . THR B 1 305 ? 16.665 95.592 35.222 1.00 25.32 305 THR B N 1
ATOM 5693 C CA . THR B 1 305 ? 15.319 95.050 35.300 1.00 26.85 305 THR B CA 1
ATOM 5694 C C . THR B 1 305 ? 15.254 93.713 34.583 1.00 26.86 305 THR B C 1
ATOM 5695 O O . THR B 1 305 ? 15.816 93.564 33.480 1.00 25.02 305 THR B O 1
ATOM 5699 N N . LEU B 1 306 ? 14.562 92.758 35.205 1.00 24.88 306 LEU B N 1
ATOM 5700 C CA . LEU B 1 306 ? 14.335 91.446 34.614 1.00 25.14 306 LEU B CA 1
ATOM 5701 C C . LEU B 1 306 ? 13.227 91.496 33.539 1.00 24.44 306 LEU B C 1
ATOM 5702 O O . LEU B 1 306 ? 13.489 91.129 32.399 1.00 25.02 306 LEU B O 1
ATOM 5707 N N . LEU B 1 307 ? 12.017 91.944 33.903 1.00 22.97 307 LEU B N 1
ATOM 5708 C CA . LEU B 1 307 ? 10.901 92.110 32.970 1.00 23.00 307 LEU B CA 1
ATOM 5709 C C . LEU B 1 307 ? 10.430 93.548 33.009 1.00 22.91 307 LEU B C 1
ATOM 5710 O O . LEU B 1 307 ? 9.931 94.009 34.043 1.00 22.61 307 LEU B O 1
ATOM 5715 N N . GLY B 1 308 ? 10.602 94.244 31.883 1.00 21.60 308 GLY B N 1
ATOM 5716 C CA . GLY B 1 308 ? 10.191 95.645 31.725 1.00 21.87 308 GLY B CA 1
ATOM 5717 C C . GLY B 1 308 ? 9.067 95.792 30.700 1.00 20.90 308 GLY B C 1
ATOM 5718 O O . GLY B 1 308 ? 9.103 95.181 29.635 1.00 20.40 308 GLY B O 1
ATOM 5719 N N . ILE B 1 309 ? 8.052 96.569 31.033 1.00 21.16 309 ILE B N 1
ATOM 5720 C CA . ILE B 1 309 ? 6.981 96.889 30.099 1.00 21.60 309 ILE B CA 1
ATOM 5721 C C . ILE B 1 309 ? 7.078 98.396 29.849 1.00 21.54 309 ILE B C 1
ATOM 5722 O O . ILE B 1 309 ? 6.987 99.199 30.782 1.00 22.08 309 ILE B O 1
ATOM 5727 N N . GLY B 1 310 ? 7.294 98.775 28.594 1.00 22.17 310 GLY B N 1
ATOM 5728 C CA . GLY B 1 310 ? 7.279 100.170 28.190 1.00 22.65 310 GLY B CA 1
ATOM 5729 C C . GLY B 1 310 ? 8.648 100.833 28.256 1.00 22.53 310 GLY B C 1
ATOM 5730 O O . GLY B 1 310 ? 9.653 100.132 28.182 1.00 23.19 310 GLY B O 1
ATOM 5731 N N . SER B 1 311 ? 8.726 102.169 28.367 1.00 22.99 311 SER B N 1
ATOM 5732 C CA . SER B 1 311 ? 7.576 103.081 28.491 1.00 23.39 311 SER B CA 1
ATOM 5733 C C . SER B 1 311 ? 6.777 103.289 27.185 1.00 23.76 311 SER B C 1
ATOM 5734 O O . SER B 1 311 ? 5.676 103.876 27.223 1.00 24.53 311 SER B O 1
ATOM 5737 N N . GLU B 1 312 ? 7.326 102.829 26.057 1.00 22.98 312 GLU B N 1
ATOM 5738 C CA . GLU B 1 312 ? 6.658 102.928 24.747 1.00 24.44 312 GLU B CA 1
ATOM 5739 C C . GLU B 1 312 ? 5.653 101.777 24.628 1.00 23.67 312 GLU B C 1
ATOM 5740 O O . GLU B 1 312 ? 6.017 100.646 24.286 1.00 23.29 312 GLU B O 1
ATOM 5746 N N . ILE B 1 313 ? 4.389 102.080 24.894 1.00 22.52 313 ILE B N 1
ATOM 5747 C CA . ILE B 1 313 ? 3.315 101.066 24.961 1.00 22.13 313 ILE B CA 1
ATOM 5748 C C . ILE B 1 313 ? 2.101 101.403 24.091 1.00 22.51 313 ILE B C 1
ATOM 5749 O O . ILE B 1 313 ? 1.057 100.745 24.188 1.00 21.43 313 ILE B O 1
ATOM 5754 N N . SER B 1 314 ? 2.242 102.394 23.214 1.00 22.46 314 SER B N 1
ATOM 5755 C CA . SER B 1 314 ? 1.065 103.131 22.709 1.00 23.18 314 SER B CA 1
ATOM 5756 C C . SER B 1 314 ? 0.090 102.303 21.863 1.00 22.46 314 SER B C 1
ATOM 5757 O O . SER B 1 314 ? -1.135 102.549 21.884 1.00 20.36 314 SER B O 1
ATOM 5760 N N . GLY B 1 315 ? 0.630 101.319 21.147 1.00 22.15 315 GLY B N 1
ATOM 5761 C CA . GLY B 1 315 ? -0.179 100.415 20.343 1.00 23.25 315 GLY B CA 1
ATOM 5762 C C . GLY B 1 315 ? -0.913 99.342 21.127 1.00 24.05 315 GLY B C 1
ATOM 5763 O O . GLY B 1 315 ? -1.711 98.624 20.557 1.00 24.38 315 GLY B O 1
ATOM 5764 N N . GLY B 1 316 ? -0.607 99.191 22.414 1.00 24.65 316 GLY B N 1
ATOM 5765 C CA . GLY B 1 316 ? -1.265 98.202 23.266 1.00 24.19 316 GLY B CA 1
ATOM 5766 C C . GLY B 1 316 ? -0.363 97.029 23.606 1.00 24.46 316 GLY B C 1
ATOM 5767 O O . GLY B 1 316 ? 0.359 96.537 22.747 1.00 25.04 316 GLY B O 1
ATOM 5768 N N . ILE B 1 317 ? -0.416 96.572 24.864 1.00 23.53 317 ILE B N 1
ATOM 5769 C CA . ILE B 1 317 ? 0.321 95.405 25.328 1.00 22.56 317 ILE B CA 1
ATOM 5770 C C . ILE B 1 317 ? -0.642 94.488 26.077 1.00 23.35 317 ILE B C 1
ATOM 5771 O O . ILE B 1 317 ? -1.347 94.939 26.996 1.00 21.71 317 ILE B O 1
ATOM 5776 N N . ARG B 1 318 ? -0.596 93.196 25.776 1.00 23.56 318 ARG B N 1
ATOM 5777 C CA . ARG B 1 318 ? -1.551 92.246 26.371 1.00 25.14 318 ARG B CA 1
ATOM 5778 C C . ARG B 1 318 ? -1.010 90.819 26.398 1.00 22.82 318 ARG B C 1
ATOM 5779 O O . ARG B 1 318 ? -0.442 90.381 25.422 1.00 22.55 318 ARG B O 1
ATOM 5787 N N . ASN B 1 319 ? -1.164 90.098 27.515 1.00 21.90 319 ASN B N 1
ATOM 5788 C CA . ASN B 1 319 ? -0.874 88.630 27.567 1.00 21.31 319 ASN B CA 1
ATOM 5789 C C . ASN B 1 319 ? 0.614 88.298 27.440 1.00 20.63 319 ASN B C 1
ATOM 5790 O O . ASN B 1 319 ? 1.077 87.714 26.459 1.00 19.69 319 ASN B O 1
ATOM 5795 N N . ILE B 1 320 ? 1.337 88.695 28.477 1.00 20.94 320 ILE B N 1
ATOM 5796 C CA . ILE B 1 320 ? 2.760 88.473 28.636 1.00 20.06 320 ILE B CA 1
ATOM 5797 C C . ILE B 1 320 ? 2.947 87.628 29.892 1.00 20.05 320 ILE B C 1
ATOM 5798 O O . ILE B 1 320 ? 2.345 87.957 30.918 1.00 20.24 320 ILE B O 1
ATOM 5803 N N . TYR B 1 321 ? 3.773 86.577 29.819 1.00 19.75 321 TYR B N 1
ATOM 5804 C CA . TYR B 1 321 ? 4.040 85.635 30.952 1.00 21.07 321 TYR B CA 1
ATOM 5805 C C . TYR B 1 321 ? 5.526 85.294 31.062 1.00 21.54 321 TYR B C 1
ATOM 5806 O O . TYR B 1 321 ? 6.131 84.817 30.092 1.00 23.75 321 TYR B O 1
ATOM 5823 N N . HIS B 1 323 ? 8.018 82.995 33.585 1.00 23.57 323 HIS B N 1
ATOM 5824 C CA . HIS B 1 323 ? 8.119 82.061 34.726 1.00 24.56 323 HIS B CA 1
ATOM 5825 C C . HIS B 1 323 ? 9.407 81.236 34.793 1.00 23.74 323 HIS B C 1
ATOM 5826 O O . HIS B 1 323 ? 10.073 81.024 33.783 1.00 19.67 323 HIS B O 1
ATOM 5833 N N . ASP B 1 324 ? 9.729 80.788 36.007 1.00 26.30 324 ASP B N 1
ATOM 5834 C CA . ASP B 1 324 ? 10.902 79.944 36.286 1.00 28.72 324 ASP B CA 1
ATOM 5835 C C . ASP B 1 324 ? 12.193 80.621 35.795 1.00 28.77 324 ASP B C 1
ATOM 5836 O O . ASP B 1 324 ? 12.948 80.049 35.029 1.00 29.41 324 ASP B O 1
ATOM 5841 N N . CYS B 1 325 ? 12.384 81.873 36.203 1.00 28.37 325 CYS B N 1
ATOM 5842 C CA . CYS B 1 325 ? 13.565 82.659 35.850 1.00 27.84 325 CYS B CA 1
ATOM 5843 C C . CYS B 1 325 ? 14.295 83.051 37.135 1.00 25.91 325 CYS B C 1
ATOM 5844 O O . CYS B 1 325 ? 13.726 82.984 38.234 1.00 24.03 325 CYS B O 1
ATOM 5847 N N . THR B 1 326 ? 15.555 83.456 36.998 1.00 25.82 326 THR B N 1
ATOM 5848 C CA . THR B 1 326 ? 16.368 83.891 38.141 1.00 25.48 326 THR B CA 1
ATOM 5849 C C . THR B 1 326 ? 17.149 85.179 37.901 1.00 25.25 326 THR B C 1
ATOM 5850 O O . THR B 1 326 ? 17.558 85.499 36.767 1.00 25.15 326 THR B O 1
ATOM 5854 N N . ALA B 1 327 ? 17.365 85.899 38.997 1.00 22.63 327 ALA B N 1
ATOM 5855 C CA . ALA B 1 327 ? 18.129 87.122 39.002 1.00 23.62 327 ALA B CA 1
ATOM 5856 C C . ALA B 1 327 ? 19.052 87.089 40.217 1.00 22.85 327 ALA B C 1
ATOM 5857 O O . ALA B 1 327 ? 18.817 87.826 41.196 1.00 21.73 327 ALA B O 1
ATOM 5859 N N . PRO B 1 328 ? 20.107 86.243 40.158 1.00 23.88 328 PRO B N 1
ATOM 5860 C CA . PRO B 1 328 ? 20.908 85.951 41.359 1.00 24.36 328 PRO B CA 1
ATOM 5861 C C . PRO B 1 328 ? 21.690 87.104 41.971 1.00 25.92 328 PRO B C 1
ATOM 5862 O O . PRO B 1 328 ? 21.990 87.043 43.160 1.00 26.16 328 PRO B O 1
ATOM 5866 N N . ASN B 1 329 ? 22.009 88.140 41.190 1.00 26.93 329 ASN B N 1
ATOM 5867 C CA . ASN B 1 329 ? 22.843 89.259 41.653 1.00 27.53 329 ASN B CA 1
ATOM 5868 C C . ASN B 1 329 ? 21.944 90.478 42.014 1.00 27.23 329 ASN B C 1
ATOM 5869 O O . ASN B 1 329 ? 20.952 90.291 42.715 1.00 27.08 329 ASN B O 1
ATOM 5874 N N . SER B 1 330 ? 22.263 91.701 41.563 1.00 27.61 330 SER B N 1
ATOM 5875 C CA . SER B 1 330 ? 21.504 92.907 41.926 1.00 26.27 330 SER B CA 1
ATOM 5876 C C . SER B 1 330 ? 20.757 93.554 40.759 1.00 27.20 330 SER B C 1
ATOM 5877 O O . SER B 1 330 ? 21.324 93.754 39.695 1.00 28.19 330 SER B O 1
ATOM 5880 N N . VAL B 1 331 ? 19.497 93.919 40.985 1.00 26.77 331 VAL B N 1
ATOM 5881 C CA . VAL B 1 331 ? 18.693 94.685 40.024 1.00 26.55 331 VAL B CA 1
ATOM 5882 C C . VAL B 1 331 ? 18.161 95.940 40.687 1.00 27.34 331 VAL B C 1
ATOM 5883 O O . VAL B 1 331 ? 18.129 96.036 41.909 1.00 28.49 331 VAL B O 1
ATOM 5895 N N . ARG B 1 333 ? 14.884 97.129 39.620 1.00 28.57 333 ARG B N 1
ATOM 5896 C CA . ARG B 1 333 ? 13.465 96.768 39.704 1.00 29.65 333 ARG B CA 1
ATOM 5897 C C . ARG B 1 333 ? 13.242 95.446 39.011 1.00 27.63 333 ARG B C 1
ATOM 5898 O O . ARG B 1 333 ? 13.437 95.353 37.809 1.00 29.76 333 ARG B O 1
ATOM 5906 N N . LEU B 1 334 ? 12.838 94.424 39.750 1.00 25.29 334 LEU B N 1
ATOM 5907 C CA . LEU B 1 334 ? 12.663 93.085 39.172 1.00 24.71 334 LEU B CA 1
ATOM 5908 C C . LEU B 1 334 ? 11.586 93.048 38.061 1.00 24.13 334 LEU B C 1
ATOM 5909 O O . LEU B 1 334 ? 11.831 92.531 36.937 1.00 22.82 334 LEU B O 1
ATOM 5914 N N . PHE B 1 335 ? 10.440 93.653 38.371 1.00 22.03 335 PHE B N 1
ATOM 5915 C CA . PHE B 1 335 ? 9.264 93.706 37.490 1.00 22.08 335 PHE B CA 1
ATOM 5916 C C . PHE B 1 335 ? 8.858 95.186 37.400 1.00 21.01 335 PHE B C 1
ATOM 5917 O O . PHE B 1 335 ? 8.484 95.757 38.411 1.00 20.99 335 PHE B O 1
ATOM 5925 N N . PHE B 1 336 ? 8.966 95.810 36.216 1.00 20.73 336 PHE B N 1
ATOM 5926 C CA . PHE B 1 336 ? 8.842 97.286 36.075 1.00 20.59 336 PHE B CA 1
ATOM 5927 C C . PHE B 1 336 ? 7.876 97.611 34.948 1.00 21.05 336 PHE B C 1
ATOM 5928 O O . PHE B 1 336 ? 8.159 97.270 33.798 1.00 20.69 336 PHE B O 1
ATOM 5936 N N . VAL B 1 337 ? 6.752 98.256 35.284 1.00 19.89 337 VAL B N 1
ATOM 5937 C CA . VAL B 1 337 ? 5.725 98.659 34.322 1.00 21.28 337 VAL B CA 1
ATOM 5938 C C . VAL B 1 337 ? 5.697 100.200 34.199 1.00 22.29 337 VAL B C 1
ATOM 5939 O O . VAL B 1 337 ? 5.511 100.881 35.218 1.00 20.82 337 VAL B O 1
ATOM 5943 N N . LYS B 1 338 ? 5.870 100.733 32.966 1.00 23.06 338 LYS B N 1
ATOM 5944 C CA . LYS B 1 338 ? 6.052 102.195 32.705 1.00 22.92 338 LYS B CA 1
ATOM 5945 C C . LYS B 1 338 ? 5.145 102.776 31.616 1.00 22.76 338 LYS B C 1
ATOM 5946 O O . LYS B 1 338 ? 4.856 102.113 30.616 1.00 22.20 338 LYS B O 1
ATOM 5952 N N . THR B 1 339 ? 4.731 104.028 31.810 1.00 22.31 339 THR B N 1
ATOM 5953 C CA . THR B 1 339 ? 4.050 104.814 30.772 1.00 22.27 339 THR B CA 1
ATOM 5954 C C . THR B 1 339 ? 4.149 106.316 31.128 1.00 22.12 339 THR B C 1
ATOM 5955 O O . THR B 1 339 ? 4.803 106.674 32.102 1.00 21.73 339 THR B O 1
ATOM 5959 N N . ASN B 1 340 ? 3.530 107.171 30.314 1.00 22.77 340 ASN B N 1
ATOM 5960 C CA . ASN B 1 340 ? 3.409 108.617 30.603 1.00 22.36 340 ASN B CA 1
ATOM 5961 C C . ASN B 1 340 ? 2.171 109.190 29.934 1.00 21.66 340 ASN B C 1
ATOM 5962 O O . ASN B 1 340 ? 1.516 108.499 29.163 1.00 21.06 340 ASN B O 1
ATOM 5967 N N . HIS B 1 341 ? 1.831 110.431 30.286 1.00 23.10 341 HIS B N 1
ATOM 5968 C CA . HIS B 1 341 ? 0.569 111.080 29.858 1.00 23.36 341 HIS B CA 1
ATOM 5969 C C . HIS B 1 341 ? 0.407 111.254 28.330 1.00 23.07 341 HIS B C 1
ATOM 5970 O O . HIS B 1 341 ? -0.696 111.527 27.871 1.00 22.94 341 HIS B O 1
ATOM 5977 N N . ARG B 1 342 ? 1.493 111.110 27.555 1.00 22.88 342 ARG B N 1
ATOM 5978 C CA . ARG B 1 342 ? 1.437 111.184 26.083 1.00 23.11 342 ARG B CA 1
ATOM 5979 C C . ARG B 1 342 ? 0.980 109.904 25.376 1.00 22.69 342 ARG B C 1
ATOM 5980 O O . ARG B 1 342 ? 0.609 109.958 24.193 1.00 22.49 342 ARG B O 1
ATOM 5988 N N . ARG B 1 343 ? 1.045 108.765 26.072 1.00 21.58 343 ARG B N 1
ATOM 5989 C CA . ARG B 1 343 ? 1.053 107.440 25.424 1.00 21.05 343 ARG B CA 1
ATOM 5990 C C . ARG B 1 343 ? -0.264 106.867 24.929 1.00 20.64 343 ARG B C 1
ATOM 5991 O O . ARG B 1 343 ? -0.276 106.155 23.917 1.00 20.65 343 ARG B O 1
ATOM 5999 N N . GLY B 1 344 ? -1.367 107.137 25.622 1.00 20.87 344 GLY B N 1
ATOM 6000 C CA . GLY B 1 344 ? -2.619 106.433 25.335 1.00 21.00 344 GLY B CA 1
ATOM 6001 C C . GLY B 1 344 ? -2.442 104.915 25.471 1.00 21.73 344 GLY B C 1
ATOM 6002 O O . GLY B 1 344 ? -1.666 104.437 26.307 1.00 22.51 344 GLY B O 1
ATOM 6003 N N . GLY B 1 345 ? -3.146 104.167 24.638 1.00 21.61 345 GLY B N 1
ATOM 6004 C CA . GLY B 1 345 ? -3.062 102.719 24.634 1.00 22.26 345 GLY B CA 1
ATOM 6005 C C . GLY B 1 345 ? -3.494 102.060 25.953 1.00 22.55 345 GLY B C 1
ATOM 6006 O O . GLY B 1 345 ? -4.209 102.671 26.775 1.00 22.35 345 GLY B O 1
ATOM 6007 N N . PHE B 1 346 ? -3.014 100.830 26.147 1.00 20.84 346 PHE B N 1
ATOM 6008 C CA . PHE B 1 346 ? -3.366 99.984 27.282 1.00 20.89 346 PHE B CA 1
ATOM 6009 C C . PHE B 1 346 ? -2.269 98.953 27.638 1.00 20.28 346 PHE B C 1
ATOM 6010 O O . PHE B 1 346 ? -1.484 98.555 26.784 1.00 20.55 346 PHE B O 1
ATOM 6018 N N . ILE B 1 347 ? -2.247 98.522 28.894 1.00 19.39 347 ILE B N 1
ATOM 6019 C CA . ILE B 1 347 ? -1.416 97.404 29.346 1.00 20.09 347 ILE B CA 1
ATOM 6020 C C . ILE B 1 347 ? -2.320 96.441 30.128 1.00 21.01 347 ILE B C 1
ATOM 6021 O O . ILE B 1 347 ? -2.869 96.803 31.183 1.00 20.33 347 ILE B O 1
ATOM 6026 N N . GLU B 1 348 ? -2.510 95.228 29.611 1.00 23.43 348 GLU B N 1
ATOM 6027 C CA . GLU B 1 348 ? -3.412 94.303 30.291 1.00 26.28 348 GLU B CA 1
ATOM 6028 C C . GLU B 1 348 ? -2.921 92.866 30.381 1.00 25.56 348 GLU B C 1
ATOM 6029 O O . GLU B 1 348 ? -2.310 92.357 29.460 1.00 23.94 348 GLU B O 1
ATOM 6035 N N . ASN B 1 349 ? -3.139 92.245 31.544 1.00 23.61 349 ASN B N 1
ATOM 6036 C CA . ASN B 1 349 ? -2.825 90.832 31.762 1.00 22.47 349 ASN B CA 1
ATOM 6037 C C . ASN B 1 349 ? -1.353 90.482 31.542 1.00 21.36 349 ASN B C 1
ATOM 6038 O O . ASN B 1 349 ? -0.976 89.792 30.584 1.00 21.10 349 ASN B O 1
ATOM 6043 N N . ILE B 1 350 ? -0.539 90.988 32.456 1.00 20.74 350 ILE B N 1
ATOM 6044 C CA . ILE B 1 350 ? 0.888 90.728 32.540 1.00 20.30 350 ILE B CA 1
ATOM 6045 C C . ILE B 1 350 ? 1.149 89.889 33.807 1.00 20.90 350 ILE B C 1
ATOM 6046 O O . ILE B 1 350 ? 0.709 90.277 34.916 1.00 20.81 350 ILE B O 1
ATOM 6051 N N . TYR B 1 351 ? 1.863 88.769 33.642 1.00 20.42 351 TYR B N 1
ATOM 6052 C CA . TYR B 1 351 ? 2.090 87.770 34.708 1.00 21.85 351 TYR B CA 1
ATOM 6053 C C . TYR B 1 351 ? 3.567 87.426 34.934 1.00 21.69 351 TYR B C 1
ATOM 6054 O O . TYR B 1 351 ? 4.304 87.164 33.971 1.00 19.88 351 TYR B O 1
ATOM 6071 N N . LYS B 1 353 ? 5.701 84.638 37.492 1.00 25.96 353 LYS B N 1
ATOM 6072 C CA . LYS B 1 353 ? 5.534 83.504 38.410 1.00 27.80 353 LYS B CA 1
ATOM 6073 C C . LYS B 1 353 ? 6.820 82.674 38.611 1.00 27.11 353 LYS B C 1
ATOM 6074 O O . LYS B 1 353 ? 7.585 82.491 37.657 1.00 23.77 353 LYS B O 1
ATOM 6080 N N . ASN B 1 354 ? 7.050 82.184 39.841 1.00 25.51 354 ASN B N 1
ATOM 6081 C CA . ASN B 1 354 ? 8.225 81.323 40.162 1.00 25.68 354 ASN B CA 1
ATOM 6082 C C . ASN B 1 354 ? 9.549 81.991 39.740 1.00 25.98 354 ASN B C 1
ATOM 6083 O O . ASN B 1 354 ? 10.242 81.524 38.827 1.00 25.29 354 ASN B O 1
ATOM 6088 N N . VAL B 1 355 ? 9.850 83.122 40.373 1.00 24.98 355 VAL B N 1
ATOM 6089 C CA . VAL B 1 355 ? 11.101 83.842 40.157 1.00 23.81 355 VAL B CA 1
ATOM 6090 C C . VAL B 1 355 ? 11.823 84.032 41.480 1.00 22.40 355 VAL B C 1
ATOM 6091 O O . VAL B 1 355 ? 11.215 84.447 42.464 1.00 20.51 355 VAL B O 1
ATOM 6095 N N . ALA B 1 356 ? 13.134 83.752 41.469 1.00 23.34 356 ALA B N 1
ATOM 6096 C CA . ALA B 1 356 ? 14.029 83.954 42.611 1.00 23.56 356 ALA B CA 1
ATOM 6097 C C . ALA B 1 356 ? 15.050 85.045 42.313 1.00 24.31 356 ALA B C 1
ATOM 6098 O O . ALA B 1 356 ? 15.715 84.995 41.277 1.00 24.76 356 ALA B O 1
ATOM 6100 N N . SER B 1 357 ? 15.180 85.994 43.245 1.00 22.77 357 SER B N 1
ATOM 6101 C CA . SER B 1 357 ? 16.033 87.170 43.132 1.00 23.06 357 SER B CA 1
ATOM 6102 C C . SER B 1 357 ? 16.983 87.273 44.318 1.00 23.72 357 SER B C 1
ATOM 6103 O O . SER B 1 357 ? 16.636 86.892 45.433 1.00 25.61 357 SER B O 1
ATOM 6106 N N . GLY B 1 358 ? 18.184 87.803 44.093 1.00 24.92 358 GLY B N 1
ATOM 6107 C CA . GLY B 1 358 ? 19.135 88.088 45.180 1.00 23.53 358 GLY B CA 1
ATOM 6108 C C . GLY B 1 358 ? 18.831 89.420 45.864 1.00 25.38 358 GLY B C 1
ATOM 6109 O O . GLY B 1 358 ? 18.251 89.465 46.965 1.00 24.79 358 GLY B O 1
ATOM 6110 N N . THR B 1 359 ? 19.215 90.504 45.204 1.00 24.87 359 THR B N 1
ATOM 6111 C CA . THR B 1 359 ? 19.054 91.856 45.702 1.00 26.45 359 THR B CA 1
ATOM 6112 C C . THR B 1 359 ? 18.266 92.715 44.690 1.00 26.93 359 THR B C 1
ATOM 6113 O O . THR B 1 359 ? 18.467 92.600 43.458 1.00 24.21 359 THR B O 1
ATOM 6117 N N . ALA B 1 360 ? 17.355 93.546 45.216 1.00 26.81 360 ALA B N 1
ATOM 6118 C CA . ALA B 1 360 ? 16.517 94.435 44.382 1.00 28.22 360 ALA B CA 1
ATOM 6119 C C . ALA B 1 360 ? 16.175 95.715 45.124 1.00 27.06 360 ALA B C 1
ATOM 6120 O O . ALA B 1 360 ? 16.033 95.685 46.337 1.00 27.70 360 ALA B O 1
ATOM 6122 N N . GLN B 1 361 ? 16.055 96.841 44.424 1.00 26.37 361 GLN B N 1
ATOM 6123 C CA . GLN B 1 361 ? 15.558 98.061 45.079 1.00 26.89 361 GLN B CA 1
ATOM 6124 C C . GLN B 1 361 ? 14.018 97.989 45.202 1.00 26.07 361 GLN B C 1
ATOM 6125 O O . GLN B 1 361 ? 13.454 98.421 46.215 1.00 23.38 361 GLN B O 1
ATOM 6131 N N . ARG B 1 362 ? 13.364 97.421 44.179 1.00 23.79 362 ARG B N 1
ATOM 6132 C CA . ARG B 1 362 ? 11.926 97.172 44.179 1.00 24.38 362 ARG B CA 1
ATOM 6133 C C . ARG B 1 362 ? 11.680 95.824 43.546 1.00 24.09 362 ARG B C 1
ATOM 6134 O O . ARG B 1 362 ? 12.275 95.528 42.507 1.00 21.17 362 ARG B O 1
ATOM 6142 N N . VAL B 1 363 ? 10.787 95.017 44.133 1.00 22.75 363 VAL B N 1
ATOM 6143 C CA . VAL B 1 363 ? 10.399 93.748 43.499 1.00 22.63 363 VAL B CA 1
ATOM 6144 C C . VAL B 1 363 ? 9.427 94.062 42.356 1.00 21.84 363 VAL B C 1
ATOM 6145 O O . VAL B 1 363 ? 9.606 93.566 41.257 1.00 21.01 363 VAL B O 1
ATOM 6149 N N . LEU B 1 364 ? 8.403 94.870 42.633 1.00 22.32 364 LEU B N 1
ATOM 6150 C CA . LEU B 1 364 ? 7.464 95.381 41.615 1.00 21.71 364 LEU B CA 1
ATOM 6151 C C . LEU B 1 364 ? 7.356 96.903 41.703 1.00 22.33 364 LEU B C 1
ATOM 6152 O O . LEU B 1 364 ? 7.202 97.461 42.795 1.00 22.61 364 LEU B O 1
ATOM 6157 N N . GLU B 1 365 ? 7.440 97.578 40.559 1.00 22.56 365 GLU B N 1
ATOM 6158 C CA . GLU B 1 365 ? 7.102 99.007 40.481 1.00 24.78 365 GLU B CA 1
ATOM 6159 C C . GLU B 1 365 ? 6.218 99.280 39.257 1.00 25.23 365 GLU B C 1
ATOM 6160 O O . GLU B 1 365 ? 6.454 98.738 38.172 1.00 22.53 365 GLU B O 1
ATOM 6166 N N . ILE B 1 366 ? 5.183 100.092 39.466 1.00 25.67 366 ILE B N 1
ATOM 6167 C CA . ILE B 1 366 ? 4.355 100.658 38.389 1.00 25.69 366 ILE B CA 1
ATOM 6168 C C . ILE B 1 366 ? 4.517 102.172 38.492 1.00 25.28 366 ILE B C 1
ATOM 6169 O O . ILE B 1 366 ? 4.222 102.758 39.540 1.00 26.75 366 ILE B O 1
ATOM 6174 N N . ASP B 1 367 ? 5.029 102.795 37.435 1.00 24.99 367 ASP B N 1
ATOM 6175 C CA . ASP B 1 367 ? 5.205 104.249 37.371 1.00 25.26 367 ASP B CA 1
ATOM 6176 C C . ASP B 1 367 ? 4.529 104.786 36.094 1.00 23.95 367 ASP B C 1
ATOM 6177 O O . ASP B 1 367 ? 4.959 104.504 34.975 1.00 20.49 367 ASP B O 1
ATOM 6182 N N . THR B 1 368 ? 3.466 105.562 36.275 1.00 25.09 368 THR B N 1
ATOM 6183 C CA . THR B 1 368 ? 2.643 106.028 35.148 1.00 26.05 368 THR B CA 1
ATOM 6184 C C . THR B 1 368 ? 3.032 107.423 34.625 1.00 25.93 368 THR B C 1
ATOM 6185 O O . THR B 1 368 ? 2.325 107.984 33.799 1.00 24.63 368 THR B O 1
ATOM 6189 N N . GLU B 1 369 ? 4.153 107.974 35.084 1.00 27.16 369 GLU B N 1
ATOM 6190 C CA . GLU B 1 369 ? 4.690 109.216 34.486 1.00 28.57 369 GLU B CA 1
ATOM 6191 C C . GLU B 1 369 ? 6.213 109.191 34.441 1.00 28.50 369 GLU B C 1
ATOM 6192 O O . GLU B 1 369 ? 6.883 109.866 35.212 1.00 30.39 369 GLU B O 1
ATOM 6198 N N . VAL B 1 370 ? 6.735 108.375 33.526 1.00 28.56 370 VAL B N 1
ATOM 6199 C CA . VAL B 1 370 ? 8.159 108.285 33.240 1.00 27.60 370 VAL B CA 1
ATOM 6200 C C . VAL B 1 370 ? 8.436 109.103 31.980 1.00 27.18 370 VAL B C 1
ATOM 6201 O O . VAL B 1 370 ? 8.094 108.675 30.873 1.00 25.17 370 VAL B O 1
ATOM 6205 N N . LEU B 1 371 ? 9.069 110.270 32.159 1.00 28.18 371 LEU B N 1
ATOM 6206 C CA . LEU B 1 371 ? 9.306 111.243 31.073 1.00 28.53 371 LEU B CA 1
ATOM 6207 C C . LEU B 1 371 ? 10.506 112.131 31.446 1.00 29.89 371 LEU B C 1
ATOM 6208 O O . LEU B 1 371 ? 10.387 112.998 32.299 1.00 28.46 371 LEU B O 1
ATOM 6213 N N . TYR B 1 372 ? 11.671 111.850 30.854 1.00 35.32 372 TYR B N 1
ATOM 6214 C CA . TYR B 1 372 ? 12.942 112.552 31.138 1.00 39.62 372 TYR B CA 1
ATOM 6215 C C . TYR B 1 372 ? 13.553 113.121 29.854 1.00 34.78 372 TYR B C 1
ATOM 6216 O O . TYR B 1 372 ? 13.426 114.308 29.603 1.00 32.24 372 TYR B O 1
ATOM 6225 N N . GLN B 1 373 ? 14.192 112.275 29.044 1.00 33.81 373 GLN B N 1
ATOM 6226 C CA . GLN B 1 373 ? 14.902 112.703 27.831 1.00 35.92 373 GLN B CA 1
ATOM 6227 C C . GLN B 1 373 ? 14.048 113.452 26.799 1.00 33.04 373 GLN B C 1
ATOM 6228 O O . GLN B 1 373 ? 14.541 114.337 26.119 1.00 31.43 373 GLN B O 1
ATOM 6234 N N . TRP B 1 374 ? 12.782 113.064 26.657 1.00 31.28 374 TRP B N 1
ATOM 6235 C CA . TRP B 1 374 ? 11.902 113.607 25.622 1.00 28.31 374 TRP B CA 1
ATOM 6236 C C . TRP B 1 374 ? 10.994 114.704 26.191 1.00 27.69 374 TRP B C 1
ATOM 6237 O O . TRP B 1 374 ? 10.151 115.215 25.478 1.00 28.46 374 TRP B O 1
ATOM 6248 N N . LYS B 1 375 ? 11.184 115.090 27.451 1.00 27.68 375 LYS B N 1
ATOM 6249 C CA . LYS B 1 375 ? 10.280 116.016 28.130 1.00 29.36 375 LYS B CA 1
ATOM 6250 C C . LYS B 1 375 ? 10.287 117.459 27.617 1.00 29.26 375 LYS B C 1
ATOM 6251 O O . LYS B 1 375 ? 9.225 118.026 27.387 1.00 29.37 375 LYS B O 1
ATOM 6257 N N . ASP B 1 376 ? 11.468 118.059 27.528 1.00 28.29 376 ASP B N 1
ATOM 6258 C CA . ASP B 1 376 ? 11.628 119.435 27.037 1.00 30.04 376 ASP B CA 1
ATOM 6259 C C . ASP B 1 376 ? 11.930 119.492 25.526 1.00 29.04 376 ASP B C 1
ATOM 6260 O O . ASP B 1 376 ? 11.635 120.496 24.878 1.00 28.32 376 ASP B O 1
ATOM 6265 N N . LEU B 1 377 ? 12.539 118.437 24.978 1.00 28.27 377 LEU B N 1
ATOM 6266 C CA . LEU B 1 377 ? 13.001 118.416 23.578 1.00 27.32 377 LEU B CA 1
ATOM 6267 C C . LEU B 1 377 ? 11.870 118.578 22.546 1.00 27.68 377 LEU B C 1
ATOM 6268 O O . LEU B 1 377 ? 12.085 119.143 21.470 1.00 26.76 377 LEU B O 1
ATOM 6273 N N . VAL B 1 378 ? 10.683 118.062 22.876 1.00 26.47 378 VAL B N 1
ATOM 6274 C CA . VAL B 1 378 ? 9.521 118.112 21.991 1.00 26.66 378 VAL B CA 1
ATOM 6275 C C . VAL B 1 378 ? 8.268 118.396 22.815 1.00 27.54 378 VAL B C 1
ATOM 6276 O O . VAL B 1 378 ? 8.268 118.156 24.035 1.00 29.21 378 VAL B O 1
ATOM 6280 N N . PRO B 1 379 ? 7.194 118.893 22.164 1.00 26.94 379 PRO B N 1
ATOM 6281 C CA . PRO B 1 379 ? 5.919 119.119 22.856 1.00 27.95 379 PRO B CA 1
ATOM 6282 C C . PRO B 1 379 ? 4.991 117.860 22.996 1.00 26.56 379 PRO B C 1
ATOM 6283 O O . PRO B 1 379 ? 5.170 116.822 22.330 1.00 25.11 379 PRO B O 1
ATOM 6287 N N . THR B 1 380 ? 4.031 117.982 23.900 1.00 25.89 380 THR B N 1
ATOM 6288 C CA . THR B 1 380 ? 2.939 117.033 24.031 1.00 26.50 380 THR B CA 1
ATOM 6289 C C . THR B 1 380 ? 1.893 117.394 22.963 1.00 27.55 380 THR B C 1
ATOM 6290 O O . THR B 1 380 ? 1.309 118.469 23.031 1.00 25.42 380 THR B O 1
ATOM 6294 N N . TYR B 1 381 ? 1.665 116.521 21.982 1.00 27.70 381 TYR B N 1
ATOM 6295 C CA . TYR B 1 381 ? 0.588 116.759 21.012 1.00 27.70 381 TYR B CA 1
ATOM 6296 C C . TYR B 1 381 ? -0.812 116.506 21.585 1.00 29.39 381 TYR B C 1
ATOM 6297 O O . TYR B 1 381 ? -1.765 117.174 21.189 1.00 28.63 381 TYR B O 1
ATOM 6306 N N . GLU B 1 382 ? -0.930 115.523 22.476 1.00 28.82 382 GLU B N 1
ATOM 6307 C CA . GLU B 1 382 ? -2.184 115.186 23.129 1.00 27.97 382 GLU B CA 1
ATOM 6308 C C . GLU B 1 382 ? -1.925 114.425 24.440 1.00 26.83 382 GLU B C 1
ATOM 6309 O O . GLU B 1 382 ? -1.099 113.520 24.488 1.00 27.84 382 GLU B O 1
ATOM 6315 N N . LYS B 1 383 ? -2.627 114.818 25.484 1.00 25.18 383 LYS B N 1
ATOM 6316 C CA . LYS B 1 383 ? -2.695 114.075 26.728 1.00 26.58 383 LYS B CA 1
ATOM 6317 C C . LYS B 1 383 ? -3.738 112.979 26.608 1.00 26.33 383 LYS B C 1
ATOM 6318 O O . LYS B 1 383 ? -4.911 113.289 26.373 1.00 26.12 383 LYS B O 1
ATOM 6324 N N . ARG B 1 384 ? -3.322 111.721 26.799 1.00 25.03 384 ARG B N 1
ATOM 6325 C CA . ARG B 1 384 ? -4.217 110.565 26.718 1.00 23.89 384 ARG B CA 1
ATOM 6326 C C . ARG B 1 384 ? -3.714 109.494 27.689 1.00 23.68 384 ARG B C 1
ATOM 6327 O O . ARG B 1 384 ? -2.639 108.925 27.483 1.00 22.43 384 ARG B O 1
ATOM 6335 N N . ILE B 1 385 ? -4.483 109.240 28.755 1.00 23.96 385 ILE B N 1
ATOM 6336 C CA . ILE B 1 385 ? -4.015 108.396 29.848 1.00 25.05 385 ILE B CA 1
ATOM 6337 C C . ILE B 1 385 ? -4.144 106.894 29.485 1.00 24.68 385 ILE B C 1
ATOM 6338 O O . ILE B 1 385 ? -5.178 106.448 28.969 1.00 23.68 385 ILE B O 1
ATOM 6343 N N . THR B 1 386 ? -3.080 106.135 29.770 1.00 22.97 386 THR B N 1
ATOM 6344 C CA . THR B 1 386 ? -3.027 104.700 29.507 1.00 22.61 386 THR B CA 1
ATOM 6345 C C . THR B 1 386 ? -3.913 103.944 30.516 1.00 23.12 386 THR B C 1
ATOM 6346 O O . THR B 1 386 ? -3.864 104.226 31.720 1.00 21.62 386 THR B O 1
ATOM 6350 N N . ARG B 1 387 ? -4.710 103.002 29.997 1.00 24.12 387 ARG B N 1
ATOM 6351 C CA . ARG B 1 387 ? -5.538 102.069 30.783 1.00 25.34 387 ARG B CA 1
ATOM 6352 C C . ARG B 1 387 ? -4.685 100.861 31.162 1.00 24.31 387 ARG B C 1
ATOM 6353 O O . ARG B 1 387 ? -4.229 100.132 30.290 1.00 23.40 387 ARG B O 1
ATOM 6361 N N . ILE B 1 388 ? -4.456 100.669 32.457 1.00 24.31 388 ILE B N 1
ATOM 6362 C CA . ILE B 1 388 ? -3.679 99.529 32.998 1.00 24.16 388 ILE B CA 1
ATOM 6363 C C . ILE B 1 388 ? -4.601 98.629 33.851 1.00 24.11 388 ILE B C 1
ATOM 6364 O O . ILE B 1 388 ? -5.214 99.098 34.813 1.00 24.27 388 ILE B O 1
ATOM 6369 N N . ASP B 1 389 ? -4.647 97.340 33.532 1.00 24.53 389 ASP B N 1
ATOM 6370 C CA . ASP B 1 389 ? -5.625 96.411 34.111 1.00 25.62 389 ASP B CA 1
ATOM 6371 C C . ASP B 1 389 ? -5.082 94.981 34.077 1.00 24.27 389 ASP B C 1
ATOM 6372 O O . ASP B 1 389 ? -4.958 94.405 33.001 1.00 26.65 389 ASP B O 1
ATOM 6377 N N . GLY B 1 390 ? -4.770 94.427 35.244 1.00 23.80 390 GLY B N 1
ATOM 6378 C CA . GLY B 1 390 ? -4.370 93.023 35.389 1.00 23.11 390 GLY B CA 1
ATOM 6379 C C . GLY B 1 390 ? -2.858 92.829 35.427 1.00 22.32 390 GLY B C 1
ATOM 6380 O O . GLY B 1 390 ? -2.251 92.491 34.407 1.00 20.31 390 GLY B O 1
ATOM 6381 N N . ILE B 1 391 ? -2.263 93.069 36.598 1.00 22.48 391 ILE B N 1
ATOM 6382 C CA . ILE B 1 391 ? -0.823 92.922 36.829 1.00 21.93 391 ILE B CA 1
ATOM 6383 C C . ILE B 1 391 ? -0.632 91.934 37.979 1.00 22.44 391 ILE B C 1
ATOM 6384 O O . ILE B 1 391 ? -0.946 92.256 39.125 1.00 24.30 391 ILE B O 1
ATOM 6389 N N . TYR B 1 392 ? -0.102 90.754 37.681 1.00 23.10 392 TYR B N 1
ATOM 6390 C CA . TYR B 1 392 ? -0.073 89.612 38.616 1.00 25.28 392 TYR B CA 1
ATOM 6391 C C . TYR B 1 392 ? 1.348 89.133 38.925 1.00 24.77 392 TYR B C 1
ATOM 6392 O O . TYR B 1 392 ? 2.144 88.889 38.005 1.00 22.72 392 TYR B O 1
ATOM 6409 N N . ASP B 1 394 ? 3.141 86.057 41.343 1.00 28.17 394 ASP B N 1
ATOM 6410 C CA . ASP B 1 394 ? 2.872 84.821 42.125 1.00 28.59 394 ASP B CA 1
ATOM 6411 C C . ASP B 1 394 ? 4.173 84.038 42.379 1.00 28.02 394 ASP B C 1
ATOM 6412 O O . ASP B 1 394 ? 4.964 83.817 41.454 1.00 23.17 394 ASP B O 1
ATOM 6417 N N . LYS B 1 395 ? 4.395 83.608 43.624 1.00 27.54 395 LYS B N 1
ATOM 6418 C CA . LYS B 1 395 ? 5.563 82.803 43.982 1.00 28.50 395 LYS B CA 1
ATOM 6419 C C . LYS B 1 395 ? 6.899 83.453 43.573 1.00 27.01 395 LYS B C 1
ATOM 6420 O O . LYS B 1 395 ? 7.622 82.916 42.739 1.00 24.84 395 LYS B O 1
ATOM 6426 N N . VAL B 1 396 ? 7.182 84.618 44.145 1.00 24.62 396 VAL B N 1
ATOM 6427 C CA . VAL B 1 396 ? 8.428 85.341 43.901 1.00 25.43 396 VAL B CA 1
ATOM 6428 C C . VAL B 1 396 ? 9.186 85.500 45.223 1.00 25.76 396 VAL B C 1
ATOM 6429 O O . VAL B 1 396 ? 8.609 85.921 46.235 1.00 24.59 396 VAL B O 1
ATOM 6433 N N . THR B 1 397 ? 10.476 85.157 45.219 1.00 24.98 397 THR B N 1
ATOM 6434 C CA . THR B 1 397 ? 11.320 85.339 46.407 1.00 26.09 397 THR B CA 1
ATOM 6435 C C . THR B 1 397 ? 12.405 86.365 46.106 1.00 27.28 397 THR B C 1
ATOM 6436 O O . THR B 1 397 ? 12.905 86.401 44.975 1.00 25.86 397 THR B O 1
ATOM 6440 N N . CYS B 1 398 ? 12.745 87.183 47.112 1.00 25.79 398 CYS B N 1
ATOM 6441 C CA . CYS B 1 398 ? 13.886 88.116 47.054 1.00 26.50 398 CYS B CA 1
ATOM 6442 C C . CYS B 1 398 ? 14.623 88.119 48.400 1.00 26.81 398 CYS B C 1
ATOM 6443 O O . CYS B 1 398 ? 13.976 88.218 49.429 1.00 24.98 398 CYS B O 1
ATOM 6446 N N . GLU B 1 399 ? 15.955 88.022 48.403 1.00 26.86 399 GLU B N 1
ATOM 6447 C CA . GLU B 1 399 ? 16.709 87.956 49.666 1.00 29.78 399 GLU B CA 1
ATOM 6448 C C . GLU B 1 399 ? 16.795 89.299 50.355 1.00 28.25 399 GLU B C 1
ATOM 6449 O O . GLU B 1 399 ? 16.564 89.363 51.555 1.00 28.45 399 GLU B O 1
ATOM 6455 N N . SER B 1 400 ? 17.118 90.362 49.612 1.00 27.41 400 SER B N 1
ATOM 6456 C CA . SER B 1 400 ? 17.120 91.739 50.148 1.00 27.58 400 SER B CA 1
ATOM 6457 C C . SER B 1 400 ? 16.485 92.686 49.180 1.00 27.43 400 SER B C 1
ATOM 6458 O O . SER B 1 400 ? 16.960 92.817 48.041 1.00 25.36 400 SER B O 1
ATOM 6461 N N . ALA B 1 401 ? 15.438 93.375 49.632 1.00 26.13 401 ALA B N 1
ATOM 6462 C CA . ALA B 1 401 ? 14.811 94.425 48.830 1.00 26.83 401 ALA B CA 1
ATOM 6463 C C . ALA B 1 401 ? 14.776 95.722 49.616 1.00 26.37 401 ALA B C 1
ATOM 6464 O O . ALA B 1 401 ? 14.701 95.677 50.835 1.00 27.27 401 ALA B O 1
ATOM 6466 N N . ASP B 1 402 ? 14.879 96.868 48.939 1.00 27.02 402 ASP B N 1
ATOM 6467 C CA . ASP B 1 402 ? 14.629 98.170 49.607 1.00 28.87 402 ASP B CA 1
ATOM 6468 C C . ASP B 1 402 ? 13.138 98.334 49.914 1.00 26.54 402 ASP B C 1
ATOM 6469 O O . ASP B 1 402 ? 12.770 98.809 50.996 1.00 26.09 402 ASP B O 1
ATOM 6474 N N . ALA B 1 403 ? 12.299 97.965 48.952 1.00 25.27 403 ALA B N 1
ATOM 6475 C CA . ALA B 1 403 ? 10.863 97.805 49.170 1.00 25.01 403 ALA B CA 1
ATOM 6476 C C . ALA B 1 403 ? 10.308 96.672 48.348 1.00 25.50 403 ALA B C 1
ATOM 6477 O O . ALA B 1 403 ? 10.886 96.307 47.314 1.00 24.95 403 ALA B O 1
ATOM 6479 N N . VAL B 1 404 ? 9.180 96.109 48.800 1.00 24.20 404 VAL B N 1
ATOM 6480 C CA . VAL B 1 404 ? 8.555 95.014 48.078 1.00 24.40 404 VAL B CA 1
ATOM 6481 C C . VAL B 1 404 ? 7.880 95.562 46.820 1.00 25.42 404 VAL B C 1
ATOM 6482 O O . VAL B 1 404 ? 8.148 95.084 45.726 1.00 25.96 404 VAL B O 1
ATOM 6486 N N . TYR B 1 405 ? 7.015 96.554 46.971 1.00 24.88 405 TYR B N 1
ATOM 6487 C CA . TYR B 1 405 ? 6.366 97.154 45.808 1.00 26.27 405 TYR B CA 1
ATOM 6488 C C . TYR B 1 405 ? 5.945 98.611 45.977 1.00 26.04 405 TYR B C 1
ATOM 6489 O O . TYR B 1 405 ? 5.652 99.063 47.073 1.00 25.63 405 TYR B O 1
ATOM 6498 N N . GLU B 1 406 ? 6.001 99.353 44.875 1.00 26.70 406 GLU B N 1
ATOM 6499 C CA . GLU B 1 406 ? 5.653 100.780 44.846 1.00 27.11 406 GLU B CA 1
ATOM 6500 C C . GLU B 1 406 ? 4.806 101.052 43.591 1.00 27.28 406 GLU B C 1
ATOM 6501 O O . GLU B 1 406 ? 5.310 100.917 42.471 1.00 26.36 406 GLU B O 1
ATOM 6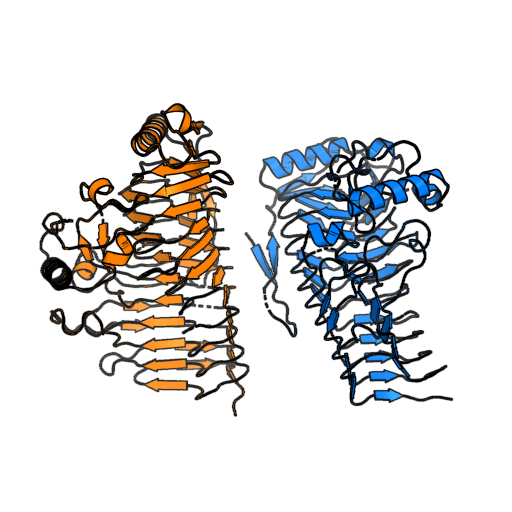507 N N . LEU B 1 407 ? 3.532 101.407 43.795 1.00 26.64 407 LEU B N 1
ATOM 6508 C CA . LEU B 1 407 ? 2.551 101.647 42.702 1.00 28.49 407 LEU B CA 1
ATOM 6509 C C . LEU B 1 407 ? 2.099 103.122 42.637 1.00 29.62 407 LEU B C 1
ATOM 6510 O O . LEU B 1 407 ? 1.462 103.629 43.569 1.00 30.76 407 LEU B O 1
ATOM 6515 N N . LYS B 1 408 ? 2.444 103.794 41.535 1.00 31.26 408 LYS B N 1
ATOM 6516 C CA . LYS B 1 408 ? 2.126 105.201 41.296 1.00 32.85 408 LYS B CA 1
ATOM 6517 C C . LYS B 1 408 ? 1.185 105.383 40.098 1.00 31.42 408 LYS B C 1
ATOM 6518 O O . LYS B 1 408 ? 1.629 105.599 38.963 1.00 28.00 408 LYS B O 1
ATOM 6524 N N . GLY B 1 409 ? -0.114 105.311 40.365 1.00 29.72 409 GLY B N 1
ATOM 6525 C CA . GLY B 1 409 ? -1.128 105.489 39.336 1.00 29.62 409 GLY B CA 1
ATOM 6526 C C . GLY B 1 409 ? -1.462 106.934 39.030 1.00 29.03 409 GLY B C 1
ATOM 6527 O O . GLY B 1 409 ? -0.985 107.848 39.686 1.00 28.63 409 GLY B O 1
ATOM 6528 N N . ASN B 1 410 ? -2.295 107.115 38.013 1.00 30.65 410 ASN B N 1
ATOM 6529 C CA . ASN B 1 410 ? -2.834 108.421 37.612 1.00 32.75 410 ASN B CA 1
ATOM 6530 C C . ASN B 1 410 ? -4.246 108.562 38.210 1.00 32.75 410 ASN B C 1
ATOM 6531 O O . ASN B 1 410 ? -5.085 107.660 38.061 1.00 29.85 410 ASN B O 1
ATOM 6536 N N . ALA B 1 411 ? -4.496 109.693 38.873 1.00 33.24 411 ALA B N 1
ATOM 6537 C CA . ALA B 1 411 ? -5.787 109.957 39.547 1.00 34.21 411 ALA B CA 1
ATOM 6538 C C . ALA B 1 411 ? -6.979 109.986 38.586 1.00 33.68 411 ALA B C 1
ATOM 6539 O O . ALA B 1 411 ? -8.047 109.552 38.957 1.00 34.10 411 ALA B O 1
ATOM 6541 N N . GLU B 1 412 ? -6.782 110.459 37.353 1.00 36.47 412 GLU B N 1
ATOM 6542 C CA . GLU B 1 412 ? -7.851 110.466 36.341 1.00 39.00 412 GLU B CA 1
ATOM 6543 C C . GLU B 1 412 ? -8.268 109.085 35.815 1.00 38.07 412 GLU B C 1
ATOM 6544 O O . GLU B 1 412 ? -9.375 108.954 35.282 1.00 35.21 412 GLU B O 1
ATOM 6550 N N . LEU B 1 413 ? -7.383 108.083 35.894 1.00 34.69 413 LEU B N 1
ATOM 6551 C CA . LEU B 1 413 ? -7.695 106.722 35.412 1.00 34.30 413 LEU B CA 1
ATOM 6552 C C . LEU B 1 413 ? -6.874 105.680 36.186 1.00 33.86 413 LEU B C 1
ATOM 6553 O O . LEU B 1 413 ? -5.827 105.206 35.707 1.00 31.19 413 LEU B O 1
ATOM 6558 N N . PRO B 1 414 ? -7.336 105.351 37.409 1.00 31.56 414 PRO B N 1
ATOM 6559 C CA . PRO B 1 414 ? -6.566 104.479 38.310 1.00 31.16 414 PRO B CA 1
ATOM 6560 C C . PRO B 1 414 ? -6.223 103.144 37.674 1.00 31.46 414 PRO B C 1
ATOM 6561 O O . PRO B 1 414 ? -7.020 102.616 36.876 1.00 29.80 414 PRO B O 1
ATOM 6565 N N . VAL B 1 415 ? -5.055 102.615 38.048 1.00 30.38 415 VAL B N 1
ATOM 6566 C CA . VAL B 1 415 ? -4.680 101.225 37.748 1.00 28.32 415 VAL B CA 1
ATOM 6567 C C . VAL B 1 415 ? -5.724 100.290 38.390 1.00 26.73 415 VAL B C 1
ATOM 6568 O O . VAL B 1 415 ? -6.212 100.582 39.457 1.00 24.80 415 VAL B O 1
ATOM 6572 N N . LYS B 1 416 ? -6.071 99.187 37.732 1.00 28.10 416 LYS B N 1
ATOM 6573 C CA . LYS B 1 416 ? -7.030 98.185 38.281 1.00 29.61 416 LYS B CA 1
ATOM 6574 C C . LYS B 1 416 ? -6.447 96.775 38.302 1.00 27.28 416 LYS B C 1
ATOM 6575 O O . LYS B 1 416 ? -5.736 96.400 37.388 1.00 25.03 416 LYS B O 1
ATOM 6581 N N . ASN B 1 417 ? -6.777 96.005 39.344 1.00 27.61 417 ASN B N 1
ATOM 6582 C CA . ASN B 1 417 ? -6.498 94.563 39.439 1.00 26.91 417 ASN B CA 1
ATOM 6583 C C . ASN B 1 417 ? -5.014 94.192 39.494 1.00 26.60 417 ASN B C 1
ATOM 6584 O O . ASN B 1 417 ? -4.467 93.609 38.552 1.00 25.84 417 ASN B O 1
ATOM 6589 N N . VAL B 1 418 ? -4.372 94.546 40.595 1.00 24.85 418 VAL B N 1
ATOM 6590 C CA . VAL B 1 418 ? -3.027 94.081 40.914 1.00 24.67 418 VAL B CA 1
ATOM 6591 C C . VAL B 1 418 ? -3.179 92.933 41.928 1.00 26.32 418 VAL B C 1
ATOM 6592 O O . VAL B 1 418 ? -3.935 93.050 42.899 1.00 26.91 418 VAL B O 1
ATOM 6596 N N . ARG B 1 419 ? -2.501 91.816 41.687 1.00 26.24 419 ARG B N 1
ATOM 6597 C CA . ARG B 1 419 ? -2.477 90.691 42.618 1.00 28.28 419 ARG B CA 1
ATOM 6598 C C . ARG B 1 419 ? -1.029 90.325 42.970 1.00 28.50 419 ARG B C 1
ATOM 6599 O O . ARG B 1 419 ? -0.218 90.003 42.086 1.00 26.32 419 ARG B O 1
ATOM 6607 N N . ILE B 1 420 ? -0.730 90.349 44.263 1.00 25.33 420 ILE B N 1
ATOM 6608 C CA . ILE B 1 420 ? 0.564 89.971 44.792 1.00 26.31 420 ILE B CA 1
ATOM 6609 C C . ILE B 1 420 ? 0.339 88.781 45.733 1.00 26.82 420 ILE B C 1
ATOM 6610 O O . ILE B 1 420 ? -0.287 88.942 46.780 1.00 25.71 420 ILE B O 1
ATOM 6615 N N . LYS B 1 421 ? 0.847 87.608 45.361 1.00 24.44 421 LYS B N 1
ATOM 6616 C CA . LYS B 1 421 ? 0.536 86.375 46.052 1.00 25.88 421 LYS B CA 1
ATOM 6617 C C . LYS B 1 421 ? 1.736 85.442 46.249 1.00 25.31 421 LYS B C 1
ATOM 6618 O O . LYS B 1 421 ? 2.508 85.208 45.324 1.00 23.34 421 LYS B O 1
ATOM 6624 N N . ASP B 1 422 ? 1.847 84.869 47.442 1.00 24.56 422 ASP B N 1
ATOM 6625 C CA . ASP B 1 422 ? 2.933 83.944 47.798 1.00 26.31 422 ASP B CA 1
ATOM 6626 C C . ASP B 1 422 ? 4.296 84.602 47.523 1.00 25.55 422 ASP B C 1
ATOM 6627 O O . ASP B 1 422 ? 5.119 84.059 46.800 1.00 23.34 422 ASP B O 1
ATOM 6632 N N . VAL B 1 423 ? 4.495 85.787 48.078 1.00 24.21 423 VAL B N 1
ATOM 6633 C CA . VAL B 1 423 ? 5.710 86.568 47.841 1.00 26.05 423 VAL B CA 1
ATOM 6634 C C . VAL B 1 423 ? 6.460 86.664 49.164 1.00 28.22 423 VAL B C 1
ATOM 6635 O O . VAL B 1 423 ? 5.859 87.039 50.182 1.00 27.17 423 VAL B O 1
ATOM 6639 N N . LYS B 1 424 ? 7.753 86.325 49.154 1.00 28.04 424 LYS B N 1
ATOM 6640 C CA . LYS B 1 424 ? 8.555 86.297 50.379 1.00 29.42 424 LYS B CA 1
ATOM 6641 C C . LYS B 1 424 ? 9.868 87.060 50.221 1.00 27.70 424 LYS B C 1
ATOM 6642 O O . LYS B 1 424 ? 10.673 86.750 49.343 1.00 26.06 424 LYS B O 1
ATOM 6648 N N . VAL B 1 425 ? 10.081 88.038 51.096 1.00 26.01 425 VAL B N 1
ATOM 6649 C CA . VAL B 1 425 ? 11.290 88.840 51.100 1.00 26.71 425 VAL B CA 1
ATOM 6650 C C . VAL B 1 425 ? 12.043 88.603 52.410 1.00 27.21 425 VAL B C 1
ATOM 6651 O O . VAL B 1 425 ? 11.469 88.767 53.499 1.00 24.69 425 VAL B O 1
ATOM 6655 N N . GLY B 1 426 ? 13.317 88.221 52.289 1.00 25.96 426 GLY B N 1
ATOM 6656 C CA . GLY B 1 426 ? 14.170 87.883 53.437 1.00 25.57 426 GLY B CA 1
ATOM 6657 C C . GLY B 1 426 ? 14.500 89.051 54.341 1.00 26.92 426 GLY B C 1
ATOM 6658 O O . GLY B 1 426 ? 14.579 88.903 55.565 1.00 28.70 426 GLY B O 1
ATOM 6659 N N . SER B 1 427 ? 14.702 90.215 53.744 1.00 26.46 427 SER B N 1
ATOM 6660 C CA . SER B 1 427 ? 15.018 91.427 54.485 1.00 25.82 427 SER B CA 1
ATOM 6661 C C . SER B 1 427 ? 14.580 92.647 53.679 1.00 26.26 427 SER B C 1
ATOM 6662 O O . SER B 1 427 ? 15.038 92.824 52.550 1.00 26.58 427 SER B O 1
ATOM 6665 N N . VAL B 1 428 ? 13.704 93.473 54.247 1.00 25.04 428 VAL B N 1
ATOM 6666 C CA . VAL B 1 428 ? 13.241 94.719 53.613 1.00 26.22 428 VAL B CA 1
ATOM 6667 C C . VAL B 1 428 ? 14.018 95.868 54.250 1.00 27.31 428 VAL B C 1
ATOM 6668 O O . VAL B 1 428 ? 14.055 95.945 55.473 1.00 26.66 428 VAL B O 1
ATOM 6672 N N . LYS B 1 429 ? 14.627 96.753 53.455 1.00 27.77 429 LYS B N 1
ATOM 6673 C CA . LYS B 1 429 ? 15.522 97.796 54.012 1.00 29.18 429 LYS B CA 1
ATOM 6674 C C . LYS B 1 429 ? 14.856 99.139 54.273 1.00 30.09 429 LYS B C 1
ATOM 6675 O O . LYS B 1 429 ? 15.290 99.835 55.169 1.00 30.47 429 LYS B O 1
ATOM 6681 N N . LYS B 1 430 ? 13.828 99.532 53.518 1.00 32.05 430 LYS B N 1
ATOM 6682 C CA . LYS B 1 430 ? 13.216 100.865 53.732 1.00 32.15 430 LYS B CA 1
ATOM 6683 C C . LYS B 1 430 ? 11.739 100.850 54.119 1.00 32.31 430 LYS B C 1
ATOM 6684 O O . LYS B 1 430 ? 11.379 101.430 55.135 1.00 34.14 430 LYS B O 1
ATOM 6690 N N . PHE B 1 431 ? 10.884 100.247 53.296 1.00 29.23 431 PHE B N 1
ATOM 6691 C CA . PHE B 1 431 ? 9.440 100.144 53.596 1.00 28.96 431 PHE B CA 1
ATOM 6692 C C . PHE B 1 431 ? 8.867 98.968 52.845 1.00 27.62 431 PHE B C 1
ATOM 6693 O O . PHE B 1 431 ? 9.439 98.555 51.834 1.00 26.29 431 PHE B O 1
ATOM 6701 N N . VAL B 1 432 ? 7.740 98.432 53.303 1.00 26.68 432 VAL B N 1
ATOM 6702 C CA . VAL B 1 432 ? 7.122 97.295 52.611 1.00 26.86 432 VAL B CA 1
ATOM 6703 C C . VAL B 1 432 ? 6.500 97.726 51.286 1.00 27.17 432 VAL B C 1
ATOM 6704 O O . VAL B 1 432 ? 6.844 97.169 50.230 1.00 26.00 432 VAL B O 1
ATOM 6708 N N . LYS B 1 433 ? 5.576 98.681 51.341 1.00 28.04 433 LYS B N 1
ATOM 6709 C CA . LYS B 1 433 ? 4.818 99.106 50.154 1.00 30.42 433 LYS B CA 1
ATOM 6710 C C . LYS B 1 433 ? 4.397 100.558 50.214 1.00 32.58 433 LYS B C 1
ATOM 6711 O O . LYS B 1 433 ? 4.286 101.125 51.308 1.00 29.54 433 LYS B O 1
ATOM 6717 N N . LYS B 1 434 ? 4.145 101.127 49.031 1.00 31.35 434 LYS B N 1
ATOM 6718 C CA . LYS B 1 434 ? 3.534 102.436 48.852 1.00 33.27 434 LYS B CA 1
ATOM 6719 C C . LYS B 1 434 ? 2.609 102.364 47.651 1.00 34.68 434 LYS B C 1
ATOM 6720 O O . LYS B 1 434 ? 3.023 101.894 46.586 1.00 32.95 434 LYS B O 1
ATOM 6726 N N . VAL B 1 435 ? 1.375 102.843 47.807 1.00 33.95 435 VAL B N 1
ATOM 6727 C CA . VAL B 1 435 ? 0.367 102.798 46.748 1.00 34.69 435 VAL B CA 1
ATOM 6728 C C . VAL B 1 435 ? -0.324 104.138 46.635 1.00 34.59 435 VAL B C 1
ATOM 6729 O O . VAL B 1 435 ? -0.677 104.743 47.637 1.00 35.11 435 VAL B O 1
ATOM 6733 N N . SER B 1 436 ? -0.507 104.609 45.413 1.00 34.23 436 SER B N 1
ATOM 6734 C CA . SER B 1 436 ? -1.453 105.691 45.167 1.00 35.02 436 SER B CA 1
ATOM 6735 C C . SER B 1 436 ? -2.161 105.494 43.813 1.00 33.51 436 SER B C 1
ATOM 6736 O O . SER B 1 436 ? -1.557 105.012 42.850 1.00 31.33 436 SER B O 1
ATOM 6739 N N . ASN B 1 437 ? -3.452 105.837 43.786 1.00 32.51 437 ASN B N 1
ATOM 6740 C CA . ASN B 1 437 ? -4.350 105.701 42.624 1.00 31.59 437 ASN B CA 1
ATOM 6741 C C . ASN B 1 437 ? -4.363 104.317 41.960 1.00 30.65 437 ASN B C 1
ATOM 6742 O O . ASN B 1 437 ? -4.135 104.187 40.763 1.00 28.78 437 ASN B O 1
ATOM 6747 N N . VAL B 1 438 ? -4.654 103.301 42.768 1.00 30.52 438 VAL B N 1
ATOM 6748 C CA . VAL B 1 438 ? -4.843 101.923 42.317 1.00 32.22 438 VAL B CA 1
ATOM 6749 C C . VAL B 1 438 ? -6.098 101.341 42.977 1.00 34.19 438 VAL B C 1
ATOM 6750 O O . VAL B 1 438 ? -6.275 101.491 44.175 1.00 34.30 438 VAL B O 1
ATOM 6754 N N . GLU B 1 439 ? -6.945 100.667 42.206 1.00 36.63 439 GLU B N 1
ATOM 6755 C CA . GLU B 1 439 ? -8.123 99.941 42.736 1.00 40.07 439 GLU B CA 1
ATOM 6756 C C . GLU B 1 439 ? -7.917 98.419 42.666 1.00 40.28 439 GLU B C 1
ATOM 6757 O O . GLU B 1 439 ? -7.307 97.935 41.714 1.00 41.17 439 GLU B O 1
ATOM 6763 N N . ASN B 1 440 ? -8.467 97.678 43.640 1.00 39.87 440 ASN B N 1
ATOM 6764 C CA . ASN B 1 440 ? -8.395 96.196 43.721 1.00 39.78 440 ASN B CA 1
ATOM 6765 C C . ASN B 1 440 ? -6.962 95.714 43.761 1.00 36.45 440 ASN B C 1
ATOM 6766 O O . ASN B 1 440 ? -6.531 95.029 42.830 1.00 36.11 440 ASN B O 1
ATOM 6771 N N . VAL B 1 441 ? -6.212 96.116 44.781 1.00 31.96 441 VAL B N 1
ATOM 6772 C CA . VAL B 1 441 ? -4.939 95.473 45.095 1.00 30.83 441 VAL B CA 1
ATOM 6773 C C . VAL B 1 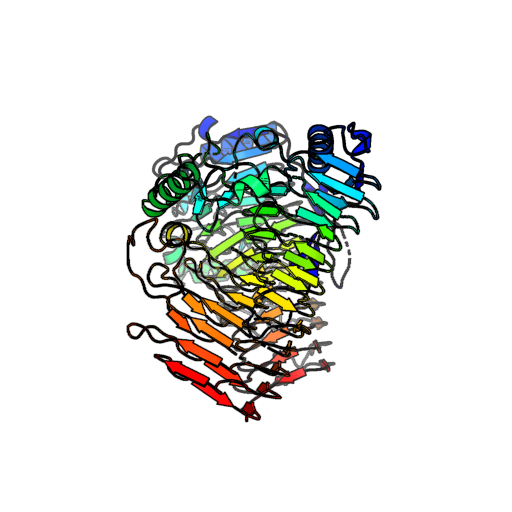441 ? -5.268 94.315 46.036 1.00 30.99 441 VAL B C 1
ATOM 6774 O O . VAL B 1 441 ? -5.862 94.525 47.086 1.00 31.65 441 VAL B O 1
ATOM 6778 N N . VAL B 1 442 ? -4.936 93.098 45.637 1.00 28.85 442 VAL B N 1
ATOM 6779 C CA . VAL B 1 442 ? -5.159 91.912 46.452 1.00 29.80 442 VAL B CA 1
ATOM 6780 C C . VAL B 1 442 ? -3.793 91.358 46.838 1.00 29.82 442 VAL B C 1
ATOM 6781 O O . VAL B 1 442 ? -2.997 91.021 45.965 1.00 28.05 442 VAL B O 1
ATOM 6785 N N . GLU B 1 443 ? -3.531 91.279 48.138 1.00 27.90 443 GLU B N 1
ATOM 6786 C CA . GLU B 1 443 ? -2.342 90.623 48.672 1.00 29.55 443 GLU B CA 1
ATOM 6787 C C . GLU B 1 443 ? -2.748 89.350 49.403 1.00 28.70 443 GLU B C 1
ATOM 6788 O O . GLU B 1 443 ? -3.638 89.378 50.240 1.00 26.56 443 GLU B O 1
ATOM 6794 N N . LYS B 1 444 ? -2.055 88.262 49.099 1.00 28.76 444 LYS B N 1
ATOM 6795 C CA . LYS B 1 444 ? -2.377 86.940 49.591 1.00 30.72 444 LYS B CA 1
ATOM 6796 C C . LYS B 1 444 ? -1.066 86.223 49.972 1.00 28.16 444 LYS B C 1
ATOM 6797 O O . LYS B 1 444 ? -0.248 85.949 49.107 1.00 25.16 444 LYS B O 1
ATOM 6803 N N . ASN B 1 445 ? -0.873 85.946 51.266 1.00 27.44 445 ASN B N 1
ATOM 6804 C CA . ASN B 1 445 ? 0.345 85.292 51.801 1.00 28.20 445 ASN B CA 1
ATOM 6805 C C . ASN B 1 445 ? 1.642 85.980 51.405 1.00 26.41 445 ASN B C 1
ATOM 6806 O O . ASN B 1 445 ? 2.467 85.416 50.672 1.00 25.53 445 ASN B O 1
ATOM 6811 N N . VAL B 1 446 ? 1.766 87.216 51.869 1.00 23.49 446 VAL B N 1
ATOM 6812 C CA . VAL B 1 446 ? 2.963 88.009 51.724 1.00 24.86 446 VAL B CA 1
ATOM 6813 C C . VAL B 1 446 ? 3.750 87.891 53.032 1.00 24.71 446 VAL B C 1
ATOM 6814 O O . VAL B 1 446 ? 3.199 88.168 54.116 1.00 23.50 446 VAL B O 1
ATOM 6818 N N . THR B 1 447 ? 5.022 87.484 52.927 1.00 22.99 447 THR B N 1
ATOM 6819 C CA . THR B 1 447 ? 5.901 87.314 54.089 1.00 23.92 447 THR B CA 1
ATOM 6820 C C . THR B 1 447 ? 7.104 88.285 54.029 1.00 24.46 447 THR B C 1
ATOM 6821 O O . THR B 1 447 ? 7.779 88.367 53.006 1.00 24.99 447 THR B O 1
ATOM 6825 N N . TYR B 1 448 ? 7.365 89.024 55.103 1.00 24.29 448 TYR B N 1
ATOM 6826 C CA . TYR B 1 448 ? 8.585 89.850 55.183 1.00 25.35 448 TYR B CA 1
ATOM 6827 C C . TYR B 1 448 ? 9.272 89.830 56.552 1.00 25.53 448 TYR B C 1
ATOM 6828 O O . TYR B 1 448 ? 8.700 89.376 57.549 1.00 24.46 448 TYR B O 1
ATOM 6837 N N . SER B 1 449 ? 10.515 90.316 56.556 1.00 24.59 449 SER B N 1
ATOM 6838 C CA . SER B 1 449 ? 11.248 90.683 57.767 1.00 24.33 449 SER B CA 1
ATOM 6839 C C . SER B 1 449 ? 11.854 92.071 57.544 1.00 25.16 449 SER B C 1
ATOM 6840 O O . SER B 1 449 ? 12.098 92.468 56.400 1.00 24.72 449 SER B O 1
ATOM 6843 N N . GLN B 1 450 ? 12.087 92.803 58.629 1.00 26.62 450 GLN B N 1
ATOM 6844 C CA . GLN B 1 450 ? 12.525 94.198 58.567 1.00 30.50 450 GLN B CA 1
ATOM 6845 C C . GLN B 1 450 ? 13.114 94.654 59.900 1.00 35.33 450 GLN B C 1
ATOM 6846 O O . GLN B 1 450 ? 12.587 94.301 60.958 1.00 34.16 450 GLN B O 1
ATOM 6852 N N . LYS B 1 451 ? 14.178 95.457 59.831 1.00 42.30 451 LYS B N 1
ATOM 6853 C CA . LYS B 1 451 ? 14.737 96.177 60.983 1.00 48.52 451 LYS B CA 1
ATOM 6854 C C . LYS B 1 451 ? 14.651 97.690 60.774 1.00 51.87 451 LYS B C 1
ATOM 6855 O O . LYS B 1 451 ? 15.674 98.375 60.674 1.00 57.56 451 LYS B O 1
#

B-factor: mean 29.68, std 9.36, range [15.78, 94.54]

InterPro domains:
  IPR000743 Glycoside hydrolase, family 28 [PF00295] (192-436)
  IPR011050 Pectin lyase fold/virulence factor [SSF51126] (37-432)
  IPR012334 Pectin lyase fold [G3DSA:2.160.20.10] (16-448)
  IPR051801 Glycosyl_Hydrolase_28_Enzymes [PTHR31339] (31-443)

CATH classification: 2.160.20.10

Foldseek 3Di:
DWDWADDDAPDDGTFTADDAPADEQELVVQPFDADAPDESAVSLVVSQVVQVVVVADEYEQEAGEGEYEAHEHAARYEHEYEPNYEYEYEPDQVSQDDWDAAAQFFAATEREARYEYEAYENYEYEYAEEYHYDPNLLVLVDCDDLLLVLVQLRCVCLQVVPDRHVSHHDDVNRRWHWNAAYANYEEYYYNYEYDETSAEHAEDNYEGYEYENYEYAYQGPRYEQYEYLYEHYEYEHYEAHYNAEHYEYANGAARSSVVVLDFYEHYEYEHYEYADHAEHYEYDQHGQSEYEHYYEHYEYADEHCHHEYHYEFRREYEYEAHYYYYEEEEYQEPYEYDHHDDDPVPPSYDRPDGHGYAAEHAEENYEYAEYCEHYEYDADQVHAHEHYEDYNYEYNEHEHYHYDYDRYPDYHYYPYYYDYD/DWDWAADDDPDHDTFTADDAPADEQELVVQPFDADQPDESAVSLVVSQVVQVVVPADEHEQDAGEGEYEADEHAARYEYEQEANYEYEYEPDQVSQDDWDAAAQQFAATERHARYEYEAYENYEYEYAEEYHYDPPLLVLVDDDDLLLVLVQLRCVCLQVVNDRHVSHHDDVVRRWHWHAEYAAYEEYYYNYEYDETSAEHAEYCYEGYEAENYEYAYQGPNYEQYEYLYAHYEYEHYEAHYNAEHYEYANGAAPNSVVVLDAYEHYEYEHYEYAHHAEHYEYDQHGQSEYEHYYEHYEYEDEYCHAEYEYAQLRAYEYEAHYEYYEYEEYQEPYEYDYHDDDPVNPSYDRPDGHGYAAEHAEEQYEYAEYCEHYEYDADQVHAHEHYEAENYEYNEHEHYHYYYDRHYDYHYYNYYYDYD

Nearest PDB structures (foldseek):
  5olp-assembly2_B  TM=1.000E+00  e=1.108E-69  Bacteroides thetaiotaomicron VPI-5482
  3jur-assembly1_C  TM=9.032E-01  e=8.349E-29  Thermotoga maritima
  4mxn-assembly2_B  TM=7.016E-01  e=2.509E-09  Parabacteroides merdae ATCC 43184
  4mxn-assembly3_C  TM=7.041E-01  e=3.318E-09  Parabacteroides merdae ATCC 43184
  4mxn-assembly4_D  TM=7.033E-01  e=9.684E-09  Parabacteroides merdae ATCC 43184

Sequence (842 aa):
QYKTVKVKAPFPQPIKVFIYPDRDFKITDFGAVPGGEVDNTKAIAAAIDACNKAGGGRVVVPAGIWLTGPVHFKSNINLCLEEDAVLSFTDNPEDYLPAVTSWEGLECYNYSPLLYAFECENVAISGKGTLQPKGTWKVWFKRPAPHLQALKELYTKASTNVPVIERQAIGENHLRPHLIHFNRCKNVLDGFKIRESPFWTIHLYCDGGIVRNLDVRAHGHNNDGIDFESRNFLVEDCSFDQGDDAVVIKAGRNQDAWRLNTPCENIVIRNCRILKGHTLLGIGSEISGGIRNIYHDCTAPNSVRLFFVKTNHRRGGFIENIYKNVASGTAQRVLEIDTEVLYQWKDLVPTYEKRITRIDGIYDKVTCESADAVYELKGNAELPVKNVRIKDVKVGSVKKFVKKVSNVENVVEKNVTYSQKQYKTVKVKAPFPQPIKVFIYPDRDFKITDFGAVPGGEVDNTKAIAAAIDACNKAGGGRVVVPAGIWLTGPVHFKSNINLCLEEDAVLSFTDNPEDYLPAVTSWEGLECYNYSPLLYAFECENVAISGKGTLQPKGTWKVWFKRPAPHLQALKELYTKASTNVPVIERQAIGENHLRPHLIHFNRCKNVLDGFKIRESPFWTIHLYCDGGIVRNLDVRAHGHNNDGIDFESRNFLVEDCSFDQGDDAVVIKAGRNQDAWRLNTPCENIVIRNCRILKGHTLLGIGSEISGGIRNIYHDCTAPNSVRLFFVKTNHRRGGFIENIYKNVASGTAQRVLEIDTEVLYQWKDLVPTYEKRITRIDGIYDKVTCESADAVYELKGNAELPVKNVRIKDVKVGSVKKFVKKVSNVENVVEKNVTYSQK

Secondary structure (DSSP, 8-state):
-EEEE----S---PEEEE---S-EEEGGGGT---SS-SB-HHHHHHHHHHHHHTT-EEEEE-SEEEEES-EE--TTEEEEE-TTEEEEE---GGGGPSP--EETTEE---S--SEEEES-BS-EEESS-EEEE--HHHHTTS--HHHHHHHHHHHHHHHTT--GGG----TT---PPPSEEEES-B---BS-EEE--SS-SEEE--EEEEEES-EEEE-STT--SEEE--EEEEEES-EEEESS-SEEE----HHHHHHH---EEEEEEES-EEEE-S-SEEE-S--TT-EEEE---EEEEEE---EEEE--TT--SEEEEE---EEEEEEEEEEEEES---STTTTTS--S---PPEEEEE---EEEEEEEEEEEEE--TTS-EEEEEEEEEEEEEEEEEEEEEESEEEEEEEEEEEEE-/-EEEE----S---PEEEEPP-S-EEEGGGGT---SSSSB-HHHHHHHHHHHHHTT-EEEEE-SEEEEES-EE--TTEEEEE-TTEEEEE---GGGG-S---EETTEE---S--SEEEES-BS-EEESS-EEEE--HHHHTTS--HHHHHHHHHHHHHHHTT--GGG----TT---PPPSEEEES-B---BS-EEE--SS-SEEE--EEEEEES-EEEE-STT--SEEE--EEEEEES-EEEESS-SEEE----THHHHHH---EEEEEEES-EEEESS-SEEE-S--TT-EEEE---EEEEEE---EEEE--TT--SEEEEE---EEEEEEEEEEEEES---STTTTTS--S-----EEEEE---EEEEEEEEEEEEE--TTS-EEEEEEEEEEEEEEEEEEEEEESEEEEEEEEEEEEE-

Solvent-accessible surface area: 32911 Å² total

Radius of gyration: 30.85 Å; Cα contacts (8 Å, |Δi|>4): 2494; chains: 2; bounding box: 63×87×87 Å

Organism: Bacteroides thetaiotaomicron (strain ATCC 29148 / DSM 2079 / JCM 5827 / CCUG 10774 / NCTC 10582 / VPI-5482 / E50) (NCBI:txid226186)